Protein AF-0000000075743976 (afdb_homodimer)

pLDDT: mean 83.64, std 18.33, range [19.81, 98.81]

Organism: Caldivirga maquilingensis (strain ATCC 700844 / DSM 13496 / JCM 10307 / IC-167) (NCBI:txid397948)

Secondary structure (DSSP, 8-state):
------------SSS------SSS---HHHHHTPEEEEEEEEEETTEEEEEEEEEE-SSSEEEEEEEEE--S-----EEEEEETTEEEEEEETTEEEEEEETTEEEEE---SSTT-S-EEETTEEEEEEE--TT--EEEEES-SS-SS-TT-EEEE-B---TTS-BS-BSBEEEEEEETTTEEEEE---S-EEEEEEEEETTEEEEEEETT--EEEEE-S-HHHHHHHHHHHH-PPPPPPGGGGSEEEE----TT--GGG---HHHHHHHHHHHHHTT----EEEE-GGGT--TT-S-HHHHHHHTT--HHHHHHHHHHHHHH-SS-HHHHHHHHHHH-HHHHHHHHHHS---TT-------TT-S-HHHHHHHHHHTT-EEEEEE-SEEETTSHHHHHHHHTT-B-EETTEE-----GGGTSSSS--TT----EEEB-TTSHHHHHHHHHHHHHHHHHT--EEEE---TT--TT-EETTEE-TTHHHHHHHHHHHHHHHHHHHHHSS--EEE--B-TTGGGS--EE----BSSHHHHHHHHHHHHHHHTTT---EE-EET-SBS---HHHHHHHHHHHTTSSSEEE--SS--SGGGG-HHHHHHHHHHHHHHHHHHHHHHHHHHHHHHHT--SEEEHHHH-TT-GGGGG--S-EEETTTEEE---SSSSEEEEEEEEEEEEETTT--EEEEEEEEEEE--TT---EEEETT-EEEEE-S--SS--THHHHEEEEEEESS-EEEEEE-GGG-EEEEEEE-SS-EE--SS-EEEEEEEETTEEE-/------------SSS------SSS---HHHHHTPEEEEEEEEEETTEEEEEEEEEE-SSSEEEEEEEEE--S-----EEEEEETTEEEEEEETTEEEEEEETTEEEEE---SSTT-S-EEETTEEEEEEE--TT--EEEEES-SS-SS-TT-EEEE-B---TTS-BS-BSBEEEEEEETTTEEEEE---S-EEEEEEEEETTEEEEEEETT--EEEEE-S-HHHHHHHHHHHH-PPPPPPGGGGSEEEE----TT--GGG---HHHHHHHHHHHHHTT----EEEE-GGGT--TT-S-HHHHHHHTT--HHHHHHHHHHHHHH-SS-HHHHHHHHHHH-HHHHHHHHHHS---TT-------TT-S-HHHHHHHHHHTT-EEEEEE-SE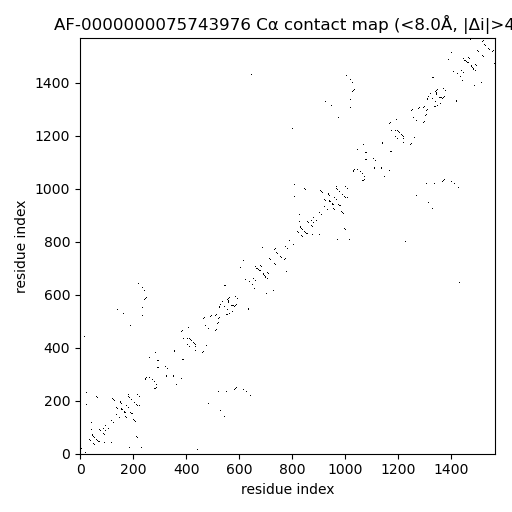EETTSHHHHHHHHTT-B-EETTEE-----GGGTSSSS--TT----EEEB-TTSHHHHHHHHHHHHHHHHHT--EEEE---TT--TT-EETTEE-TTHHHHHHHHHHHHHHHHHHHHHSS--EEE--B-TTGGGS--EE----BSSHHHHHHHHHHHHHHHTTT---EE-EET-SBS---HHHHHHHHHHHTTSSSEEE--SS--SGGGG-HHHHHHHHHHHHHHHHHHHHHHHHHHHHHHHT--SEEEHHHH-TT-GGGGG--S-EEETTTEEE---SSSSEEEEEEEEEEEEETTT--EEEEEEEEEEE--TT---EEEETT-EEEEE-S--SS--THHHHEEEEEEESS-EEEEEE-GGG-EEEEEEE-SS-EE--SS-EEEEEEEETTEEE-

Sequence (1568 aa):
MGILKNIEVLCTIMDPCRTISFFAIENESLLKTAEVILTTKVSISGLTYNLTIRRLPLSAITLSIELTESSGVAESRSINTGVGEYSIIIDTNPLSLTVLKSGRVVFSNKVALGPGYFHRVNNELHVPFSISPGEGIYGMGEWFGRLNKVGQRLEVYVVDPGGLPNDKTYVAYPFFWSTEGYGLLIDTYCRVMLDFGSRYLGVGELIIPSNVNMYLILSNEPSKIIKAFWELTGHPEVPPLWSFGVWYSLWRGSGYIYSDYKTQDDVVKFAEDVRRRGLPGDVIHIDPIYTIRPLRASLKRFLKNLGLTDDEIKELEEYHRVNGRWNYRPLLEYIKSKWPDKYTELINKYPFTVSDCTFEWHDGFPNPRLMFSRLHELGFRVSIWVNPYAAVGSEWFSELSERNLLVKVNGRPMVETPAFIKGELVDYRMLTDDFGAVDFTNDDACRAYSERIRQLLELGADTIKTDYGEGAPENGEYSVGINPCIHNLYPVLYNKVVYETIRSLKGEPIVWGRSGGLGIHKYPIRWTGDPDSTPRGMAASLRGVLSMATSGIMYSSVDIGGYGGKPTVELYVRWAQMGLLLSHSRFHGVSEREPWSYGEEAYSIVKGFIKLRYSLIPYIYSQVIEGLRTGKPLVRPLVMDYPSDEVTRDIEDEYMLGEYMLIAPVFSGDARSVYLPEGNWYDYWSMSIIRGPTTINVHSPLSRVPIYVKDGALIAYSAVDSMNLTTDVLNNLLVEVYGNAGEFNIDLGRYGKLTGIQVTYDKVYSMGGFKIRFIKASPHGLSSMGILKNIEVLCTIMDPCRTISFFAIENESLLKTAEVILTTKVSISGLTYNLTIRRLPLSAITLSIELTESSGVAESRSINTGVGEYSIIIDTNPLSLTVLKSGRVVFSNKVALGPGYFHRVNNELHVPFSISPGEGIYGMGEWFGRLNKVGQRLEVYVVDPGGLPNDKTYVAYPFFWSTEGYGLLIDTYCRVMLDFGSRYLGVGELIIPSNVNMYLILSNEPSKIIKAFWELTGHPEVPPLWSFGVWYSLWRGSGYIYSDYKTQDDVVKFAEDVRRRGLPGDVIHIDPIYTIRPLRASLKRFLKNLGLTDDEIKELEEYHRVNGRWNYRPLLEYIKSKWPDKYTELINKYPFTVSDCTFEWHDGFPNPRLMFSRLHELGFRVSIWVNPYAAVGSEWFSELSERNLLVKVNGRPMVETPAFIKGELVDYRMLTDDFGAVDFTNDDACRAYSERIRQLLELGADTIKTDYGEGAPENGEYSVGINPCIHNLYPVLYNKVVYETIRSLKGEPIVWGRSGGLGIHKYPIRWTGDPDSTPRGMAASLRGVLSMATSGIMYSSVDIGGYGGKPTVELYVRWAQMGLLLSHSRFHGVSEREPWSYGEEAYSIVKGFIKLRYSLIPYIYSQVIEGLRTGKPLVRPLVMDYPSDEVTRDIEDEYMLGEYMLIAPVFSGDARSVYLPEGNWYDYWSMSIIRGPTTINVHSPLSRVPIYVKDGALIAYSAVDSMNLTTDVLNNLLVEVYGNAGEFNIDLGRYGKLTGIQVTYDKVYSMGGFKIRFIKASPHGLSS

Structure (mmCIF, N/CA/C/O backbone):
data_AF-0000000075743976-model_v1
#
loop_
_entity.id
_entity.type
_entity.pdbx_description
1 polymer 'Glycoside hydrolase family 31'
#
loop_
_atom_site.group_PDB
_atom_site.id
_atom_site.type_symbol
_atom_site.label_atom_id
_atom_site.label_alt_id
_atom_site.label_comp_id
_atom_site.label_asym_id
_atom_site.label_entity_id
_atom_site.label_seq_id
_atom_site.pdbx_PDB_ins_code
_atom_site.Cartn_x
_atom_site.Cartn_y
_atom_site.Cartn_z
_atom_site.occupancy
_atom_site.B_iso_or_equiv
_atom_site.auth_seq_id
_atom_site.auth_comp_id
_atom_site.auth_asym_id
_atom_site.auth_atom_id
_atom_site.pdbx_PDB_model_num
ATOM 1 N N . MET A 1 1 ? 23.641 -22.078 21.688 1 19.81 1 MET A N 1
ATOM 2 C CA . MET A 1 1 ? 22.625 -22.312 20.672 1 19.81 1 MET A CA 1
ATOM 3 C C . MET A 1 1 ? 23.219 -22.328 19.281 1 19.81 1 MET A C 1
ATOM 5 O O . MET A 1 1 ? 23.719 -21.297 18.797 1 19.81 1 MET A O 1
ATOM 9 N N . GLY A 1 2 ? 23.781 -23.594 18.781 1 21.92 2 GLY A N 1
ATOM 10 C CA . GLY A 1 2 ? 24.906 -24.125 18.031 1 21.92 2 GLY A CA 1
ATOM 11 C C . GLY A 1 2 ? 24.844 -23.797 16.547 1 21.92 2 GLY A C 1
ATOM 12 O O . GLY A 1 2 ? 23.797 -23.359 16.047 1 21.92 2 GLY A O 1
ATOM 13 N N . ILE A 1 3 ? 25.984 -23.875 15.938 1 24.38 3 ILE A N 1
ATOM 14 C CA . ILE A 1 3 ? 26.547 -23.75 14.594 1 24.38 3 ILE A CA 1
ATOM 15 C C . ILE A 1 3 ? 25.75 -24.625 13.625 1 24.38 3 ILE A C 1
ATOM 17 O O . ILE A 1 3 ? 25.688 -25.844 13.781 1 24.38 3 ILE A O 1
ATOM 21 N N . LEU A 1 4 ? 24.703 -24.109 13.102 1 30.64 4 LEU A N 1
ATOM 22 C CA . LEU A 1 4 ? 24.031 -24.844 12.047 1 30.64 4 LEU A CA 1
ATOM 23 C C . LEU A 1 4 ? 25.016 -25.344 11.008 1 30.64 4 LEU A C 1
ATOM 25 O O . LEU A 1 4 ? 25.609 -24.547 10.273 1 30.64 4 LEU A O 1
ATOM 29 N N . LYS A 1 5 ? 25.875 -26.375 11.391 1 30.89 5 LYS A N 1
ATOM 30 C CA . LYS A 1 5 ? 26.891 -27.062 10.602 1 30.89 5 LYS A CA 1
ATOM 31 C C . LYS A 1 5 ? 26.281 -27.625 9.32 1 30.89 5 LYS A C 1
ATOM 33 O O . LYS A 1 5 ? 25.125 -28.047 9.305 1 30.89 5 LYS A O 1
ATOM 38 N N . ASN A 1 6 ? 26.969 -27.266 8.289 1 29.88 6 ASN A N 1
ATOM 39 C CA . ASN A 1 6 ? 26.797 -27.922 7 1 29.88 6 ASN A CA 1
ATOM 40 C C . ASN A 1 6 ? 26.828 -29.438 7.141 1 29.88 6 ASN A C 1
ATOM 42 O O . ASN A 1 6 ? 27.766 -29.984 7.73 1 29.88 6 ASN A O 1
ATOM 46 N N . ILE A 1 7 ? 25.859 -30.047 7.531 1 29.06 7 ILE A N 1
ATOM 47 C CA . ILE A 1 7 ? 26.031 -31.5 7.504 1 29.06 7 ILE A CA 1
ATOM 48 C C . ILE A 1 7 ? 26.172 -31.969 6.062 1 29.06 7 ILE A C 1
ATOM 50 O O . ILE A 1 7 ? 25.281 -31.75 5.234 1 29.06 7 ILE A O 1
ATOM 54 N N . GLU A 1 8 ? 27.547 -32.125 5.723 1 25.86 8 GLU A N 1
ATOM 55 C CA . GLU A 1 8 ? 27.922 -32.625 4.418 1 25.86 8 GLU A CA 1
ATOM 56 C C . GLU A 1 8 ? 27.469 -34.094 4.254 1 25.86 8 GLU A C 1
ATOM 58 O O . GLU A 1 8 ? 27.859 -34.969 5.031 1 25.86 8 GLU A O 1
ATOM 63 N N . VAL A 1 9 ? 26.406 -34.406 4.027 1 26.45 9 VAL A N 1
ATOM 64 C CA . VAL A 1 9 ? 26.203 -35.812 3.719 1 26.45 9 VAL A CA 1
ATOM 65 C C . VAL A 1 9 ? 26.562 -36.094 2.26 1 26.45 9 VAL A C 1
ATOM 67 O O . VAL A 1 9 ? 26.109 -35.375 1.36 1 26.45 9 VAL A O 1
ATOM 70 N N . LEU A 1 10 ? 27.719 -36.75 1.968 1 23.73 10 LEU A N 1
ATOM 71 C CA . LEU A 1 10 ? 28.312 -37.188 0.711 1 23.73 10 LEU A CA 1
ATOM 72 C C . LEU A 1 10 ? 27.328 -38 -0.11 1 23.73 10 LEU A C 1
ATOM 74 O O . LEU A 1 10 ? 26.953 -39.125 0.287 1 23.73 10 LEU A O 1
ATOM 78 N N . CYS A 1 11 ? 26.312 -37.531 -0.777 1 26.19 11 CYS A N 1
ATOM 79 C CA . CYS A 1 11 ? 25.422 -38.344 -1.589 1 26.19 11 CYS A CA 1
ATOM 80 C C . CYS A 1 11 ? 26.078 -38.719 -2.902 1 26.19 11 CYS A C 1
ATOM 82 O O . CYS A 1 11 ? 26.781 -37.938 -3.512 1 26.19 11 CYS A O 1
ATOM 84 N N . THR A 1 12 ? 26.359 -40 -3.18 1 24.84 12 THR A N 1
ATOM 85 C CA . THR A 1 12 ? 26.938 -40.594 -4.387 1 24.84 12 THR A CA 1
ATOM 86 C C . THR A 1 12 ? 26.172 -40.125 -5.625 1 24.84 12 THR A C 1
ATOM 88 O O . THR A 1 12 ? 25.016 -39.75 -5.531 1 24.84 12 THR A O 1
ATOM 91 N N . ILE A 1 13 ? 26.656 -40.344 -6.93 1 25.8 13 ILE A N 1
ATOM 92 C CA . ILE A 1 13 ? 26.391 -39.875 -8.289 1 25.8 13 ILE A CA 1
ATOM 93 C C . ILE A 1 13 ? 24.938 -40.219 -8.664 1 25.8 13 ILE A C 1
ATOM 95 O O . ILE A 1 13 ? 24.266 -39.406 -9.312 1 25.8 13 ILE A O 1
ATOM 99 N N . MET A 1 14 ? 24.5 -41.594 -9.016 1 26.47 14 MET A N 1
ATOM 100 C CA . MET A 1 14 ? 23.234 -42.062 -9.539 1 26.47 14 MET A CA 1
ATOM 101 C C . MET A 1 14 ? 22.094 -41.75 -8.586 1 26.47 14 MET A C 1
ATOM 103 O O . MET A 1 14 ? 20.938 -42.062 -8.859 1 26.47 14 MET A O 1
ATOM 107 N N . ASP A 1 15 ? 22.219 -42.062 -7.219 1 29.59 15 ASP A N 1
ATOM 108 C CA . ASP A 1 15 ? 21.688 -42.125 -5.859 1 29.59 15 ASP A CA 1
ATOM 109 C C . ASP A 1 15 ? 21.469 -40.75 -5.266 1 29.59 15 ASP A C 1
ATOM 111 O O . ASP A 1 15 ? 22.438 -40.062 -4.914 1 29.59 15 ASP A O 1
ATOM 115 N N . PRO A 1 16 ? 20.438 -40.062 -5.531 1 32.47 16 PRO A N 1
ATOM 116 C CA . PRO A 1 16 ? 20.016 -38.688 -5.289 1 32.47 16 PRO A CA 1
ATOM 117 C C . PRO A 1 16 ? 20.109 -38.281 -3.816 1 32.47 16 PRO A C 1
ATOM 119 O O . PRO A 1 16 ? 19.438 -37.344 -3.381 1 32.47 16 PRO A O 1
ATOM 122 N N . CYS A 1 17 ? 20.562 -39.156 -2.951 1 33.53 17 CYS A N 1
ATOM 123 C CA . CYS A 1 17 ? 20.469 -38.688 -1.573 1 33.53 17 CYS A CA 1
ATOM 124 C C . CYS A 1 17 ? 21.359 -37.469 -1.36 1 33.53 17 CYS A C 1
ATOM 126 O O . CYS A 1 17 ? 22.562 -37.594 -1.111 1 33.53 17 CYS A O 1
ATOM 128 N N . ARG A 1 18 ? 21.312 -36.344 -2.113 1 39.38 18 ARG A N 1
ATOM 129 C CA . ARG A 1 18 ? 22.047 -35.094 -2.172 1 39.38 18 ARG A CA 1
ATOM 130 C C . ARG A 1 18 ? 21.984 -34.344 -0.836 1 39.38 18 ARG A C 1
ATOM 132 O O . ARG A 1 18 ? 21.078 -34.594 -0.036 1 39.38 18 ARG A O 1
ATOM 139 N N . THR A 1 19 ? 23.156 -33.906 -0.458 1 46.41 19 THR A N 1
ATOM 140 C CA . THR A 1 19 ? 23.359 -32.844 0.548 1 46.41 19 THR A CA 1
ATOM 141 C C . THR A 1 19 ? 22.281 -31.797 0.459 1 46.41 19 THR A C 1
ATOM 143 O O . THR A 1 19 ? 22.031 -31.234 -0.611 1 46.41 19 THR A O 1
ATOM 146 N N . ILE A 1 20 ? 21.422 -32.094 1.437 1 52 20 ILE A N 1
ATOM 147 C CA . ILE A 1 20 ? 20.422 -31.047 1.485 1 52 20 ILE A CA 1
ATOM 148 C C . ILE A 1 20 ? 21.062 -29.75 1.986 1 52 20 ILE A C 1
ATOM 150 O O . ILE A 1 20 ? 21.625 -29.719 3.082 1 52 20 ILE A O 1
ATOM 154 N N . SER A 1 21 ? 21.359 -28.922 1.077 1 57.66 21 SER A N 1
ATOM 155 C CA . SER A 1 21 ? 21.812 -27.578 1.439 1 57.66 21 SER A CA 1
ATOM 156 C C . SER A 1 21 ? 20.656 -26.703 1.894 1 57.66 21 SER A C 1
ATOM 158 O O . SER A 1 21 ? 19.578 -26.719 1.282 1 57.66 21 SER A O 1
ATOM 160 N N . PHE A 1 22 ? 20.875 -26.203 3.055 1 64.81 22 PHE A N 1
ATOM 161 C CA . PHE A 1 22 ? 19.859 -25.266 3.52 1 64.81 22 PHE A CA 1
ATOM 162 C C . PHE A 1 22 ? 20.078 -23.891 2.912 1 64.81 22 PHE A C 1
ATOM 164 O O . PHE A 1 22 ? 19.516 -22.906 3.377 1 64.81 22 PHE A O 1
ATOM 171 N N . PHE A 1 23 ? 21.016 -23.922 1.922 1 68.81 23 PHE A N 1
ATOM 172 C CA . PHE A 1 23 ? 21.219 -22.734 1.087 1 68.81 23 PHE A CA 1
ATOM 173 C C . PHE A 1 23 ? 20.875 -23.031 -0.366 1 68.81 23 PHE A C 1
ATOM 175 O O . PHE A 1 23 ? 21.078 -24.156 -0.841 1 68.81 23 PHE A O 1
ATOM 182 N N . ALA A 1 24 ? 20.297 -22.094 -0.927 1 71.94 24 ALA A N 1
ATOM 183 C CA . ALA A 1 24 ? 19.844 -22.266 -2.303 1 71.94 24 ALA A CA 1
ATOM 184 C C . ALA A 1 24 ? 21 -22.141 -3.285 1 71.94 24 ALA A C 1
ATOM 186 O O . ALA A 1 24 ? 20.953 -22.672 -4.391 1 71.94 24 ALA A O 1
ATOM 187 N N . ILE A 1 25 ? 21.969 -21.328 -2.895 1 74.19 25 ILE A N 1
ATOM 188 C CA . ILE A 1 25 ? 23.094 -21.094 -3.797 1 74.19 25 ILE A CA 1
ATOM 189 C C . ILE A 1 25 ? 24.156 -22.172 -3.592 1 74.19 25 ILE A C 1
ATOM 191 O O . ILE A 1 25 ? 24.766 -22.25 -2.521 1 74.19 25 ILE A O 1
ATOM 195 N N . GLU A 1 26 ? 24.188 -23.109 -4.426 1 62.53 26 GLU A N 1
ATOM 196 C CA . GLU A 1 26 ? 25.078 -24.266 -4.285 1 62.53 26 GLU A CA 1
ATOM 197 C C . GLU A 1 26 ? 26.312 -24.109 -5.152 1 62.53 26 GLU A C 1
ATOM 199 O O . GLU A 1 26 ? 27.203 -24.969 -5.145 1 62.53 26 GLU A O 1
ATOM 204 N N . ASN A 1 27 ? 26.375 -23.047 -5.746 1 61.41 27 ASN A N 1
ATOM 205 C CA . ASN A 1 27 ? 27.422 -23.016 -6.754 1 61.41 27 ASN A CA 1
ATOM 206 C C . ASN A 1 27 ? 28.766 -22.641 -6.145 1 61.41 27 ASN A C 1
ATOM 208 O O . ASN A 1 27 ? 29.125 -21.453 -6.086 1 61.41 27 ASN A O 1
ATOM 212 N N . GLU A 1 28 ? 29.328 -23.531 -5.594 1 61.88 28 GLU A N 1
ATOM 213 C CA . GLU A 1 28 ? 30.672 -23.375 -5.039 1 61.88 28 GLU A CA 1
ATOM 214 C C . GLU A 1 28 ? 31.625 -22.766 -6.066 1 61.88 28 GLU A C 1
ATOM 216 O O . GLU A 1 28 ? 32.531 -22 -5.715 1 61.88 28 GLU A O 1
ATOM 221 N N . SER A 1 29 ? 31.297 -23.188 -7.254 1 68.94 29 SER A N 1
ATOM 222 C CA . SER A 1 29 ? 32.188 -22.672 -8.305 1 68.94 29 SER A CA 1
ATOM 223 C C . SER A 1 29 ? 32.031 -21.156 -8.445 1 68.94 29 SER A C 1
ATOM 225 O O . SER A 1 29 ? 33.031 -20.469 -8.695 1 68.94 29 SER A O 1
ATOM 227 N N . LEU A 1 30 ? 30.875 -20.672 -8.219 1 79 30 LEU A N 1
ATOM 228 C CA . LEU A 1 30 ? 30.672 -19.234 -8.32 1 79 30 LEU A CA 1
ATOM 229 C C . LEU A 1 30 ? 31.469 -18.484 -7.254 1 79 30 LEU A C 1
ATOM 231 O O . LEU A 1 30 ? 32.062 -17.453 -7.531 1 79 30 LEU A O 1
ATOM 235 N N . LEU A 1 31 ? 31.5 -19.078 -6.137 1 74.94 31 LEU A N 1
ATOM 236 C CA . LEU A 1 31 ? 32.188 -18.422 -5.035 1 74.94 31 LEU A CA 1
ATOM 237 C C . LEU A 1 31 ? 33.719 -18.531 -5.195 1 74.94 31 LEU A C 1
ATOM 239 O O . LEU A 1 31 ? 34.438 -17.625 -4.812 1 74.94 31 LEU A O 1
ATOM 243 N N . LYS A 1 32 ? 34.094 -19.625 -5.816 1 76 32 LYS A N 1
ATOM 244 C CA . LYS A 1 32 ? 35.531 -19.828 -6.004 1 76 32 LYS A CA 1
ATOM 245 C C . LYS A 1 32 ? 36.094 -18.859 -7.039 1 76 32 LYS A C 1
ATOM 247 O O . LYS A 1 32 ? 37.25 -18.469 -6.953 1 76 32 LYS A O 1
ATOM 252 N N . THR A 1 33 ? 35.375 -18.516 -7.918 1 83.88 33 THR A N 1
ATOM 253 C CA . THR A 1 33 ? 35.844 -17.641 -8.984 1 83.88 33 THR A CA 1
ATOM 254 C C . THR A 1 33 ? 35.5 -16.188 -8.695 1 83.88 33 THR A C 1
ATOM 256 O O . THR A 1 33 ? 35.781 -15.305 -9.5 1 83.88 33 THR A O 1
ATOM 259 N N . ALA A 1 34 ? 34.969 -15.992 -7.531 1 89.19 34 ALA A N 1
ATOM 260 C CA . ALA A 1 34 ? 34.562 -14.641 -7.152 1 89.19 34 ALA A CA 1
ATOM 261 C C . ALA A 1 34 ? 35.781 -13.781 -6.789 1 89.19 34 ALA A C 1
ATOM 263 O O . ALA A 1 34 ? 36.781 -14.281 -6.266 1 89.19 34 ALA A O 1
ATOM 264 N N . GLU A 1 35 ? 35.75 -12.539 -7.102 1 92.19 35 GLU A N 1
ATOM 265 C CA . GLU A 1 35 ? 36.781 -11.562 -6.727 1 92.19 35 GLU A CA 1
ATOM 266 C C . GLU A 1 35 ? 36.531 -11 -5.332 1 92.19 35 GLU A C 1
ATOM 268 O O . GLU A 1 35 ? 35.438 -10.461 -5.062 1 92.19 35 GLU A O 1
ATOM 273 N N . VAL A 1 36 ? 37.5 -11.078 -4.48 1 93.12 36 VAL A N 1
ATOM 274 C CA . VAL A 1 36 ? 37.375 -10.5 -3.146 1 93.12 36 VAL A CA 1
ATOM 275 C C . VAL A 1 36 ? 37.562 -8.984 -3.221 1 93.12 36 VAL A C 1
ATOM 277 O O . VAL A 1 36 ? 38.625 -8.5 -3.611 1 93.12 36 VAL A O 1
ATOM 280 N N . ILE A 1 37 ? 36.562 -8.281 -2.818 1 93.62 37 ILE A N 1
ATOM 281 C CA . ILE A 1 37 ? 36.594 -6.824 -2.84 1 93.62 37 ILE A CA 1
ATOM 282 C C . ILE A 1 37 ? 37.156 -6.297 -1.516 1 93.62 37 ILE A C 1
ATOM 284 O O . ILE A 1 37 ? 37.906 -5.32 -1.494 1 93.62 37 ILE A O 1
ATOM 288 N N . LEU A 1 38 ? 36.656 -6.961 -0.469 1 92.81 38 LEU A N 1
ATOM 289 C CA . LEU A 1 38 ? 37.031 -6.477 0.855 1 92.81 38 LEU A CA 1
ATOM 290 C C . LEU A 1 38 ? 36.875 -7.578 1.9 1 92.81 38 LEU A C 1
ATOM 292 O O . LEU A 1 38 ? 35.938 -8.359 1.854 1 92.81 38 LEU A O 1
ATOM 296 N N . THR A 1 39 ? 37.875 -7.684 2.809 1 94.06 39 THR A N 1
ATOM 297 C CA . THR A 1 39 ? 37.75 -8.453 4.043 1 94.06 39 THR A CA 1
ATOM 298 C C . THR A 1 39 ? 38.219 -7.617 5.242 1 94.06 39 THR A C 1
ATOM 300 O O . THR A 1 39 ? 39.281 -7.039 5.238 1 94.06 39 THR A O 1
ATOM 303 N N . THR A 1 40 ? 37.344 -7.523 6.199 1 94.62 40 THR A N 1
ATOM 304 C CA . THR A 1 40 ? 37.656 -6.715 7.367 1 94.62 40 THR A CA 1
ATOM 305 C C . THR A 1 40 ? 36.844 -7.164 8.586 1 94.62 40 THR A C 1
ATOM 307 O O . THR A 1 40 ? 35.906 -7.934 8.453 1 94.62 40 THR A O 1
ATOM 310 N N . LYS A 1 41 ? 37.344 -6.758 9.75 1 95.19 41 LYS A N 1
ATOM 311 C CA . LYS A 1 41 ? 36.562 -6.977 10.969 1 95.19 41 LYS A CA 1
ATOM 312 C C . LYS A 1 41 ? 35.562 -5.844 11.195 1 95.19 41 LYS A C 1
ATOM 314 O O . LYS A 1 41 ? 35.875 -4.676 10.945 1 95.19 41 LYS A O 1
ATOM 319 N N . VAL A 1 42 ? 34.375 -6.25 11.633 1 94.19 42 VAL A N 1
ATOM 320 C CA . VAL A 1 42 ? 33.344 -5.262 11.883 1 94.19 42 VAL A CA 1
ATOM 321 C C . VAL A 1 42 ? 32.656 -5.566 13.211 1 94.19 42 VAL A C 1
ATOM 323 O O . VAL A 1 42 ? 32.781 -6.668 13.75 1 94.19 42 VAL A O 1
ATOM 326 N N . SER A 1 43 ? 31.984 -4.57 13.719 1 93.19 43 SER A N 1
ATOM 327 C CA . SER A 1 43 ? 31.266 -4.734 14.977 1 93.19 43 SER A CA 1
ATOM 328 C C . SER A 1 43 ? 29.75 -4.633 14.773 1 93.19 43 SER A C 1
ATOM 330 O O . SER A 1 43 ? 29.281 -3.721 14.102 1 93.19 43 SER A O 1
ATOM 332 N N . ILE A 1 44 ? 29.031 -5.598 15.289 1 90.5 44 ILE A N 1
ATOM 333 C CA . ILE A 1 44 ? 27.578 -5.594 15.352 1 90.5 44 ILE A CA 1
ATOM 334 C C . ILE A 1 44 ? 27.125 -5.816 16.797 1 90.5 44 ILE A C 1
ATOM 336 O O . ILE A 1 44 ? 27.281 -6.91 17.344 1 90.5 44 ILE A O 1
ATOM 340 N N . SER A 1 45 ? 26.422 -4.832 17.328 1 85.94 45 SER A N 1
ATOM 341 C CA . SER A 1 45 ? 25.938 -4.898 18.703 1 85.94 45 SER A CA 1
ATOM 342 C C . SER A 1 45 ? 27.047 -5.316 19.672 1 85.94 45 SER A C 1
ATOM 344 O O . SER A 1 45 ? 26.828 -6.18 20.531 1 85.94 45 SER A O 1
ATOM 346 N N . GLY A 1 46 ? 28.234 -4.836 19.484 1 83.19 46 GLY A N 1
ATOM 347 C CA . GLY A 1 46 ? 29.344 -5.078 20.375 1 83.19 46 GLY A CA 1
ATOM 348 C C . GLY A 1 46 ? 30.078 -6.371 20.078 1 83.19 46 GLY A C 1
ATOM 349 O O . GLY A 1 46 ? 31.125 -6.656 20.688 1 83.19 46 GLY A O 1
ATOM 350 N N . LEU A 1 47 ? 29.609 -7.168 19.141 1 87.88 47 LEU A N 1
ATOM 351 C CA . LEU A 1 47 ? 30.266 -8.406 18.75 1 87.88 47 LEU A CA 1
ATOM 352 C C . LEU A 1 47 ? 31.078 -8.203 17.469 1 87.88 47 LEU A C 1
ATOM 354 O O . LEU A 1 47 ? 30.672 -7.453 16.578 1 87.88 47 LEU A O 1
ATOM 358 N N . THR A 1 48 ? 32.125 -8.945 17.391 1 92.62 48 THR A N 1
ATOM 359 C CA . THR A 1 48 ? 33 -8.797 16.25 1 92.62 48 THR A CA 1
ATOM 360 C C . THR A 1 48 ? 32.688 -9.859 15.195 1 92.62 48 THR A C 1
ATOM 362 O O . THR A 1 48 ? 32.531 -11.031 15.523 1 92.62 48 THR A O 1
ATOM 365 N N . TYR A 1 49 ? 32.625 -9.445 13.953 1 92.62 49 TYR A N 1
ATOM 366 C CA . TYR A 1 49 ? 32.438 -10.312 12.805 1 92.62 49 TYR A CA 1
ATOM 367 C C . TYR A 1 49 ? 33.5 -10.094 11.758 1 92.62 49 TYR A C 1
ATOM 369 O O . TYR A 1 49 ? 34.094 -9.016 11.688 1 92.62 49 TYR A O 1
ATOM 377 N N . ASN A 1 50 ? 33.781 -11.172 11.07 1 93.75 50 ASN A N 1
ATOM 378 C CA . ASN A 1 50 ? 34.5 -11.016 9.805 1 93.75 50 ASN A CA 1
ATOM 379 C C . ASN A 1 50 ? 33.562 -10.75 8.648 1 93.75 50 ASN A C 1
ATOM 381 O O . ASN A 1 50 ? 32.656 -11.562 8.367 1 93.75 50 ASN A O 1
ATOM 385 N N . LEU A 1 51 ? 33.688 -9.602 8.07 1 94 51 LEU A N 1
ATOM 386 C CA . LEU A 1 51 ? 32.906 -9.266 6.879 1 94 51 LEU A CA 1
ATOM 387 C C . LEU A 1 51 ? 33.75 -9.516 5.617 1 94 51 LEU A C 1
ATOM 389 O O . LEU A 1 51 ? 34.844 -9.016 5.488 1 94 51 LEU A O 1
ATOM 393 N N . THR A 1 52 ? 33.281 -10.336 4.715 1 93.12 52 THR A N 1
ATOM 394 C CA . THR A 1 52 ? 33.875 -10.516 3.395 1 93.12 52 THR A CA 1
ATOM 395 C C . THR A 1 52 ? 32.875 -10.156 2.297 1 93.12 52 THR A C 1
ATOM 397 O O . THR A 1 52 ? 31.75 -10.664 2.277 1 93.12 52 THR A O 1
ATOM 400 N N . ILE A 1 53 ? 33.219 -9.266 1.419 1 94.31 53 ILE A N 1
ATOM 401 C CA . ILE A 1 53 ? 32.438 -8.898 0.251 1 94.31 53 ILE A CA 1
ATOM 402 C C . ILE A 1 53 ? 33.125 -9.367 -1.02 1 94.31 53 ILE A C 1
ATOM 404 O O . ILE A 1 53 ? 34.312 -9.031 -1.248 1 94.31 53 ILE A O 1
ATOM 408 N N . ARG A 1 54 ? 32.469 -10.18 -1.819 1 93.75 54 ARG A N 1
ATOM 409 C CA . ARG A 1 54 ? 33.031 -10.672 -3.078 1 93.75 54 ARG A CA 1
ATOM 410 C C . ARG A 1 54 ? 32.156 -10.242 -4.258 1 93.75 54 ARG A C 1
ATOM 412 O O . ARG A 1 54 ? 30.938 -10.18 -4.145 1 93.75 54 ARG A O 1
ATOM 419 N N . ARG A 1 55 ? 32.75 -9.93 -5.344 1 94.5 55 ARG A N 1
ATOM 420 C CA . ARG A 1 55 ? 32.062 -9.75 -6.605 1 94.5 55 ARG A CA 1
ATOM 421 C C . ARG A 1 55 ? 31.969 -11.062 -7.375 1 94.5 55 ARG A C 1
ATOM 423 O O . ARG A 1 55 ? 33 -11.664 -7.711 1 94.5 55 ARG A O 1
ATOM 430 N N . LEU A 1 56 ? 30.812 -11.484 -7.672 1 92.5 56 LEU A N 1
ATOM 431 C CA . LEU A 1 56 ? 30.594 -12.727 -8.406 1 92.5 56 LEU A CA 1
ATOM 432 C C . LEU A 1 56 ? 30.625 -12.484 -9.906 1 92.5 56 LEU A C 1
ATOM 434 O O . LEU A 1 56 ? 30.328 -11.383 -10.367 1 92.5 56 LEU A O 1
ATOM 438 N N . PRO A 1 57 ? 31.031 -13.469 -10.688 1 89.5 57 PRO A N 1
ATOM 439 C CA . PRO A 1 57 ? 31.109 -13.336 -12.141 1 89.5 57 PRO A CA 1
ATOM 440 C C . PRO A 1 57 ? 29.766 -13.586 -12.828 1 89.5 57 PRO A C 1
ATOM 442 O O . PRO A 1 57 ? 29.594 -14.594 -13.516 1 89.5 57 PRO A O 1
ATOM 445 N N . LEU A 1 58 ? 28.844 -12.695 -12.656 1 91.56 58 LEU A N 1
ATOM 446 C CA . LEU A 1 58 ? 27.5 -12.805 -13.211 1 91.56 58 LEU A CA 1
ATOM 447 C C . LEU A 1 58 ? 27.203 -11.641 -14.156 1 91.56 58 LEU A C 1
ATOM 449 O O . LEU A 1 58 ? 28.047 -10.766 -14.352 1 91.56 58 LEU A O 1
ATOM 453 N N . SER A 1 59 ? 26.109 -11.719 -14.852 1 89.12 59 SER A N 1
ATOM 454 C CA . SER A 1 59 ? 25.75 -10.75 -15.875 1 89.12 59 SER A CA 1
ATOM 455 C C . SER A 1 59 ? 25.562 -9.359 -15.281 1 89.12 59 SER A C 1
ATOM 457 O O . SER A 1 59 ? 25.906 -8.359 -15.914 1 89.12 59 SER A O 1
ATOM 459 N N . ALA A 1 60 ? 25 -9.32 -14.078 1 93.06 60 ALA A N 1
ATOM 460 C CA . ALA A 1 60 ? 24.922 -8.07 -13.328 1 93.06 60 ALA A CA 1
ATOM 461 C C . ALA A 1 60 ? 25.922 -8.055 -12.172 1 93.06 60 ALA A C 1
ATOM 463 O O . ALA A 1 60 ? 26.297 -9.109 -11.664 1 93.06 60 ALA A O 1
ATOM 464 N N . ILE A 1 61 ? 26.375 -6.832 -11.875 1 94.94 61 ILE A N 1
ATOM 465 C CA . ILE A 1 61 ? 27.25 -6.73 -10.719 1 94.94 61 ILE A CA 1
ATOM 466 C C . ILE A 1 61 ? 26.547 -7.289 -9.484 1 94.94 61 ILE A C 1
ATOM 468 O O . ILE A 1 61 ? 25.5 -6.777 -9.07 1 94.94 61 ILE A O 1
ATOM 472 N N . THR A 1 62 ? 27.094 -8.359 -8.953 1 95.12 62 THR A N 1
ATOM 473 C CA . THR A 1 62 ? 26.516 -9.055 -7.809 1 95.12 62 THR A CA 1
ATOM 474 C C . THR A 1 62 ? 27.562 -9.227 -6.703 1 95.12 62 THR A C 1
ATOM 476 O O . THR A 1 62 ? 28.641 -9.758 -6.938 1 95.12 62 THR A O 1
ATOM 479 N N . LEU A 1 63 ? 27.203 -8.773 -5.562 1 94.69 63 LEU A N 1
ATOM 480 C CA . LEU A 1 63 ? 28.109 -8.836 -4.414 1 94.69 63 LEU A CA 1
ATOM 481 C C . LEU A 1 63 ? 27.609 -9.859 -3.395 1 94.69 63 LEU A C 1
ATOM 483 O O . LEU A 1 63 ? 26.422 -9.852 -3.029 1 94.69 63 LEU A O 1
ATOM 487 N N . SER A 1 64 ? 28.453 -10.766 -3.016 1 93.31 64 SER A N 1
ATOM 488 C CA . SER A 1 64 ? 28.172 -11.586 -1.847 1 93.31 64 SER A CA 1
ATOM 489 C C . SER A 1 64 ? 28.625 -10.906 -0.563 1 93.31 64 SER A C 1
ATOM 491 O O . SER A 1 64 ? 29.734 -10.375 -0.502 1 93.31 64 SER A O 1
ATOM 493 N N . ILE A 1 65 ? 27.797 -10.805 0.39 1 92.75 65 ILE A N 1
ATOM 494 C CA . ILE A 1 65 ? 28.078 -10.242 1.706 1 92.75 65 ILE A CA 1
ATOM 495 C C . ILE A 1 65 ? 28.047 -11.352 2.758 1 92.75 65 ILE A C 1
ATOM 497 O O . ILE A 1 65 ? 26.984 -11.875 3.082 1 92.75 65 ILE A O 1
ATOM 501 N N . GLU A 1 66 ? 29.172 -11.602 3.277 1 90.94 66 GLU A N 1
ATOM 502 C CA . GLU A 1 66 ? 29.328 -12.719 4.203 1 90.94 66 GLU A CA 1
ATOM 503 C C . GLU A 1 66 ? 29.797 -12.234 5.574 1 90.94 66 GLU A C 1
ATOM 505 O O . GLU A 1 66 ? 30.766 -11.484 5.68 1 90.94 66 GLU A O 1
ATOM 510 N N . LEU A 1 67 ? 29.031 -12.586 6.555 1 90.5 67 LEU A N 1
ATOM 511 C CA . LEU A 1 67 ? 29.344 -12.234 7.934 1 90.5 67 LEU A CA 1
ATOM 512 C C . LEU A 1 67 ? 29.578 -13.492 8.773 1 90.5 67 LEU A C 1
ATOM 514 O O . LEU A 1 67 ? 28.719 -14.375 8.82 1 90.5 67 LEU A O 1
ATOM 518 N N . THR A 1 68 ? 30.719 -13.578 9.391 1 89.12 68 THR A N 1
ATOM 519 C CA . THR A 1 68 ? 31.031 -14.688 10.281 1 89.12 68 THR A CA 1
ATOM 520 C C . THR A 1 68 ? 31.531 -14.164 11.625 1 89.12 68 THR A C 1
ATOM 522 O O . THR A 1 68 ? 32.375 -13.258 11.68 1 89.12 68 THR A O 1
ATOM 525 N N . GLU A 1 69 ? 30.969 -14.766 12.625 1 88.25 69 GLU A N 1
ATOM 526 C CA . GLU A 1 69 ? 31.438 -14.352 13.945 1 88.25 69 GLU A CA 1
ATOM 527 C C . GLU A 1 69 ? 32.938 -14.57 14.094 1 88.25 69 GLU A C 1
ATOM 529 O O . GLU A 1 69 ? 33.469 -15.57 13.609 1 88.25 69 GLU A O 1
ATOM 534 N N . SER A 1 70 ? 33.469 -13.602 14.734 1 89.62 70 SER A N 1
ATOM 535 C CA . SER A 1 70 ? 34.938 -13.656 14.898 1 89.62 70 SER A CA 1
ATOM 536 C C . SER A 1 70 ? 35.344 -13.133 16.266 1 89.62 70 SER A C 1
ATOM 538 O O . SER A 1 70 ? 34.531 -12.602 17.016 1 89.62 70 SER A O 1
ATOM 540 N N . SER A 1 71 ? 36.594 -13.438 16.578 1 87.69 71 SER A N 1
ATOM 541 C CA . SER A 1 71 ? 37.188 -12.898 17.797 1 87.69 71 SER A CA 1
ATOM 542 C C . SER A 1 71 ? 38 -11.641 17.5 1 87.69 71 SER A C 1
ATOM 544 O O . SER A 1 71 ? 38.25 -11.312 16.344 1 87.69 71 SER A O 1
ATOM 546 N N . GLY A 1 72 ? 38.25 -10.875 18.547 1 87.56 72 GLY A N 1
ATOM 547 C CA . GLY A 1 72 ? 39.062 -9.664 18.406 1 87.56 72 GLY A CA 1
ATOM 548 C C . GLY A 1 72 ? 38.25 -8.398 18.469 1 87.56 72 GLY A C 1
ATOM 549 O O . GLY A 1 72 ? 37.094 -8.406 18.938 1 87.56 72 GLY A O 1
ATOM 550 N N . VAL A 1 73 ? 38.969 -7.266 18.109 1 88.31 73 VAL A N 1
ATOM 551 C CA . VAL A 1 73 ? 38.312 -5.965 18.219 1 88.31 73 VAL A CA 1
ATOM 552 C C . VAL A 1 73 ? 38.188 -5.34 16.828 1 88.31 73 VAL A C 1
ATOM 554 O O . VAL A 1 73 ? 39.156 -5.387 16.031 1 88.31 73 VAL A O 1
ATOM 557 N N . ALA A 1 74 ? 37.062 -4.996 16.469 1 90.44 74 ALA A N 1
ATOM 558 C CA . ALA A 1 74 ? 36.812 -4.242 15.242 1 90.44 74 ALA A CA 1
ATOM 559 C C . ALA A 1 74 ? 37.125 -2.762 15.438 1 90.44 74 ALA A C 1
ATOM 561 O O . ALA A 1 74 ? 36.5 -2.092 16.25 1 90.44 74 ALA A O 1
ATOM 562 N N . GLU A 1 75 ? 38.094 -2.189 14.719 1 90.69 75 GLU A N 1
ATOM 563 C CA . GLU A 1 75 ? 38.438 -0.771 14.797 1 90.69 75 GLU A CA 1
ATOM 564 C C . GLU A 1 75 ? 37.406 0.078 14.062 1 90.69 75 GLU A C 1
ATOM 566 O O . GLU A 1 75 ? 36.844 -0.351 13.047 1 90.69 75 GLU A O 1
ATOM 571 N N . SER A 1 76 ? 37.094 1.247 14.633 1 91.62 76 SER A N 1
ATOM 572 C CA . SER A 1 76 ? 36.156 2.162 13.977 1 91.62 76 SER A CA 1
ATOM 573 C C . SER A 1 76 ? 36.844 2.875 12.805 1 91.62 76 SER A C 1
ATOM 575 O O . SER A 1 76 ? 37.656 3.756 12.992 1 91.62 76 SER A O 1
ATOM 577 N N . ARG A 1 77 ? 36.594 2.502 11.609 1 93 77 ARG A N 1
ATOM 578 C CA . ARG A 1 77 ? 37.094 3.131 10.391 1 93 77 ARG A CA 1
ATOM 579 C C . ARG A 1 77 ? 36.031 3.129 9.297 1 93 77 ARG A C 1
ATOM 581 O O . ARG A 1 77 ? 35.031 2.387 9.383 1 93 77 ARG A O 1
ATOM 588 N N . SER A 1 78 ? 36.062 4.051 8.383 1 94.25 78 SER A N 1
ATOM 589 C CA . SER A 1 78 ? 35.25 4.094 7.176 1 94.25 78 SER A CA 1
ATOM 590 C C . SER A 1 78 ? 36.031 3.684 5.945 1 94.25 78 SER A C 1
ATOM 592 O O . SER A 1 78 ? 37.062 4.305 5.625 1 94.25 78 SER A O 1
ATOM 594 N N . ILE A 1 79 ? 35.688 2.609 5.332 1 95 79 ILE A N 1
ATOM 595 C CA . ILE A 1 79 ? 36.375 2.08 4.164 1 95 79 ILE A CA 1
ATOM 596 C C . ILE A 1 79 ? 35.562 2.406 2.902 1 95 79 ILE A C 1
ATOM 598 O O . ILE A 1 79 ? 34.344 2.197 2.855 1 95 79 ILE A O 1
ATOM 602 N N . ASN A 1 80 ? 36.156 2.986 1.91 1 94.19 80 ASN A N 1
ATOM 603 C CA . ASN A 1 80 ? 35.562 3.258 0.607 1 94.19 80 ASN A CA 1
ATOM 604 C C . ASN A 1 80 ? 36.219 2.424 -0.493 1 94.19 80 ASN A C 1
ATOM 606 O O . ASN A 1 80 ? 37.438 2.469 -0.671 1 94.19 80 ASN A O 1
ATOM 610 N N . THR A 1 81 ? 35.469 1.639 -1.133 1 91.88 81 THR A N 1
ATOM 611 C CA . THR A 1 81 ? 35.969 0.841 -2.24 1 91.88 81 THR A CA 1
ATOM 612 C C . THR A 1 81 ? 35.062 0.939 -3.453 1 91.88 81 THR A C 1
ATOM 614 O O . THR A 1 81 ? 33.938 1.407 -3.34 1 91.88 81 THR A O 1
ATOM 617 N N . GLY A 1 82 ? 35.562 0.671 -4.613 1 90.25 82 GLY A N 1
ATOM 618 C CA . GLY A 1 82 ? 34.812 0.764 -5.848 1 90.25 82 GLY A CA 1
ATOM 619 C C . GLY A 1 82 ? 34.562 -0.583 -6.504 1 90.25 82 GLY A C 1
ATOM 620 O O . GLY A 1 82 ? 35.406 -1.477 -6.422 1 90.25 82 GLY A O 1
ATOM 621 N N . VAL A 1 83 ? 33.469 -0.748 -7.125 1 90.31 83 VAL A N 1
ATOM 622 C CA . VAL A 1 83 ? 33.125 -1.909 -7.941 1 90.31 83 VAL A CA 1
ATOM 623 C C . VAL A 1 83 ? 32.375 -1.462 -9.188 1 90.31 83 VAL A C 1
ATOM 625 O O . VAL A 1 83 ? 31.172 -1.156 -9.117 1 90.31 83 VAL A O 1
ATOM 628 N N . GLY A 1 84 ? 33.031 -1.572 -10.305 1 89.19 84 GLY A N 1
ATOM 629 C CA . GLY A 1 84 ? 32.406 -1.026 -11.508 1 89.19 84 GLY A CA 1
ATOM 630 C C . GLY A 1 84 ? 32.062 0.445 -11.383 1 89.19 84 GLY A C 1
ATOM 631 O O . GLY A 1 84 ? 32.906 1.264 -11.039 1 89.19 84 GLY A O 1
ATOM 632 N N . GLU A 1 85 ? 30.844 0.754 -11.633 1 92.19 85 GLU A N 1
ATOM 633 C CA . GLU A 1 85 ? 30.391 2.143 -11.586 1 92.19 85 GLU A CA 1
ATOM 634 C C . GLU A 1 85 ? 29.859 2.506 -10.203 1 92.19 85 GLU A C 1
ATOM 636 O O . GLU A 1 85 ? 29.359 3.611 -9.992 1 92.19 85 GLU A O 1
ATOM 641 N N . TYR A 1 86 ? 30.031 1.586 -9.266 1 95.06 86 TYR A N 1
ATOM 642 C CA . TYR A 1 86 ? 29.5 1.802 -7.926 1 95.06 86 TYR A CA 1
ATOM 643 C C . TYR A 1 86 ? 30.625 2.025 -6.922 1 95.06 86 TYR A C 1
ATOM 645 O O . TYR A 1 86 ? 31.766 1.608 -7.148 1 95.06 86 TYR A O 1
ATOM 653 N N . SER A 1 87 ? 30.328 2.791 -5.922 1 95.38 87 SER A N 1
ATOM 654 C CA . SER A 1 87 ? 31.172 2.934 -4.746 1 95.38 87 SER A CA 1
ATOM 655 C C . SER A 1 87 ? 30.5 2.373 -3.5 1 95.38 87 SER A C 1
ATOM 657 O O . SER A 1 87 ? 29.281 2.529 -3.32 1 95.38 87 SER A O 1
ATOM 659 N N . ILE A 1 88 ? 31.281 1.692 -2.686 1 94.62 88 ILE A N 1
ATOM 660 C CA . ILE A 1 88 ? 30.766 1.092 -1.458 1 94.62 88 ILE A CA 1
ATOM 661 C C . ILE A 1 88 ? 31.484 1.701 -0.252 1 94.62 88 ILE A C 1
ATOM 663 O O . ILE A 1 88 ? 32.719 1.699 -0.182 1 94.62 88 ILE A O 1
ATOM 667 N N . ILE A 1 89 ? 30.75 2.197 0.645 1 95 89 ILE A N 1
ATOM 668 C CA . ILE A 1 89 ? 31.266 2.74 1.895 1 95 89 ILE A CA 1
ATOM 669 C C . ILE A 1 89 ? 30.875 1.827 3.055 1 95 89 ILE A C 1
ATOM 671 O O . ILE A 1 89 ? 29.703 1.524 3.248 1 95 89 ILE A O 1
ATOM 675 N N . ILE A 1 90 ? 31.875 1.401 3.838 1 94.69 90 ILE A N 1
ATOM 676 C CA . ILE A 1 90 ? 31.641 0.527 4.984 1 94.69 90 ILE A CA 1
ATOM 677 C C . ILE A 1 90 ? 32.156 1.203 6.254 1 94.69 90 ILE A C 1
ATOM 679 O O . ILE A 1 90 ? 33.344 1.54 6.355 1 94.69 90 ILE A O 1
ATOM 683 N N . ASP A 1 91 ? 31.219 1.422 7.176 1 93.75 91 ASP A N 1
ATOM 684 C CA . ASP A 1 91 ? 31.641 1.744 8.539 1 93.75 91 ASP A CA 1
ATOM 685 C C . ASP A 1 91 ? 31.781 0.48 9.383 1 93.75 91 ASP A C 1
ATOM 687 O O . ASP A 1 91 ? 30.859 -0.335 9.453 1 93.75 91 ASP A O 1
ATOM 691 N N . THR A 1 92 ? 32.906 0.369 9.984 1 94 92 THR A N 1
ATOM 692 C CA . THR A 1 92 ? 33.219 -0.923 10.586 1 94 92 THR A CA 1
ATOM 693 C C . THR A 1 92 ? 32.688 -1.016 12 1 94 92 THR A C 1
ATOM 695 O O . THR A 1 92 ? 32.438 -2.113 12.516 1 94 92 THR A O 1
ATOM 698 N N . ASN A 1 93 ? 32.5 0.108 12.656 1 90.94 93 ASN A N 1
ATOM 699 C CA . ASN A 1 93 ? 32.031 0.096 14.047 1 90.94 93 ASN A CA 1
ATOM 700 C C . ASN A 1 93 ? 31.203 1.331 14.375 1 90.94 93 ASN A C 1
ATOM 702 O O . ASN A 1 93 ? 31.75 2.393 14.672 1 90.94 93 ASN A O 1
ATOM 706 N N . PRO A 1 94 ? 29.859 1.186 14.445 1 89.75 94 PRO A N 1
ATOM 707 C CA . PRO A 1 94 ? 29.094 -0.014 14.078 1 89.75 94 PRO A CA 1
ATOM 708 C C . PRO A 1 94 ? 29.062 -0.251 12.57 1 89.75 94 PRO A C 1
ATOM 710 O O . PRO A 1 94 ? 29.25 0.686 11.789 1 89.75 94 PRO A O 1
ATOM 713 N N . LEU A 1 95 ? 28.797 -1.474 12.227 1 92.19 95 LEU A N 1
ATOM 714 C CA . LEU A 1 95 ? 28.781 -1.838 10.812 1 92.19 95 LEU A CA 1
ATOM 715 C C . LEU A 1 95 ? 27.641 -1.118 10.086 1 92.19 95 LEU A C 1
ATOM 717 O O . LEU A 1 95 ? 26.5 -1.11 10.555 1 92.19 95 LEU A O 1
ATOM 721 N N . SER A 1 96 ? 27.969 -0.452 9.016 1 92.19 96 SER A N 1
ATOM 722 C CA . SER A 1 96 ? 27 0.053 8.039 1 92.19 96 SER A CA 1
ATOM 723 C C . SER A 1 96 ? 27.547 -0.051 6.621 1 92.19 96 SER A C 1
ATOM 725 O O . SER A 1 96 ? 28.766 -0.102 6.422 1 92.19 96 SER A O 1
ATOM 727 N N . LEU A 1 97 ? 26.672 -0.222 5.75 1 93.31 97 LEU A N 1
ATOM 728 C CA . LEU A 1 97 ? 27.016 -0.344 4.336 1 93.31 97 LEU A CA 1
ATOM 729 C C . LEU A 1 97 ? 26.203 0.619 3.49 1 93.31 97 LEU A C 1
ATOM 731 O O . LEU A 1 97 ? 24.969 0.681 3.629 1 93.31 97 LEU A O 1
ATOM 735 N N . THR A 1 98 ? 26.859 1.44 2.645 1 93.88 98 THR A N 1
ATOM 736 C CA . THR A 1 98 ? 26.203 2.338 1.692 1 93.88 98 THR A CA 1
ATOM 737 C C . THR A 1 98 ? 26.766 2.125 0.288 1 93.88 98 THR A C 1
ATOM 739 O O . THR A 1 98 ? 27.984 2.084 0.097 1 93.88 98 THR A O 1
ATOM 742 N N . VAL A 1 99 ? 25.922 1.922 -0.617 1 95.25 99 VAL A N 1
ATOM 743 C CA . VAL A 1 99 ? 26.297 1.772 -2.018 1 95.25 99 VAL A CA 1
ATOM 744 C C . VAL A 1 99 ? 25.859 3.006 -2.805 1 95.25 99 VAL A C 1
ATOM 746 O O . VAL A 1 99 ? 24.703 3.424 -2.729 1 95.25 99 VAL A O 1
ATOM 749 N N . LEU A 1 100 ? 26.766 3.578 -3.566 1 94.31 100 LEU A N 1
ATOM 750 C CA . LEU A 1 100 ? 26.5 4.773 -4.359 1 94.31 100 LEU A CA 1
ATOM 751 C C . LEU A 1 100 ? 26.766 4.516 -5.84 1 94.31 100 LEU A C 1
ATOM 753 O O . LEU A 1 100 ? 27.656 3.721 -6.184 1 94.31 100 LEU A O 1
ATOM 757 N N . LYS A 1 101 ? 26 5.074 -6.656 1 92.69 101 LYS A N 1
ATOM 758 C CA . LYS A 1 101 ? 26.25 5.168 -8.094 1 92.69 101 LYS A CA 1
ATOM 759 C C . LYS A 1 101 ? 26.328 6.625 -8.547 1 92.69 101 LYS A C 1
ATOM 761 O O . LYS A 1 101 ? 25.359 7.371 -8.43 1 92.69 101 LYS A O 1
ATOM 766 N N . SER A 1 102 ? 27.406 7.059 -9.039 1 86.12 102 SER A N 1
ATOM 767 C CA . SER A 1 102 ? 27.641 8.43 -9.469 1 86.12 102 SER A CA 1
ATOM 768 C C . SER A 1 102 ? 27.266 9.43 -8.383 1 86.12 102 SER A C 1
ATOM 770 O O . SER A 1 102 ? 26.547 10.398 -8.641 1 86.12 102 SER A O 1
ATOM 772 N N . GLY A 1 103 ? 27.578 9.008 -7.203 1 80.62 103 GLY A N 1
ATOM 773 C CA . GLY A 1 103 ? 27.391 9.914 -6.078 1 80.62 103 GLY A CA 1
ATOM 774 C C . GLY A 1 103 ? 26.016 9.805 -5.457 1 80.62 103 GLY A C 1
ATOM 775 O O . GLY A 1 103 ? 25.766 10.367 -4.391 1 80.62 103 GLY A O 1
ATOM 776 N N . ARG A 1 104 ? 25.156 9.125 -6.059 1 84.75 104 ARG A N 1
ATOM 777 C CA . ARG A 1 104 ? 23.797 8.961 -5.527 1 84.75 104 ARG A CA 1
ATOM 778 C C . ARG A 1 104 ? 23.672 7.652 -4.754 1 84.75 104 ARG A C 1
ATOM 780 O O . ARG A 1 104 ? 24.188 6.617 -5.184 1 84.75 104 ARG A O 1
ATOM 787 N N . VAL A 1 105 ? 23.016 7.73 -3.629 1 88.44 105 VAL A N 1
ATOM 788 C CA . VAL A 1 105 ? 22.844 6.539 -2.805 1 88.44 105 VAL A CA 1
ATOM 789 C C . VAL A 1 105 ? 21.828 5.598 -3.463 1 88.44 105 VAL A C 1
ATOM 791 O O . VAL A 1 105 ? 20.703 6 -3.768 1 88.44 105 VAL A O 1
ATOM 794 N N . VAL A 1 106 ? 22.234 4.414 -3.703 1 92 106 VAL A N 1
ATOM 795 C CA . VAL A 1 106 ? 21.391 3.369 -4.281 1 92 106 VAL A CA 1
ATOM 796 C C . VAL A 1 106 ? 20.828 2.49 -3.172 1 92 106 VAL A C 1
ATOM 798 O O . VAL A 1 106 ? 19.656 2.107 -3.215 1 92 106 VAL A O 1
ATOM 801 N N . PHE A 1 107 ? 21.625 2.209 -2.248 1 93 107 PHE A N 1
ATOM 802 C CA . PHE A 1 107 ? 21.266 1.376 -1.104 1 93 107 PHE A CA 1
ATOM 803 C C . PHE A 1 107 ? 22.031 1.807 0.137 1 93 107 PHE A C 1
ATOM 805 O O . PHE A 1 107 ? 23.219 2.137 0.054 1 93 107 PHE A O 1
ATOM 812 N N . SER A 1 108 ? 21.344 1.885 1.261 1 91.81 108 SER A N 1
ATOM 813 C CA . SER A 1 108 ? 22.031 2.184 2.51 1 91.81 108 SER A CA 1
ATOM 814 C C . SER A 1 108 ? 21.344 1.52 3.697 1 91.81 108 SER A C 1
ATOM 816 O O . SER A 1 108 ? 20.109 1.487 3.768 1 91.81 108 SER A O 1
ATOM 818 N N . ASN A 1 109 ? 22.125 0.944 4.527 1 89.44 109 ASN A N 1
ATOM 819 C CA . ASN A 1 109 ? 21.562 0.427 5.77 1 89.44 109 ASN A CA 1
ATOM 820 C C . ASN A 1 109 ? 21.781 1.399 6.93 1 89.44 109 ASN A C 1
ATOM 822 O O . ASN A 1 109 ? 21.5 1.067 8.086 1 89.44 109 ASN A O 1
ATOM 826 N N . LYS A 1 110 ? 22.297 2.553 6.605 1 81.88 110 LYS A N 1
ATOM 827 C CA . LYS A 1 110 ? 22.391 3.617 7.602 1 81.88 110 LYS A CA 1
ATOM 828 C C . LYS A 1 110 ? 21.109 4.438 7.664 1 81.88 110 LYS A C 1
ATOM 830 O O . LYS A 1 110 ? 20.812 5.203 6.746 1 81.88 110 LYS A O 1
ATOM 835 N N . VAL A 1 111 ? 20.328 4.211 8.734 1 78.31 111 VAL A N 1
ATOM 836 C CA . VAL A 1 111 ? 19.078 4.934 8.867 1 78.31 111 VAL A CA 1
ATOM 837 C C . VAL A 1 111 ? 19 5.598 10.242 1 78.31 111 VAL A C 1
ATOM 839 O O . VAL A 1 111 ? 19.641 5.145 11.188 1 78.31 111 VAL A O 1
ATOM 842 N N . ALA A 1 112 ? 18.375 6.746 10.305 1 62.56 112 ALA A N 1
ATOM 843 C CA . ALA A 1 112 ? 18.297 7.52 11.547 1 62.56 112 ALA A CA 1
ATOM 844 C C . ALA A 1 112 ? 17.172 7 12.445 1 62.56 112 ALA A C 1
ATOM 846 O O . ALA A 1 112 ? 16.25 7.742 12.781 1 62.56 112 ALA A O 1
ATOM 847 N N . LEU A 1 113 ? 17.016 5.781 12.523 1 60.59 113 LEU A N 1
ATOM 848 C CA . LEU A 1 113 ? 16 5.223 13.414 1 60.59 113 LEU A CA 1
ATOM 849 C C . LEU A 1 113 ? 16.594 4.129 14.297 1 60.59 113 LEU A C 1
ATOM 851 O O . LEU A 1 113 ? 17.172 3.166 13.789 1 60.59 113 LEU A O 1
ATOM 855 N N . GLY A 1 114 ? 16.391 4.254 15.547 1 52.62 114 GLY A N 1
ATOM 856 C CA . GLY A 1 114 ? 16.938 3.236 16.422 1 52.62 114 GLY A CA 1
ATOM 857 C C . GLY A 1 114 ? 18.438 3.035 16.25 1 52.62 114 GLY A C 1
ATOM 858 O O . GLY A 1 114 ? 19.172 3.996 16.047 1 52.62 114 GLY A O 1
ATOM 859 N N . PRO A 1 115 ? 18.844 1.759 16.375 1 46.59 115 PRO A N 1
ATOM 860 C CA . PRO A 1 115 ? 20.266 1.552 16.141 1 46.59 115 PRO A CA 1
ATOM 861 C C . PRO A 1 115 ? 20.703 1.988 14.742 1 46.59 115 PRO A C 1
ATOM 863 O O . PRO A 1 115 ? 21.859 2.385 14.539 1 46.59 115 PRO A O 1
ATOM 866 N N . GLY A 1 116 ? 19.672 1.974 13.977 1 64 116 GLY A N 1
ATOM 867 C CA . GLY A 1 116 ? 19.828 2.568 12.664 1 64 116 GLY A CA 1
ATOM 868 C C . GLY A 1 116 ? 20.906 1.898 11.82 1 64 116 GLY A C 1
ATOM 869 O O . GLY A 1 116 ? 21.391 2.482 10.859 1 64 116 GLY A O 1
ATOM 870 N N . TYR A 1 117 ? 21.453 0.702 12.32 1 73.38 117 TYR A N 1
ATOM 871 C CA . TYR A 1 117 ? 22.453 -0.114 11.648 1 73.38 117 TYR A CA 1
ATOM 872 C C . TYR A 1 117 ? 22.234 -1.595 11.945 1 73.38 117 TYR A C 1
ATOM 874 O O . TYR A 1 117 ? 21.219 -1.979 12.516 1 73.38 117 TYR A O 1
ATOM 882 N N . PHE A 1 118 ? 23.172 -2.348 11.375 1 76.94 118 PHE A N 1
ATOM 883 C CA . PHE A 1 118 ? 23.141 -3.762 11.734 1 76.94 118 PHE A CA 1
ATOM 884 C C . PHE A 1 118 ? 23.109 -3.936 13.25 1 76.94 118 PHE A C 1
ATOM 886 O O . PHE A 1 118 ? 23.906 -3.326 13.969 1 76.94 118 PHE A O 1
ATOM 893 N N . HIS A 1 119 ? 22.141 -4.695 13.695 1 78.31 119 HIS A N 1
ATOM 894 C CA . HIS A 1 119 ? 22.141 -4.996 15.125 1 78.31 119 HIS A CA 1
ATOM 895 C C . HIS A 1 119 ? 21.562 -6.383 15.391 1 78.31 119 HIS A C 1
ATOM 897 O O . HIS A 1 119 ? 20.875 -6.945 14.539 1 78.31 119 HIS A O 1
ATOM 903 N N . ARG A 1 120 ? 21.938 -6.93 16.453 1 81.56 120 ARG A N 1
ATOM 904 C CA . ARG A 1 120 ? 21.531 -8.281 16.828 1 81.56 120 ARG A CA 1
ATOM 905 C C . ARG A 1 120 ? 20.547 -8.25 18 1 81.56 120 ARG A C 1
ATOM 907 O O . ARG A 1 120 ? 20.734 -7.477 18.938 1 81.56 120 ARG A O 1
ATOM 914 N N . VAL A 1 121 ? 19.469 -8.867 17.828 1 76.75 121 VAL A N 1
ATOM 915 C CA . VAL A 1 121 ? 18.531 -9.125 18.922 1 76.75 121 VAL A CA 1
ATOM 916 C C . VAL A 1 121 ? 18.359 -10.633 19.109 1 76.75 121 VAL A C 1
ATOM 918 O O . VAL A 1 121 ? 17.797 -11.312 18.25 1 76.75 121 VAL A O 1
ATOM 921 N N . ASN A 1 122 ? 18.828 -11.18 20.125 1 78.25 122 ASN A N 1
ATOM 922 C CA . ASN A 1 122 ? 18.875 -12.625 20.328 1 78.25 122 ASN A CA 1
ATOM 923 C C . ASN A 1 122 ? 19.609 -13.328 19.203 1 78.25 122 ASN A C 1
ATOM 925 O O . ASN A 1 122 ? 20.75 -12.977 18.875 1 78.25 122 ASN A O 1
ATOM 929 N N . ASN A 1 123 ? 19.094 -14.203 18.5 1 79.44 123 ASN A N 1
ATOM 930 C CA . ASN A 1 123 ? 19.781 -14.945 17.438 1 79.44 123 ASN A CA 1
ATOM 931 C C . ASN A 1 123 ? 19.359 -14.461 16.062 1 79.44 123 ASN A C 1
ATOM 933 O O . ASN A 1 123 ? 19.562 -15.164 15.062 1 79.44 123 ASN A O 1
ATOM 937 N N . GLU A 1 124 ? 18.891 -13.242 16.125 1 87.75 124 GLU A N 1
ATOM 938 C CA . GLU A 1 124 ? 18.453 -12.68 14.852 1 87.75 124 GLU A CA 1
ATOM 939 C C . GLU A 1 124 ? 19.266 -11.43 14.492 1 87.75 124 GLU A C 1
ATOM 941 O O . GLU A 1 124 ? 19.641 -10.656 15.375 1 87.75 124 GLU A O 1
ATOM 946 N N . LEU A 1 125 ? 19.641 -11.391 13.32 1 89.88 125 LEU A N 1
ATOM 947 C CA . LEU A 1 125 ? 20.266 -10.195 12.766 1 89.88 125 LEU A CA 1
ATOM 948 C C . LEU A 1 125 ? 19.219 -9.25 12.188 1 89.88 125 LEU A C 1
ATOM 950 O O . LEU A 1 125 ? 18.391 -9.656 11.359 1 89.88 125 LEU A O 1
ATOM 954 N N . HIS A 1 126 ? 19.172 -8.07 12.695 1 90.31 126 HIS A N 1
ATOM 955 C CA . HIS A 1 126 ? 18.312 -7.004 12.188 1 90.31 126 HIS A CA 1
ATOM 956 C C . HIS A 1 126 ? 19.078 -6.07 11.258 1 90.31 126 HIS A C 1
ATOM 958 O O . HIS A 1 126 ? 20.094 -5.496 11.656 1 90.31 126 HIS A O 1
ATOM 964 N N . VAL A 1 127 ? 18.656 -5.984 10.055 1 92.19 127 VAL A N 1
ATOM 965 C CA . VAL A 1 127 ? 19.328 -5.18 9.039 1 92.19 127 VAL A CA 1
ATOM 966 C C . VAL A 1 127 ? 18.375 -4.102 8.523 1 92.19 127 VAL A C 1
ATOM 968 O O . VAL A 1 127 ? 17.594 -4.344 7.605 1 92.19 127 VAL A O 1
ATOM 971 N N . PRO A 1 128 ? 18.453 -2.904 9.062 1 90.62 128 PRO A N 1
ATOM 972 C CA . PRO A 1 128 ? 17.656 -1.813 8.5 1 90.62 128 PRO A CA 1
ATOM 973 C C . PRO A 1 128 ? 18.172 -1.343 7.145 1 90.62 128 PRO A C 1
ATOM 975 O O . PRO A 1 128 ? 19.344 -1.527 6.828 1 90.62 128 PRO A O 1
ATOM 978 N N . PHE A 1 129 ? 17.312 -0.819 6.312 1 91.81 129 PHE A N 1
ATOM 979 C CA . PHE A 1 129 ? 17.734 -0.192 5.066 1 91.81 129 PHE A CA 1
ATOM 980 C C . PHE A 1 129 ? 16.812 0.956 4.695 1 91.81 129 PHE A C 1
ATOM 982 O O . PHE A 1 129 ? 15.656 0.989 5.121 1 91.81 129 PHE A O 1
ATOM 989 N N . SER A 1 130 ? 17.328 1.875 3.945 1 89.19 130 SER A N 1
ATOM 990 C CA . SER A 1 130 ? 16.578 3.074 3.588 1 89.19 130 SER A CA 1
ATOM 991 C C . SER A 1 130 ? 15.68 2.822 2.381 1 89.19 130 SER A C 1
ATOM 993 O O . SER A 1 130 ? 16.062 2.117 1.448 1 89.19 130 SER A O 1
ATOM 995 N N . ILE A 1 131 ? 14.516 3.311 2.434 1 90.81 131 ILE A N 1
ATOM 996 C CA . ILE A 1 131 ? 13.594 3.359 1.304 1 90.81 131 ILE A CA 1
ATOM 997 C C . ILE A 1 131 ? 13.352 4.812 0.892 1 90.81 131 ILE A C 1
ATOM 999 O O . ILE A 1 131 ? 12.836 5.609 1.675 1 90.81 131 ILE A O 1
ATOM 1003 N N . SER A 1 132 ? 13.711 5.145 -0.293 1 88.38 132 SER A N 1
ATOM 1004 C CA . SER A 1 132 ? 13.609 6.52 -0.771 1 88.38 132 SER A CA 1
ATOM 1005 C C . SER A 1 132 ? 12.172 6.871 -1.133 1 88.38 132 SER A C 1
ATOM 1007 O O . SER A 1 132 ? 11.367 5.988 -1.427 1 88.38 132 SER A O 1
ATOM 1009 N N . PRO A 1 133 ? 11.844 8.211 -1.113 1 86.19 133 PRO A N 1
ATOM 1010 C CA . PRO A 1 133 ? 10.516 8.602 -1.594 1 86.19 133 PRO A CA 1
ATOM 1011 C C . PRO A 1 133 ? 10.266 8.188 -3.041 1 86.19 133 PRO A C 1
ATOM 1013 O O . PRO A 1 133 ? 11.109 8.414 -3.908 1 86.19 133 PRO A O 1
ATOM 1016 N N . GLY A 1 134 ? 9.188 7.543 -3.256 1 86.88 134 GLY A N 1
ATOM 1017 C CA . GLY A 1 134 ? 8.828 7.133 -4.605 1 86.88 134 GLY A CA 1
ATOM 1018 C C . GLY A 1 134 ? 9.43 5.801 -5.004 1 86.88 134 GLY A C 1
ATOM 1019 O O . GLY A 1 134 ? 9.125 5.266 -6.07 1 86.88 134 GLY A O 1
ATOM 1020 N N . GLU A 1 135 ? 10.305 5.266 -4.125 1 92.69 135 GLU A N 1
ATOM 1021 C CA . GLU A 1 135 ? 10.922 3.973 -4.402 1 92.69 135 GLU A CA 1
ATOM 1022 C C . GLU A 1 135 ? 9.883 2.857 -4.414 1 92.69 135 GLU A C 1
ATOM 1024 O O . GLU A 1 135 ? 8.977 2.836 -3.572 1 92.69 135 GLU A O 1
ATOM 1029 N N . GLY A 1 136 ? 9.891 1.994 -5.477 1 95.81 136 GLY A N 1
ATOM 1030 C CA . GLY A 1 136 ? 9.102 0.771 -5.512 1 95.81 136 GLY A CA 1
ATOM 1031 C C . GLY A 1 136 ? 9.922 -0.472 -5.219 1 95.81 136 GLY A C 1
ATOM 1032 O O . GLY A 1 136 ? 11.086 -0.559 -5.605 1 95.81 136 GLY A O 1
ATOM 1033 N N . ILE A 1 137 ? 9.312 -1.413 -4.516 1 98 137 ILE A N 1
ATOM 1034 C CA . ILE A 1 137 ? 9.969 -2.668 -4.18 1 98 137 ILE A CA 1
ATOM 1035 C C . ILE A 1 137 ? 9.086 -3.844 -4.586 1 98 137 ILE A C 1
ATOM 1037 O O . ILE A 1 137 ? 7.879 -3.842 -4.32 1 98 137 ILE A O 1
ATOM 1041 N N . TYR A 1 138 ? 9.672 -4.852 -5.223 1 98.5 138 TYR A N 1
ATOM 1042 C CA . TYR A 1 138 ? 8.938 -5.98 -5.781 1 98.5 138 TYR A CA 1
ATOM 1043 C C . TYR A 1 138 ? 9.648 -7.297 -5.484 1 98.5 138 TYR A C 1
ATOM 1045 O O . TYR A 1 138 ? 10.844 -7.309 -5.172 1 98.5 138 TYR A O 1
ATOM 1053 N N . GLY A 1 139 ? 8.883 -8.414 -5.621 1 98.19 139 GLY A N 1
ATOM 1054 C CA . GLY A 1 139 ? 9.445 -9.734 -5.383 1 98.19 139 GLY A CA 1
ATOM 1055 C C . GLY A 1 139 ? 8.742 -10.492 -4.277 1 98.19 139 GLY A C 1
ATOM 1056 O O . GLY A 1 139 ? 7.516 -10.461 -4.176 1 98.19 139 GLY A O 1
ATOM 1057 N N . MET A 1 140 ? 9.484 -11.391 -3.598 1 97.5 140 MET A N 1
ATOM 1058 C CA . MET A 1 140 ? 9.094 -12.117 -2.395 1 97.5 140 MET A CA 1
ATOM 1059 C C . MET A 1 140 ? 8.328 -13.391 -2.754 1 97.5 140 MET A C 1
ATOM 1061 O O . MET A 1 140 ? 7.848 -14.102 -1.871 1 97.5 140 MET A O 1
ATOM 1065 N N . GLY A 1 141 ? 8.164 -13.75 -3.951 1 97.25 141 GLY A N 1
ATOM 1066 C CA . GLY A 1 141 ? 7.422 -14.938 -4.344 1 97.25 141 GLY A CA 1
ATOM 1067 C C . GLY A 1 141 ? 6.008 -14.633 -4.801 1 97.25 141 GLY A C 1
ATOM 1068 O O . GLY A 1 141 ? 5.797 -13.742 -5.625 1 97.25 141 GLY A O 1
ATOM 1069 N N . GLU A 1 142 ? 5.078 -15.469 -4.34 1 96.12 142 GLU A N 1
ATOM 1070 C CA . GLU A 1 142 ? 3.666 -15.328 -4.68 1 96.12 142 GLU A CA 1
ATOM 1071 C C . GLU A 1 142 ? 2.918 -14.539 -3.609 1 96.12 142 GLU A C 1
ATOM 1073 O O . GLU A 1 142 ? 2.715 -15.031 -2.496 1 96.12 142 GLU A O 1
ATOM 1078 N N . TRP A 1 143 ? 2.535 -13.352 -3.947 1 92.56 143 TRP A N 1
ATOM 1079 C CA . TRP A 1 143 ? 1.776 -12.57 -2.975 1 92.56 143 TRP A CA 1
ATOM 1080 C C . TRP A 1 143 ? 0.492 -12.031 -3.592 1 92.56 143 TRP A C 1
ATOM 1082 O O . TRP A 1 143 ? 0.487 -11.594 -4.746 1 92.56 143 TRP A O 1
ATOM 1092 N N . PHE A 1 144 ? -0.557 -12.047 -2.742 1 92.69 144 PHE A N 1
ATOM 1093 C CA . PHE A 1 144 ? -1.885 -11.719 -3.246 1 92.69 144 PHE A CA 1
ATOM 1094 C C . PHE A 1 144 ? -2.271 -10.289 -2.869 1 92.69 144 PHE A C 1
ATOM 1096 O O . PHE A 1 144 ? -3.268 -9.766 -3.365 1 92.69 144 PHE A O 1
ATOM 1103 N N . GLY A 1 145 ? -1.464 -9.695 -1.976 1 89.19 145 GLY A N 1
ATOM 1104 C CA . GLY A 1 145 ? -1.668 -8.297 -1.636 1 89.19 145 GLY A CA 1
ATOM 1105 C C . GLY A 1 145 ? -1.132 -7.344 -2.686 1 89.19 145 GLY A C 1
ATOM 1106 O O . GLY A 1 145 ? -0.993 -7.715 -3.854 1 89.19 145 GLY A O 1
ATOM 1107 N N . ARG A 1 146 ? -0.841 -6.137 -2.295 1 91.19 146 ARG A N 1
ATOM 1108 C CA . ARG A 1 146 ? -0.335 -5.145 -3.238 1 91.19 146 ARG A CA 1
ATOM 1109 C C . ARG A 1 146 ? 0.97 -5.613 -3.875 1 91.19 146 ARG A C 1
ATOM 1111 O O . ARG A 1 146 ? 1.816 -6.207 -3.205 1 91.19 146 ARG A O 1
ATOM 1118 N N . LEU A 1 147 ? 1.068 -5.297 -5.113 1 95.19 147 LEU A N 1
ATOM 1119 C CA . LEU A 1 147 ? 2.266 -5.703 -5.844 1 95.19 147 LEU A CA 1
ATOM 1120 C C . LEU A 1 147 ? 3.488 -4.934 -5.355 1 95.19 147 LEU A C 1
ATOM 1122 O O . LEU A 1 147 ? 4.559 -5.516 -5.164 1 95.19 147 LEU A O 1
ATOM 1126 N N . ASN A 1 148 ? 3.396 -3.596 -5.297 1 96.19 148 ASN A N 1
ATOM 1127 C CA . ASN A 1 148 ? 4.43 -2.787 -4.656 1 96.19 148 ASN A CA 1
ATOM 1128 C C . ASN A 1 148 ? 4.484 -3.031 -3.152 1 96.19 148 ASN A C 1
ATOM 1130 O O . ASN A 1 148 ? 3.557 -2.666 -2.426 1 96.19 148 ASN A O 1
ATOM 1134 N N . LYS A 1 149 ? 5.609 -3.566 -2.684 1 96 149 LYS A N 1
ATOM 1135 C CA . LYS A 1 149 ? 5.684 -4.062 -1.312 1 96 149 LYS A CA 1
ATOM 1136 C C . LYS A 1 149 ? 5.844 -2.918 -0.318 1 96 149 LYS A C 1
ATOM 1138 O O . LYS A 1 149 ? 5.664 -3.104 0.887 1 96 149 LYS A O 1
ATOM 1143 N N . VAL A 1 150 ? 6.113 -1.771 -0.773 1 92.81 150 VAL A N 1
ATOM 1144 C CA . VAL A 1 150 ? 6.344 -0.64 0.119 1 92.81 150 VAL A CA 1
ATOM 1145 C C . VAL A 1 150 ? 5.129 -0.434 1.021 1 92.81 150 VAL A C 1
ATOM 1147 O O . VAL A 1 150 ? 3.994 -0.393 0.542 1 92.81 150 VAL A O 1
ATOM 1150 N N . GLY A 1 151 ? 5.383 -0.342 2.289 1 86.75 151 GLY A N 1
ATOM 1151 C CA . GLY A 1 151 ? 4.344 -0.161 3.287 1 86.75 151 GLY A CA 1
ATOM 1152 C C . GLY A 1 151 ? 3.846 -1.469 3.875 1 86.75 151 GLY A C 1
ATOM 1153 O O . GLY A 1 151 ? 2.99 -1.471 4.762 1 86.75 151 GLY A O 1
ATOM 1154 N N . GLN A 1 152 ? 4.418 -2.588 3.451 1 88.44 152 GLN A N 1
ATOM 1155 C CA . GLN A 1 152 ? 3.961 -3.9 3.893 1 88.44 152 GLN A CA 1
ATOM 1156 C C . GLN A 1 152 ? 5.02 -4.594 4.742 1 88.44 152 GLN A C 1
ATOM 1158 O O . GLN A 1 152 ? 6.191 -4.211 4.723 1 88.44 152 GLN A O 1
ATOM 1163 N N . ARG A 1 153 ? 4.594 -5.504 5.57 1 89.81 153 ARG A N 1
ATOM 1164 C CA . ARG A 1 153 ? 5.426 -6.434 6.332 1 89.81 153 ARG A CA 1
ATOM 1165 C C . ARG A 1 153 ? 5.086 -7.879 5.992 1 89.81 153 ARG A C 1
ATOM 1167 O O . ARG A 1 153 ? 3.936 -8.305 6.129 1 89.81 153 ARG A O 1
ATOM 1174 N N . LEU A 1 154 ? 6.066 -8.609 5.5 1 92.75 154 LEU A N 1
ATOM 1175 C CA . LEU A 1 154 ? 5.805 -9.938 4.949 1 92.75 154 LEU A CA 1
ATOM 1176 C C . LEU A 1 154 ? 6.73 -10.977 5.574 1 92.75 154 LEU A C 1
ATOM 1178 O O . LEU A 1 154 ? 7.898 -10.688 5.844 1 92.75 154 LEU A O 1
ATOM 1182 N N . GLU A 1 155 ? 6.215 -12.133 5.742 1 93.44 155 GLU A N 1
ATOM 1183 C CA . GLU A 1 155 ? 6.969 -13.25 6.305 1 93.44 155 GLU A CA 1
ATOM 1184 C C . GLU A 1 155 ? 7.238 -14.32 5.254 1 93.44 155 GLU A C 1
ATOM 1186 O O . GLU A 1 155 ? 6.316 -14.766 4.566 1 93.44 155 GLU A O 1
ATOM 1191 N N . VAL A 1 156 ? 8.508 -14.688 5.129 1 95.19 156 VAL A N 1
ATOM 1192 C CA . VAL A 1 156 ? 8.867 -15.789 4.238 1 95.19 156 VAL A CA 1
ATOM 1193 C C . VAL A 1 156 ? 8.57 -17.125 4.922 1 95.19 156 VAL A C 1
ATOM 1195 O O . VAL A 1 156 ? 9.43 -17.688 5.605 1 95.19 156 VAL A O 1
ATOM 1198 N N . TYR A 1 157 ? 7.449 -17.578 4.723 1 94.56 157 TYR A N 1
ATOM 1199 C CA . TYR A 1 157 ? 6.918 -18.797 5.324 1 94.56 157 TYR A CA 1
ATOM 1200 C C . TYR A 1 157 ? 5.809 -19.391 4.465 1 94.56 157 TYR A C 1
ATOM 1202 O O . TYR A 1 157 ? 4.773 -18.75 4.25 1 94.56 157 TYR A O 1
ATOM 1210 N N . VAL A 1 158 ? 6.039 -20.547 3.994 1 93.69 158 VAL A N 1
ATOM 1211 C CA . VAL A 1 158 ? 5.098 -21.188 3.084 1 93.69 158 VAL A CA 1
ATOM 1212 C C . VAL A 1 158 ? 3.906 -21.719 3.873 1 93.69 158 VAL A C 1
ATOM 1214 O O . VAL A 1 158 ? 4.078 -22.516 4.797 1 93.69 158 VAL A O 1
ATOM 1217 N N . VAL A 1 159 ? 2.715 -21.281 3.537 1 89.69 159 VAL A N 1
ATOM 1218 C CA . VAL A 1 159 ? 1.495 -21.75 4.184 1 89.69 159 VAL A CA 1
ATOM 1219 C C . VAL A 1 159 ? 0.316 -21.625 3.225 1 89.69 159 VAL A C 1
ATOM 1221 O O . VAL A 1 159 ? 0.383 -20.875 2.246 1 89.69 159 VAL A O 1
ATOM 1224 N N . ASP A 1 160 ? -0.706 -22.312 3.436 1 86.5 160 ASP A N 1
ATOM 1225 C CA . ASP A 1 160 ? -1.914 -22.234 2.619 1 86.5 160 ASP A CA 1
ATOM 1226 C C . ASP A 1 160 ? -2.701 -20.969 2.924 1 86.5 160 ASP A C 1
ATOM 1228 O O . ASP A 1 160 ? -3.238 -20.812 4.023 1 86.5 160 ASP A O 1
ATOM 1232 N N . PRO A 1 161 ? -2.848 -20.125 1.898 1 82.19 161 PRO A N 1
ATOM 1233 C CA . PRO A 1 161 ? -3.619 -18.906 2.145 1 82.19 161 PRO A CA 1
ATOM 1234 C C . PRO A 1 161 ? -5.129 -19.141 2.119 1 82.19 161 PRO A C 1
ATOM 1236 O O . PRO A 1 161 ? -5.902 -18.266 2.518 1 82.19 161 PRO A O 1
ATOM 1239 N N . GLY A 1 162 ? -5.613 -20.297 1.821 1 70.06 162 GLY A N 1
ATOM 1240 C CA . GLY A 1 162 ? -7.023 -20.656 1.846 1 70.06 162 GLY A CA 1
ATOM 1241 C C . GLY A 1 162 ? -7.84 -19.906 0.802 1 70.06 162 GLY A C 1
ATOM 1242 O O . GLY A 1 162 ? -8.992 -19.547 1.054 1 70.06 162 GLY A O 1
ATOM 1243 N N . GLY A 1 163 ? -7.27 -19.594 -0.279 1 66.19 163 GLY A N 1
ATOM 1244 C CA . GLY A 1 163 ? -8.023 -18.969 -1.359 1 66.19 163 GLY A CA 1
ATOM 1245 C C . GLY A 1 163 ? -8.297 -17.5 -1.131 1 66.19 163 GLY A C 1
ATOM 1246 O O . GLY A 1 163 ? -9.047 -16.875 -1.881 1 66.19 163 GLY A O 1
ATOM 1247 N N . LEU A 1 164 ? -7.871 -16.953 -0.075 1 64.5 164 LEU A N 1
ATOM 1248 C CA . LEU A 1 164 ? -8.125 -15.562 0.292 1 64.5 164 LEU A CA 1
ATOM 1249 C C . LEU A 1 164 ? -6.906 -14.695 0.001 1 64.5 164 LEU A C 1
ATOM 1251 O O . LEU A 1 164 ? -5.77 -15.18 0.034 1 64.5 164 LEU A O 1
ATOM 1255 N N . PRO A 1 165 ? -7.219 -13.461 -0.417 1 67.5 165 PRO A N 1
ATOM 1256 C CA . PRO A 1 165 ? -6.098 -12.539 -0.624 1 67.5 165 PRO A CA 1
ATOM 1257 C C . PRO A 1 165 ? -5.539 -11.984 0.686 1 67.5 165 PRO A C 1
ATOM 1259 O O . PRO A 1 165 ? -5.703 -10.797 0.981 1 67.5 165 PRO A O 1
ATOM 1262 N N . ASN A 1 166 ? -4.879 -12.805 1.427 1 72 166 ASN A N 1
ATOM 1263 C CA . ASN A 1 166 ? -4.301 -12.414 2.709 1 72 166 ASN A CA 1
ATOM 1264 C C . ASN A 1 166 ? -2.777 -12.328 2.633 1 72 166 ASN A C 1
ATOM 1266 O O . ASN A 1 166 ? -2.211 -12.25 1.543 1 72 166 ASN A O 1
ATOM 1270 N N . ASP A 1 167 ? -2.176 -12.195 3.803 1 77.25 167 ASP A N 1
ATOM 1271 C CA . ASP A 1 167 ? -0.733 -11.969 3.85 1 77.25 167 ASP A CA 1
ATOM 1272 C C . ASP A 1 167 ? 0.027 -13.297 3.904 1 77.25 167 ASP A C 1
ATOM 1274 O O . ASP A 1 167 ? 1.162 -13.344 4.383 1 77.25 167 ASP A O 1
ATOM 1278 N N . LYS A 1 168 ? -0.649 -14.352 3.455 1 86.44 168 LYS A N 1
ATOM 1279 C CA . LYS A 1 168 ? -0.023 -15.672 3.365 1 86.44 168 LYS A CA 1
ATOM 1280 C C . LYS A 1 168 ? 0.284 -16.031 1.916 1 86.44 168 LYS A C 1
ATOM 1282 O O . LYS A 1 168 ? -0.189 -15.375 0.99 1 86.44 168 LYS A O 1
ATOM 1287 N N . THR A 1 169 ? 1.086 -17.078 1.794 1 92.56 169 THR A N 1
ATOM 1288 C CA . THR A 1 169 ? 1.52 -17.406 0.441 1 92.56 169 THR A CA 1
ATOM 1289 C C . THR A 1 169 ? 1.871 -18.891 0.335 1 92.56 169 THR A C 1
ATOM 1291 O O . THR A 1 169 ? 2.303 -19.5 1.313 1 92.56 169 THR A O 1
ATOM 1294 N N . TYR A 1 170 ? 1.632 -19.406 -0.881 1 94.75 170 TYR A N 1
ATOM 1295 C CA . TYR A 1 170 ? 2.092 -20.75 -1.188 1 94.75 170 TYR A CA 1
ATOM 1296 C C . TYR A 1 170 ? 3.57 -20.75 -1.555 1 94.75 170 TYR A C 1
ATOM 1298 O O . TYR A 1 170 ? 4.234 -21.797 -1.485 1 94.75 170 TYR A O 1
ATOM 1306 N N . VAL A 1 171 ? 4.055 -19.672 -2.057 1 96.69 171 VAL A N 1
ATOM 1307 C CA . VAL A 1 171 ? 5.434 -19.562 -2.52 1 96.69 171 VAL A CA 1
ATOM 1308 C C . VAL A 1 171 ? 6.105 -18.344 -1.867 1 96.69 171 VAL A C 1
ATOM 1310 O O . VAL A 1 171 ? 5.699 -17.203 -2.092 1 96.69 171 VAL A O 1
ATOM 1313 N N . ALA A 1 172 ? 7.137 -18.609 -1.146 1 95.75 172 ALA A N 1
ATOM 1314 C CA . ALA A 1 172 ? 7.793 -17.531 -0.413 1 95.75 172 ALA A CA 1
ATOM 1315 C C . ALA A 1 172 ? 9.281 -17.469 -0.742 1 95.75 172 ALA A C 1
ATOM 1317 O O . ALA A 1 172 ? 10 -18.453 -0.57 1 95.75 172 ALA A O 1
ATOM 1318 N N . TYR A 1 173 ? 9.719 -16.328 -1.252 1 97 173 TYR A N 1
ATOM 1319 C CA . TYR A 1 173 ? 11.117 -16.078 -1.564 1 97 173 TYR A CA 1
ATOM 1320 C C . TYR A 1 173 ? 11.68 -14.953 -0.696 1 97 173 TYR A C 1
ATOM 1322 O O . TYR A 1 173 ? 11.047 -13.906 -0.536 1 97 173 TYR A O 1
ATOM 1330 N N . PRO A 1 174 ? 12.852 -15.164 -0.086 1 96.81 174 PRO A N 1
ATOM 1331 C CA . PRO A 1 174 ? 13.555 -14.039 0.53 1 96.81 174 PRO A CA 1
ATOM 1332 C C . PRO A 1 174 ? 14.391 -13.242 -0.472 1 96.81 174 PRO A C 1
ATOM 1334 O O . PRO A 1 174 ? 15.602 -13.117 -0.307 1 96.81 174 PRO A O 1
ATOM 1337 N N . PHE A 1 175 ? 13.742 -12.758 -1.48 1 98 175 PHE A N 1
ATOM 1338 C CA . PHE A 1 175 ? 14.344 -12.023 -2.586 1 98 175 PHE A CA 1
ATOM 1339 C C . PHE A 1 175 ? 13.445 -10.875 -3.023 1 98 175 PHE A C 1
ATOM 1341 O O . PHE A 1 175 ? 12.242 -11.055 -3.217 1 98 175 PHE A O 1
ATOM 1348 N N . PHE A 1 176 ? 14.008 -9.664 -3.139 1 98.44 176 PHE A N 1
ATOM 1349 C CA . PHE A 1 176 ? 13.281 -8.508 -3.652 1 98.44 176 PHE A CA 1
ATOM 1350 C C . PHE A 1 176 ? 14.203 -7.586 -4.434 1 98.44 176 PHE A C 1
ATOM 1352 O O . PHE A 1 176 ? 15.43 -7.734 -4.379 1 98.44 176 PHE A O 1
ATOM 1359 N N . TRP A 1 177 ? 13.641 -6.719 -5.219 1 98.5 177 TRP A N 1
ATOM 1360 C CA . TRP A 1 177 ? 14.422 -5.703 -5.918 1 98.5 177 TRP A CA 1
ATOM 1361 C C . TRP A 1 177 ? 13.703 -4.359 -5.895 1 98.5 177 TRP A C 1
ATOM 1363 O O . TRP A 1 177 ? 12.508 -4.289 -5.609 1 98.5 177 TRP A O 1
ATOM 1373 N N . SER A 1 178 ? 14.469 -3.332 -6.121 1 97.62 178 SER A N 1
ATOM 1374 C CA . SER A 1 178 ? 14.023 -1.951 -5.984 1 97.62 178 SER A CA 1
ATOM 1375 C C . SER A 1 178 ? 14.18 -1.186 -7.297 1 97.62 178 SER A C 1
ATOM 1377 O O . SER A 1 178 ? 15.117 -1.436 -8.055 1 97.62 178 SER A O 1
ATOM 1379 N N . THR A 1 179 ? 13.273 -0.242 -7.508 1 96.31 179 THR A N 1
ATOM 1380 C CA . THR A 1 179 ? 13.375 0.639 -8.664 1 96.31 179 THR A CA 1
ATOM 1381 C C . THR A 1 179 ? 14.578 1.568 -8.539 1 96.31 179 THR A C 1
ATOM 1383 O O . THR A 1 179 ? 14.961 2.229 -9.508 1 96.31 179 THR A O 1
ATOM 1386 N N . GLU A 1 180 ? 15.234 1.606 -7.359 1 94.38 180 GLU A N 1
ATOM 1387 C CA . GLU A 1 180 ? 16.453 2.387 -7.184 1 94.38 180 GLU A CA 1
ATOM 1388 C C . GLU A 1 180 ? 17.656 1.669 -7.785 1 94.38 180 GLU A C 1
ATOM 1390 O O . GLU A 1 180 ? 18.75 2.232 -7.855 1 94.38 180 GLU A O 1
ATOM 1395 N N . GLY A 1 181 ? 17.469 0.417 -8.188 1 96 181 GLY A N 1
ATOM 1396 C CA . GLY A 1 181 ? 18.5 -0.266 -8.969 1 96 181 GLY A CA 1
ATOM 1397 C C . GLY A 1 181 ? 19.266 -1.292 -8.164 1 96 181 GLY A C 1
ATOM 1398 O O . GLY A 1 181 ? 20.469 -1.451 -8.352 1 96 181 GLY A O 1
ATOM 1399 N N . TYR A 1 182 ? 18.594 -1.929 -7.238 1 97.38 182 TYR A N 1
ATOM 1400 C CA . TYR A 1 182 ? 19.25 -3.008 -6.512 1 97.38 182 TYR A CA 1
ATOM 1401 C C . TYR A 1 182 ? 18.281 -4.16 -6.258 1 97.38 182 TYR A C 1
ATOM 1403 O O . TYR A 1 182 ? 17.062 -3.973 -6.258 1 97.38 182 TYR A O 1
ATOM 1411 N N . GLY A 1 183 ? 18.812 -5.348 -6.195 1 97.81 183 GLY A N 1
ATOM 1412 C CA . GLY A 1 183 ? 18.156 -6.539 -5.688 1 97.81 183 GLY A CA 1
ATOM 1413 C C . GLY A 1 183 ? 18.875 -7.168 -4.516 1 97.81 183 GLY A C 1
ATOM 1414 O O . GLY A 1 183 ? 20.109 -7.082 -4.414 1 97.81 183 GLY A O 1
ATOM 1415 N N . LEU A 1 184 ? 18.141 -7.727 -3.602 1 97.5 184 LEU A N 1
ATOM 1416 C CA . LEU A 1 184 ? 18.719 -8.375 -2.432 1 97.5 184 LEU A CA 1
ATOM 1417 C C . LEU A 1 184 ? 18.156 -9.781 -2.254 1 97.5 184 LEU A C 1
ATOM 1419 O O . LEU A 1 184 ? 16.938 -9.969 -2.236 1 97.5 184 LEU A O 1
ATOM 1423 N N . LEU A 1 185 ? 19.016 -10.719 -2.191 1 97 185 LEU A N 1
ATOM 1424 C CA . LEU A 1 185 ? 18.688 -12.117 -1.923 1 97 185 LEU A CA 1
ATOM 1425 C C . LEU A 1 185 ? 19.297 -12.578 -0.601 1 97 185 LEU A C 1
ATOM 1427 O O . LEU A 1 185 ? 20.484 -12.383 -0.364 1 97 185 LEU A O 1
ATOM 1431 N N . ILE A 1 186 ? 18.484 -13.07 0.254 1 95.5 186 ILE A N 1
ATOM 1432 C CA . ILE A 1 186 ? 18.953 -13.734 1.468 1 95.5 186 ILE A CA 1
ATOM 1433 C C . ILE A 1 186 ? 18.953 -15.242 1.255 1 95.5 186 ILE A C 1
ATOM 1435 O O . ILE A 1 186 ? 17.906 -15.852 1.025 1 95.5 186 ILE A O 1
ATOM 1439 N N . ASP A 1 187 ? 20.094 -15.812 1.323 1 93.06 187 ASP A N 1
ATOM 1440 C CA . ASP A 1 187 ? 20.234 -17.219 0.997 1 93.06 187 ASP A CA 1
ATOM 1441 C C . ASP A 1 187 ? 19.891 -18.109 2.193 1 93.06 187 ASP A C 1
ATOM 1443 O O . ASP A 1 187 ? 20.766 -18.625 2.879 1 93.06 187 ASP A O 1
ATOM 1447 N N . THR A 1 188 ? 18.547 -18.312 2.357 1 91.56 188 THR A N 1
ATOM 1448 C CA . THR A 1 188 ? 18.094 -19.141 3.471 1 91.56 188 THR A CA 1
ATOM 1449 C C . THR A 1 188 ? 16.734 -19.734 3.176 1 91.56 188 THR A C 1
ATOM 1451 O O . THR A 1 188 ? 15.992 -19.219 2.328 1 91.56 188 THR A O 1
ATOM 1454 N N . TYR A 1 189 ? 16.469 -20.875 3.777 1 93.44 189 TYR A N 1
ATOM 1455 C CA . TYR A 1 189 ? 15.133 -21.453 3.752 1 93.44 189 TYR A CA 1
ATOM 1456 C C . TYR A 1 189 ? 14.414 -21.219 5.07 1 93.44 189 TYR A C 1
ATOM 1458 O O . TYR A 1 189 ? 13.25 -21.594 5.227 1 93.44 189 TYR A O 1
ATOM 1466 N N . CYS A 1 190 ? 15.102 -20.547 5.984 1 91.19 190 CYS A N 1
ATOM 1467 C CA . CYS A 1 190 ? 14.492 -20.297 7.285 1 91.19 190 CYS A CA 1
ATOM 1468 C C . CYS A 1 190 ? 13.445 -19.188 7.188 1 91.19 190 CYS A C 1
ATOM 1470 O O . CYS A 1 190 ? 13.43 -18.438 6.219 1 91.19 190 CYS A O 1
ATOM 1472 N N . ARG A 1 191 ? 12.664 -19.266 8.203 1 91.19 191 ARG A N 1
ATOM 1473 C CA . ARG A 1 191 ? 11.664 -18.219 8.328 1 91.19 191 ARG A CA 1
ATOM 1474 C C . ARG A 1 191 ? 12.328 -16.859 8.531 1 91.19 191 ARG A C 1
ATOM 1476 O O . ARG A 1 191 ? 13.219 -16.719 9.367 1 91.19 191 ARG A O 1
ATOM 1483 N N . VAL A 1 192 ? 12.016 -15.898 7.688 1 93.38 192 VAL A N 1
ATOM 1484 C CA . VAL A 1 192 ? 12.539 -14.547 7.84 1 93.38 192 VAL A CA 1
ATOM 1485 C C . VAL A 1 192 ? 11.406 -13.531 7.715 1 93.38 192 VAL A C 1
ATOM 1487 O O . VAL A 1 192 ? 10.367 -13.828 7.121 1 93.38 192 VAL A O 1
ATOM 1490 N N . MET A 1 193 ? 11.57 -12.414 8.352 1 94.06 193 MET A N 1
ATOM 1491 C CA . MET A 1 193 ? 10.602 -11.312 8.305 1 94.06 193 MET A CA 1
ATOM 1492 C C . MET A 1 193 ? 11.195 -10.102 7.59 1 94.06 193 MET A C 1
ATOM 1494 O O . MET A 1 193 ? 12.305 -9.672 7.906 1 94.06 193 MET A O 1
ATOM 1498 N N . LEU A 1 194 ? 10.484 -9.602 6.637 1 95 194 LEU A N 1
ATOM 1499 C CA . LEU A 1 194 ? 10.906 -8.414 5.906 1 95 194 LEU A CA 1
ATOM 1500 C C . LEU A 1 194 ? 9.867 -7.301 6.031 1 95 194 LEU A C 1
ATOM 1502 O O . LEU A 1 194 ? 8.695 -7.5 5.688 1 95 194 LEU A O 1
ATOM 1506 N N . ASP A 1 195 ? 10.289 -6.176 6.562 1 92.12 195 ASP A N 1
ATOM 1507 C CA . ASP A 1 195 ? 9.469 -4.98 6.676 1 92.12 195 ASP A CA 1
ATOM 1508 C C . ASP A 1 195 ? 9.859 -3.941 5.625 1 92.12 195 ASP A C 1
ATOM 1510 O O . ASP A 1 195 ? 11.008 -3.502 5.582 1 92.12 195 ASP A O 1
ATOM 1514 N N . PHE A 1 196 ? 8.93 -3.52 4.805 1 93.38 196 PHE A N 1
ATOM 1515 C CA . PHE A 1 196 ? 9.203 -2.553 3.748 1 93.38 196 PHE A CA 1
ATOM 1516 C C . PHE A 1 196 ? 8.578 -1.201 4.074 1 93.38 196 PHE A C 1
ATOM 1518 O O . PHE A 1 196 ? 7.895 -0.609 3.236 1 93.38 196 PHE A O 1
ATOM 1525 N N . GLY A 1 197 ? 8.789 -0.811 5.266 1 87.94 197 GLY A N 1
ATOM 1526 C CA . GLY A 1 197 ? 8.32 0.501 5.684 1 87.94 197 GLY A CA 1
ATOM 1527 C C . GLY A 1 197 ? 6.934 0.471 6.293 1 87.94 197 GLY A C 1
ATOM 1528 O O . GLY A 1 197 ? 6.23 1.482 6.297 1 87.94 197 GLY A O 1
ATOM 1529 N N . SER A 1 198 ? 6.43 -0.65 6.699 1 82.31 198 SER A N 1
ATOM 1530 C CA . SER A 1 198 ? 5.121 -0.759 7.332 1 82.31 198 SER A CA 1
ATOM 1531 C C . SER A 1 198 ? 5.109 -0.081 8.703 1 82.31 198 SER A C 1
ATOM 1533 O O . SER A 1 198 ? 4.117 0.549 9.078 1 82.31 198 SER A O 1
ATOM 1535 N N . ARG A 1 199 ? 6.195 -0.183 9.445 1 75.94 199 ARG A N 1
ATOM 1536 C CA . ARG A 1 199 ? 6.297 0.425 10.766 1 75.94 199 ARG A CA 1
ATOM 1537 C C . ARG A 1 199 ? 6.73 1.884 10.664 1 75.94 199 ARG A C 1
ATOM 1539 O O . ARG A 1 199 ? 6.191 2.746 11.359 1 75.94 199 ARG A O 1
ATOM 1546 N N . TYR A 1 200 ? 7.727 2.107 9.766 1 77.56 200 TYR A N 1
ATOM 1547 C CA . TYR A 1 200 ? 8.281 3.426 9.469 1 77.56 200 TYR A CA 1
ATOM 1548 C C . TYR A 1 200 ? 8.477 3.613 7.973 1 77.56 200 TYR A C 1
ATOM 1550 O O . TYR A 1 200 ? 9.477 3.158 7.406 1 77.56 200 TYR A O 1
ATOM 1558 N N . LEU A 1 201 ? 7.465 4.398 7.477 1 76.75 201 LEU A N 1
ATOM 1559 C CA . LEU A 1 201 ? 7.586 4.559 6.031 1 76.75 201 LEU A CA 1
ATOM 1560 C C . LEU A 1 201 ? 8.914 5.223 5.672 1 76.75 201 LEU A C 1
ATOM 1562 O O . LEU A 1 201 ? 9.273 6.25 6.246 1 76.75 201 LEU A O 1
ATOM 1566 N N . GLY A 1 202 ? 9.766 4.52 4.91 1 80.94 202 GLY A N 1
ATOM 1567 C CA . GLY A 1 202 ? 11.078 4.988 4.504 1 80.94 202 GLY A CA 1
ATOM 1568 C C . GLY A 1 202 ? 12.211 4.137 5.043 1 80.94 202 GLY A C 1
ATOM 1569 O O . GLY A 1 202 ? 13.367 4.293 4.633 1 80.94 202 GLY A O 1
ATOM 1570 N N . VAL A 1 203 ? 11.812 3.344 6.004 1 85.88 203 VAL A N 1
ATOM 1571 C CA . VAL A 1 203 ? 12.828 2.455 6.562 1 85.88 203 VAL A CA 1
ATOM 1572 C C . VAL A 1 203 ? 12.367 1.004 6.445 1 85.88 203 VAL A C 1
ATOM 1574 O O . VAL A 1 203 ? 11.328 0.629 7 1 85.88 203 VAL A O 1
ATOM 1577 N N . GLY A 1 204 ? 13.094 0.251 5.723 1 89.5 204 GLY A N 1
ATOM 1578 C CA . GLY A 1 204 ? 12.898 -1.189 5.703 1 89.5 204 GLY A CA 1
ATOM 1579 C C . GLY A 1 204 ? 13.742 -1.923 6.723 1 89.5 204 GLY A C 1
ATOM 1580 O O . GLY A 1 204 ? 14.703 -1.364 7.254 1 89.5 204 GLY A O 1
ATOM 1581 N N . GLU A 1 205 ? 13.352 -3.139 7.051 1 91.88 205 GLU A N 1
ATOM 1582 C CA . GLU A 1 205 ? 14.125 -3.955 7.98 1 91.88 205 GLU A CA 1
ATOM 1583 C C . GLU A 1 205 ? 14.047 -5.434 7.617 1 91.88 205 GLU A C 1
ATOM 1585 O O . GLU A 1 205 ? 12.961 -5.965 7.375 1 91.88 205 GLU A O 1
ATOM 1590 N N . LEU A 1 206 ? 15.211 -6.047 7.555 1 93.94 206 LEU A N 1
ATOM 1591 C CA . LEU A 1 206 ? 15.32 -7.5 7.449 1 93.94 206 LEU A CA 1
ATOM 1592 C C . LEU A 1 206 ? 15.57 -8.125 8.812 1 93.94 206 LEU A C 1
ATOM 1594 O O . LEU A 1 206 ? 16.469 -7.688 9.547 1 93.94 206 LEU A O 1
ATOM 1598 N N . ILE A 1 207 ? 14.789 -9.016 9.211 1 92.81 207 ILE A N 1
ATOM 1599 C CA . ILE A 1 207 ? 15.047 -9.836 10.391 1 92.81 207 ILE A CA 1
ATOM 1600 C C . ILE A 1 207 ? 15.391 -11.258 9.969 1 92.81 207 ILE A C 1
ATOM 1602 O O . ILE A 1 207 ? 14.508 -12.039 9.602 1 92.81 207 ILE A O 1
ATOM 1606 N N . ILE A 1 208 ? 16.641 -11.57 10.039 1 90.19 208 ILE A N 1
ATOM 1607 C CA . ILE A 1 208 ? 17.141 -12.797 9.438 1 90.19 208 ILE A CA 1
ATOM 1608 C C . ILE A 1 208 ? 18.031 -13.539 10.438 1 90.19 208 ILE A C 1
ATOM 1610 O O . ILE A 1 208 ? 18.453 -12.969 11.438 1 90.19 208 ILE A O 1
ATOM 1614 N N . PRO A 1 209 ? 18.25 -14.828 10.102 1 85.06 209 PRO A N 1
ATOM 1615 C CA . PRO A 1 209 ? 19.219 -15.531 10.93 1 85.06 209 PRO A CA 1
ATOM 1616 C C . PRO A 1 209 ? 20.625 -14.93 10.836 1 85.06 209 PRO A C 1
ATOM 1618 O O . PRO A 1 209 ? 20.984 -14.359 9.805 1 85.06 209 PRO A O 1
ATOM 1621 N N . SER A 1 210 ? 21.453 -15.094 11.859 1 79.06 210 SER A N 1
ATOM 1622 C CA . SER A 1 210 ? 22.75 -14.438 11.969 1 79.06 210 SER A CA 1
ATOM 1623 C C . SER A 1 210 ? 23.781 -15.094 11.062 1 79.06 210 SER A C 1
ATOM 1625 O O . SER A 1 210 ? 24.828 -14.508 10.773 1 79.06 210 SER A O 1
ATOM 1627 N N . ASN A 1 211 ? 23.594 -16.188 10.562 1 78.19 211 ASN A N 1
ATOM 1628 C CA . ASN A 1 211 ? 24.609 -16.891 9.805 1 78.19 211 ASN A CA 1
ATOM 1629 C C . ASN A 1 211 ? 24.188 -17.125 8.352 1 78.19 211 ASN A C 1
ATOM 1631 O O . ASN A 1 211 ? 24.406 -18.188 7.797 1 78.19 211 ASN A O 1
ATOM 1635 N N . VAL A 1 212 ? 23.656 -16.109 7.742 1 83.06 212 VAL A N 1
ATOM 1636 C CA . VAL A 1 212 ? 23.219 -16.281 6.359 1 83.06 212 VAL A CA 1
ATOM 1637 C C . VAL A 1 212 ? 24 -15.312 5.465 1 83.06 212 VAL A C 1
ATOM 1639 O O . VAL A 1 212 ? 24.469 -14.266 5.926 1 83.06 212 VAL A O 1
ATOM 1642 N N . ASN A 1 213 ? 24.188 -15.781 4.293 1 87.88 213 ASN A N 1
ATOM 1643 C CA . ASN A 1 213 ? 24.781 -14.914 3.279 1 87.88 213 ASN A CA 1
ATOM 1644 C C . ASN A 1 213 ? 23.719 -14.086 2.553 1 87.88 213 ASN A C 1
ATOM 1646 O O . ASN A 1 213 ? 22.594 -14.562 2.348 1 87.88 213 ASN A O 1
ATOM 1650 N N . MET A 1 214 ? 24.141 -12.914 2.24 1 93.12 214 MET A N 1
ATOM 1651 C CA . MET A 1 214 ? 23.281 -12.047 1.44 1 93.12 214 MET A CA 1
ATOM 1652 C C . MET A 1 214 ? 23.938 -11.719 0.102 1 93.12 214 MET A C 1
ATOM 1654 O O . MET A 1 214 ? 25.156 -11.648 0.006 1 93.12 214 MET A O 1
ATOM 1658 N N . TYR A 1 215 ? 23.188 -11.555 -0.889 1 95.06 215 TYR A N 1
ATOM 1659 C CA . TYR A 1 215 ? 23.656 -11.188 -2.219 1 95.06 215 TYR A CA 1
ATOM 1660 C C . TYR A 1 215 ? 23 -9.898 -2.695 1 95.06 215 TYR A C 1
ATOM 1662 O O . TYR A 1 215 ? 21.766 -9.82 -2.77 1 95.06 215 TYR A O 1
ATOM 1670 N N . LEU A 1 216 ? 23.75 -8.914 -2.92 1 96.44 216 LEU A N 1
ATOM 1671 C CA . LEU A 1 216 ? 23.297 -7.633 -3.451 1 96.44 216 LEU A CA 1
ATOM 1672 C C . LEU A 1 216 ? 23.531 -7.551 -4.953 1 96.44 216 LEU A C 1
ATOM 1674 O O . LEU A 1 216 ? 24.672 -7.641 -5.41 1 96.44 216 LEU A O 1
ATOM 1678 N N . ILE A 1 217 ? 22.5 -7.445 -5.699 1 97.62 217 ILE A N 1
ATOM 1679 C CA . ILE A 1 217 ? 22.578 -7.371 -7.156 1 97.62 217 ILE A CA 1
ATOM 1680 C C . ILE A 1 217 ? 22.328 -5.934 -7.609 1 97.62 217 ILE A C 1
ATOM 1682 O O . ILE A 1 217 ? 21.312 -5.328 -7.262 1 97.62 217 ILE A O 1
ATOM 1686 N N . LEU A 1 218 ? 23.234 -5.395 -8.398 1 97.31 218 LEU A N 1
ATOM 1687 C CA . LEU A 1 218 ? 23.156 -3.979 -8.75 1 97.31 218 LEU A CA 1
ATOM 1688 C C . LEU A 1 218 ? 22.875 -3.801 -10.242 1 97.31 218 LEU A C 1
ATOM 1690 O O . LEU A 1 218 ? 23.719 -4.148 -11.078 1 97.31 218 LEU A O 1
ATOM 1694 N N . SER A 1 219 ? 21.688 -3.279 -10.539 1 96.44 219 SER A N 1
ATOM 1695 C CA . SER A 1 219 ? 21.312 -2.938 -11.906 1 96.44 219 SER A CA 1
ATOM 1696 C C . SER A 1 219 ? 20.078 -2.045 -11.938 1 96.44 219 SER A C 1
ATOM 1698 O O . SER A 1 219 ? 19.141 -2.238 -11.156 1 96.44 219 SER A O 1
ATOM 1700 N N . ASN A 1 220 ? 20.078 -1.092 -12.875 1 93.5 220 ASN A N 1
ATOM 1701 C CA . ASN A 1 220 ? 18.906 -0.26 -13.062 1 93.5 220 ASN A CA 1
ATOM 1702 C C . ASN A 1 220 ? 17.844 -0.969 -13.906 1 93.5 220 ASN A C 1
ATOM 1704 O O . ASN A 1 220 ? 16.719 -0.484 -14.039 1 93.5 220 ASN A O 1
ATOM 1708 N N . GLU A 1 221 ? 18.172 -2.117 -14.461 1 96.25 221 GLU A N 1
ATOM 1709 C CA . GLU A 1 221 ? 17.25 -2.918 -15.25 1 96.25 221 GLU A CA 1
ATOM 1710 C C . GLU A 1 221 ? 16.75 -4.133 -14.461 1 96.25 221 GLU A C 1
ATOM 1712 O O . GLU A 1 221 ? 17.516 -5.086 -14.258 1 96.25 221 GLU A O 1
ATOM 1717 N N . PRO A 1 222 ? 15.461 -4.191 -14.148 1 97.75 222 PRO A N 1
ATOM 1718 C CA . PRO A 1 222 ? 14.93 -5.312 -13.367 1 97.75 222 PRO A CA 1
ATOM 1719 C C . PRO A 1 222 ? 15.203 -6.664 -14.023 1 97.75 222 PRO A C 1
ATOM 1721 O O . PRO A 1 222 ? 15.445 -7.652 -13.328 1 97.75 222 PRO A O 1
ATOM 1724 N N . SER A 1 223 ? 15.203 -6.738 -15.352 1 97.62 223 SER A N 1
ATOM 1725 C CA . SER A 1 223 ? 15.438 -7.996 -16.047 1 97.62 223 SER A CA 1
ATOM 1726 C C . SER A 1 223 ? 16.844 -8.531 -15.773 1 97.62 223 SER A C 1
ATOM 1728 O O . SER A 1 223 ? 17.031 -9.742 -15.664 1 97.62 223 SER A O 1
ATOM 1730 N N . LYS A 1 224 ? 17.781 -7.66 -15.68 1 97.88 224 LYS A N 1
ATOM 1731 C CA . LYS A 1 224 ? 19.156 -8.086 -15.391 1 97.88 224 LYS A CA 1
ATOM 1732 C C . LYS A 1 224 ? 19.281 -8.586 -13.953 1 97.88 224 LYS A C 1
ATOM 1734 O O . LYS A 1 224 ? 20.078 -9.484 -13.672 1 97.88 224 LYS A O 1
ATOM 1739 N N . ILE A 1 225 ? 18.547 -7.988 -13.062 1 98.25 225 ILE A N 1
ATOM 1740 C CA . ILE A 1 225 ? 18.516 -8.469 -11.688 1 98.25 225 ILE A CA 1
ATOM 1741 C C . ILE A 1 225 ? 17.938 -9.883 -11.641 1 98.25 225 ILE A C 1
ATOM 1743 O O . ILE A 1 225 ? 18.484 -10.758 -10.977 1 98.25 225 ILE A O 1
ATOM 1747 N N . ILE A 1 226 ? 16.875 -10.125 -12.414 1 98.38 226 ILE A N 1
ATOM 1748 C CA . ILE A 1 226 ? 16.234 -11.438 -12.461 1 98.38 226 ILE A CA 1
ATOM 1749 C C . ILE A 1 226 ? 17.188 -12.453 -13.094 1 98.38 226 ILE A C 1
ATOM 1751 O O . ILE A 1 226 ? 17.297 -13.586 -12.625 1 98.38 226 ILE A O 1
ATOM 1755 N N . LYS A 1 227 ? 17.859 -12.047 -14.133 1 97.5 227 LYS A N 1
ATOM 1756 C CA . LYS A 1 227 ? 18.828 -12.938 -14.781 1 97.5 227 LYS A CA 1
ATOM 1757 C C . LYS A 1 227 ? 19.922 -13.352 -13.812 1 97.5 227 LYS A C 1
ATOM 1759 O O . LYS A 1 227 ? 20.266 -14.531 -13.719 1 97.5 227 LYS A O 1
ATOM 1764 N N . ALA A 1 228 ? 20.484 -12.359 -13.109 1 96.5 228 ALA A N 1
ATOM 1765 C CA . ALA A 1 228 ? 21.5 -12.664 -12.109 1 96.5 228 ALA A CA 1
ATOM 1766 C C . ALA A 1 228 ? 20.953 -13.578 -11.023 1 96.5 228 ALA A C 1
ATOM 1768 O O . ALA A 1 228 ? 21.656 -14.461 -10.531 1 96.5 228 ALA A O 1
ATOM 1769 N N . PHE A 1 229 ? 19.781 -13.344 -10.648 1 96.88 229 PHE A N 1
ATOM 1770 C CA . PHE A 1 229 ? 19.125 -14.195 -9.664 1 96.88 229 PHE A CA 1
ATOM 1771 C C . PHE A 1 229 ? 19.062 -15.641 -10.141 1 96.88 229 PHE A C 1
ATOM 1773 O O . PHE A 1 229 ? 19.344 -16.562 -9.375 1 96.88 229 PHE A O 1
ATOM 1780 N N . TRP A 1 230 ? 18.672 -15.852 -11.438 1 96.06 230 TRP A N 1
ATOM 1781 C CA . TRP A 1 230 ? 18.641 -17.188 -12.016 1 96.06 230 TRP A CA 1
ATOM 1782 C C . TRP A 1 230 ? 20.047 -17.797 -12.07 1 96.06 230 TRP A C 1
ATOM 1784 O O . TRP A 1 230 ? 20.219 -19 -11.828 1 96.06 230 TRP A O 1
ATOM 1794 N N . GLU A 1 231 ? 21 -17 -12.359 1 93.56 231 GLU A N 1
ATOM 1795 C CA . GLU A 1 231 ? 22.391 -17.469 -12.406 1 93.56 231 GLU A CA 1
ATOM 1796 C C . GLU A 1 231 ? 22.844 -17.938 -11.031 1 93.56 231 GLU A C 1
ATOM 1798 O O . GLU A 1 231 ? 23.656 -18.875 -10.922 1 93.56 231 GLU A O 1
ATOM 1803 N N . LEU A 1 232 ? 22.266 -17.297 -10.031 1 92.44 232 LEU A N 1
ATOM 1804 C CA . LEU A 1 232 ? 22.625 -17.641 -8.656 1 92.44 232 LEU A CA 1
ATOM 1805 C C . LEU A 1 232 ? 21.875 -18.891 -8.195 1 92.44 232 LEU A C 1
ATOM 1807 O O . LEU A 1 232 ? 22.422 -19.719 -7.465 1 92.44 232 LEU A O 1
ATOM 1811 N N . THR A 1 233 ? 20.641 -19.016 -8.609 1 92.38 233 THR A N 1
ATOM 1812 C CA . THR A 1 233 ? 19.75 -19.969 -7.949 1 92.38 233 THR A CA 1
ATOM 1813 C C . THR A 1 233 ? 19.344 -21.078 -8.914 1 92.38 233 THR A C 1
ATOM 1815 O O . THR A 1 233 ? 18.719 -22.062 -8.508 1 92.38 233 THR A O 1
ATOM 1818 N N . GLY A 1 234 ? 19.672 -20.953 -10.156 1 92.06 234 GLY A N 1
ATOM 1819 C CA . GLY A 1 234 ? 19.281 -21.906 -11.188 1 92.06 234 GLY A CA 1
ATOM 1820 C C . GLY A 1 234 ? 18.25 -21.359 -12.156 1 92.06 234 GLY A C 1
ATOM 1821 O O . GLY A 1 234 ? 17.359 -20.609 -11.75 1 92.06 234 GLY A O 1
ATOM 1822 N N . HIS A 1 235 ? 18.359 -21.734 -13.406 1 93.19 235 HIS A N 1
ATOM 1823 C CA . HIS A 1 235 ? 17.453 -21.266 -14.445 1 93.19 235 HIS A CA 1
ATOM 1824 C C . HIS A 1 235 ? 16.219 -22.141 -14.555 1 93.19 235 HIS A C 1
ATOM 1826 O O . HIS A 1 235 ? 16.297 -23.359 -14.367 1 93.19 235 HIS A O 1
ATOM 1832 N N . PRO A 1 236 ? 15.102 -21.547 -14.82 1 95.06 236 PRO A N 1
ATOM 1833 C CA . PRO A 1 236 ? 13.961 -22.391 -15.203 1 95.06 236 PRO A CA 1
ATOM 1834 C C . PRO A 1 236 ? 14.148 -23.047 -16.562 1 95.06 236 PRO A C 1
ATOM 1836 O O . PRO A 1 236 ? 14.797 -22.5 -17.438 1 95.06 236 PRO A O 1
ATOM 1839 N N . GLU A 1 237 ? 13.594 -24.188 -16.703 1 93.31 237 GLU A N 1
ATOM 1840 C CA . GLU A 1 237 ? 13.648 -24.906 -17.984 1 93.31 237 GLU A CA 1
ATOM 1841 C C . GLU A 1 237 ? 12.414 -24.625 -18.828 1 93.31 237 GLU A C 1
ATOM 1843 O O . GLU A 1 237 ? 11.414 -24.109 -18.328 1 93.31 237 GLU A O 1
ATOM 1848 N N . VAL A 1 238 ? 12.531 -24.875 -20.109 1 94.81 238 VAL A N 1
ATOM 1849 C CA . VAL A 1 238 ? 11.383 -24.734 -21.016 1 94.81 238 VAL A CA 1
ATOM 1850 C C . VAL A 1 238 ? 10.477 -25.953 -20.906 1 94.81 238 VAL A C 1
ATOM 1852 O O . VAL A 1 238 ? 10.914 -27.078 -21.156 1 94.81 238 VAL A O 1
ATOM 1855 N N . PRO A 1 239 ? 9.289 -25.828 -20.531 1 95.88 239 PRO A N 1
ATOM 1856 C CA . PRO A 1 239 ? 8.367 -26.969 -20.484 1 95.88 239 PRO A CA 1
ATOM 1857 C C . PRO A 1 239 ? 8.008 -27.5 -21.875 1 95.88 239 PRO A C 1
ATOM 1859 O O . PRO A 1 239 ? 8.297 -26.844 -22.875 1 95.88 239 PRO A O 1
ATOM 1862 N N . PRO A 1 240 ? 7.449 -28.703 -21.953 1 96.19 240 PRO A N 1
ATOM 1863 C CA . PRO A 1 240 ? 7.043 -29.234 -23.25 1 96.19 240 PRO A CA 1
ATOM 1864 C C . PRO A 1 240 ? 6.02 -28.359 -23.953 1 96.19 240 PRO A C 1
ATOM 1866 O O . PRO A 1 240 ? 5.191 -27.719 -23.312 1 96.19 240 PRO A O 1
ATOM 1869 N N . LEU A 1 241 ? 6.043 -28.375 -25.281 1 96.25 241 LEU A N 1
ATOM 1870 C CA . LEU A 1 241 ? 5.18 -27.531 -26.094 1 96.25 241 LEU A CA 1
ATOM 1871 C C . LEU A 1 241 ? 3.715 -27.719 -25.734 1 96.25 241 LEU A C 1
ATOM 1873 O O . LEU A 1 241 ? 2.963 -26.75 -25.609 1 96.25 241 LEU A O 1
ATOM 1877 N N . TRP A 1 242 ? 3.293 -29.016 -25.562 1 97.19 242 TRP A N 1
ATOM 1878 C CA . TRP A 1 242 ? 1.892 -29.328 -25.312 1 97.19 242 TRP A CA 1
ATOM 1879 C C . TRP A 1 242 ? 1.425 -28.688 -24 1 97.19 242 TRP A C 1
ATOM 1881 O O . TRP A 1 242 ? 0.225 -28.484 -23.797 1 97.19 242 TRP A O 1
ATOM 1891 N N . SER A 1 243 ? 2.377 -28.375 -23.094 1 97.81 243 SER A N 1
ATOM 1892 C CA . SER A 1 243 ? 2.004 -27.828 -21.781 1 97.81 243 SER A CA 1
ATOM 1893 C C . SER A 1 243 ? 1.412 -26.438 -21.922 1 97.81 243 SER A C 1
ATOM 1895 O O . SER A 1 243 ? 0.713 -25.953 -21.016 1 97.81 243 SER A O 1
ATOM 1897 N N . PHE A 1 244 ? 1.638 -25.719 -23 1 98 244 PHE A N 1
ATOM 1898 C CA . PHE A 1 244 ? 1.16 -24.359 -23.203 1 98 244 PHE A CA 1
ATOM 1899 C C . PHE A 1 244 ? -0.283 -24.359 -23.688 1 98 244 PHE A C 1
ATOM 1901 O O . PHE A 1 244 ? -0.921 -23.297 -23.766 1 98 244 PHE A O 1
ATOM 1908 N N . GLY A 1 245 ? -0.809 -25.547 -24.047 1 98.19 245 GLY A N 1
ATOM 1909 C CA . GLY A 1 245 ? -2.215 -25.656 -24.406 1 98.19 245 GLY A CA 1
ATOM 1910 C C . GLY A 1 245 ? -3.143 -25.578 -23.219 1 98.19 245 GLY A C 1
ATOM 1911 O O . GLY A 1 245 ? -2.689 -25.406 -22.078 1 98.19 245 GLY A O 1
ATOM 1912 N N . VAL A 1 246 ? -4.418 -25.719 -23.453 1 98.44 246 VAL A N 1
ATOM 1913 C CA . VAL A 1 246 ? -5.426 -25.594 -22.406 1 98.44 246 VAL A CA 1
ATOM 1914 C C . VAL A 1 246 ? -5.543 -26.906 -21.625 1 98.44 246 VAL A C 1
ATOM 1916 O O . VAL A 1 246 ? -5.559 -27.984 -22.234 1 98.44 246 VAL A O 1
ATOM 1919 N N . TRP A 1 247 ? -5.508 -26.812 -20.297 1 98.25 247 TRP A N 1
ATOM 1920 C CA . TRP A 1 247 ? -5.762 -27.938 -19.406 1 98.25 247 TRP A CA 1
ATOM 1921 C C . TRP A 1 247 ? -7.207 -27.922 -18.922 1 98.25 247 TRP A C 1
ATOM 1923 O O . TRP A 1 247 ? -7.703 -26.906 -18.438 1 98.25 247 TRP A O 1
ATOM 1933 N N . TYR A 1 248 ? -7.902 -29.062 -19.062 1 96.88 248 TYR A N 1
ATOM 1934 C CA . TYR A 1 248 ? -9.273 -29.203 -18.594 1 96.88 248 TYR A CA 1
ATOM 1935 C C . TYR A 1 248 ? -9.344 -30.156 -17.406 1 96.88 248 TYR A C 1
ATOM 1937 O O . TYR A 1 248 ? -8.68 -31.188 -17.391 1 96.88 248 TYR A O 1
ATOM 1945 N N . SER A 1 249 ? -10.078 -29.734 -16.422 1 91.38 249 SER A N 1
ATOM 1946 C CA . SER A 1 249 ? -10.273 -30.562 -15.242 1 91.38 249 SER A CA 1
ATOM 1947 C C . SER A 1 249 ? -11.75 -30.859 -15.008 1 91.38 249 SER A C 1
ATOM 1949 O O . SER A 1 249 ? -12.594 -29.984 -15.188 1 91.38 249 SER A O 1
ATOM 1951 N N . LEU A 1 250 ? -12.062 -32.094 -14.672 1 78.56 250 LEU A N 1
ATOM 1952 C CA . LEU A 1 250 ? -13.422 -32.469 -14.281 1 78.56 250 LEU A CA 1
ATOM 1953 C C . LEU A 1 250 ? -13.547 -32.562 -12.766 1 78.56 250 LEU A C 1
ATOM 1955 O O . LEU A 1 250 ? -14.289 -33.375 -12.242 1 78.56 250 LEU A O 1
ATOM 1959 N N . TRP A 1 251 ? -13.016 -31.859 -11.812 1 75.81 251 TRP A N 1
ATOM 1960 C CA . TRP A 1 251 ? -12.984 -31.875 -10.352 1 75.81 251 TRP A CA 1
ATOM 1961 C C . TRP A 1 251 ? -14.352 -31.516 -9.773 1 75.81 251 TRP A C 1
ATOM 1963 O O . TRP A 1 251 ? -14.93 -32.281 -9.008 1 75.81 251 TRP A O 1
ATOM 1973 N N . ARG A 1 252 ? -15.445 -30.891 -10.219 1 63.88 252 ARG A N 1
ATOM 1974 C CA . ARG A 1 252 ? -16.719 -30.359 -9.719 1 63.88 252 ARG A CA 1
ATOM 1975 C C . ARG A 1 252 ? -16.875 -30.656 -8.227 1 63.88 252 ARG A C 1
ATOM 1977 O O . ARG A 1 252 ? -17.812 -31.359 -7.828 1 63.88 252 ARG A O 1
ATOM 1984 N N . GLY A 1 253 ? -15.93 -30.328 -7.348 1 53.91 253 GLY A N 1
ATOM 1985 C CA . GLY A 1 253 ? -15.844 -30.703 -5.945 1 53.91 253 GLY A CA 1
ATOM 1986 C C . GLY A 1 253 ? -16.953 -30.094 -5.094 1 53.91 253 GLY A C 1
ATOM 1987 O O . GLY A 1 253 ? -16.844 -30.062 -3.867 1 53.91 253 GLY A O 1
ATOM 1988 N N . SER A 1 254 ? -18.016 -29.219 -5.859 1 43.19 254 SER A N 1
ATOM 1989 C CA . SER A 1 254 ? -19.062 -28.656 -5.012 1 43.19 254 SER A CA 1
ATOM 1990 C C . SER A 1 254 ? -20 -29.734 -4.488 1 43.19 254 SER A C 1
ATOM 1992 O O . SER A 1 254 ? -20.484 -30.562 -5.262 1 43.19 254 SER A O 1
ATOM 1994 N N . GLY A 1 255 ? -20.234 -29.891 -3.148 1 40.56 255 GLY A N 1
ATOM 1995 C CA . GLY A 1 255 ? -21.109 -30.766 -2.381 1 40.56 255 GLY A CA 1
ATOM 1996 C C . GLY A 1 255 ? -20.75 -32.25 -2.533 1 40.56 255 GLY A C 1
ATOM 1997 O O . GLY A 1 255 ? -21.422 -32.969 -3.277 1 40.56 255 GLY A O 1
ATOM 1998 N N . TYR A 1 256 ? -19.609 -32.469 -2.604 1 38.47 256 TYR A N 1
ATOM 1999 C CA . TYR A 1 256 ? -19.109 -33.812 -2.797 1 38.47 256 TYR A CA 1
ATOM 2000 C C . TYR A 1 256 ? -20.047 -34.844 -2.148 1 38.47 256 TYR A C 1
ATOM 2002 O O . TYR A 1 256 ? -19.891 -35.156 -0.967 1 38.47 256 TYR A O 1
ATOM 2010 N N . ILE A 1 257 ? -21.203 -34.656 -2.385 1 36.72 257 ILE A N 1
ATOM 2011 C CA . ILE A 1 257 ? -22.047 -35.812 -2.121 1 36.72 257 ILE A CA 1
ATOM 2012 C C . ILE A 1 257 ? -21.531 -37 -2.898 1 36.72 257 ILE A C 1
ATOM 2014 O O . ILE A 1 257 ? -21.094 -36.875 -4.043 1 36.72 257 ILE A O 1
ATOM 2018 N N . TYR A 1 258 ? -21.281 -38.156 -2.252 1 38.66 258 TYR A N 1
ATOM 2019 C CA . TYR A 1 258 ? -20.969 -39.531 -2.631 1 38.66 258 TYR A CA 1
ATOM 2020 C C . TYR A 1 258 ? -21.484 -39.812 -4.031 1 38.66 258 TYR A C 1
ATOM 2022 O O . TYR A 1 258 ? -20.844 -40.562 -4.785 1 38.66 258 TYR A O 1
ATOM 2030 N N . SER A 1 259 ? -22.594 -39.438 -4.23 1 37.31 259 SER A N 1
ATOM 2031 C CA . SER A 1 259 ? -23.312 -40.062 -5.332 1 37.31 259 SER A CA 1
ATOM 2032 C C . SER A 1 259 ? -22.734 -39.656 -6.68 1 37.31 259 SER A C 1
ATOM 2034 O O . SER A 1 259 ? -23.031 -40.281 -7.707 1 37.31 259 SER A O 1
ATOM 2036 N N . ASP A 1 260 ? -21.781 -38.656 -6.621 1 48.47 260 ASP A N 1
ATOM 2037 C CA . ASP A 1 260 ? -21.422 -38.25 -7.977 1 48.47 260 ASP A CA 1
ATOM 2038 C C . ASP A 1 260 ? -19.922 -38.438 -8.219 1 48.47 260 ASP A C 1
ATOM 2040 O O . ASP A 1 260 ? -19.25 -37.562 -8.727 1 48.47 260 ASP A O 1
ATOM 2044 N N . TYR A 1 261 ? -19.531 -39.688 -7.77 1 56.19 261 TYR A N 1
ATOM 2045 C CA . TYR A 1 261 ? -18.156 -40.062 -8.062 1 56.19 261 TYR A CA 1
ATOM 2046 C C . TYR A 1 261 ? -17.906 -40.125 -9.57 1 56.19 261 TYR A C 1
ATOM 2048 O O . TYR A 1 261 ? -18.688 -40.719 -10.312 1 56.19 261 TYR A O 1
ATOM 2056 N N . LYS A 1 262 ? -16.875 -39.406 -9.844 1 72.38 262 LYS A N 1
ATOM 2057 C CA . LYS A 1 262 ? -16.5 -39.469 -11.25 1 72.38 262 LYS A CA 1
ATOM 2058 C C . LYS A 1 262 ? -15.766 -40.781 -11.547 1 72.38 262 LYS A C 1
ATOM 2060 O O . LYS A 1 262 ? -15.094 -41.344 -10.672 1 72.38 262 LYS A O 1
ATOM 2065 N N . THR A 1 263 ? -16.094 -41.375 -12.602 1 82.12 263 THR A N 1
ATOM 2066 C CA . THR A 1 263 ? -15.492 -42.625 -13.062 1 82.12 263 THR A CA 1
ATOM 2067 C C . THR A 1 263 ? -14.57 -42.375 -14.258 1 82.12 263 THR A C 1
ATOM 2069 O O . THR A 1 263 ? -14.523 -41.281 -14.789 1 82.12 263 THR A O 1
ATOM 2072 N N . GLN A 1 264 ? -13.781 -43.469 -14.484 1 90.25 264 GLN A N 1
ATOM 2073 C CA . GLN A 1 264 ? -12.93 -43.375 -15.664 1 90.25 264 GLN A CA 1
ATOM 2074 C C . GLN A 1 264 ? -13.758 -43.094 -16.922 1 90.25 264 GLN A C 1
ATOM 2076 O O . GLN A 1 264 ? -13.305 -42.375 -17.812 1 90.25 264 GLN A O 1
ATOM 2081 N N . ASP A 1 265 ? -15.016 -43.625 -16.938 1 91.12 265 ASP A N 1
ATOM 2082 C CA . ASP A 1 265 ? -15.891 -43.344 -18.078 1 91.12 265 ASP A CA 1
ATOM 2083 C C . ASP A 1 265 ? -16.297 -41.875 -18.125 1 91.12 265 ASP A C 1
ATOM 2085 O O . ASP A 1 265 ? -16.438 -41.312 -19.219 1 91.12 265 ASP A O 1
ATOM 2089 N N . ASP A 1 266 ? -16.547 -41.344 -17.016 1 90.06 266 ASP A N 1
ATOM 2090 C CA . ASP A 1 266 ? -16.875 -39.906 -16.953 1 90.06 266 ASP A CA 1
ATOM 2091 C C . ASP A 1 266 ? -15.742 -39.062 -17.516 1 90.06 266 ASP A C 1
ATOM 2093 O O . ASP A 1 266 ? -15.984 -38.062 -18.219 1 90.06 266 ASP A O 1
ATOM 2097 N N . VAL A 1 267 ? -14.5 -39.438 -17.188 1 93.69 267 VAL A N 1
ATOM 2098 C CA . VAL A 1 267 ? -13.328 -38.719 -17.641 1 93.69 267 VAL A CA 1
ATOM 2099 C C . VAL A 1 267 ? -13.234 -38.781 -19.172 1 93.69 267 VAL A C 1
ATOM 2101 O O . VAL A 1 267 ? -13.031 -37.781 -19.844 1 93.69 267 VAL A O 1
ATOM 2104 N N . VAL A 1 268 ? -13.398 -39.969 -19.688 1 95.69 268 VAL A N 1
ATOM 2105 C CA . VAL A 1 268 ? -13.305 -40.188 -21.125 1 95.69 268 VAL A CA 1
ATOM 2106 C C . VAL A 1 268 ? -14.438 -39.438 -21.844 1 95.69 268 VAL A C 1
ATOM 2108 O O . VAL A 1 268 ? -14.219 -38.781 -22.859 1 95.69 268 VAL A O 1
ATOM 2111 N N . LYS A 1 269 ? -15.633 -39.531 -21.281 1 95.44 269 LYS A N 1
ATOM 2112 C CA . LYS A 1 269 ? -16.766 -38.844 -21.875 1 95.44 269 LYS A CA 1
ATOM 2113 C C . LYS A 1 269 ? -16.531 -37.312 -21.891 1 95.44 269 LYS A C 1
ATOM 2115 O O . LYS A 1 269 ? -16.891 -36.656 -22.859 1 95.44 269 LYS A O 1
ATOM 2120 N N . PHE A 1 270 ? -16.047 -36.875 -20.859 1 94.25 270 PHE A N 1
ATOM 2121 C CA . PHE A 1 270 ? -15.727 -35.438 -20.766 1 94.25 270 PHE A CA 1
ATOM 2122 C C . PHE A 1 270 ? -14.758 -35.031 -21.875 1 94.25 270 PHE A C 1
ATOM 2124 O O . PHE A 1 270 ? -14.969 -34.031 -22.562 1 94.25 270 PHE A O 1
ATOM 2131 N N . ALA A 1 271 ? -13.688 -35.781 -22.031 1 96.81 271 ALA A N 1
ATOM 2132 C CA . ALA A 1 271 ? -12.695 -35.531 -23.078 1 96.81 271 ALA A CA 1
ATOM 2133 C C . ALA A 1 271 ? -13.328 -35.562 -24.469 1 96.81 271 ALA A C 1
ATOM 2135 O O . ALA A 1 271 ? -13.016 -34.75 -25.328 1 96.81 271 ALA A O 1
ATOM 2136 N N . GLU A 1 272 ? -14.203 -36.531 -24.656 1 97.38 272 GLU A N 1
ATOM 2137 C CA . GLU A 1 272 ? -14.906 -36.625 -25.922 1 97.38 272 GLU A CA 1
ATOM 2138 C C . GLU A 1 272 ? -15.805 -35.438 -26.172 1 97.38 272 GLU A C 1
ATOM 2140 O O . GLU A 1 272 ? -15.914 -34.969 -27.297 1 97.38 272 GLU A O 1
ATOM 2145 N N . ASP A 1 273 ? -16.406 -34.969 -25.141 1 96.25 273 ASP A N 1
ATOM 2146 C CA . ASP A 1 273 ? -17.25 -33.812 -25.25 1 96.25 273 ASP A CA 1
ATOM 2147 C C . ASP A 1 273 ? -16.453 -32.562 -25.641 1 96.25 273 ASP A C 1
ATOM 2149 O O . ASP A 1 273 ? -16.906 -31.75 -26.438 1 96.25 273 ASP A O 1
ATOM 2153 N N . VAL A 1 274 ? -15.258 -32.406 -25.047 1 97.12 274 VAL A N 1
ATOM 2154 C CA . VAL A 1 274 ? -14.383 -31.297 -25.391 1 97.12 274 VAL A CA 1
ATOM 2155 C C . VAL A 1 274 ? -14.086 -31.328 -26.891 1 97.12 274 VAL A C 1
ATOM 2157 O O . VAL A 1 274 ? -14.188 -30.297 -27.562 1 97.12 274 VAL A O 1
ATOM 2160 N N . ARG A 1 275 ? -13.781 -32.531 -27.422 1 97.31 275 ARG A N 1
ATOM 2161 C CA . ARG A 1 275 ? -13.469 -32.656 -28.844 1 97.31 275 ARG A CA 1
ATOM 2162 C C . ARG A 1 275 ? -14.711 -32.438 -29.703 1 97.31 275 ARG A C 1
ATOM 2164 O O . ARG A 1 275 ? -14.648 -31.75 -30.719 1 97.31 275 ARG A O 1
ATOM 2171 N N . ARG A 1 276 ? -15.789 -33 -29.312 1 97.06 276 ARG A N 1
ATOM 2172 C CA . ARG A 1 276 ? -17.031 -32.906 -30.062 1 97.06 276 ARG A CA 1
ATOM 2173 C C . ARG A 1 276 ? -17.469 -31.453 -30.203 1 97.06 276 ARG A C 1
ATOM 2175 O O . ARG A 1 276 ? -18.031 -31.062 -31.234 1 97.06 276 ARG A O 1
ATOM 2182 N N . ARG A 1 277 ? -17.125 -30.672 -29.25 1 96.62 277 ARG A N 1
ATOM 2183 C CA . ARG A 1 277 ? -17.578 -29.281 -29.219 1 96.62 277 ARG A CA 1
ATOM 2184 C C . ARG A 1 277 ? -16.562 -28.359 -29.875 1 96.62 277 ARG A C 1
ATOM 2186 O O . ARG A 1 277 ? -16.734 -27.141 -29.891 1 96.62 277 ARG A O 1
ATOM 2193 N N . GLY A 1 278 ? -15.508 -28.922 -30.359 1 96.12 278 GLY A N 1
ATOM 2194 C CA . GLY A 1 278 ? -14.523 -28.172 -31.125 1 96.12 278 GLY A CA 1
ATOM 2195 C C . GLY A 1 278 ? -13.641 -27.281 -30.266 1 96.12 278 GLY A C 1
ATOM 2196 O O . GLY A 1 278 ? -13.172 -26.234 -30.719 1 96.12 278 GLY A O 1
ATOM 2197 N N . LEU A 1 279 ? -13.438 -27.641 -29.047 1 97.56 279 LEU A N 1
ATOM 2198 C CA . LEU A 1 279 ? -12.586 -26.875 -28.141 1 97.56 279 LEU A CA 1
ATOM 2199 C C . LEU A 1 279 ? -11.156 -27.391 -28.156 1 97.56 279 LEU A C 1
ATOM 2201 O O . LEU A 1 279 ? -10.914 -28.562 -27.828 1 97.56 279 LEU A O 1
ATOM 2205 N N . PRO A 1 280 ? -10.211 -26.562 -28.609 1 97.88 280 PRO A N 1
ATOM 2206 C CA . PRO A 1 280 ? -8.812 -27 -28.484 1 97.88 280 PRO A CA 1
ATOM 2207 C C . PRO A 1 280 ? -8.422 -27.281 -27.031 1 97.88 280 PRO A C 1
ATOM 2209 O O . PRO A 1 280 ? -8.906 -26.625 -26.109 1 97.88 280 PRO A O 1
ATOM 2212 N N . GLY A 1 281 ? -7.609 -28.266 -26.812 1 97.88 281 GLY A N 1
ATOM 2213 C CA . GLY A 1 281 ? -7.117 -28.688 -25.5 1 97.88 281 GLY A CA 1
ATOM 2214 C C . GLY A 1 281 ? -6.004 -29.703 -25.594 1 97.88 281 GLY A C 1
ATOM 2215 O O . GLY A 1 281 ? -5.969 -30.516 -26.531 1 97.88 281 GLY A O 1
ATOM 2216 N N . ASP A 1 282 ? -5.133 -29.688 -24.609 1 98.44 282 ASP A N 1
ATOM 2217 C CA . ASP A 1 282 ? -3.975 -30.578 -24.703 1 98.44 282 ASP A CA 1
ATOM 2218 C C . ASP A 1 282 ? -3.891 -31.5 -23.5 1 98.44 282 ASP A C 1
ATOM 2220 O O . ASP A 1 282 ? -3.227 -32.531 -23.547 1 98.44 282 ASP A O 1
ATOM 2224 N N . VAL A 1 283 ? -4.488 -31.125 -22.375 1 98.44 283 VAL A N 1
ATOM 2225 C CA . VAL A 1 283 ? -4.293 -31.922 -21.172 1 98.44 283 VAL A CA 1
ATOM 2226 C C . VAL A 1 283 ? -5.637 -32.156 -20.484 1 98.44 283 VAL A C 1
ATOM 2228 O O . VAL A 1 283 ? -6.438 -31.234 -20.328 1 98.44 283 VAL A O 1
ATOM 2231 N N . ILE A 1 284 ? -5.934 -33.375 -20.125 1 97.5 284 ILE A N 1
ATOM 2232 C CA . ILE A 1 284 ? -6.988 -33.688 -19.172 1 97.5 284 ILE A CA 1
ATOM 2233 C C . ILE A 1 284 ? -6.383 -33.938 -17.797 1 97.5 284 ILE A C 1
ATOM 2235 O O . ILE A 1 284 ? -5.516 -34.781 -17.625 1 97.5 284 ILE A O 1
ATOM 2239 N N . HIS A 1 285 ? -6.812 -33.094 -16.891 1 95.62 285 HIS A N 1
ATOM 2240 C CA . HIS A 1 285 ? -6.32 -33.219 -15.523 1 95.62 285 HIS A CA 1
ATOM 2241 C C . HIS A 1 285 ? -7.277 -34.031 -14.656 1 95.62 285 HIS A C 1
ATOM 2243 O O . HIS A 1 285 ? -8.477 -33.75 -14.617 1 95.62 285 HIS A O 1
ATOM 2249 N N . ILE A 1 286 ? -6.762 -35.031 -13.992 1 92.38 286 ILE A N 1
ATOM 2250 C CA . ILE A 1 286 ? -7.516 -35.875 -13.062 1 92.38 286 ILE A CA 1
ATOM 2251 C C . ILE A 1 286 ? -7.098 -35.531 -11.625 1 92.38 286 ILE A C 1
ATOM 2253 O O . ILE A 1 286 ? -6.051 -35.969 -11.156 1 92.38 286 ILE A O 1
ATOM 2257 N N . ASP A 1 287 ? -7.93 -34.875 -10.992 1 89.38 287 ASP A N 1
ATOM 2258 C CA . ASP A 1 287 ? -7.645 -34.438 -9.633 1 89.38 287 ASP A CA 1
ATOM 2259 C C . ASP A 1 287 ? -7.773 -35.594 -8.633 1 89.38 287 ASP A C 1
ATOM 2261 O O . ASP A 1 287 ? -7.469 -36.719 -8.953 1 89.38 287 ASP A O 1
ATOM 2265 N N . PRO A 1 288 ? -8.125 -35.344 -7.293 1 81.75 288 PRO A N 1
ATOM 2266 C CA . PRO A 1 288 ? -8.078 -36.438 -6.324 1 81.75 288 PRO A CA 1
ATOM 2267 C C . PRO A 1 288 ? -9.227 -37.438 -6.5 1 81.75 288 PRO A C 1
ATOM 2269 O O . PRO A 1 288 ? -9.352 -38.375 -5.727 1 81.75 288 PRO A O 1
ATOM 2272 N N . ILE A 1 289 ? -9.93 -37.375 -7.555 1 77.06 289 ILE A N 1
ATOM 2273 C CA . ILE A 1 289 ? -11.148 -38.156 -7.746 1 77.06 289 ILE A CA 1
ATOM 2274 C C . ILE A 1 289 ? -10.797 -39.625 -7.914 1 77.06 289 ILE A C 1
ATOM 2276 O O . ILE A 1 289 ? -11.641 -40.5 -7.691 1 77.06 289 ILE A O 1
ATOM 2280 N N . TYR A 1 290 ? -9.602 -40 -8.297 1 81.06 290 TYR A N 1
ATOM 2281 C CA . TYR A 1 290 ? -9.242 -41.375 -8.57 1 81.06 290 TYR A CA 1
ATOM 2282 C C . TYR A 1 290 ? -8.875 -42.125 -7.281 1 81.06 290 TYR A C 1
ATOM 2284 O O . TYR A 1 290 ? -8.867 -43.344 -7.242 1 81.06 290 TYR A O 1
ATOM 2292 N N . THR A 1 291 ? -8.562 -41.281 -6.191 1 76.44 291 THR A N 1
ATOM 2293 C CA . THR A 1 291 ? -8.125 -41.906 -4.945 1 76.44 291 THR A CA 1
ATOM 2294 C C . THR A 1 291 ? -9.188 -41.75 -3.861 1 76.44 291 THR A C 1
ATOM 2296 O O . THR A 1 291 ? -9.102 -42.375 -2.805 1 76.44 291 THR A O 1
ATOM 2299 N N . ILE A 1 292 ? -10.055 -40.844 -4.074 1 61.88 292 ILE A N 1
ATOM 2300 C CA . ILE A 1 292 ? -11 -40.469 -3.027 1 61.88 292 ILE A CA 1
ATOM 2301 C C . ILE A 1 292 ? -11.844 -41.688 -2.637 1 61.88 292 ILE A C 1
ATOM 2303 O O . ILE A 1 292 ? -12.352 -42.375 -3.504 1 61.88 292 ILE A O 1
ATOM 2307 N N . ARG A 1 293 ? -11.516 -42.094 -1.422 1 54.53 293 ARG A N 1
ATOM 2308 C CA . ARG A 1 293 ? -12.352 -43.156 -0.881 1 54.53 293 ARG A CA 1
ATOM 2309 C C . ARG A 1 293 ? -13.32 -42.625 0.169 1 54.53 293 ARG A C 1
ATOM 2311 O O . ARG A 1 293 ? -12.992 -41.688 0.887 1 54.53 293 ARG A O 1
ATOM 2318 N N . PRO A 1 294 ? -14.484 -43.031 0.019 1 44.97 294 PRO A N 1
ATOM 2319 C CA . PRO A 1 294 ? -15.43 -42.625 1.063 1 44.97 294 PRO A CA 1
ATOM 2320 C C . PRO A 1 294 ? -14.914 -42.938 2.471 1 44.97 294 PRO A C 1
ATOM 2322 O O . PRO A 1 294 ? -14.242 -43.938 2.686 1 44.97 294 PRO A O 1
ATOM 2325 N N . LEU A 1 295 ? -15 -41.906 3.387 1 46.59 295 LEU A N 1
ATOM 2326 C CA . LEU A 1 295 ? -15.078 -41.938 4.844 1 46.59 295 LEU A CA 1
ATOM 2327 C C . LEU A 1 295 ? -13.758 -42.406 5.445 1 46.59 295 LEU A C 1
ATOM 2329 O O . LEU A 1 295 ? -13.734 -43.281 6.32 1 46.59 295 LEU A O 1
ATOM 2333 N N . ARG A 1 296 ? -12.742 -42.469 4.848 1 41.75 296 ARG A N 1
ATOM 2334 C CA . ARG A 1 296 ? -11.672 -43.094 5.613 1 41.75 296 ARG A CA 1
ATOM 2335 C C . ARG A 1 296 ? -11.438 -42.344 6.926 1 41.75 296 ARG A C 1
ATOM 2337 O O . ARG A 1 296 ? -10.695 -42.844 7.789 1 41.75 296 ARG A O 1
ATOM 2344 N N . ALA A 1 297 ? -11.367 -41.094 6.938 1 39.84 297 ALA A N 1
ATOM 2345 C CA . ALA A 1 297 ? -10.852 -40.594 8.211 1 39.84 297 ALA A CA 1
ATOM 2346 C C . ALA A 1 297 ? -11.648 -41.125 9.383 1 39.84 297 ALA A C 1
ATOM 2348 O O . ALA A 1 297 ? -12.625 -41.875 9.195 1 39.84 297 ALA A O 1
ATOM 2349 N N . SER A 1 298 ? -11.617 -40.344 10.852 1 39.69 298 SER A N 1
ATOM 2350 C CA . SER A 1 298 ? -11.961 -40.906 12.148 1 39.69 298 SER A CA 1
ATOM 2351 C C . SER A 1 298 ? -13.438 -41.312 12.211 1 39.69 298 SER A C 1
ATOM 2353 O O . SER A 1 298 ? -14.305 -40.438 12.32 1 39.69 298 SER A O 1
ATOM 2355 N N . LEU A 1 299 ? -13.648 -42.375 11.734 1 45.53 299 LEU A N 1
ATOM 2356 C CA . LEU A 1 299 ? -14.961 -42.969 11.93 1 45.53 299 LEU A CA 1
ATOM 2357 C C . LEU A 1 299 ? -15.523 -42.625 13.305 1 45.53 299 LEU A C 1
ATOM 2359 O O . LEU A 1 299 ? -16.703 -42.281 13.438 1 45.53 299 LEU A O 1
ATOM 2363 N N . LYS A 1 300 ? -14.562 -42.625 14.203 1 43.19 300 LYS A N 1
ATOM 2364 C CA . LYS A 1 300 ? -14.992 -42.438 15.586 1 43.19 300 LYS A CA 1
ATOM 2365 C C . LYS A 1 300 ? -15.531 -41.031 15.805 1 43.19 300 LYS A C 1
ATOM 2367 O O . LYS A 1 300 ? -16.594 -40.875 16.406 1 43.19 300 LYS A O 1
ATOM 2372 N N . ARG A 1 301 ? -14.773 -40.125 15.453 1 44.56 301 ARG A N 1
ATOM 2373 C CA . ARG A 1 301 ? -15.211 -38.75 15.68 1 44.56 301 ARG A CA 1
ATOM 2374 C C . ARG A 1 301 ? -16.422 -38.438 14.828 1 44.56 301 ARG A C 1
ATOM 2376 O O . ARG A 1 301 ? -17.344 -37.75 15.289 1 44.56 301 ARG A O 1
ATOM 2383 N N . PHE A 1 302 ? -16.422 -38.969 13.672 1 48.94 302 PHE A N 1
ATOM 2384 C CA . PHE A 1 302 ? -17.531 -38.844 12.734 1 48.94 302 PHE A CA 1
ATOM 2385 C C . PHE A 1 302 ? -18.812 -39.438 13.32 1 48.94 302 PHE A C 1
ATOM 2387 O O . PHE A 1 302 ? -19.875 -38.812 13.266 1 48.94 302 PHE A O 1
ATOM 2394 N N . LEU A 1 303 ? -18.516 -40.5 13.922 1 53.75 303 LEU A N 1
ATOM 2395 C CA . LEU A 1 303 ? -19.641 -41.219 14.508 1 53.75 303 LEU A CA 1
ATOM 2396 C C . LEU A 1 303 ? -20.141 -40.531 15.773 1 53.75 303 LEU A C 1
ATOM 2398 O O . LEU A 1 303 ? -21.344 -40.469 16.031 1 53.75 303 LEU A O 1
ATOM 2402 N N . LYS A 1 304 ? -19.125 -39.812 16.422 1 54.41 304 LYS A N 1
ATOM 2403 C CA . LYS A 1 304 ? -19.516 -39.094 17.625 1 54.41 304 LYS A CA 1
ATOM 2404 C C . LYS A 1 304 ? -20.359 -37.875 17.297 1 54.41 304 LYS A C 1
ATOM 2406 O O . LYS A 1 304 ? -21.297 -37.562 18.031 1 54.41 304 LYS A O 1
ATOM 2411 N N . ASN A 1 305 ? -20.047 -37.344 16.172 1 51.03 305 ASN A N 1
ATOM 2412 C CA . ASN A 1 305 ? -20.734 -36.125 15.805 1 51.03 305 ASN A CA 1
ATOM 2413 C C . ASN A 1 305 ? -22.141 -36.406 15.266 1 51.03 305 ASN A C 1
ATOM 2415 O O . ASN A 1 305 ? -22.938 -35.469 15.102 1 51.03 305 ASN A O 1
ATOM 2419 N N . LEU A 1 306 ? -22.391 -37.656 14.945 1 56.12 306 LEU A N 1
ATOM 2420 C CA . LEU A 1 306 ? -23.703 -38.031 14.469 1 56.12 306 LEU A CA 1
ATOM 2421 C C . LEU A 1 306 ? -24.672 -38.25 15.633 1 56.12 306 LEU A C 1
ATOM 2423 O O . LEU A 1 306 ? -25.812 -38.656 15.43 1 56.12 306 LEU A O 1
ATOM 2427 N N . GLY A 1 307 ? -24.156 -37.906 16.859 1 62.41 307 GLY A N 1
ATOM 2428 C CA . GLY A 1 307 ? -24.969 -38.156 18.031 1 62.41 307 GLY A CA 1
ATOM 2429 C C . GLY A 1 307 ? -25.094 -39.656 18.375 1 62.41 307 GLY A C 1
ATOM 2430 O O . GLY A 1 307 ? -26.094 -40.062 18.938 1 62.41 307 GLY A O 1
ATOM 2431 N N . LEU A 1 308 ? -24.109 -40.375 17.906 1 62.38 308 LEU A N 1
ATOM 2432 C CA . LEU A 1 308 ? -24.125 -41.812 18.234 1 62.38 308 LEU A CA 1
ATOM 2433 C C . LEU A 1 308 ? -23.625 -42.062 19.656 1 62.38 308 LEU A C 1
ATOM 2435 O O . LEU A 1 308 ? -22.781 -41.281 20.141 1 62.38 308 LEU A O 1
ATOM 2439 N N . THR A 1 309 ? -24.328 -42.938 20.375 1 68.25 309 THR A N 1
ATOM 2440 C CA . THR A 1 309 ? -23.906 -43.312 21.719 1 68.25 309 THR A CA 1
ATOM 2441 C C . THR A 1 309 ? -22.562 -44.031 21.688 1 68.25 309 THR A C 1
ATOM 2443 O O . THR A 1 309 ? -22.141 -44.531 20.641 1 68.25 309 THR A O 1
ATOM 2446 N N . ASP A 1 310 ? -21.844 -44.125 22.781 1 68.69 310 ASP A N 1
ATOM 2447 C CA . ASP A 1 310 ? -20.562 -44.812 22.906 1 68.69 310 ASP A CA 1
ATOM 2448 C C . ASP A 1 310 ? -20.688 -46.25 22.438 1 68.69 310 ASP A C 1
ATOM 2450 O O . ASP A 1 310 ? -19.781 -46.781 21.797 1 68.69 310 ASP A O 1
ATOM 2454 N N . ASP A 1 311 ? -21.766 -46.844 22.734 1 72.69 311 ASP A N 1
ATOM 2455 C CA . ASP A 1 311 ? -22 -48.25 22.328 1 72.69 311 ASP A CA 1
ATOM 2456 C C . ASP A 1 311 ? -22.188 -48.344 20.828 1 72.69 311 ASP A C 1
ATOM 2458 O O . ASP A 1 311 ? -21.703 -49.312 20.203 1 72.69 311 ASP A O 1
ATOM 2462 N N . GLU A 1 312 ? -22.844 -47.312 20.234 1 70.69 312 GLU A N 1
ATOM 2463 C CA . GLU A 1 312 ? -23.062 -47.312 18.797 1 70.69 312 GLU A CA 1
ATOM 2464 C C . GLU A 1 312 ? -21.766 -47.031 18.031 1 70.69 312 GLU A C 1
ATOM 2466 O O . GLU A 1 312 ? -21.516 -47.656 17 1 70.69 312 GLU A O 1
ATOM 2471 N N . ILE A 1 313 ? -21.016 -46.25 18.672 1 67.81 313 ILE A N 1
ATOM 2472 C CA . ILE A 1 313 ? -19.719 -45.938 18.078 1 67.81 313 ILE A CA 1
ATOM 2473 C C . ILE A 1 313 ? -18.812 -47.156 18.141 1 67.81 313 ILE A C 1
ATOM 2475 O O . ILE A 1 313 ? -18.141 -47.5 17.156 1 67.81 313 ILE A O 1
ATOM 2479 N N . LYS A 1 314 ? -18.891 -47.844 19.234 1 71.06 314 LYS A N 1
ATOM 2480 C CA . LYS A 1 314 ? -18.141 -49.062 19.391 1 71.06 314 LYS A CA 1
ATOM 2481 C C . LYS A 1 314 ? -18.609 -50.125 18.375 1 71.06 314 LYS A C 1
ATOM 2483 O O . LYS A 1 314 ? -17.781 -50.844 17.812 1 71.06 314 LYS A O 1
ATOM 2488 N N . GLU A 1 315 ? -19.859 -50.219 18.203 1 71 315 GLU A N 1
ATOM 2489 C CA . GLU A 1 315 ? -20.422 -51.125 17.203 1 71 315 GLU A CA 1
ATOM 2490 C C . GLU A 1 315 ? -19.938 -50.781 15.805 1 71 315 GLU A C 1
ATOM 2492 O O . GLU A 1 315 ? -19.547 -51.656 15.031 1 71 315 GLU A O 1
ATOM 2497 N N . LEU A 1 316 ? -19.938 -49.5 15.562 1 67.25 316 LEU A N 1
ATOM 2498 C CA . LEU A 1 316 ? -19.531 -49.062 14.234 1 67.25 316 LEU A CA 1
ATOM 2499 C C . LEU A 1 316 ? -18.031 -49.25 14.031 1 67.25 316 LEU A C 1
ATOM 2501 O O . LEU A 1 316 ? -17.594 -49.625 12.945 1 67.25 316 LEU A O 1
ATOM 2505 N N . GLU A 1 317 ? -17.359 -49.031 15.117 1 62.53 317 GLU A N 1
ATOM 2506 C CA . GLU A 1 317 ? -15.93 -49.312 15.078 1 62.53 317 GLU A CA 1
ATOM 2507 C C . GLU A 1 317 ? -15.664 -50.812 14.836 1 62.53 317 GLU A C 1
ATOM 2509 O O . GLU A 1 317 ? -14.789 -51.188 14.055 1 62.53 317 GLU A O 1
ATOM 2514 N N . GLU A 1 318 ? -16.406 -51.625 15.602 1 65.44 318 GLU A N 1
ATOM 2515 C CA . GLU A 1 318 ? -16.281 -53.062 15.438 1 65.44 318 GLU A CA 1
ATOM 2516 C C . GLU A 1 318 ? -16.75 -53.5 14.055 1 65.44 318 GLU A C 1
ATOM 2518 O O . GLU A 1 318 ? -16.125 -54.344 13.422 1 65.44 318 GLU A O 1
ATOM 2523 N N . TYR A 1 319 ? -17.844 -52.938 13.555 1 64.56 319 TYR A N 1
ATOM 2524 C CA . TYR A 1 319 ? -18.312 -53.25 12.211 1 64.56 319 TYR A CA 1
ATOM 2525 C C . TYR A 1 319 ? -17.266 -52.875 11.164 1 64.56 319 TYR A C 1
ATOM 2527 O O . TYR A 1 319 ? -17 -53.656 10.242 1 64.56 319 TYR A O 1
ATOM 2535 N N . HIS A 1 320 ? -16.812 -51.688 11.391 1 60.12 320 HIS A N 1
ATOM 2536 C CA . HIS A 1 320 ? -15.781 -51.25 10.453 1 60.12 320 HIS A CA 1
ATOM 2537 C C . HIS A 1 320 ? -14.539 -52.125 10.523 1 60.12 320 HIS A C 1
ATOM 2539 O O . HIS A 1 320 ? -13.938 -52.438 9.5 1 60.12 320 HIS A O 1
ATOM 2545 N N . ARG A 1 321 ? -14.156 -52.406 11.664 1 58 321 ARG A N 1
ATOM 2546 C CA . ARG A 1 321 ? -13.031 -53.312 11.883 1 58 321 ARG A CA 1
ATOM 2547 C C . ARG A 1 321 ? -13.242 -54.625 11.18 1 58 321 ARG A C 1
ATOM 2549 O O . ARG A 1 321 ? -12.305 -55.188 10.594 1 58 321 ARG A O 1
ATOM 2556 N N . VAL A 1 322 ? -14.492 -55.156 11.25 1 56.38 322 VAL A N 1
ATOM 2557 C CA . VAL A 1 322 ? -14.797 -56.5 10.734 1 56.38 322 VAL A CA 1
ATOM 2558 C C . VAL A 1 322 ? -15.109 -56.406 9.242 1 56.38 322 VAL A C 1
ATOM 2560 O O . VAL A 1 322 ? -14.719 -57.281 8.469 1 56.38 322 VAL A O 1
ATOM 2563 N N . ASN A 1 323 ? -15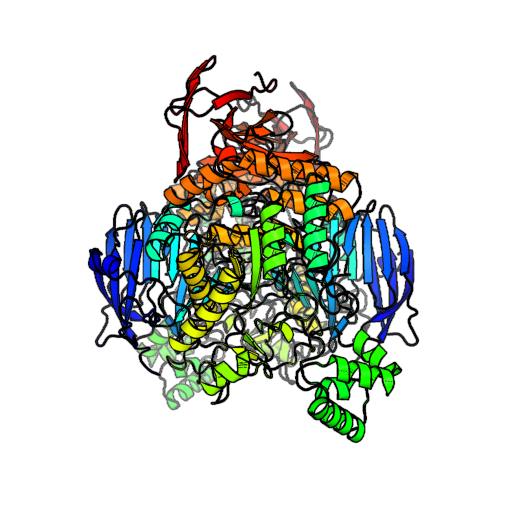.969 -55.438 8.898 1 51.12 323 ASN A N 1
ATOM 2564 C CA . ASN A 1 323 ? -16.562 -55.469 7.566 1 51.12 323 ASN A CA 1
ATOM 2565 C C . ASN A 1 323 ? -15.883 -54.469 6.633 1 51.12 323 ASN A C 1
ATOM 2567 O O . ASN A 1 323 ? -16.141 -54.469 5.43 1 51.12 323 ASN A O 1
ATOM 2571 N N . GLY A 1 324 ? -15.25 -53.531 7.219 1 48.25 324 GLY A N 1
ATOM 2572 C CA . GLY A 1 324 ? -14.898 -52.469 6.285 1 48.25 324 GLY A CA 1
ATOM 2573 C C . GLY A 1 324 ? -13.594 -51.781 6.641 1 48.25 324 GLY A C 1
ATOM 2574 O O . GLY A 1 324 ? -13.609 -50.625 7.129 1 48.25 324 GLY A O 1
ATOM 2575 N N . ARG A 1 325 ? -12.562 -52.5 6.75 1 43.19 325 ARG A N 1
ATOM 2576 C CA . ARG A 1 325 ? -11.266 -51.969 7.16 1 43.19 325 ARG A CA 1
ATOM 2577 C C . ARG A 1 325 ? -11.023 -50.594 6.582 1 43.19 325 ARG A C 1
ATOM 2579 O O . ARG A 1 325 ? -10.719 -49.656 7.316 1 43.19 325 ARG A O 1
ATOM 2586 N N . TRP A 1 326 ? -10.789 -50.625 5.234 1 39.5 326 TRP A N 1
ATOM 2587 C CA . TRP A 1 326 ? -10.281 -49.5 4.461 1 39.5 326 TRP A CA 1
ATOM 2588 C C . TRP A 1 326 ? -11.398 -48.844 3.66 1 39.5 326 TRP A C 1
ATOM 2590 O O . TRP A 1 326 ? -11.148 -47.906 2.898 1 39.5 326 TRP A O 1
ATOM 2600 N N . ASN A 1 327 ? -12.578 -49.406 3.617 1 43.25 327 ASN A N 1
ATOM 2601 C CA . ASN A 1 327 ? -13.719 -49 2.812 1 43.25 327 ASN A CA 1
ATOM 2602 C C . ASN A 1 327 ? -14.93 -48.656 3.686 1 43.25 327 ASN A C 1
ATOM 2604 O O . ASN A 1 327 ? -15.445 -49.5 4.402 1 43.25 327 ASN A O 1
ATOM 2608 N N . TYR A 1 328 ? -15.211 -47.375 3.789 1 49.19 328 TYR A N 1
ATOM 2609 C CA . TYR A 1 328 ? -16.281 -46.938 4.688 1 49.19 328 TYR A CA 1
ATOM 2610 C C . TYR A 1 328 ? -17.641 -47.156 4.047 1 49.19 328 TYR A C 1
ATOM 2612 O O . TYR A 1 328 ? -18.672 -46.938 4.691 1 49.19 328 TYR A O 1
ATOM 2620 N N . ARG A 1 329 ? -17.578 -47.594 2.822 1 54.09 329 ARG A N 1
ATOM 2621 C CA . ARG A 1 329 ? -18.875 -47.812 2.191 1 54.09 329 ARG A CA 1
ATOM 2622 C C . ARG A 1 329 ? -19.734 -48.781 3.004 1 54.09 329 ARG A C 1
ATOM 2624 O O . ARG A 1 329 ? -20.906 -48.5 3.291 1 54.09 329 ARG A O 1
ATOM 2631 N N . PRO A 1 330 ? -19.047 -49.844 3.33 1 58.28 330 PRO A N 1
ATOM 2632 C CA . PRO A 1 330 ? -19.891 -50.75 4.109 1 58.28 330 PRO A CA 1
ATOM 2633 C C . PRO A 1 330 ? -20.344 -50.156 5.438 1 58.28 330 PRO A C 1
ATOM 2635 O O . PRO A 1 330 ? -21.484 -50.375 5.867 1 58.28 330 PRO A O 1
ATOM 2638 N N . LEU A 1 331 ? -19.469 -49.375 5.984 1 61.34 331 LEU A N 1
ATOM 2639 C CA . LEU A 1 331 ? -19.844 -48.719 7.238 1 61.34 331 LEU A CA 1
ATOM 2640 C C . LEU A 1 331 ? -20.938 -47.688 7.012 1 61.34 331 LEU A C 1
ATOM 2642 O O . LEU A 1 331 ? -21.906 -47.625 7.785 1 61.34 331 LEU A O 1
ATOM 2646 N N . LEU A 1 332 ? -20.734 -47.031 5.922 1 60.38 332 LEU A N 1
ATOM 2647 C CA . LEU A 1 332 ? -21.734 -46.031 5.578 1 60.38 332 LEU A CA 1
ATOM 2648 C C . LEU A 1 332 ? -23.062 -46.688 5.238 1 60.38 332 LEU A C 1
ATOM 2650 O O . LEU A 1 332 ? -24.125 -46.188 5.645 1 60.38 332 LEU A O 1
ATOM 2654 N N . GLU A 1 333 ? -22.891 -47.75 4.52 1 63.25 333 GLU A N 1
ATOM 2655 C CA . GLU A 1 333 ? -24.094 -48.5 4.242 1 63.25 333 GLU A CA 1
ATOM 2656 C C . GLU A 1 333 ? -24.703 -49.062 5.527 1 63.25 333 GLU A C 1
ATOM 2658 O O . GLU A 1 333 ? -25.938 -49.062 5.68 1 63.25 333 GLU A O 1
ATOM 2663 N N . TYR A 1 334 ? -23.859 -49.469 6.426 1 68.19 334 TYR A N 1
ATOM 2664 C CA . TYR A 1 334 ? -24.297 -49.938 7.73 1 68.19 334 TYR A CA 1
ATOM 2665 C C . TYR A 1 334 ? -24.922 -48.812 8.547 1 68.19 334 TYR A C 1
ATOM 2667 O O . TYR A 1 334 ? -26 -49 9.133 1 68.19 334 TYR A O 1
ATOM 2675 N N . ILE A 1 335 ? -24.359 -47.719 8.492 1 67.31 335 ILE A N 1
ATOM 2676 C CA . ILE A 1 335 ? -24.891 -46.562 9.203 1 67.31 335 ILE A CA 1
ATOM 2677 C C . ILE A 1 335 ? -26.219 -46.125 8.578 1 67.31 335 ILE A C 1
ATOM 2679 O O . ILE A 1 335 ? -27.172 -45.812 9.281 1 67.31 335 ILE A O 1
ATOM 2683 N N . LYS A 1 336 ? -26.125 -46.062 7.254 1 69.56 336 LYS A N 1
ATOM 2684 C CA . LYS A 1 336 ? -27.344 -45.75 6.512 1 69.56 336 LYS A CA 1
ATOM 2685 C C . LYS A 1 336 ? -28.484 -46.719 6.871 1 69.56 336 LYS A C 1
ATOM 2687 O O . LYS A 1 336 ? -29.625 -46.281 7.035 1 69.56 336 LYS A O 1
ATOM 2692 N N . SER A 1 337 ? -28.125 -48 6.969 1 73.75 337 SER A N 1
ATOM 2693 C CA . SER A 1 337 ? -29.125 -49.031 7.254 1 73.75 337 SER A CA 1
ATOM 2694 C C . SER A 1 337 ? -29.609 -48.938 8.695 1 73.75 337 SER A C 1
ATOM 2696 O O . SER A 1 337 ? -30.812 -49.094 8.961 1 73.75 337 SER A O 1
ATOM 2698 N N . LYS A 1 338 ? -28.734 -48.562 9.648 1 75.88 338 LYS A N 1
ATOM 2699 C CA . LYS A 1 338 ? -29.062 -48.625 11.07 1 75.88 338 LYS A CA 1
ATOM 2700 C C . LYS A 1 338 ? -29.531 -47.25 11.562 1 75.88 338 LYS A C 1
ATOM 2702 O O . LYS A 1 338 ? -30.422 -47.156 12.422 1 75.88 338 LYS A O 1
ATOM 2707 N N . TRP A 1 339 ? -28.844 -46.312 11.047 1 72.69 339 TRP A N 1
ATOM 2708 C CA . TRP A 1 339 ? -29.188 -44.969 11.469 1 72.69 339 TRP A CA 1
ATOM 2709 C C . TRP A 1 339 ? -29.359 -44.062 10.258 1 72.69 339 TRP A C 1
ATOM 2711 O O . TRP A 1 339 ? -28.562 -43.156 10.031 1 72.69 339 TRP A O 1
ATOM 2721 N N . PRO A 1 340 ? -30.406 -44.219 9.5 1 68.94 340 PRO A N 1
ATOM 2722 C CA . PRO A 1 340 ? -30.609 -43.469 8.258 1 68.94 340 PRO A CA 1
ATOM 2723 C C . PRO A 1 340 ? -30.578 -41.938 8.469 1 68.94 340 PRO A C 1
ATOM 2725 O O . PRO A 1 340 ? -30.047 -41.219 7.633 1 68.94 340 PRO A O 1
ATOM 2728 N N . ASP A 1 341 ? -31.172 -41.562 9.5 1 66.44 341 ASP A N 1
ATOM 2729 C CA . ASP A 1 341 ? -31.219 -40.125 9.773 1 66.44 341 ASP A CA 1
ATOM 2730 C C . ASP A 1 341 ? -29.828 -39.562 10.055 1 66.44 341 ASP A C 1
ATOM 2732 O O . ASP A 1 341 ? -29.469 -38.5 9.586 1 66.44 341 ASP A O 1
ATOM 2736 N N . LYS A 1 342 ? -29.125 -40.312 10.789 1 62.81 342 LYS A N 1
ATOM 2737 C CA . LYS A 1 342 ? -27.766 -39.906 11.117 1 62.81 342 LYS A CA 1
ATOM 2738 C C . LYS A 1 342 ? -26.859 -39.969 9.891 1 62.81 342 LYS A C 1
ATOM 2740 O O . LYS A 1 342 ? -25.969 -39.125 9.727 1 62.81 342 LYS A O 1
ATOM 2745 N N . TYR A 1 343 ? -27.172 -40.938 9.094 1 58.97 343 TYR A N 1
ATOM 2746 C CA . TYR A 1 343 ? -26.484 -41.062 7.816 1 58.97 343 TYR A CA 1
ATOM 2747 C C . TYR A 1 343 ? -26.734 -39.844 6.949 1 58.97 343 TYR A C 1
ATOM 2749 O O . TYR A 1 343 ? -25.797 -39.281 6.383 1 58.97 343 TYR A O 1
ATOM 2757 N N . THR A 1 344 ? -27.891 -39.531 6.895 1 59.22 344 THR A N 1
ATOM 2758 C CA . THR A 1 344 ? -28.25 -38.344 6.133 1 59.22 344 THR A CA 1
ATOM 2759 C C . THR A 1 344 ? -27.578 -37.125 6.719 1 59.22 344 THR A C 1
ATOM 2761 O O . THR A 1 344 ? -27.062 -36.25 5.977 1 59.22 344 THR A O 1
ATOM 2764 N N . GLU A 1 345 ? -27.641 -37.062 7.945 1 57.88 345 GLU A N 1
ATOM 2765 C CA . GLU A 1 345 ? -26.969 -35.969 8.625 1 57.88 345 GLU A CA 1
ATOM 2766 C C . GLU A 1 345 ? -25.469 -35.969 8.359 1 57.88 345 GLU A C 1
ATOM 2768 O O . GLU A 1 345 ? -24.844 -34.938 8.141 1 57.88 345 GLU A O 1
ATOM 2773 N N . LEU A 1 346 ? -25 -37.188 8.391 1 54.78 346 LEU A N 1
ATOM 2774 C CA . LEU A 1 346 ? -23.578 -37.406 8.164 1 54.78 346 LEU A CA 1
ATOM 2775 C C . LEU A 1 346 ? -23.172 -36.969 6.766 1 54.78 346 LEU A C 1
ATOM 2777 O O . LEU A 1 346 ? -22.188 -36.25 6.598 1 54.78 346 LEU A O 1
ATOM 2781 N N . ILE A 1 347 ? -23.859 -37.438 5.902 1 51.94 347 ILE A N 1
ATOM 2782 C CA . ILE A 1 347 ? -23.562 -37.156 4.504 1 51.94 347 ILE A CA 1
ATOM 2783 C C . ILE A 1 347 ? -23.703 -35.656 4.254 1 51.94 347 ILE A C 1
ATOM 2785 O O . ILE A 1 347 ? -22.969 -35.062 3.449 1 51.94 347 ILE A O 1
ATOM 2789 N N . ASN A 1 348 ? -24.656 -35.219 4.906 1 49.47 348 ASN A N 1
ATOM 2790 C CA . ASN A 1 348 ? -24.906 -33.781 4.75 1 49.47 348 ASN A CA 1
ATOM 2791 C C . ASN A 1 348 ? -23.844 -32.938 5.461 1 49.47 348 ASN A C 1
ATOM 2793 O O . ASN A 1 348 ? -23.469 -31.875 4.98 1 49.47 348 ASN A O 1
ATOM 2797 N N . LYS A 1 349 ? -23.609 -33.5 6.605 1 47.34 349 LYS A N 1
ATOM 2798 C CA . LYS A 1 349 ? -22.766 -32.688 7.469 1 47.34 349 LYS A CA 1
ATOM 2799 C C . LYS A 1 349 ? -21.281 -32.906 7.164 1 47.34 349 LYS A C 1
ATOM 2801 O O . LYS A 1 349 ? -20.453 -32.031 7.336 1 47.34 349 LYS A O 1
ATOM 2806 N N . TYR A 1 350 ? -20.984 -34.25 6.961 1 45.5 350 TYR A N 1
ATOM 2807 C CA . TYR A 1 350 ? -19.562 -34.531 6.863 1 45.5 350 TYR A CA 1
ATOM 2808 C C . TYR A 1 350 ? -19.203 -35 5.461 1 45.5 350 TYR A C 1
ATOM 2810 O O . TYR A 1 350 ? -19.172 -36.188 5.184 1 45.5 350 TYR A O 1
ATOM 2818 N N . PRO A 1 351 ? -19.156 -34.094 4.527 1 42.94 351 PRO A N 1
ATOM 2819 C CA . PRO A 1 351 ? -18.672 -34.438 3.195 1 42.94 351 PRO A CA 1
ATOM 2820 C C . PRO A 1 351 ? -17.312 -35.125 3.227 1 42.94 351 PRO A C 1
ATOM 2822 O O . PRO A 1 351 ? -16.594 -35.031 4.227 1 42.94 351 PRO A O 1
ATOM 2825 N N . PHE A 1 352 ? -16.797 -35.875 2.115 1 44.81 352 PHE A N 1
ATOM 2826 C CA . PHE A 1 352 ? -15.664 -36.719 1.786 1 44.81 352 PHE A CA 1
ATOM 2827 C C . PHE A 1 352 ? -14.352 -36.031 2.09 1 44.81 352 PHE A C 1
ATOM 2829 O O . PHE A 1 352 ? -14.297 -34.781 2.113 1 44.81 352 PHE A O 1
ATOM 2836 N N . THR A 1 353 ? -13.469 -36.875 2.738 1 46.72 353 THR A N 1
ATOM 2837 C CA . THR A 1 353 ? -12.094 -36.469 2.986 1 46.72 353 THR A CA 1
ATOM 2838 C C . THR A 1 353 ? -11.328 -36.312 1.676 1 46.72 353 THR A C 1
ATOM 2840 O O . THR A 1 353 ? -11.023 -37.312 1.01 1 46.72 353 THR A O 1
ATOM 2843 N N . VAL A 1 354 ? -11.328 -35.344 0.839 1 47.5 354 VAL A N 1
ATOM 2844 C CA . VAL A 1 354 ? -10.906 -34.938 -0.498 1 47.5 354 VAL A CA 1
ATOM 2845 C C . VAL A 1 354 ? -9.383 -35 -0.598 1 47.5 354 VAL A C 1
ATOM 2847 O O . VAL A 1 354 ? -8.828 -34.969 -1.697 1 47.5 354 VAL A O 1
ATOM 2850 N N . SER A 1 355 ? -8.57 -35.25 0.514 1 52.41 355 SER A N 1
ATOM 2851 C CA . SER A 1 355 ? -7.152 -35 0.298 1 52.41 355 SER A CA 1
ATOM 2852 C C . SER A 1 355 ? -6.312 -36.25 0.535 1 52.41 355 SER A C 1
ATOM 2854 O O . SER A 1 355 ? -5.117 -36.156 0.83 1 52.41 355 SER A O 1
ATOM 2856 N N . ASP A 1 356 ? -6.828 -37.594 0.226 1 59.59 356 ASP A N 1
ATOM 2857 C CA . ASP A 1 356 ? -6.051 -38.781 0.549 1 59.59 356 ASP A CA 1
ATOM 2858 C C . ASP A 1 356 ? -5.312 -39.281 -0.681 1 59.59 356 ASP A C 1
ATOM 2860 O O . ASP A 1 356 ? -5.938 -39.781 -1.623 1 59.59 356 ASP A O 1
ATOM 2864 N N . CYS A 1 357 ? -3.984 -38.969 -0.725 1 64.88 357 CYS A N 1
ATOM 2865 C CA . CYS A 1 357 ? -3.156 -39.562 -1.767 1 64.88 357 CYS A CA 1
ATOM 2866 C C . CYS A 1 357 ? -2.688 -40.969 -1.358 1 64.88 357 CYS A C 1
ATOM 2868 O O . CYS A 1 357 ? -1.758 -41.094 -0.561 1 64.88 357 CYS A O 1
ATOM 2870 N N . THR A 1 358 ? -3.389 -42 -1.781 1 72.19 358 THR A N 1
ATOM 2871 C CA . THR A 1 358 ? -3.055 -43.375 -1.475 1 72.19 358 THR A CA 1
ATOM 2872 C C . THR A 1 358 ? -2.41 -44.062 -2.678 1 72.19 358 THR A C 1
ATOM 2874 O O . THR A 1 358 ? -1.857 -45.156 -2.557 1 72.19 358 THR A O 1
ATOM 2877 N N . PHE A 1 359 ? -2.361 -43.438 -3.77 1 84 359 PHE A N 1
ATOM 2878 C CA . PHE A 1 359 ? -1.906 -43.969 -5.047 1 84 359 PHE A CA 1
ATOM 2879 C C . PHE A 1 359 ? -2.744 -45.156 -5.465 1 84 359 PHE A C 1
ATOM 2881 O O . PHE A 1 359 ? -2.324 -45.969 -6.312 1 84 359 PHE A O 1
ATOM 2888 N N . GLU A 1 360 ? -3.848 -45.312 -4.77 1 80.88 360 GLU A N 1
ATOM 2889 C CA . GLU A 1 360 ? -4.754 -46.406 -5.07 1 80.88 360 GLU A CA 1
ATOM 2890 C C . GLU A 1 360 ? -5.945 -45.938 -5.895 1 80.88 360 GLU A C 1
ATOM 2892 O O . GLU A 1 360 ? -6.637 -45 -5.508 1 80.88 360 GLU A O 1
ATOM 2897 N N . TRP A 1 361 ? -6.125 -46.688 -6.973 1 85.19 361 TRP A N 1
ATOM 2898 C CA . TRP A 1 361 ? -7.277 -46.375 -7.812 1 85.19 361 TRP A CA 1
ATOM 2899 C C . TRP A 1 361 ? -8.547 -46.969 -7.234 1 85.19 361 TRP A C 1
ATOM 2901 O O . TRP A 1 361 ? -8.578 -48.156 -6.867 1 85.19 361 TRP A O 1
ATOM 2911 N N . HIS A 1 362 ? -9.57 -46.188 -7.086 1 78 362 HIS A N 1
ATOM 2912 C CA . HIS A 1 362 ? -10.805 -46.781 -6.551 1 78 362 HIS A CA 1
ATOM 2913 C C . HIS A 1 362 ? -11.586 -47.5 -7.637 1 78 362 HIS A C 1
ATOM 2915 O O . HIS A 1 362 ? -11.227 -47.469 -8.812 1 78 362 HIS A O 1
ATOM 2921 N N . ASP A 1 363 ? -12.734 -48.094 -7.355 1 75.62 363 ASP A N 1
ATOM 2922 C CA . ASP A 1 363 ? -13.438 -49.031 -8.211 1 75.62 363 ASP A CA 1
ATOM 2923 C C . ASP A 1 363 ? -14.039 -48.344 -9.43 1 75.62 363 ASP A C 1
ATOM 2925 O O . ASP A 1 363 ? -14.312 -48.969 -10.445 1 75.62 363 ASP A O 1
ATOM 2929 N N . GLY A 1 364 ? -14.18 -47.031 -9.289 1 82.12 364 GLY A N 1
ATOM 2930 C CA . GLY A 1 364 ? -14.68 -46.281 -10.422 1 82.12 364 GLY A CA 1
ATOM 2931 C C . GLY A 1 364 ? -13.672 -46.156 -11.547 1 82.12 364 GLY A C 1
ATOM 2932 O O . GLY A 1 364 ? -14.016 -45.75 -12.656 1 82.12 364 GLY A O 1
ATOM 2933 N N . PHE A 1 365 ? -12.453 -46.625 -11.25 1 89.31 365 PHE A N 1
ATOM 2934 C CA . PHE A 1 365 ? -11.359 -46.625 -12.219 1 89.31 365 PHE A CA 1
ATOM 2935 C C . PHE A 1 365 ? -10.781 -48.031 -12.383 1 89.31 365 PHE A C 1
ATOM 2937 O O . PHE A 1 365 ? -9.625 -48.281 -12.055 1 89.31 365 PHE A O 1
ATOM 2944 N N . PRO A 1 366 ? -11.492 -48.875 -12.961 1 89.38 366 PRO A N 1
ATOM 2945 C CA . PRO A 1 366 ? -11.109 -50.281 -12.992 1 89.38 366 PRO A CA 1
ATOM 2946 C C . PRO A 1 366 ? -9.93 -50.562 -13.922 1 89.38 366 PRO A C 1
ATOM 2948 O O . PRO A 1 366 ? -9.211 -51.531 -13.734 1 89.38 366 PRO A O 1
ATOM 2951 N N . ASN A 1 367 ? -9.773 -49.75 -14.945 1 94.44 367 ASN A N 1
ATOM 2952 C CA . ASN A 1 367 ? -8.68 -49.938 -15.898 1 94.44 367 ASN A CA 1
ATOM 2953 C C . ASN A 1 367 ? -8.07 -48.594 -16.312 1 94.44 367 ASN A C 1
ATOM 2955 O O . ASN A 1 367 ? -8.234 -48.156 -17.453 1 94.44 367 ASN A O 1
ATOM 2959 N N . PRO A 1 368 ? -7.293 -48.062 -15.445 1 95.62 368 PRO A N 1
ATOM 2960 C CA . PRO A 1 368 ? -6.699 -46.75 -15.734 1 95.62 368 PRO A CA 1
ATOM 2961 C C . PRO A 1 368 ? -5.848 -46.75 -17 1 95.62 368 PRO A C 1
ATOM 2963 O O . PRO A 1 368 ? -5.789 -45.75 -17.703 1 95.62 368 PRO A O 1
ATOM 2966 N N . ARG A 1 369 ? -5.188 -47.844 -17.328 1 96.25 369 ARG A N 1
ATOM 2967 C CA . ARG A 1 369 ? -4.379 -47.938 -18.547 1 96.25 369 ARG A CA 1
ATOM 2968 C C . ARG A 1 369 ? -5.23 -47.719 -19.781 1 96.25 369 ARG A C 1
ATOM 2970 O O . ARG A 1 369 ? -4.816 -47 -20.703 1 96.25 369 ARG A O 1
ATOM 2977 N N . LEU A 1 370 ? -6.359 -48.312 -19.781 1 96.75 370 LEU A N 1
ATOM 2978 C CA . LEU A 1 370 ? -7.273 -48.156 -20.906 1 96.75 370 LEU A CA 1
ATOM 2979 C C . LEU A 1 370 ? -7.758 -46.719 -20.984 1 96.75 370 LEU A C 1
ATOM 2981 O O . LEU A 1 370 ? -7.898 -46.156 -22.094 1 96.75 370 LEU A O 1
ATOM 2985 N N . MET A 1 371 ? -8.094 -46.125 -19.891 1 96.56 371 MET A N 1
ATOM 2986 C CA . MET A 1 371 ? -8.5 -44.719 -19.859 1 96.56 371 MET A CA 1
ATOM 2987 C C . MET A 1 371 ? -7.414 -43.812 -20.438 1 96.56 371 MET A C 1
ATOM 2989 O O . MET A 1 371 ? -7.691 -42.969 -21.297 1 96.56 371 MET A O 1
ATOM 2993 N N . PHE A 1 372 ? -6.176 -44.031 -20.031 1 97.56 372 PHE A N 1
ATOM 2994 C CA . PHE A 1 372 ? -5.059 -43.219 -20.516 1 97.56 372 PHE A CA 1
ATOM 2995 C C . PHE A 1 372 ? -4.875 -43.375 -22.016 1 97.56 372 PHE A C 1
ATOM 2997 O O . PHE A 1 372 ? -4.66 -42.406 -22.734 1 97.56 372 PHE A O 1
ATOM 3004 N N . SER A 1 373 ? -4.973 -44.594 -22.438 1 97.5 373 SER A N 1
ATOM 3005 C CA . SER A 1 373 ? -4.828 -44.875 -23.859 1 97.5 373 SER A CA 1
ATOM 3006 C C . SER A 1 373 ? -5.902 -44.156 -24.672 1 97.5 373 SER A C 1
ATOM 3008 O O . SER A 1 373 ? -5.621 -43.594 -25.75 1 97.5 373 SER A O 1
ATOM 3010 N N . ARG A 1 374 ? -7.07 -44.25 -24.203 1 97.62 374 ARG A N 1
ATOM 3011 C CA . ARG A 1 374 ? -8.18 -43.594 -24.891 1 97.62 374 ARG A CA 1
ATOM 3012 C C . ARG A 1 374 ? -7.98 -42.062 -24.938 1 97.62 374 ARG A C 1
ATOM 3014 O O . ARG A 1 374 ? -8.258 -41.438 -25.938 1 97.62 374 ARG A O 1
ATOM 3021 N N . LEU A 1 375 ? -7.602 -41.469 -23.859 1 98.12 375 LEU A N 1
ATOM 3022 C CA . LEU A 1 375 ? -7.352 -40.031 -23.797 1 98.12 375 LEU A CA 1
ATOM 3023 C C . LEU A 1 375 ? -6.234 -39.625 -24.75 1 98.12 375 LEU A C 1
ATOM 3025 O O . LEU A 1 375 ? -6.32 -38.594 -25.422 1 98.12 375 LEU A O 1
ATOM 3029 N N . HIS A 1 376 ? -5.152 -40.5 -24.891 1 97.94 376 HIS A N 1
ATOM 3030 C CA . HIS A 1 376 ? -4.074 -40.25 -25.844 1 97.94 376 HIS A CA 1
ATOM 3031 C C . HIS A 1 376 ? -4.586 -40.312 -27.281 1 97.94 376 HIS A C 1
ATOM 3033 O O . HIS A 1 376 ? -4.176 -39.5 -28.125 1 97.94 376 HIS A O 1
ATOM 3039 N N . GLU A 1 377 ? -5.465 -41.25 -27.484 1 97.69 377 GLU A N 1
ATOM 3040 C CA . GLU A 1 377 ? -6.051 -41.375 -28.828 1 97.69 377 GLU A CA 1
ATOM 3041 C C . GLU A 1 377 ? -6.844 -40.125 -29.203 1 97.69 377 GLU A C 1
ATOM 3043 O O . GLU A 1 377 ? -6.906 -39.75 -30.375 1 97.69 377 GLU A O 1
ATOM 3048 N N . LEU A 1 378 ? -7.426 -39.562 -28.203 1 97.44 378 LEU A N 1
ATOM 3049 C CA . LEU A 1 378 ? -8.211 -38.344 -28.438 1 97.44 378 LEU A CA 1
ATOM 3050 C C . LEU A 1 378 ? -7.309 -37.125 -28.531 1 97.44 378 LEU A C 1
ATOM 3052 O O . LEU A 1 378 ? -7.789 -36 -28.703 1 97.44 378 LEU A O 1
ATOM 3056 N N . GLY A 1 379 ? -5.969 -37.312 -28.344 1 96.56 379 GLY A N 1
ATOM 3057 C CA . GLY A 1 379 ? -5.008 -36.219 -28.531 1 96.56 379 GLY A CA 1
ATOM 3058 C C . GLY A 1 379 ? -4.691 -35.469 -27.234 1 96.56 379 GLY A C 1
ATOM 3059 O O . GLY A 1 379 ? -4.133 -34.375 -27.266 1 96.56 379 GLY A O 1
ATOM 3060 N N . PHE A 1 380 ? -5.043 -36.031 -26.078 1 98.12 380 PHE A N 1
ATOM 3061 C CA . PHE A 1 380 ? -4.797 -35.375 -24.797 1 98.12 380 PHE A CA 1
ATOM 3062 C C . PHE A 1 380 ? -3.621 -36.031 -24.078 1 98.12 380 PHE A C 1
ATOM 3064 O O . PHE A 1 380 ? -3.434 -37.25 -24.156 1 98.12 380 PHE A O 1
ATOM 3071 N N . ARG A 1 381 ? -2.764 -35.188 -23.5 1 97.88 381 ARG A N 1
ATOM 3072 C CA . ARG A 1 381 ? -1.914 -35.656 -22.406 1 97.88 381 ARG A CA 1
ATOM 3073 C C . ARG A 1 381 ? -2.693 -35.719 -21.109 1 97.88 381 ARG A C 1
ATOM 3075 O O . ARG A 1 381 ? -3.793 -35.156 -21 1 97.88 381 ARG A O 1
ATOM 3082 N N . VAL A 1 382 ? -2.141 -36.438 -20.125 1 97.69 382 VAL A N 1
ATOM 3083 C CA . VAL A 1 382 ? -2.883 -36.594 -18.875 1 97.69 382 VAL A CA 1
ATOM 3084 C C . VAL A 1 382 ? -2.031 -36.156 -17.703 1 97.69 382 VAL A C 1
ATOM 3086 O O . VAL A 1 382 ? -0.864 -36.531 -17.578 1 97.69 382 VAL A O 1
ATOM 3089 N N . SER A 1 383 ? -2.568 -35.281 -16.859 1 97.19 383 SER A N 1
ATOM 3090 C CA . SER A 1 383 ? -2 -34.875 -15.578 1 97.19 383 SER A CA 1
ATOM 3091 C C . SER A 1 383 ? -2.736 -35.531 -14.414 1 97.19 383 SER A C 1
ATOM 3093 O O . SER A 1 383 ? -3.967 -35.5 -14.359 1 97.19 383 SER A O 1
ATOM 3095 N N . ILE A 1 384 ? -1.987 -36.094 -13.461 1 95.38 384 ILE A N 1
ATOM 3096 C CA . ILE A 1 384 ? -2.598 -36.781 -12.328 1 95.38 384 ILE A CA 1
ATOM 3097 C C . ILE A 1 384 ? -2.223 -36.062 -11.031 1 95.38 384 ILE A C 1
ATOM 3099 O O . ILE A 1 384 ? -1.076 -35.656 -10.852 1 95.38 384 ILE A O 1
ATOM 3103 N N . TRP A 1 385 ? -3.195 -36 -10.109 1 93.75 385 TRP A N 1
ATOM 3104 C CA . TRP A 1 385 ? -3.049 -35.312 -8.828 1 93.75 385 TRP A CA 1
ATOM 3105 C C . TRP A 1 385 ? -2.336 -36.219 -7.82 1 93.75 385 TRP A C 1
ATOM 3107 O O . TRP A 1 385 ? -2.652 -37.406 -7.699 1 93.75 385 TRP A O 1
ATOM 3117 N N . VAL A 1 386 ? -1.327 -35.688 -7.094 1 93.75 386 VAL A N 1
ATOM 3118 C CA . VAL A 1 386 ? -0.712 -36.375 -5.953 1 93.75 386 VAL A CA 1
ATOM 3119 C C . VAL A 1 386 ? -0.426 -35.344 -4.852 1 93.75 386 VAL A C 1
ATOM 3121 O O . VAL A 1 386 ? -0.526 -34.125 -5.074 1 93.75 386 VAL A O 1
ATOM 3124 N N . ASN A 1 387 ? -0.19 -35.75 -3.656 1 91.38 387 ASN A N 1
ATOM 3125 C CA . ASN A 1 387 ? 0.32 -34.906 -2.584 1 91.38 387 ASN A CA 1
ATOM 3126 C C . ASN A 1 387 ? 1.402 -35.625 -1.775 1 91.38 387 ASN A C 1
ATOM 3128 O O . ASN A 1 387 ? 1.642 -36.812 -1.965 1 91.38 387 ASN A O 1
ATOM 3132 N N . PRO A 1 388 ? 2.172 -34.969 -1 1 92.31 388 PRO A N 1
ATOM 3133 C CA . PRO A 1 388 ? 3.324 -35.562 -0.325 1 92.31 388 PRO A CA 1
ATOM 3134 C C . PRO A 1 388 ? 2.971 -36.156 1.037 1 92.31 388 PRO A C 1
ATOM 3136 O O . PRO A 1 388 ? 3.838 -36.281 1.904 1 92.31 388 PRO A O 1
ATOM 3139 N N . TYR A 1 389 ? 1.702 -36.5 1.234 1 85.81 389 TYR A N 1
ATOM 3140 C CA . TYR A 1 389 ? 1.256 -37.031 2.518 1 85.81 389 TYR A CA 1
ATOM 3141 C C . TYR A 1 389 ? 0.687 -38.438 2.359 1 85.81 389 TYR A C 1
ATOM 3143 O O . TYR A 1 389 ? 0.24 -38.812 1.274 1 85.81 389 TYR A O 1
ATOM 3151 N N . ALA A 1 390 ? 0.863 -39.156 3.426 1 83.19 390 ALA A N 1
ATOM 3152 C CA . ALA A 1 390 ? 0.294 -40.5 3.463 1 83.19 390 ALA A CA 1
ATOM 3153 C C . ALA A 1 390 ? -0.826 -40.594 4.496 1 83.19 390 ALA A C 1
ATOM 3155 O O . ALA A 1 390 ? -0.606 -40.344 5.684 1 83.19 390 ALA A O 1
ATOM 3156 N N . ALA A 1 391 ? -1.925 -40.969 3.998 1 74.56 391 ALA A N 1
ATOM 3157 C CA . ALA A 1 391 ? -3.076 -41.062 4.895 1 74.56 391 ALA A CA 1
ATOM 3158 C C . ALA A 1 391 ? -2.928 -42.219 5.852 1 74.56 391 ALA A C 1
ATOM 3160 O O . ALA A 1 391 ? -2.621 -43.344 5.43 1 74.56 391 ALA A O 1
ATOM 3161 N N . VAL A 1 392 ? -3.111 -41.938 7.105 1 70.75 392 VAL A N 1
ATOM 3162 C CA . VAL A 1 392 ? -3.064 -43 8.094 1 70.75 392 VAL A CA 1
ATOM 3163 C C . VAL A 1 392 ? -4.105 -44.094 7.758 1 70.75 392 VAL A C 1
ATOM 3165 O O . VAL A 1 392 ? -5.238 -43.75 7.398 1 70.75 392 VAL A O 1
ATOM 3168 N N . GLY A 1 393 ? -3.719 -45.281 7.773 1 68 393 GLY A N 1
ATOM 3169 C CA . GLY A 1 393 ? -4.625 -46.375 7.445 1 68 393 GLY A CA 1
ATOM 3170 C C . GLY A 1 393 ? -4.461 -46.875 6.027 1 68 393 GLY A C 1
ATOM 3171 O O . GLY A 1 393 ? -4.965 -47.969 5.684 1 68 393 GLY A O 1
ATOM 3172 N N . SER A 1 394 ? -3.76 -46.219 5.215 1 75.12 394 SER A N 1
ATOM 3173 C CA . SER A 1 394 ? -3.498 -46.656 3.852 1 75.12 394 SER A CA 1
ATOM 3174 C C . SER A 1 394 ? -2.289 -47.594 3.795 1 75.12 394 SER A C 1
ATOM 3176 O O . SER A 1 394 ? -1.465 -47.594 4.711 1 75.12 394 SER A O 1
ATOM 3178 N N . GLU A 1 395 ? -2.215 -48.344 2.732 1 80.69 395 GLU A N 1
ATOM 3179 C CA . GLU A 1 395 ? -1.037 -49.156 2.506 1 80.69 395 GLU A CA 1
ATOM 3180 C C . GLU A 1 395 ? 0.218 -48.312 2.344 1 80.69 395 GLU A C 1
ATOM 3182 O O . GLU A 1 395 ? 1.301 -48.719 2.789 1 80.69 395 GLU A O 1
ATOM 3187 N N . TRP A 1 396 ? 0.037 -47.25 1.752 1 87.62 396 TRP A N 1
ATOM 3188 C CA . TRP A 1 396 ? 1.148 -46.312 1.535 1 87.62 396 TRP A CA 1
ATOM 3189 C C . TRP A 1 396 ? 1.714 -45.812 2.863 1 87.62 396 TRP A C 1
ATOM 3191 O O . TRP A 1 396 ? 2.932 -45.812 3.059 1 87.62 396 TRP A O 1
ATOM 3201 N N . PHE A 1 397 ? 0.853 -45.5 3.795 1 82.94 397 PHE A N 1
ATOM 3202 C CA . PHE A 1 397 ? 1.292 -45.062 5.117 1 82.94 397 PHE A CA 1
ATOM 3203 C C . PHE A 1 397 ? 2.021 -46.219 5.836 1 82.94 397 PHE A C 1
ATOM 3205 O O . PHE A 1 397 ? 3.066 -46 6.453 1 82.94 397 PHE A O 1
ATOM 3212 N N . SER A 1 398 ? 1.456 -47.375 5.73 1 82.88 398 SER A N 1
ATOM 3213 C CA . SER A 1 398 ? 2.041 -48.531 6.395 1 82.88 398 SER A CA 1
ATOM 3214 C C . SER A 1 398 ? 3.439 -48.844 5.863 1 82.88 398 SER A C 1
ATOM 3216 O O . SER A 1 398 ? 4.363 -49.094 6.641 1 82.88 398 SER A O 1
ATOM 3218 N N . GLU A 1 399 ? 3.557 -48.812 4.613 1 89.31 399 GLU A N 1
ATOM 3219 C CA . GLU A 1 399 ? 4.852 -49.062 3.986 1 89.31 399 GLU A CA 1
ATOM 3220 C C . GLU A 1 399 ? 5.895 -48.031 4.449 1 89.31 399 GLU A C 1
ATOM 3222 O O . GLU A 1 399 ? 7.004 -48.406 4.832 1 89.31 399 GLU A O 1
ATOM 3227 N N . LEU A 1 400 ? 5.562 -46.812 4.441 1 92.25 400 LEU A N 1
ATOM 3228 C CA . LEU A 1 400 ? 6.508 -45.75 4.805 1 92.25 400 LEU A CA 1
ATOM 3229 C C . LEU A 1 400 ? 6.844 -45.812 6.289 1 92.25 400 LEU A C 1
ATOM 3231 O O . LEU A 1 400 ? 7.992 -45.562 6.68 1 92.25 400 LEU A O 1
ATOM 3235 N N . SER A 1 401 ? 5.82 -46.125 7.043 1 87.12 401 SER A N 1
ATOM 3236 C CA . SER A 1 401 ? 6.016 -46.188 8.484 1 87.12 401 SER A CA 1
ATOM 3237 C C . SER A 1 401 ? 6.934 -47.344 8.859 1 87.12 401 SER A C 1
ATOM 3239 O O . SER A 1 401 ? 7.828 -47.188 9.695 1 87.12 401 SER A O 1
ATOM 3241 N N . GLU A 1 402 ? 6.691 -48.469 8.273 1 90.5 402 GLU A N 1
ATOM 3242 C CA . GLU A 1 402 ? 7.484 -49.656 8.562 1 90.5 402 GLU A CA 1
ATOM 3243 C C . GLU A 1 402 ? 8.953 -49.438 8.195 1 90.5 402 GLU A C 1
ATOM 3245 O O . GLU A 1 402 ? 9.844 -49.969 8.859 1 90.5 402 GLU A O 1
ATOM 3250 N N . ARG A 1 403 ? 9.133 -48.656 7.246 1 93.94 403 ARG A N 1
ATOM 3251 C CA . ARG A 1 403 ? 10.492 -48.406 6.762 1 93.94 403 ARG A CA 1
ATOM 3252 C C . ARG A 1 403 ? 11.07 -47.125 7.367 1 93.94 403 ARG A C 1
ATOM 3254 O O . ARG A 1 403 ? 12.172 -46.719 7.012 1 93.94 403 ARG A O 1
ATOM 3261 N N . ASN A 1 404 ? 10.375 -46.469 8.25 1 91.62 404 ASN A N 1
ATOM 3262 C CA . ASN A 1 404 ? 10.789 -45.219 8.914 1 91.62 404 ASN A CA 1
ATOM 3263 C C . ASN A 1 404 ? 11.102 -44.125 7.91 1 91.62 404 ASN A C 1
ATOM 3265 O O . ASN A 1 404 ? 12.164 -43.5 7.973 1 91.62 404 ASN A O 1
ATOM 3269 N N . LEU A 1 405 ? 10.164 -43.938 6.984 1 94.75 405 LEU A N 1
ATOM 3270 C CA . LEU A 1 405 ? 10.383 -42.969 5.895 1 94.75 405 LEU A CA 1
ATOM 3271 C C . LEU A 1 405 ? 9.484 -41.75 6.039 1 94.75 405 LEU A C 1
ATOM 3273 O O . LEU A 1 405 ? 9.391 -40.938 5.125 1 94.75 405 LEU A O 1
ATOM 3277 N N . LEU A 1 406 ? 8.766 -41.625 7.227 1 92.06 406 LEU A N 1
ATOM 3278 C CA . LEU A 1 406 ? 7.895 -40.469 7.5 1 92.06 406 LEU A CA 1
ATOM 3279 C C . LEU A 1 406 ? 8.57 -39.5 8.453 1 92.06 406 LEU A C 1
ATOM 3281 O O . LEU A 1 406 ? 9.391 -39.906 9.281 1 92.06 406 LEU A O 1
ATOM 3285 N N . VAL A 1 407 ? 8.211 -38.219 8.273 1 91.88 407 VAL A N 1
ATOM 3286 C CA . VAL A 1 407 ? 8.656 -37.219 9.234 1 91.88 407 VAL A CA 1
ATOM 3287 C C . VAL A 1 407 ? 8.062 -37.531 10.609 1 91.88 407 VAL A C 1
ATOM 3289 O O . VAL A 1 407 ? 6.891 -37.875 10.719 1 91.88 407 VAL A O 1
ATOM 3292 N N . LYS A 1 408 ? 8.867 -37.375 11.625 1 87.69 408 LYS A N 1
ATOM 3293 C CA . LYS A 1 408 ? 8.391 -37.625 12.984 1 87.69 408 LYS A CA 1
ATOM 3294 C C . LYS A 1 408 ? 8.297 -36.312 13.781 1 87.69 408 LYS A C 1
ATOM 3296 O O . LYS A 1 408 ? 9.008 -35.344 13.492 1 87.69 408 LYS A O 1
ATOM 3301 N N . VAL A 1 409 ? 7.305 -36.25 14.594 1 81.31 409 VAL A N 1
ATOM 3302 C CA . VAL A 1 409 ? 7.188 -35.219 15.602 1 81.31 409 VAL A CA 1
ATOM 3303 C C . VAL A 1 409 ? 7.113 -35.844 17 1 81.31 409 VAL A C 1
ATOM 3305 O O . VAL A 1 409 ? 6.266 -36.688 17.25 1 81.31 409 VAL A O 1
ATOM 3308 N N . ASN A 1 410 ? 7.934 -35.469 17.797 1 75.56 410 ASN A N 1
ATOM 3309 C CA . ASN A 1 410 ? 8.062 -36.062 19.125 1 75.56 410 ASN A CA 1
ATOM 3310 C C . ASN A 1 410 ? 8.18 -37.594 19.047 1 75.56 410 ASN A C 1
ATOM 3312 O O . ASN A 1 410 ? 7.508 -38.312 19.781 1 75.56 410 ASN A O 1
ATOM 3316 N N . GLY A 1 411 ? 8.859 -38.062 18.078 1 71.88 411 GLY A N 1
ATOM 3317 C CA . GLY A 1 411 ? 9.188 -39.469 17.953 1 71.88 411 GLY A CA 1
ATOM 3318 C C . GLY A 1 411 ? 8.117 -40.25 17.219 1 71.88 411 GLY A C 1
ATOM 3319 O O . GLY A 1 411 ? 8.297 -41.438 16.953 1 71.88 411 GLY A O 1
ATOM 3320 N N . ARG A 1 412 ? 7.051 -39.531 16.938 1 70.5 412 ARG A N 1
ATOM 3321 C CA . ARG A 1 412 ? 5.957 -40.219 16.266 1 70.5 412 ARG A CA 1
ATOM 3322 C C . ARG A 1 412 ? 5.719 -39.625 14.875 1 70.5 412 ARG A C 1
ATOM 3324 O O . ARG A 1 412 ? 5.91 -38.438 14.664 1 70.5 412 ARG A O 1
ATOM 3331 N N . PRO A 1 413 ? 5.5 -40.531 13.992 1 61.69 413 PRO A N 1
ATOM 3332 C CA . PRO A 1 413 ? 5.195 -39.969 12.688 1 61.69 413 PRO A CA 1
ATOM 3333 C C . PRO A 1 413 ? 4.18 -38.812 12.766 1 61.69 413 PRO A C 1
ATOM 3335 O O . PRO A 1 413 ? 3.246 -38.875 13.57 1 61.69 413 PRO A O 1
ATOM 3338 N N . MET A 1 414 ? 4.535 -37.656 12.125 1 61.94 414 MET A N 1
ATOM 3339 C CA . MET A 1 414 ? 3.701 -36.438 12.133 1 61.94 414 MET A CA 1
ATOM 3340 C C . MET A 1 414 ? 2.281 -36.781 11.68 1 61.94 414 MET A C 1
ATOM 3342 O O . MET A 1 414 ? 2.074 -37.281 10.578 1 61.94 414 MET A O 1
ATOM 3346 N N . VAL A 1 415 ? 1.419 -36.844 12.727 1 49.12 415 VAL A N 1
ATOM 3347 C CA . VAL A 1 415 ? 0.01 -37 12.391 1 49.12 415 VAL A CA 1
ATOM 3348 C C . VAL A 1 415 ? -0.752 -35.719 12.641 1 49.12 415 VAL A C 1
ATOM 3350 O O . VAL A 1 415 ? -0.849 -35.25 13.781 1 49.12 415 VAL A O 1
ATOM 3353 N N . GLU A 1 416 ? -0.44 -34.562 11.82 1 52.88 416 GLU A N 1
ATOM 3354 C CA . GLU A 1 416 ? -1.267 -33.375 12.055 1 52.88 416 GLU A CA 1
ATOM 3355 C C . GLU A 1 416 ? -2.242 -33.156 10.906 1 52.88 416 GLU A C 1
ATOM 3357 O O . GLU A 1 416 ? -1.932 -33.438 9.75 1 52.88 416 GLU A O 1
ATOM 3362 N N . THR A 1 417 ? -3.393 -32.969 11.406 1 46.75 417 THR A N 1
ATOM 3363 C CA . THR A 1 417 ? -4.344 -32.406 10.445 1 46.75 417 THR A CA 1
ATOM 3364 C C . THR A 1 417 ? -3.822 -31.094 9.867 1 46.75 417 THR A C 1
ATOM 3366 O O . THR A 1 417 ? -3.441 -30.188 10.609 1 46.75 417 THR A O 1
ATOM 3369 N N . PRO A 1 418 ? -3.264 -31.109 8.75 1 43.88 418 PRO A N 1
ATOM 3370 C CA . PRO A 1 418 ? -2.717 -29.859 8.211 1 43.88 418 PRO A CA 1
ATOM 3371 C C . PRO A 1 418 ? -3.525 -28.641 8.625 1 43.88 418 PRO A C 1
ATOM 3373 O O . PRO A 1 418 ? -4.758 -28.672 8.648 1 43.88 418 PRO A O 1
ATOM 3376 N N . ALA A 1 419 ? -2.877 -27.641 9.281 1 41.09 419 ALA A N 1
ATOM 3377 C CA . ALA A 1 419 ? -3.418 -26.391 9.812 1 41.09 419 ALA A CA 1
ATOM 3378 C C . ALA A 1 419 ? -4.387 -25.75 8.828 1 41.09 419 ALA A C 1
ATOM 3380 O O . ALA A 1 419 ? -5.246 -24.953 9.219 1 41.09 419 ALA A O 1
ATOM 3381 N N . PHE A 1 420 ? -3.928 -25.781 7.621 1 38.38 420 PHE A N 1
ATOM 3382 C CA . PHE A 1 420 ? -4.742 -25.016 6.68 1 38.38 420 PHE A CA 1
ATOM 3383 C C . PHE A 1 420 ? -6.215 -25.391 6.812 1 38.38 420 PHE A C 1
ATOM 3385 O O . PHE A 1 420 ? -7.082 -24.719 6.266 1 38.38 420 PHE A O 1
ATOM 3392 N N . ILE A 1 421 ? -6.32 -26.531 7.387 1 38.75 421 ILE A N 1
ATOM 3393 C CA . ILE A 1 421 ? -7.66 -27.016 7.699 1 38.75 421 ILE A CA 1
ATOM 3394 C C . ILE A 1 421 ? -8.172 -26.344 8.961 1 38.75 421 ILE A C 1
ATOM 3396 O O . ILE A 1 421 ? -9.383 -26.266 9.195 1 38.75 421 ILE A O 1
ATOM 3400 N N . LYS A 1 422 ? -7.277 -25.984 9.766 1 36.78 422 LYS A N 1
ATOM 3401 C CA . LYS A 1 422 ? -7.695 -25.375 11.023 1 36.78 422 LYS A CA 1
ATOM 3402 C C . LYS A 1 422 ? -8.195 -23.953 10.797 1 36.78 422 LYS A C 1
ATOM 3404 O O . LYS A 1 422 ? -8.602 -23.266 11.742 1 36.78 422 LYS A O 1
ATOM 3409 N N . GLY A 1 423 ? -7.805 -23.375 9.789 1 35.69 423 GLY A N 1
ATOM 3410 C CA . GLY A 1 423 ? -8.297 -22.016 9.711 1 35.69 423 GLY A CA 1
ATOM 3411 C C . GLY A 1 423 ? -9.797 -21.906 9.891 1 35.69 423 GLY A C 1
ATOM 3412 O O . GLY A 1 423 ? -10.516 -22.906 9.758 1 35.69 423 GLY A O 1
ATOM 3413 N N . GLU A 1 424 ? -10.148 -20.844 10.578 1 34.94 424 GLU A N 1
ATOM 3414 C CA . GLU A 1 424 ? -11.484 -20.516 11.055 1 34.94 424 GLU A CA 1
ATOM 3415 C C . GLU A 1 424 ? -12.531 -20.734 9.961 1 34.94 424 GLU A C 1
ATOM 3417 O O . GLU A 1 424 ? -13.734 -20.688 10.234 1 34.94 424 GLU A O 1
ATOM 3422 N N . LEU A 1 425 ? -12.102 -20.391 8.766 1 32.09 425 LEU A N 1
ATOM 3423 C CA . LEU A 1 425 ? -13.328 -20.344 7.973 1 32.09 425 LEU A CA 1
ATOM 3424 C C . LEU A 1 425 ? -13.953 -21.734 7.863 1 32.09 425 LEU A C 1
ATOM 3426 O O . LEU A 1 425 ? -15.156 -21.891 8.094 1 32.09 425 LEU A O 1
ATOM 3430 N N . VAL A 1 426 ? -13.492 -22.438 6.707 1 32 426 VAL A N 1
ATOM 3431 C CA . VAL A 1 426 ? -14.234 -23.641 6.355 1 32 426 VAL A CA 1
ATOM 3432 C C . VAL A 1 426 ? -13.961 -24.734 7.383 1 32 426 VAL A C 1
ATOM 3434 O O . VAL A 1 426 ? -12.82 -24.938 7.797 1 32 426 VAL A O 1
ATOM 3437 N N . ASP A 1 427 ? -15.031 -24.953 8.094 1 30.47 427 ASP A N 1
ATOM 3438 C CA . ASP A 1 427 ? -15.148 -26.172 8.883 1 30.47 427 ASP A CA 1
ATOM 3439 C C . ASP A 1 427 ? -14.445 -27.344 8.195 1 30.47 427 ASP A C 1
ATOM 3441 O O . ASP A 1 427 ? -15.094 -28.172 7.555 1 30.47 427 ASP A O 1
ATOM 3445 N N . TYR A 1 428 ? -13.656 -27.062 7.508 1 31.42 428 TYR A N 1
ATOM 3446 C CA . TYR A 1 428 ? -12.984 -28.281 7.047 1 31.42 428 TYR A CA 1
ATOM 3447 C C . TYR A 1 428 ? -12.383 -29.047 8.219 1 31.42 428 TYR A C 1
ATOM 3449 O O . TYR A 1 428 ? -11.156 -29.141 8.344 1 31.42 428 TYR A O 1
ATOM 3457 N N . ARG A 1 429 ? -13.023 -28.969 9.312 1 35.72 429 ARG A N 1
ATOM 3458 C CA . ARG A 1 429 ? -12.805 -29.828 10.469 1 35.72 429 ARG A CA 1
ATOM 3459 C C . ARG A 1 429 ? -12.672 -31.281 10.047 1 35.72 429 ARG A C 1
ATOM 3461 O O . ARG A 1 429 ? -12.57 -32.188 10.891 1 35.72 429 ARG A O 1
ATOM 3468 N N . MET A 1 430 ? -13.039 -31.312 8.734 1 32.88 430 MET A N 1
ATOM 3469 C CA . MET A 1 430 ? -13.242 -32.719 8.359 1 32.88 430 MET A CA 1
ATOM 3470 C C . MET A 1 430 ? -11.906 -33.406 8.141 1 32.88 430 MET A C 1
ATOM 3472 O O . MET A 1 430 ? -11.867 -34.625 7.828 1 32.88 430 MET A O 1
ATOM 3476 N N . LEU A 1 431 ? -10.938 -32.688 7.66 1 38.56 431 LEU A N 1
ATOM 3477 C CA . LEU A 1 431 ? -9.719 -33.438 7.379 1 38.56 431 LEU A CA 1
ATOM 3478 C C . LEU A 1 431 ? -9.039 -33.875 8.672 1 38.56 431 LEU A C 1
ATOM 3480 O O . LEU A 1 431 ? -8.211 -33.156 9.219 1 38.56 431 LEU A O 1
ATOM 3484 N N . THR A 1 432 ? -9.883 -34.438 9.391 1 38.69 432 THR A N 1
ATOM 3485 C CA . THR A 1 432 ? -9.438 -34.969 10.68 1 38.69 432 THR A CA 1
ATOM 3486 C C . THR A 1 432 ? -8.352 -36.031 10.5 1 38.69 432 THR A C 1
ATOM 3488 O O . THR A 1 432 ? -7.879 -36.594 11.477 1 38.69 432 THR A O 1
ATOM 3491 N N . ASP A 1 433 ? -8.227 -36.562 9.234 1 46.78 433 ASP A N 1
ATOM 3492 C CA . ASP A 1 433 ? -7.34 -37.719 9.266 1 46.78 433 ASP A CA 1
ATOM 3493 C C . ASP A 1 433 ? -5.883 -37.281 9.445 1 46.78 433 ASP A C 1
ATOM 3495 O O . ASP A 1 433 ? -5.492 -36.188 9.016 1 46.78 433 ASP A O 1
ATOM 3499 N N . ASP A 1 434 ? -5.293 -37.969 10.297 1 60.12 434 ASP A N 1
ATOM 3500 C CA . ASP A 1 434 ? -3.867 -37.844 10.586 1 60.12 434 ASP A CA 1
ATOM 3501 C C . ASP A 1 434 ? -3.023 -38.25 9.391 1 60.12 434 ASP A C 1
ATOM 3503 O O . ASP A 1 434 ? -3.393 -39.188 8.656 1 60.12 434 ASP A O 1
ATOM 3507 N N . PHE A 1 435 ? -2.363 -37.5 8.758 1 75.69 435 PHE A N 1
ATOM 3508 C CA . PHE A 1 435 ? -1.422 -37.781 7.68 1 75.69 435 PHE A CA 1
ATOM 3509 C C . PHE A 1 435 ? 0.014 -37.719 8.188 1 75.69 435 PHE A C 1
ATOM 3511 O O . PHE A 1 435 ? 0.306 -37.031 9.164 1 75.69 435 PHE A O 1
ATOM 3518 N N . GLY A 1 436 ? 0.759 -38.688 7.598 1 81.25 436 GLY A N 1
ATOM 3519 C CA . GLY A 1 436 ? 2.197 -38.531 7.75 1 81.25 436 GLY A CA 1
ATOM 3520 C C . GLY A 1 436 ? 2.861 -37.875 6.551 1 81.25 436 GLY A C 1
ATOM 3521 O O . GLY A 1 436 ? 2.49 -38.156 5.406 1 81.25 436 GLY A O 1
ATOM 3522 N N . ALA A 1 437 ? 3.752 -37.031 6.797 1 90.19 437 ALA A N 1
ATOM 3523 C CA . ALA A 1 437 ? 4.496 -36.406 5.711 1 90.19 437 ALA A CA 1
ATOM 3524 C C . ALA A 1 437 ? 5.68 -37.25 5.281 1 90.19 437 ALA A C 1
ATOM 3526 O O . ALA A 1 437 ? 6.445 -37.75 6.125 1 90.19 437 ALA A O 1
ATOM 3527 N N . VAL A 1 438 ? 5.82 -37.438 3.967 1 93.5 438 VAL A N 1
ATOM 3528 C CA . VAL A 1 438 ? 6.984 -38.156 3.445 1 93.5 438 VAL A CA 1
ATOM 3529 C C . VAL A 1 438 ? 8.25 -37.375 3.758 1 93.5 438 VAL A C 1
ATOM 3531 O O . VAL A 1 438 ? 8.289 -36.156 3.576 1 93.5 438 VAL A O 1
ATOM 3534 N N . ASP A 1 439 ? 9.289 -38.031 4.273 1 94.12 439 ASP A N 1
ATOM 3535 C CA . ASP A 1 439 ? 10.531 -37.344 4.605 1 94.12 439 ASP A CA 1
ATOM 3536 C C . ASP A 1 439 ? 11.438 -37.219 3.379 1 94.12 439 ASP A C 1
ATOM 3538 O O . ASP A 1 439 ? 12.344 -38.031 3.191 1 94.12 439 ASP A O 1
ATOM 3542 N N . PHE A 1 440 ? 11.328 -36.219 2.699 1 95.38 440 PHE A N 1
ATOM 3543 C CA . PHE A 1 440 ? 12.07 -36.031 1.46 1 95.38 440 PHE A CA 1
ATOM 3544 C C . PHE A 1 440 ? 13.531 -35.719 1.749 1 95.38 440 PHE A C 1
ATOM 3546 O O . PHE A 1 440 ? 14.32 -35.5 0.826 1 95.38 440 PHE A O 1
ATOM 3553 N N . THR A 1 441 ? 13.883 -35.625 3 1 93.56 441 THR A N 1
ATOM 3554 C CA . THR A 1 441 ? 15.289 -35.5 3.346 1 93.56 441 THR A CA 1
ATOM 3555 C C . THR A 1 441 ? 15.953 -36.875 3.445 1 93.56 441 THR A C 1
ATOM 3557 O O . THR A 1 441 ? 17.172 -36.969 3.629 1 93.56 441 THR A O 1
ATOM 3560 N N . ASN A 1 442 ? 15.172 -37.844 3.355 1 94 442 ASN A N 1
ATOM 3561 C CA . ASN A 1 442 ? 15.609 -39.25 3.365 1 94 442 ASN A CA 1
ATOM 3562 C C . ASN A 1 442 ? 15.648 -39.812 1.956 1 94 442 ASN A C 1
ATOM 3564 O O . ASN A 1 442 ? 14.633 -39.844 1.261 1 94 442 ASN A O 1
ATOM 3568 N N . ASP A 1 443 ? 16.75 -40.406 1.584 1 93.94 443 ASP A N 1
ATOM 3569 C CA . ASP A 1 443 ? 16.922 -40.938 0.23 1 93.94 443 ASP A CA 1
ATOM 3570 C C . ASP A 1 443 ? 15.969 -42.094 -0.056 1 93.94 443 ASP A C 1
ATOM 3572 O O . ASP A 1 443 ? 15.453 -42.219 -1.172 1 93.94 443 ASP A O 1
ATOM 3576 N N . ASP A 1 444 ? 15.859 -42.875 0.906 1 95.44 444 ASP A N 1
ATOM 3577 C CA . ASP A 1 444 ? 14.969 -44 0.711 1 95.44 444 ASP A CA 1
ATOM 3578 C C . ASP A 1 444 ? 13.523 -43.562 0.534 1 95.44 444 ASP A C 1
ATOM 3580 O O . ASP A 1 444 ? 12.766 -44.156 -0.23 1 95.44 444 ASP A O 1
ATOM 3584 N N . ALA A 1 445 ? 13.148 -42.594 1.295 1 95.94 445 ALA A N 1
ATOM 3585 C CA . ALA A 1 445 ? 11.812 -42.031 1.137 1 95.94 445 ALA A CA 1
ATOM 3586 C C . ALA A 1 445 ? 11.633 -41.438 -0.255 1 95.94 445 ALA A C 1
ATOM 3588 O O . ALA A 1 445 ? 10.578 -41.594 -0.879 1 95.94 445 ALA A O 1
ATOM 3589 N N . CYS A 1 446 ? 12.641 -40.719 -0.726 1 96.69 446 CYS A N 1
ATOM 3590 C CA . CYS A 1 446 ? 12.602 -40.156 -2.07 1 96.69 446 CYS A CA 1
ATOM 3591 C C . CYS A 1 446 ? 12.438 -41.25 -3.117 1 96.69 446 CYS A C 1
ATOM 3593 O O . CYS A 1 446 ? 11.641 -41.125 -4.047 1 96.69 446 CYS A O 1
ATOM 3595 N N . ARG A 1 447 ? 13.164 -42.281 -2.949 1 96.62 447 ARG A N 1
ATOM 3596 C CA . ARG A 1 447 ? 13.086 -43.406 -3.889 1 96.62 447 ARG A CA 1
ATOM 3597 C C . ARG A 1 447 ? 11.703 -44.031 -3.861 1 96.62 447 ARG A C 1
ATOM 3599 O O . ARG A 1 447 ? 11.148 -44.375 -4.91 1 96.62 447 ARG A O 1
ATOM 3606 N N . ALA A 1 448 ? 11.281 -44.25 -2.658 1 96.56 448 ALA A N 1
ATOM 3607 C CA . ALA A 1 448 ? 9.953 -44.844 -2.525 1 96.56 448 ALA A CA 1
ATOM 3608 C C . ALA A 1 448 ? 8.898 -44 -3.227 1 96.56 448 ALA A C 1
ATOM 3610 O O . ALA A 1 448 ? 8.031 -44.531 -3.928 1 96.56 448 ALA A O 1
ATOM 3611 N N . TYR A 1 449 ? 8.938 -42.688 -2.998 1 97 449 TYR A N 1
ATOM 3612 C CA . TYR A 1 449 ? 7.977 -41.812 -3.631 1 97 449 TYR A CA 1
ATOM 3613 C C . TYR A 1 449 ? 8.156 -41.781 -5.145 1 97 449 TYR A C 1
ATOM 3615 O O . TYR A 1 449 ? 7.172 -41.812 -5.891 1 97 449 TYR A O 1
ATOM 3623 N N . SER A 1 450 ? 9.367 -41.719 -5.598 1 97.69 450 SER A N 1
ATOM 3624 C CA . SER A 1 450 ? 9.68 -41.75 -7.023 1 97.69 450 SER A CA 1
ATOM 3625 C C . SER A 1 450 ? 9.109 -43 -7.672 1 97.69 450 SER A C 1
ATOM 3627 O O . SER A 1 450 ? 8.617 -42.969 -8.797 1 97.69 450 SER A O 1
ATOM 3629 N N . GLU A 1 451 ? 9.203 -44.062 -6.973 1 96.44 451 GLU A N 1
ATOM 3630 C CA . GLU A 1 451 ? 8.68 -45.312 -7.5 1 96.44 451 GLU A CA 1
ATOM 3631 C C . GLU A 1 451 ? 7.172 -45.25 -7.703 1 96.44 451 GLU A C 1
ATOM 3633 O O . GLU A 1 451 ? 6.641 -45.812 -8.664 1 96.44 451 GLU A O 1
ATOM 3638 N N . ARG A 1 452 ? 6.492 -44.688 -6.793 1 95.5 452 ARG A N 1
ATOM 3639 C CA . ARG A 1 452 ? 5.051 -44.5 -6.945 1 95.5 452 ARG A CA 1
ATOM 3640 C C . ARG A 1 452 ? 4.727 -43.625 -8.141 1 95.5 452 ARG A C 1
ATOM 3642 O O . ARG A 1 452 ? 3.795 -43.906 -8.898 1 95.5 452 ARG A O 1
ATOM 3649 N N . ILE A 1 453 ? 5.441 -42.562 -8.32 1 97.62 453 ILE A N 1
ATOM 3650 C CA . ILE A 1 453 ? 5.254 -41.656 -9.453 1 97.62 453 ILE A CA 1
ATOM 3651 C C . ILE A 1 453 ? 5.539 -42.406 -10.758 1 97.62 453 ILE A C 1
ATOM 3653 O O . ILE A 1 453 ? 4.797 -42.25 -11.734 1 97.62 453 ILE A O 1
ATOM 3657 N N . ARG A 1 454 ? 6.629 -43.156 -10.742 1 97.06 454 ARG A N 1
ATOM 3658 C CA . ARG A 1 454 ? 7.004 -43.938 -11.914 1 97.06 454 ARG A CA 1
ATOM 3659 C C . ARG A 1 454 ? 5.867 -44.875 -12.336 1 97.06 454 ARG A C 1
ATOM 3661 O O . ARG A 1 454 ? 5.582 -45 -13.531 1 97.06 454 ARG A O 1
ATOM 3668 N N . GLN A 1 455 ? 5.246 -45.469 -11.367 1 96.12 455 GLN A N 1
ATOM 3669 C CA . GLN A 1 455 ? 4.141 -46.375 -11.656 1 96.12 455 GLN A CA 1
ATOM 3670 C C . GLN A 1 455 ? 3 -45.625 -12.359 1 96.12 455 GLN A C 1
ATOM 3672 O O . GLN A 1 455 ? 2.389 -46.156 -13.289 1 96.12 455 GLN A O 1
ATOM 3677 N N . LEU A 1 456 ? 2.688 -44.438 -11.891 1 96.62 456 LEU A N 1
ATOM 3678 C CA . LEU A 1 456 ? 1.644 -43.625 -12.531 1 96.62 456 LEU A CA 1
ATOM 3679 C C . LEU A 1 456 ? 2.029 -43.281 -13.961 1 96.62 456 LEU A C 1
ATOM 3681 O O . LEU A 1 456 ? 1.194 -43.344 -14.867 1 96.62 456 LEU A O 1
ATOM 3685 N N . LEU A 1 457 ? 3.291 -42.938 -14.156 1 97.62 457 LEU A N 1
ATOM 3686 C CA . LEU A 1 457 ? 3.781 -42.562 -15.477 1 97.62 457 LEU A CA 1
ATOM 3687 C C . LEU A 1 457 ? 3.775 -43.781 -16.406 1 97.62 457 LEU A C 1
ATOM 3689 O O . LEU A 1 457 ? 3.414 -43.656 -17.594 1 97.62 457 LEU A O 1
ATOM 3693 N N . GLU A 1 458 ? 4.141 -44.938 -15.883 1 96.5 458 GLU A N 1
ATOM 3694 C CA . GLU A 1 458 ? 4.168 -46.156 -16.672 1 96.5 458 GLU A CA 1
ATOM 3695 C C . GLU A 1 458 ? 2.758 -46.594 -17.047 1 96.5 458 GLU A C 1
ATOM 3697 O O . GLU A 1 458 ? 2.549 -47.219 -18.094 1 96.5 458 GLU A O 1
ATOM 3702 N N . LEU A 1 459 ? 1.865 -46.281 -16.156 1 95.75 459 LEU A N 1
ATOM 3703 C CA . LEU A 1 459 ? 0.469 -46.594 -16.438 1 95.75 459 LEU A CA 1
ATOM 3704 C C . LEU A 1 459 ? -0.057 -45.75 -17.594 1 95.75 459 LEU A C 1
ATOM 3706 O O . LEU A 1 459 ? -0.974 -46.188 -18.312 1 95.75 459 LEU A O 1
ATOM 3710 N N . GLY A 1 460 ? 0.459 -44.5 -17.734 1 96.81 460 GLY A N 1
ATOM 3711 C CA . GLY A 1 460 ? 0.05 -43.719 -18.875 1 96.81 460 GLY A CA 1
ATOM 3712 C C . GLY A 1 460 ? 0.006 -42.219 -18.578 1 96.81 460 GLY A C 1
ATOM 3713 O O . GLY A 1 460 ? -0.168 -41.406 -19.5 1 96.81 460 GLY A O 1
ATOM 3714 N N . ALA A 1 461 ? 0.1 -41.812 -17.328 1 97.38 461 ALA A N 1
ATOM 3715 C CA . ALA A 1 461 ? 0.135 -40.375 -17 1 97.38 461 ALA A CA 1
ATOM 3716 C C . ALA A 1 461 ? 1.311 -39.688 -17.688 1 97.38 461 ALA A C 1
ATOM 3718 O O . ALA A 1 461 ? 2.359 -40.312 -17.906 1 97.38 461 ALA A O 1
ATOM 3719 N N . ASP A 1 462 ? 1.157 -38.469 -18.094 1 98 462 ASP A N 1
ATOM 3720 C CA . ASP A 1 462 ? 2.221 -37.719 -18.781 1 98 462 ASP A CA 1
ATOM 3721 C C . ASP A 1 462 ? 2.9 -36.75 -17.828 1 98 462 ASP A C 1
ATOM 3723 O O . ASP A 1 462 ? 4.059 -36.375 -18.031 1 98 462 ASP A O 1
ATOM 3727 N N . THR A 1 463 ? 2.205 -36.25 -16.875 1 97.94 463 THR A N 1
ATOM 3728 C CA . THR A 1 463 ? 2.754 -35.344 -15.859 1 97.94 463 THR A CA 1
ATOM 3729 C C . THR A 1 463 ? 1.943 -35.438 -14.562 1 97.94 463 THR A C 1
ATOM 3731 O O . THR A 1 463 ? 1.004 -36.219 -14.469 1 97.94 463 THR A O 1
ATOM 3734 N N . ILE A 1 464 ? 2.416 -34.625 -13.547 1 97.75 464 ILE A N 1
ATOM 3735 C CA . ILE A 1 464 ? 1.861 -34.75 -12.203 1 97.75 464 ILE A CA 1
ATOM 3736 C C . ILE A 1 464 ? 1.508 -33.375 -11.664 1 97.75 464 ILE A C 1
ATOM 3738 O O . ILE A 1 464 ? 2.264 -32.438 -11.844 1 97.75 464 ILE A O 1
ATOM 3742 N N . LYS A 1 465 ? 0.321 -33.219 -11.109 1 96.81 465 LYS A N 1
ATOM 3743 C CA . LYS A 1 465 ? 0.024 -32.094 -10.242 1 96.81 465 LYS A CA 1
ATOM 3744 C C . LYS A 1 465 ? 0.54 -32.312 -8.828 1 96.81 465 LYS A C 1
ATOM 3746 O O . LYS A 1 465 ? 0.075 -33.25 -8.141 1 96.81 465 LYS A O 1
ATOM 3751 N N . THR A 1 466 ? 1.53 -31.562 -8.453 1 96.44 466 THR A N 1
ATOM 3752 C CA . THR A 1 466 ? 2.051 -31.625 -7.094 1 96.44 466 THR A CA 1
ATOM 3753 C C . THR A 1 466 ? 1.301 -30.672 -6.176 1 96.44 466 THR A C 1
ATOM 3755 O O . THR A 1 466 ? 1.712 -29.516 -6 1 96.44 466 THR A O 1
ATOM 3758 N N . ASP A 1 467 ? 0.285 -31.203 -5.547 1 92 467 ASP A N 1
ATOM 3759 C CA . ASP A 1 467 ? -0.56 -30.406 -4.656 1 92 467 ASP A CA 1
ATOM 3760 C C . ASP A 1 467 ? 0.01 -30.375 -3.242 1 92 467 ASP A C 1
ATOM 3762 O O . ASP A 1 467 ? 0.75 -31.281 -2.848 1 92 467 ASP A O 1
ATOM 3766 N N . TYR A 1 468 ? -0.186 -29.344 -2.574 1 89.44 468 TYR A N 1
ATOM 3767 C CA . TYR A 1 468 ? 0.203 -29.156 -1.181 1 89.44 468 TYR A CA 1
ATOM 3768 C C . TYR A 1 468 ? 1.72 -29.109 -1.038 1 89.44 468 TYR A C 1
ATOM 3770 O O . TYR A 1 468 ? 2.424 -28.688 -1.954 1 89.44 468 TYR A O 1
ATOM 3778 N N . GLY A 1 469 ? 2.221 -29.406 0.129 1 89.25 469 GLY A N 1
ATOM 3779 C CA . GLY A 1 469 ? 3.627 -29.297 0.488 1 89.25 469 GLY A CA 1
ATOM 3780 C C . GLY A 1 469 ? 3.891 -28.297 1.596 1 89.25 469 GLY A C 1
ATOM 3781 O O . GLY A 1 469 ? 4.945 -28.328 2.234 1 89.25 469 GLY A O 1
ATOM 3782 N N . GLU A 1 470 ? 2.963 -27.484 1.853 1 88.44 470 GLU A N 1
ATOM 3783 C CA . GLU A 1 470 ? 3.143 -26.422 2.84 1 88.44 470 GLU A CA 1
ATOM 3784 C C . GLU A 1 470 ? 2.838 -26.922 4.25 1 88.44 470 GLU A C 1
ATOM 3786 O O . GLU A 1 470 ? 2.994 -26.172 5.223 1 88.44 470 GLU A O 1
ATOM 3791 N N . GLY A 1 471 ? 2.516 -28.203 4.438 1 83.62 471 GLY A N 1
ATOM 3792 C CA . GLY A 1 471 ? 2.129 -28.719 5.742 1 83.62 471 GLY A CA 1
ATOM 3793 C C . GLY A 1 471 ? 3.264 -29.406 6.469 1 83.62 471 GLY A C 1
ATOM 3794 O O . GLY A 1 471 ? 3.055 -30.016 7.52 1 83.62 471 GLY A O 1
ATOM 3795 N N . ALA A 1 472 ? 4.449 -29.359 5.918 1 85 472 ALA A N 1
ATOM 3796 C CA . ALA A 1 472 ? 5.59 -29.953 6.602 1 85 472 ALA A CA 1
ATOM 3797 C C . ALA A 1 472 ? 5.863 -29.266 7.934 1 85 472 ALA A C 1
ATOM 3799 O O . ALA A 1 472 ? 5.938 -28.031 7.996 1 85 472 ALA A O 1
ATOM 3800 N N . PRO A 1 473 ? 5.992 -30.016 8.945 1 83.88 473 PRO A N 1
ATOM 3801 C CA . PRO A 1 473 ? 6.133 -29.391 10.266 1 83.88 473 PRO A CA 1
ATOM 3802 C C . PRO A 1 473 ? 7.477 -28.688 10.445 1 83.88 473 PRO A C 1
ATOM 3804 O O . PRO A 1 473 ? 8.516 -29.219 10.055 1 83.88 473 PRO A O 1
ATOM 3807 N N . GLU A 1 474 ? 7.418 -27.609 10.992 1 84.19 474 GLU A N 1
ATOM 3808 C CA . GLU A 1 474 ? 8.625 -26.828 11.266 1 84.19 474 GLU A CA 1
ATOM 3809 C C . GLU A 1 474 ? 9.516 -27.531 12.289 1 84.19 474 GLU A C 1
ATOM 3811 O O . GLU A 1 474 ? 10.742 -27.469 12.203 1 84.19 474 GLU A O 1
ATOM 3816 N N . ASN A 1 475 ? 8.922 -28.188 13.297 1 83.81 475 ASN A N 1
ATOM 3817 C CA . ASN A 1 475 ? 9.656 -28.891 14.336 1 83.81 475 ASN A CA 1
ATOM 3818 C C . ASN A 1 475 ? 9.711 -30.391 14.078 1 83.81 475 ASN A C 1
ATOM 3820 O O . ASN A 1 475 ? 9.805 -31.188 15.016 1 83.81 475 ASN A O 1
ATOM 3824 N N . GLY A 1 476 ? 9.633 -30.703 12.859 1 87.38 476 GLY A N 1
ATOM 3825 C CA . GLY A 1 476 ? 9.664 -32.125 12.492 1 87.38 476 GLY A CA 1
ATOM 3826 C C . GLY A 1 476 ? 11.039 -32.75 12.672 1 87.38 476 GLY A C 1
ATOM 3827 O O . GLY A 1 476 ? 12.055 -32.062 12.547 1 87.38 476 GLY A O 1
ATOM 3828 N N . GLU A 1 477 ? 11.023 -34 13.086 1 89.81 477 GLU A N 1
ATOM 3829 C CA . GLU A 1 477 ? 12.227 -34.812 13.078 1 89.81 477 GLU A CA 1
ATOM 3830 C C . GLU A 1 477 ? 12.453 -35.438 11.711 1 89.81 477 GLU A C 1
ATOM 3832 O O . GLU A 1 477 ? 11.891 -36.5 11.414 1 89.81 477 GLU A O 1
ATOM 3837 N N . TYR A 1 478 ? 13.312 -34.875 10.961 1 92.06 478 TYR A N 1
ATOM 3838 C CA . TYR A 1 478 ? 13.656 -35.375 9.633 1 92.06 478 TYR A CA 1
ATOM 3839 C C . TYR A 1 478 ? 14.898 -36.25 9.688 1 92.06 478 TYR A C 1
ATOM 3841 O O . TYR A 1 478 ? 15.594 -36.312 10.711 1 92.06 478 TYR A O 1
ATOM 3849 N N . SER A 1 479 ? 15.172 -36.875 8.656 1 90.06 479 SER A N 1
ATOM 3850 C CA . SER A 1 479 ? 16.344 -37.75 8.609 1 90.06 479 SER A CA 1
ATOM 3851 C C . SER A 1 479 ? 17.625 -36.969 8.812 1 90.06 479 SER A C 1
ATOM 3853 O O . SER A 1 479 ? 18.594 -37.469 9.391 1 90.06 479 SER A O 1
ATOM 3855 N N . VAL A 1 480 ? 17.562 -35.75 8.391 1 88.5 480 VAL A N 1
ATOM 3856 C CA . VAL A 1 480 ? 18.75 -34.906 8.5 1 88.5 480 VAL A CA 1
ATOM 3857 C C . VAL A 1 480 ? 18.734 -34.156 9.828 1 88.5 480 VAL A C 1
ATOM 3859 O O . VAL A 1 480 ? 19.656 -33.406 10.125 1 88.5 480 VAL A O 1
ATOM 3862 N N . GLY A 1 481 ? 17.766 -34.375 10.586 1 86.31 481 GLY A N 1
ATOM 3863 C CA . GLY A 1 481 ? 17.672 -33.75 11.891 1 86.31 481 GLY A CA 1
ATOM 3864 C C . GLY A 1 481 ? 16.531 -32.75 12.008 1 86.31 481 GLY A C 1
ATOM 3865 O O . GLY A 1 481 ? 15.734 -32.625 11.086 1 86.31 481 GLY A O 1
ATOM 3866 N N . ILE A 1 482 ? 16.469 -32.188 13.203 1 82.31 482 ILE A N 1
ATOM 3867 C CA . ILE A 1 482 ? 15.469 -31.156 13.461 1 82.31 482 ILE A CA 1
ATOM 3868 C C . ILE A 1 482 ? 16 -29.797 13.023 1 82.31 482 ILE A C 1
ATOM 3870 O O . ILE A 1 482 ? 16.984 -29.297 13.57 1 82.31 482 ILE A O 1
ATOM 3874 N N . ASN A 1 483 ? 15.359 -29.281 11.977 1 84.81 483 ASN A N 1
ATOM 3875 C CA . ASN A 1 483 ? 15.703 -27.984 11.406 1 84.81 483 ASN A CA 1
ATOM 3876 C C . ASN A 1 483 ? 14.469 -27.266 10.859 1 84.81 483 ASN A C 1
ATOM 3878 O O . ASN A 1 483 ? 13.883 -27.688 9.867 1 84.81 483 ASN A O 1
ATOM 3882 N N . PRO A 1 484 ? 14.133 -26.125 11.453 1 87.12 484 PRO A N 1
ATOM 3883 C CA . PRO A 1 484 ? 12.914 -25.406 11.055 1 87.12 484 PRO A CA 1
ATOM 3884 C C . PRO A 1 484 ? 12.969 -24.922 9.609 1 87.12 484 PRO A C 1
ATOM 3886 O O . PRO A 1 484 ? 11.93 -24.656 9 1 87.12 484 PRO A O 1
ATOM 3889 N N . CYS A 1 485 ? 14.156 -24.844 9.047 1 90.12 485 CYS A N 1
ATOM 3890 C CA . CYS A 1 485 ? 14.305 -24.344 7.688 1 90.12 485 CYS A CA 1
ATOM 3891 C C . CYS A 1 485 ? 13.75 -25.328 6.672 1 90.12 485 CYS A C 1
ATOM 3893 O O . CYS A 1 485 ? 13.438 -24.953 5.543 1 90.12 485 CYS A O 1
ATOM 3895 N N . ILE A 1 486 ? 13.609 -26.547 7.113 1 92.38 486 ILE A N 1
ATOM 3896 C CA . ILE A 1 486 ? 13.156 -27.578 6.199 1 92.38 486 ILE A CA 1
ATOM 3897 C C . ILE A 1 486 ? 11.711 -27.312 5.785 1 92.38 486 ILE A C 1
ATOM 3899 O O . ILE A 1 486 ? 11.289 -27.703 4.695 1 92.38 486 ILE A O 1
ATOM 3903 N N . HIS A 1 487 ? 11.023 -26.594 6.625 1 92.69 487 HIS A N 1
ATOM 3904 C CA . HIS A 1 487 ? 9.633 -26.281 6.309 1 92.69 487 HIS A CA 1
ATOM 3905 C C . HIS A 1 487 ? 9.516 -25.625 4.938 1 92.69 487 HIS A C 1
ATOM 3907 O O . HIS A 1 487 ? 8.742 -26.078 4.094 1 92.69 487 HIS A O 1
ATOM 3913 N N . ASN A 1 488 ? 10.289 -24.578 4.664 1 94.38 488 ASN A N 1
ATOM 3914 C CA . ASN A 1 488 ? 10.242 -23.875 3.387 1 94.38 488 ASN A CA 1
ATOM 3915 C C . ASN A 1 488 ? 10.93 -24.672 2.281 1 94.38 488 ASN A C 1
ATOM 3917 O O . ASN A 1 488 ? 10.617 -24.5 1.101 1 94.38 488 ASN A O 1
ATOM 3921 N N . LEU A 1 489 ? 11.836 -25.516 2.656 1 95 489 LEU A N 1
ATOM 3922 C CA . LEU A 1 489 ? 12.586 -26.328 1.703 1 95 489 LEU A CA 1
ATOM 3923 C C . LEU A 1 489 ? 11.758 -27.531 1.236 1 95 489 LEU A C 1
ATOM 3925 O O . LEU A 1 489 ? 11.938 -28.016 0.116 1 95 489 LEU A O 1
ATOM 3929 N N . TYR A 1 490 ? 10.898 -27.969 2.066 1 94.25 490 TYR A N 1
ATOM 3930 C CA . TYR A 1 490 ? 10.164 -29.219 1.878 1 94.25 490 TYR A CA 1
ATOM 3931 C C . TYR A 1 490 ? 9.461 -29.234 0.524 1 94.25 490 TYR A C 1
ATOM 3933 O O . TYR A 1 490 ? 9.625 -30.188 -0.25 1 94.25 490 TYR A O 1
ATOM 3941 N N . PRO A 1 491 ? 8.688 -28.219 0.18 1 96.25 491 PRO A N 1
ATOM 3942 C CA . PRO A 1 491 ? 8.023 -28.266 -1.124 1 96.25 491 PRO A CA 1
ATOM 3943 C C . PRO A 1 491 ? 9.016 -28.297 -2.289 1 96.25 491 PRO A C 1
ATOM 3945 O O . PRO A 1 491 ? 8.703 -28.828 -3.355 1 96.25 491 PRO A O 1
ATOM 3948 N N . VAL A 1 492 ? 10.18 -27.734 -2.133 1 96.19 492 VAL A N 1
ATOM 3949 C CA . VAL A 1 492 ? 11.195 -27.75 -3.182 1 96.19 492 VAL A CA 1
ATOM 3950 C C . VAL A 1 492 ? 11.688 -29.172 -3.4 1 96.19 492 VAL A C 1
ATOM 3952 O O . VAL A 1 492 ? 11.789 -29.641 -4.543 1 96.19 492 VAL A O 1
ATOM 3955 N N . LEU A 1 493 ? 11.961 -29.844 -2.299 1 95.44 493 LEU A N 1
ATOM 3956 C CA . LEU A 1 493 ? 12.414 -31.219 -2.389 1 95.44 493 LEU A CA 1
ATOM 3957 C C . LEU A 1 493 ? 11.336 -32.125 -2.994 1 95.44 493 LEU A C 1
ATOM 3959 O O . LEU A 1 493 ? 11.625 -32.938 -3.85 1 95.44 493 LEU A O 1
ATOM 3963 N N . TYR A 1 494 ? 10.125 -31.922 -2.561 1 96.31 494 TYR A N 1
ATOM 3964 C CA . TYR A 1 494 ? 8.961 -32.656 -3.062 1 96.31 494 TYR A CA 1
ATOM 3965 C C . TYR A 1 494 ? 8.844 -32.531 -4.574 1 96.31 494 TYR A C 1
ATOM 3967 O O . TYR A 1 494 ? 8.797 -33.531 -5.293 1 96.31 494 TYR A O 1
ATOM 3975 N N . ASN A 1 495 ? 8.883 -31.312 -5.051 1 97.62 495 ASN A N 1
ATOM 3976 C CA . ASN A 1 495 ? 8.727 -31.062 -6.48 1 97.62 495 ASN A CA 1
ATOM 3977 C C . ASN A 1 495 ? 9.938 -31.531 -7.27 1 97.62 495 ASN A C 1
ATOM 3979 O O . ASN A 1 495 ? 9.805 -32 -8.398 1 97.62 495 ASN A O 1
ATOM 3983 N N . LYS A 1 496 ? 11.109 -31.406 -6.695 1 96.31 496 LYS A N 1
ATOM 3984 C CA . LYS A 1 496 ? 12.32 -31.906 -7.352 1 96.31 496 LYS A CA 1
ATOM 3985 C C . LYS A 1 496 ? 12.227 -33.406 -7.613 1 96.31 496 LYS A C 1
ATOM 3987 O O . LYS A 1 496 ? 12.539 -33.875 -8.711 1 96.31 496 LYS A O 1
ATOM 3992 N N . VAL A 1 497 ? 11.781 -34.156 -6.598 1 97.25 497 VAL A N 1
ATOM 3993 C CA . VAL A 1 497 ? 11.672 -35.594 -6.723 1 97.25 497 VAL A CA 1
ATOM 3994 C C . VAL A 1 497 ? 10.719 -35.938 -7.863 1 97.25 497 VAL A C 1
ATOM 3996 O O . VAL A 1 497 ? 11.039 -36.781 -8.711 1 97.25 497 VAL A O 1
ATOM 3999 N N . VAL A 1 498 ? 9.578 -35.312 -7.891 1 98.12 498 VAL A N 1
ATOM 4000 C CA . VAL A 1 498 ? 8.57 -35.594 -8.906 1 98.12 498 VAL A CA 1
ATOM 4001 C C . VAL A 1 498 ? 9.094 -35.156 -10.281 1 98.12 498 VAL A C 1
ATOM 4003 O O . VAL A 1 498 ? 9 -35.938 -11.25 1 98.12 498 VAL A O 1
ATOM 4006 N N . TYR A 1 499 ? 9.656 -34 -10.367 1 97.81 499 TYR A N 1
ATOM 4007 C CA . TYR A 1 499 ? 10.156 -33.406 -11.617 1 97.81 499 TYR A CA 1
ATOM 4008 C C . TYR A 1 499 ? 11.234 -34.312 -12.234 1 97.81 499 TYR A C 1
ATOM 4010 O O . TYR A 1 499 ? 11.188 -34.594 -13.43 1 97.81 499 TYR A O 1
ATOM 4018 N N . GLU A 1 500 ? 12.156 -34.719 -11.438 1 97 500 GLU A N 1
ATOM 4019 C CA . GLU A 1 500 ? 13.258 -35.531 -11.93 1 97 500 GLU A CA 1
ATOM 4020 C C . GLU A 1 500 ? 12.781 -36.906 -12.32 1 97 500 GLU A C 1
ATOM 4022 O O . GLU A 1 500 ? 13.312 -37.531 -13.25 1 97 500 GLU A O 1
ATOM 4027 N N . THR A 1 501 ? 11.805 -37.406 -11.562 1 97.94 501 THR A N 1
ATOM 4028 C CA . THR A 1 501 ? 11.219 -38.688 -11.953 1 97.94 501 THR A CA 1
ATOM 4029 C C . THR A 1 501 ? 10.586 -38.594 -13.336 1 97.94 501 THR A C 1
ATOM 4031 O O . THR A 1 501 ? 10.773 -39.469 -14.172 1 97.94 501 THR A O 1
ATOM 4034 N N . ILE A 1 502 ? 9.828 -37.531 -13.586 1 98.25 502 ILE A N 1
ATOM 4035 C CA . ILE A 1 502 ? 9.219 -37.344 -14.898 1 98.25 502 ILE A CA 1
ATOM 4036 C C . ILE A 1 502 ? 10.305 -37.219 -15.961 1 98.25 502 ILE A C 1
ATOM 4038 O O . ILE A 1 502 ? 10.188 -37.812 -17.047 1 98.25 502 ILE A O 1
ATOM 4042 N N . ARG A 1 503 ? 11.359 -36.469 -15.672 1 96.69 503 ARG A N 1
ATOM 4043 C CA . ARG A 1 503 ? 12.461 -36.281 -16.609 1 96.69 503 ARG A CA 1
ATOM 4044 C C . ARG A 1 503 ? 13.055 -37.625 -17.016 1 96.69 503 ARG A C 1
ATOM 4046 O O . ARG A 1 503 ? 13.328 -37.875 -18.188 1 96.69 503 ARG A O 1
ATOM 4053 N N . SER A 1 504 ? 13.242 -38.469 -16.078 1 96.38 504 SER A N 1
ATOM 4054 C CA . SER A 1 504 ? 13.906 -39.75 -16.312 1 96.38 504 SER A CA 1
ATOM 4055 C C . SER A 1 504 ? 13.078 -40.625 -17.234 1 96.38 504 SER A C 1
ATOM 4057 O O . SER A 1 504 ? 13.625 -41.438 -18 1 96.38 504 SER A O 1
ATOM 4059 N N . LEU A 1 505 ? 11.789 -40.438 -17.203 1 96 505 LEU A N 1
ATOM 4060 C CA . LEU A 1 505 ? 10.93 -41.344 -17.953 1 96 505 LEU A CA 1
ATOM 4061 C C . LEU A 1 505 ? 10.406 -40.688 -19.219 1 96 505 LEU A C 1
ATOM 4063 O O . LEU A 1 505 ? 10.211 -41.344 -20.234 1 96 505 LEU A O 1
ATOM 4067 N N . LYS A 1 506 ? 10.125 -39.406 -19.141 1 93.5 506 LYS A N 1
ATOM 4068 C CA . LYS A 1 506 ? 9.445 -38.719 -20.234 1 93.5 506 LYS A CA 1
ATOM 4069 C C . LYS A 1 506 ? 10.391 -37.781 -20.984 1 93.5 506 LYS A C 1
ATOM 4071 O O . LYS A 1 506 ? 10.094 -37.344 -22.094 1 93.5 506 LYS A O 1
ATOM 4076 N N . GLY A 1 507 ? 11.531 -37.438 -20.453 1 90.38 507 GLY A N 1
ATOM 4077 C CA . GLY A 1 507 ? 12.523 -36.562 -21.078 1 90.38 507 GLY A CA 1
ATOM 4078 C C . GLY A 1 507 ? 12.25 -35.094 -20.875 1 90.38 507 GLY A C 1
ATOM 4079 O O . GLY A 1 507 ? 13.156 -34.344 -20.516 1 90.38 507 GLY A O 1
ATOM 4080 N N . GLU A 1 508 ? 11.078 -34.625 -21.125 1 91.75 508 GLU A N 1
ATOM 4081 C CA . GLU A 1 508 ? 10.68 -33.219 -20.922 1 91.75 508 GLU A CA 1
ATOM 4082 C C . GLU A 1 508 ? 9.734 -33.094 -19.734 1 91.75 508 GLU A C 1
ATOM 4084 O O . GLU A 1 508 ? 8.516 -33.188 -19.891 1 91.75 508 GLU A O 1
ATOM 4089 N N . PRO A 1 509 ? 10.242 -32.656 -18.656 1 95.75 509 PRO A N 1
ATOM 4090 C CA . PRO A 1 509 ? 9.422 -32.656 -17.453 1 95.75 509 PRO A CA 1
ATOM 4091 C C . PRO A 1 509 ? 8.633 -31.375 -17.25 1 95.75 509 PRO A C 1
ATOM 4093 O O . PRO A 1 509 ? 9.047 -30.312 -17.734 1 95.75 509 PRO A O 1
ATOM 4096 N N . ILE A 1 510 ? 7.539 -31.422 -16.672 1 97.5 510 ILE A N 1
ATOM 4097 C CA . ILE A 1 510 ? 6.73 -30.328 -16.156 1 97.5 510 ILE A CA 1
ATOM 4098 C C . ILE A 1 510 ? 5.922 -30.797 -14.945 1 97.5 510 ILE A C 1
ATOM 4100 O O . ILE A 1 510 ? 5.543 -31.969 -14.867 1 97.5 510 ILE A O 1
ATOM 4104 N N . VAL A 1 511 ? 5.77 -29.984 -13.992 1 97.62 511 VAL A N 1
ATOM 4105 C CA . VAL A 1 511 ? 4.879 -30.25 -12.867 1 97.62 511 VAL A CA 1
ATOM 4106 C C . VAL A 1 511 ? 3.904 -29.078 -12.695 1 97.62 511 VAL A C 1
ATOM 4108 O O . VAL A 1 511 ? 4.234 -27.938 -13.016 1 97.62 511 VAL A O 1
ATOM 4111 N N . TRP A 1 512 ? 2.693 -29.359 -12.359 1 97.25 512 TRP A N 1
ATOM 4112 C CA . TRP A 1 512 ? 1.708 -28.359 -11.984 1 97.25 512 TRP A CA 1
ATOM 4113 C C . TRP A 1 512 ? 1.63 -28.203 -10.469 1 97.25 512 TRP A C 1
ATOM 4115 O O . TRP A 1 512 ? 0.808 -28.859 -9.812 1 97.25 512 TRP A O 1
ATOM 4125 N N . GLY A 1 513 ? 2.43 -27.297 -9.914 1 96.31 513 GLY A N 1
ATOM 4126 C CA . GLY A 1 513 ? 2.555 -27.219 -8.469 1 96.31 513 GLY A CA 1
ATOM 4127 C C . GLY A 1 513 ? 2.072 -25.906 -7.887 1 96.31 513 GLY A C 1
ATOM 4128 O O . GLY A 1 513 ? 1.851 -24.938 -8.625 1 96.31 513 GLY A O 1
ATOM 4129 N N . ARG A 1 514 ? 1.857 -25.781 -6.531 1 92.25 514 ARG A N 1
ATOM 4130 C CA . ARG A 1 514 ? 1.416 -24.531 -5.934 1 92.25 514 ARG A CA 1
ATOM 4131 C C . ARG A 1 514 ? 2.398 -24.047 -4.871 1 92.25 514 ARG A C 1
ATOM 4133 O O . ARG A 1 514 ? 2.799 -22.891 -4.863 1 92.25 514 ARG A O 1
ATOM 4140 N N . SER A 1 515 ? 2.943 -24.984 -3.955 1 93.75 515 SER A N 1
ATOM 4141 C CA . SER A 1 515 ? 3.809 -24.547 -2.869 1 93.75 515 SER A CA 1
ATOM 4142 C C . SER A 1 515 ? 5.27 -24.516 -3.305 1 93.75 515 SER A C 1
ATOM 4144 O O . SER A 1 515 ? 5.68 -25.297 -4.168 1 93.75 515 SER A O 1
ATOM 4146 N N . GLY A 1 516 ? 6.039 -23.594 -2.686 1 95.81 516 GLY A N 1
ATOM 4147 C CA . GLY A 1 516 ? 7.445 -23.547 -3.053 1 95.81 516 GLY A CA 1
ATOM 4148 C C . GLY A 1 516 ? 8.25 -22.578 -2.199 1 95.81 516 GLY A C 1
ATOM 4149 O O . GLY A 1 516 ? 7.73 -21.562 -1.763 1 95.81 516 GLY A O 1
ATOM 4150 N N . GLY A 1 517 ? 9.477 -22.938 -1.94 1 96.12 517 GLY A N 1
ATOM 4151 C CA . GLY A 1 517 ? 10.492 -22.062 -1.398 1 96.12 517 GLY A CA 1
ATOM 4152 C C . GLY A 1 517 ? 11.516 -21.609 -2.432 1 96.12 517 GLY A C 1
ATOM 4153 O O . GLY A 1 517 ? 11.367 -21.906 -3.621 1 96.12 517 GLY A O 1
ATOM 4154 N N . LEU A 1 518 ? 12.531 -20.938 -1.963 1 95.44 518 LEU A N 1
ATOM 4155 C CA . LEU A 1 518 ? 13.57 -20.422 -2.846 1 95.44 518 LEU A CA 1
ATOM 4156 C C . LEU A 1 518 ? 14.094 -21.516 -3.766 1 95.44 518 LEU A C 1
ATOM 4158 O O . LEU A 1 518 ? 14.492 -22.594 -3.299 1 95.44 518 LEU A O 1
ATOM 4162 N N . GLY A 1 519 ? 13.992 -21.266 -5.102 1 94.75 519 GLY A N 1
ATOM 4163 C CA . GLY A 1 519 ? 14.5 -22.234 -6.066 1 94.75 519 GLY A CA 1
ATOM 4164 C C . GLY A 1 519 ? 13.398 -23.016 -6.758 1 94.75 519 GLY A C 1
ATOM 4165 O O . GLY A 1 519 ? 13.656 -23.719 -7.742 1 94.75 519 GLY A O 1
ATOM 4166 N N . ILE A 1 520 ? 12.172 -22.875 -6.348 1 96.88 520 ILE A N 1
ATOM 4167 C CA . ILE A 1 520 ? 11.07 -23.656 -6.875 1 96.88 520 ILE A CA 1
ATOM 4168 C C . ILE A 1 520 ? 10.883 -23.359 -8.359 1 96.88 520 ILE A C 1
ATOM 4170 O O . ILE A 1 520 ? 10.305 -24.172 -9.094 1 96.88 520 ILE A O 1
ATOM 4174 N N . HIS A 1 521 ? 11.391 -22.203 -8.844 1 96.5 521 HIS A N 1
ATOM 4175 C CA . HIS A 1 521 ? 11.219 -21.781 -10.234 1 96.5 521 HIS A CA 1
ATOM 4176 C C . HIS A 1 521 ? 11.938 -22.734 -11.18 1 96.5 521 HIS A C 1
ATOM 4178 O O . HIS A 1 521 ? 11.68 -22.719 -12.391 1 96.5 521 HIS A O 1
ATOM 4184 N N . LYS A 1 522 ? 12.82 -23.562 -10.695 1 95.62 522 LYS A N 1
ATOM 4185 C CA . LYS A 1 522 ? 13.555 -24.531 -11.5 1 95.62 522 LYS A CA 1
ATOM 4186 C C . LYS A 1 522 ? 12.648 -25.672 -11.953 1 95.62 522 LYS A C 1
ATOM 4188 O O . LYS A 1 522 ? 12.984 -26.406 -12.883 1 95.62 522 LYS A O 1
ATOM 4193 N N . TYR A 1 523 ? 11.539 -25.812 -11.227 1 96.56 523 TYR A N 1
ATOM 4194 C CA . TYR A 1 523 ? 10.633 -26.922 -11.484 1 96.56 523 TYR A CA 1
ATOM 4195 C C . TYR A 1 523 ? 9.258 -26.406 -11.898 1 96.56 523 TYR A C 1
ATOM 4197 O O . TYR A 1 523 ? 8.281 -26.562 -11.148 1 96.56 523 TYR A O 1
ATOM 4205 N N . PRO A 1 524 ? 9.109 -25.844 -13.016 1 96.19 524 PRO A N 1
ATOM 4206 C CA . PRO A 1 524 ? 7.828 -25.297 -13.469 1 96.19 524 PRO A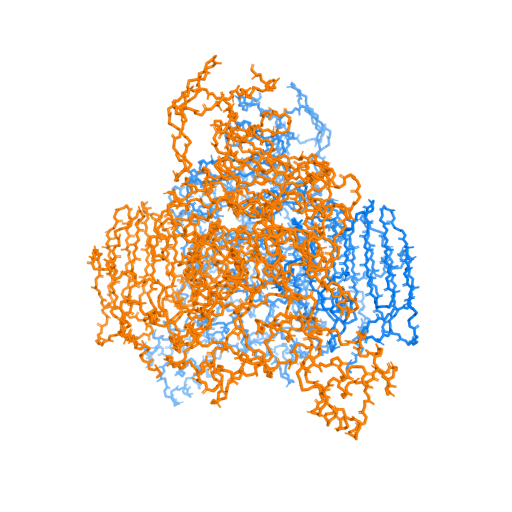 CA 1
ATOM 4207 C C . PRO A 1 524 ? 6.762 -26.375 -13.664 1 96.19 524 PRO A C 1
ATOM 4209 O O . PRO A 1 524 ? 7.09 -27.547 -13.914 1 96.19 524 PRO A O 1
ATOM 4212 N N . ILE A 1 525 ? 5.465 -25.828 -13.406 1 96.56 525 ILE A N 1
ATOM 4213 C CA . ILE A 1 525 ? 5.012 -24.453 -13.258 1 96.56 525 ILE A CA 1
ATOM 4214 C C . ILE A 1 525 ? 4.391 -24.25 -11.875 1 96.56 525 ILE A C 1
ATOM 4216 O O . ILE A 1 525 ? 4.227 -25.219 -11.125 1 96.56 525 ILE A O 1
ATOM 4220 N N . ARG A 1 526 ? 4.02 -22.922 -11.523 1 96.38 526 ARG A N 1
ATOM 4221 C CA . ARG A 1 526 ? 3.328 -22.594 -10.281 1 96.38 526 ARG A CA 1
ATOM 4222 C C . ARG A 1 526 ? 1.948 -22.016 -10.562 1 96.38 526 ARG A C 1
ATOM 4224 O O . ARG A 1 526 ? 1.805 -21.125 -11.414 1 96.38 526 ARG A O 1
ATOM 4231 N N . TRP A 1 527 ? 0.953 -22.547 -9.906 1 95.19 527 TRP A N 1
ATOM 4232 C CA . TRP A 1 527 ? -0.359 -21.906 -10.023 1 95.19 527 TRP A CA 1
ATOM 4233 C C . TRP A 1 527 ? -0.752 -21.234 -8.711 1 95.19 527 TRP A C 1
ATOM 4235 O O . TRP A 1 527 ? -0.255 -21.609 -7.645 1 95.19 527 TRP A O 1
ATOM 4245 N N . THR A 1 528 ? -1.646 -20.281 -8.711 1 94.12 528 THR A N 1
ATOM 4246 C CA . THR A 1 528 ? -1.926 -19.359 -7.613 1 94.12 528 THR A CA 1
ATOM 4247 C C . THR A 1 528 ? -2.873 -20 -6.602 1 94.12 528 THR A C 1
ATOM 4249 O O . THR A 1 528 ? -3.352 -19.344 -5.684 1 94.12 528 THR A O 1
ATOM 4252 N N . GLY A 1 529 ? -3.215 -21.219 -6.734 1 91.44 529 GLY A N 1
ATOM 4253 C CA . GLY A 1 529 ? -4.004 -21.891 -5.719 1 91.44 529 GLY A CA 1
ATOM 4254 C C . GLY A 1 529 ? -5.496 -21.703 -5.895 1 91.44 529 GLY A C 1
ATOM 4255 O O . GLY A 1 529 ? -6.004 -21.719 -7.02 1 91.44 529 GLY A O 1
ATOM 4256 N N . ASP A 1 530 ? -6.25 -21.531 -4.699 1 87 530 ASP A N 1
ATOM 4257 C CA . ASP A 1 530 ? -7.691 -21.75 -4.672 1 87 530 ASP A CA 1
ATOM 4258 C C . ASP A 1 530 ? -8.438 -20.453 -4.355 1 87 530 ASP A C 1
ATOM 4260 O O . ASP A 1 530 ? -9.133 -20.375 -3.338 1 87 530 ASP A O 1
ATOM 4264 N N . PRO A 1 531 ? -8.469 -19.578 -5.32 1 88.94 531 PRO A N 1
ATOM 4265 C CA . PRO A 1 531 ? -9.195 -18.344 -5.043 1 88.94 531 PRO A CA 1
ATOM 4266 C C . PRO A 1 531 ? -10.711 -18.516 -5.086 1 88.94 531 PRO A C 1
ATOM 4268 O O . PRO A 1 531 ? -11.211 -19.391 -5.793 1 88.94 531 PRO A O 1
ATOM 4271 N N . ASP A 1 532 ? -11.43 -17.641 -4.391 1 84.75 532 ASP A N 1
ATOM 4272 C CA . ASP A 1 532 ? -12.883 -17.594 -4.52 1 84.75 532 ASP A CA 1
ATOM 4273 C C . ASP A 1 532 ? -13.297 -17.047 -5.887 1 84.75 532 ASP A C 1
ATOM 4275 O O . ASP A 1 532 ? -12.602 -16.203 -6.461 1 84.75 532 ASP A O 1
ATOM 4279 N N . SER A 1 533 ? -14.422 -17.516 -6.32 1 90.12 533 SER A N 1
ATOM 4280 C CA . SER A 1 533 ? -14.945 -17.078 -7.609 1 90.12 533 SER A CA 1
ATOM 4281 C C . SER A 1 533 ? -15.617 -15.711 -7.496 1 90.12 533 SER A C 1
ATOM 4283 O O . SER A 1 533 ? -16.828 -15.602 -7.652 1 90.12 533 SER A O 1
ATOM 4285 N N . THR A 1 534 ? -14.836 -14.68 -7.258 1 87.88 534 THR A N 1
ATOM 4286 C CA . THR A 1 534 ? -15.25 -13.289 -7.129 1 87.88 534 THR A CA 1
ATOM 4287 C C . THR A 1 534 ? -14.297 -12.367 -7.887 1 87.88 534 THR A C 1
ATOM 4289 O O . THR A 1 534 ? -13.164 -12.758 -8.195 1 87.88 534 THR A O 1
ATOM 4292 N N . PRO A 1 535 ? -14.734 -11.211 -8.234 1 89.75 535 PRO A N 1
ATOM 4293 C CA . PRO A 1 535 ? -13.812 -10.266 -8.875 1 89.75 535 PRO A CA 1
ATOM 4294 C C . PRO A 1 535 ? -12.562 -10.016 -8.039 1 89.75 535 PRO A C 1
ATOM 4296 O O . PRO A 1 535 ? -11.469 -9.883 -8.594 1 89.75 535 PRO A O 1
ATOM 4299 N N . ARG A 1 536 ? -12.688 -9.977 -6.746 1 87.5 536 ARG A N 1
ATOM 4300 C CA . ARG A 1 536 ? -11.531 -9.797 -5.879 1 87.5 536 ARG A CA 1
ATOM 4301 C C . ARG A 1 536 ? -10.586 -10.992 -5.965 1 87.5 536 ARG A C 1
ATOM 4303 O O . ARG A 1 536 ? -9.367 -10.836 -5.879 1 87.5 536 ARG A O 1
ATOM 4310 N N . GLY A 1 537 ? -11.234 -12.18 -5.973 1 91.06 537 GLY A N 1
ATOM 4311 C CA . GLY A 1 537 ? -10.414 -13.359 -6.164 1 91.06 537 GLY A CA 1
ATOM 4312 C C . GLY A 1 537 ? -9.641 -13.344 -7.473 1 91.06 537 GLY A C 1
ATOM 4313 O O . GLY A 1 537 ? -8.477 -13.75 -7.516 1 91.06 537 GLY A O 1
ATOM 4314 N N . MET A 1 538 ? -10.281 -12.867 -8.508 1 95.62 538 MET A N 1
ATOM 4315 C CA . MET A 1 538 ? -9.641 -12.766 -9.82 1 95.62 538 MET A CA 1
ATOM 4316 C C . MET A 1 538 ? -8.477 -11.781 -9.781 1 95.62 538 MET A C 1
ATOM 4318 O O . MET A 1 538 ? -7.379 -12.094 -10.25 1 95.62 538 MET A O 1
ATOM 4322 N N . ALA A 1 539 ? -8.711 -10.648 -9.188 1 94.31 539 ALA A N 1
ATOM 4323 C CA . ALA A 1 539 ? -7.672 -9.633 -9.062 1 94.31 539 ALA A CA 1
ATOM 4324 C C . ALA A 1 539 ? -6.5 -10.148 -8.234 1 94.31 539 ALA A C 1
ATOM 4326 O O . ALA A 1 539 ? -5.34 -9.891 -8.555 1 94.31 539 ALA A O 1
ATOM 4327 N N . ALA A 1 540 ? -6.793 -10.828 -7.191 1 93.81 540 ALA A N 1
ATOM 4328 C CA . ALA A 1 540 ? -5.758 -11.391 -6.332 1 93.81 540 ALA A CA 1
ATOM 4329 C C . ALA A 1 540 ? -4.918 -12.422 -7.082 1 93.81 540 ALA A C 1
ATOM 4331 O O . ALA A 1 540 ? -3.695 -12.477 -6.914 1 93.81 540 ALA A O 1
ATOM 4332 N N . SER A 1 541 ? -5.586 -13.211 -7.844 1 95.56 541 SER A N 1
ATOM 4333 C CA . SER A 1 541 ? -4.875 -14.211 -8.633 1 95.56 541 SER A CA 1
ATOM 4334 C C . SER A 1 541 ? -3.891 -13.555 -9.594 1 95.56 541 SER A C 1
ATOM 4336 O O . SER A 1 541 ? -2.766 -14.031 -9.766 1 95.56 541 SER A O 1
ATOM 4338 N N . LEU A 1 542 ? -4.355 -12.523 -10.188 1 97.19 542 LEU A N 1
ATOM 4339 C CA . LEU A 1 542 ? -3.459 -11.82 -11.102 1 97.19 542 LEU A CA 1
ATOM 4340 C C . LEU A 1 542 ? -2.262 -11.242 -10.352 1 97.19 542 LEU A C 1
ATOM 4342 O O . LEU A 1 542 ? -1.126 -11.336 -10.82 1 97.19 542 LEU A O 1
ATOM 4346 N N . ARG A 1 543 ? -2.49 -10.609 -9.234 1 95.88 543 ARG A N 1
ATOM 4347 C CA . ARG A 1 543 ? -1.381 -10.078 -8.445 1 95.88 543 ARG A CA 1
ATOM 4348 C C . ARG A 1 543 ? -0.401 -11.188 -8.062 1 95.88 543 ARG A C 1
ATOM 4350 O O . ARG A 1 543 ? 0.811 -10.961 -8.031 1 95.88 543 ARG A O 1
ATOM 4357 N N . GLY A 1 544 ? -0.951 -12.359 -7.73 1 96.19 544 GLY A N 1
ATOM 4358 C CA . GLY A 1 544 ? -0.08 -13.492 -7.469 1 96.19 544 GLY A CA 1
ATOM 4359 C C . GLY A 1 544 ? 0.832 -13.828 -8.633 1 96.19 544 GLY A C 1
ATOM 4360 O O . GLY A 1 544 ? 2.031 -14.047 -8.453 1 96.19 544 GLY A O 1
ATOM 4361 N N . VAL A 1 545 ? 0.262 -13.852 -9.812 1 97.81 545 VAL A N 1
ATOM 4362 C CA . VAL A 1 545 ? 1.009 -14.148 -11.023 1 97.81 545 VAL A CA 1
ATOM 4363 C C . VAL A 1 545 ? 2.1 -13.102 -11.234 1 97.81 545 VAL A C 1
ATOM 4365 O O . VAL A 1 545 ? 3.254 -13.445 -11.508 1 97.81 545 VAL A O 1
ATOM 4368 N N . LEU A 1 546 ? 1.713 -11.883 -11.086 1 98.38 546 LEU A N 1
ATOM 4369 C CA . LEU A 1 546 ? 2.656 -10.797 -11.328 1 98.38 546 LEU A CA 1
ATOM 4370 C C . LEU A 1 546 ? 3.738 -10.766 -10.25 1 98.38 546 LEU A C 1
ATOM 4372 O O . LEU A 1 546 ? 4.898 -10.469 -10.547 1 98.38 546 LEU A O 1
ATOM 4376 N N . SER A 1 547 ? 3.348 -11.047 -9.062 1 97.44 547 SER A N 1
ATOM 4377 C CA . SER A 1 547 ? 4.332 -11.117 -7.988 1 97.44 547 SER A CA 1
ATOM 4378 C C . SER A 1 547 ? 5.34 -12.242 -8.242 1 97.44 547 SER A C 1
ATOM 4380 O O . SER A 1 547 ? 6.535 -12.07 -8 1 97.44 547 SER A O 1
ATOM 4382 N N . MET A 1 548 ? 4.871 -13.352 -8.68 1 98 548 MET A N 1
ATOM 4383 C CA . MET A 1 548 ? 5.77 -14.453 -9.031 1 98 548 MET A CA 1
ATOM 4384 C C . MET A 1 548 ? 6.727 -14.031 -10.141 1 98 548 MET A C 1
ATOM 4386 O O . MET A 1 548 ? 7.922 -14.32 -10.078 1 98 548 MET A O 1
ATOM 4390 N N . ALA A 1 549 ? 6.223 -13.352 -11.055 1 98.44 549 ALA A N 1
ATOM 4391 C CA . ALA A 1 549 ? 7.066 -12.891 -12.156 1 98.44 549 ALA A CA 1
ATOM 4392 C C . ALA A 1 549 ? 8.195 -11.992 -11.648 1 98.44 549 ALA A C 1
ATOM 4394 O O . ALA A 1 549 ? 9.344 -12.133 -12.078 1 98.44 549 ALA A O 1
ATOM 4395 N N . THR A 1 550 ? 7.891 -11.109 -10.719 1 98.5 550 THR A N 1
ATOM 4396 C CA . THR A 1 550 ? 8.891 -10.203 -10.164 1 98.5 550 THR A CA 1
ATOM 4397 C C . THR A 1 550 ? 9.891 -10.961 -9.297 1 98.5 550 THR A C 1
ATOM 4399 O O . THR A 1 550 ? 10.914 -10.414 -8.891 1 98.5 550 THR A O 1
ATOM 4402 N N . SER A 1 551 ? 9.625 -12.234 -9.102 1 98.12 551 SER A N 1
ATOM 4403 C CA . SER A 1 551 ? 10.484 -13.062 -8.266 1 98.12 551 SER A CA 1
ATOM 4404 C C . SER A 1 551 ? 11.234 -14.102 -9.102 1 98.12 551 SER A C 1
ATOM 4406 O O . SER A 1 551 ? 11.836 -15.031 -8.555 1 98.12 551 SER A O 1
ATOM 4408 N N . GLY A 1 552 ? 11.125 -14.008 -10.383 1 97.62 552 GLY A N 1
ATOM 4409 C CA . GLY A 1 552 ? 11.875 -14.891 -11.266 1 97.62 552 GLY A CA 1
ATOM 4410 C C . GLY A 1 552 ? 11.141 -16.188 -11.57 1 97.62 552 GLY A C 1
ATOM 4411 O O . GLY A 1 552 ? 11.727 -17.125 -12.117 1 97.62 552 GLY A O 1
ATOM 4412 N N . ILE A 1 553 ? 9.93 -16.281 -11.203 1 97.94 553 ILE A N 1
ATOM 4413 C CA . ILE A 1 553 ? 9.133 -17.438 -11.586 1 97.94 553 ILE A CA 1
ATOM 4414 C C . ILE A 1 553 ? 8.523 -17.219 -12.961 1 97.94 553 ILE A C 1
ATOM 4416 O O . ILE A 1 553 ? 7.574 -16.438 -13.117 1 97.94 553 ILE A O 1
ATOM 4420 N N . MET A 1 554 ? 8.992 -17.953 -13.867 1 97.06 554 MET A N 1
ATOM 4421 C CA . MET A 1 554 ? 8.773 -17.719 -15.289 1 97.06 554 MET A CA 1
ATOM 4422 C C . MET A 1 554 ? 7.363 -18.141 -15.703 1 97.06 554 MET A C 1
ATOM 4424 O O . MET A 1 554 ? 6.77 -17.531 -16.594 1 97.06 554 MET A O 1
ATOM 4428 N N . TYR A 1 555 ? 6.844 -19.203 -15.102 1 97.75 555 TYR A N 1
ATOM 4429 C CA . TYR A 1 555 ? 5.598 -19.812 -15.547 1 97.75 555 TYR A CA 1
ATOM 4430 C C . TYR A 1 555 ? 4.59 -19.875 -14.414 1 97.75 555 TYR A C 1
ATOM 4432 O O . TYR A 1 555 ? 4.887 -20.406 -13.336 1 97.75 555 TYR A O 1
ATOM 4440 N N . SER A 1 556 ? 3.49 -19.297 -14.656 1 96.5 556 SER A N 1
ATOM 4441 C CA . SER A 1 556 ? 2.443 -19.328 -13.641 1 96.5 556 SER A CA 1
ATOM 4442 C C . SER A 1 556 ? 1.062 -19.438 -14.273 1 96.5 556 SER A C 1
ATOM 4444 O O . SER A 1 556 ? 0.9 -19.203 -15.469 1 96.5 556 SER A O 1
ATOM 4446 N N . SER A 1 557 ? 0.125 -19.859 -13.5 1 97 557 SER A N 1
ATOM 4447 C CA . SER A 1 557 ? -1.248 -20.031 -13.961 1 97 557 SER A CA 1
ATOM 4448 C C . SER A 1 557 ? -2.248 -19.703 -12.859 1 97 557 SER A C 1
ATOM 4450 O O . SER A 1 557 ? -1.858 -19.344 -11.742 1 97 557 SER A O 1
ATOM 4452 N N . VAL A 1 558 ? -3.516 -19.703 -13.281 1 96.88 558 VAL A N 1
ATOM 4453 C CA . VAL A 1 558 ? -4.637 -19.5 -12.375 1 96.88 558 VAL A CA 1
ATOM 4454 C C . VAL A 1 558 ? -5.73 -20.516 -12.664 1 96.88 558 VAL A C 1
ATOM 4456 O O . VAL A 1 558 ? -5.738 -21.156 -13.727 1 96.88 558 VAL A O 1
ATOM 4459 N N . ASP A 1 559 ? -6.578 -20.781 -11.703 1 95.94 559 ASP A N 1
ATOM 4460 C CA . ASP A 1 559 ? -7.797 -21.531 -11.984 1 95.94 559 ASP A CA 1
ATOM 4461 C C . ASP A 1 559 ? -8.859 -20.641 -12.617 1 95.94 559 ASP A C 1
ATOM 4463 O O . ASP A 1 559 ? -9.516 -19.844 -11.922 1 95.94 559 ASP A O 1
ATOM 4467 N N . ILE A 1 560 ? -9.062 -20.828 -13.859 1 97.5 560 ILE A N 1
ATOM 4468 C CA . ILE A 1 560 ? -9.984 -19.969 -14.602 1 97.5 560 ILE A CA 1
ATOM 4469 C C . ILE A 1 560 ? -11.391 -20.109 -14.016 1 97.5 560 ILE A C 1
ATOM 4471 O O . ILE A 1 560 ? -11.914 -21.219 -13.891 1 97.5 560 ILE A O 1
ATOM 4475 N N . GLY A 1 561 ? -11.977 -19 -13.68 1 95.62 561 GLY A N 1
ATOM 4476 C CA . GLY A 1 561 ? -13.281 -18.953 -13.031 1 95.62 561 GLY A CA 1
ATOM 4477 C C . GLY A 1 561 ? -13.195 -19.016 -11.516 1 95.62 561 GLY A C 1
ATOM 4478 O O . GLY A 1 561 ? -14.219 -18.938 -10.828 1 95.62 561 GLY A O 1
ATOM 4479 N N . GLY A 1 562 ? -12 -19.078 -10.992 1 92.62 562 GLY A N 1
ATOM 4480 C CA . GLY A 1 562 ? -11.828 -19.281 -9.562 1 92.62 562 GLY A CA 1
ATOM 4481 C C . GLY A 1 562 ? -11.992 -20.719 -9.133 1 92.62 562 GLY A C 1
ATOM 4482 O O . GLY A 1 562 ? -12.414 -21.562 -9.93 1 92.62 562 GLY A O 1
ATOM 4483 N N . TYR A 1 563 ? -11.656 -20.984 -7.891 1 89.75 563 TYR A N 1
ATOM 4484 C CA . TYR A 1 563 ? -11.766 -22.344 -7.395 1 89.75 563 TYR A CA 1
ATOM 4485 C C . TYR A 1 563 ? -13.039 -22.531 -6.578 1 89.75 563 TYR A C 1
ATOM 4487 O O . TYR A 1 563 ? -13.867 -23.391 -6.883 1 89.75 563 TYR A O 1
ATOM 4495 N N . GLY A 1 564 ? -13.141 -21.688 -5.574 1 82.56 564 GLY A N 1
ATOM 4496 C CA . GLY A 1 564 ? -14.289 -21.812 -4.688 1 82.56 564 GLY A CA 1
ATOM 4497 C C . GLY A 1 564 ? -15.531 -21.109 -5.219 1 82.56 564 GLY A C 1
ATOM 4498 O O . GLY A 1 564 ? -15.461 -19.984 -5.688 1 82.56 564 GLY A O 1
ATOM 4499 N N . GLY A 1 565 ? -16.641 -21.828 -5.223 1 81.12 565 GLY A N 1
ATOM 4500 C CA . GLY A 1 565 ? -17.906 -21.234 -5.652 1 81.12 565 GLY A CA 1
ATOM 4501 C C . GLY A 1 565 ? -18.141 -21.344 -7.148 1 81.12 565 GLY A C 1
ATOM 4502 O O . GLY A 1 565 ? -17.359 -22 -7.855 1 81.12 565 GLY A O 1
ATOM 4503 N N . LYS A 1 566 ? -19.25 -20.844 -7.578 1 88.06 566 LYS A N 1
ATOM 4504 C CA . LYS A 1 566 ? -19.594 -20.812 -9 1 88.06 566 LYS A CA 1
ATOM 4505 C C . LYS A 1 566 ? -19.516 -19.375 -9.539 1 88.06 566 LYS A C 1
ATOM 4507 O O . LYS A 1 566 ? -20.203 -18.484 -9.031 1 88.06 566 LYS A O 1
ATOM 4512 N N . PRO A 1 567 ? -18.719 -19.125 -10.461 1 93.62 567 PRO A N 1
ATOM 4513 C CA . PRO A 1 567 ? -18.641 -17.766 -11.016 1 93.62 567 PRO A CA 1
ATOM 4514 C C . PRO A 1 567 ? -19.906 -17.375 -11.773 1 93.62 567 PRO A C 1
ATOM 4516 O O . PRO A 1 567 ? -20.594 -18.25 -12.344 1 93.62 567 PRO A O 1
ATOM 4519 N N . THR A 1 568 ? -20.281 -16.078 -11.727 1 93.81 568 THR A N 1
ATOM 4520 C CA . THR A 1 568 ? -21.297 -15.562 -12.656 1 93.81 568 THR A CA 1
ATOM 4521 C C . THR A 1 568 ? -20.812 -15.703 -14.094 1 93.81 568 THR A C 1
ATOM 4523 O O . THR A 1 568 ? -19.625 -15.938 -14.344 1 93.81 568 THR A O 1
ATOM 4526 N N . VAL A 1 569 ? -21.688 -15.633 -15.031 1 96.88 569 VAL A N 1
ATOM 4527 C CA . VAL A 1 569 ? -21.344 -15.742 -16.453 1 96.88 569 VAL A CA 1
ATOM 4528 C C . VAL A 1 569 ? -20.297 -14.68 -16.812 1 96.88 569 VAL A C 1
ATOM 4530 O O . VAL A 1 569 ? -19.312 -14.984 -17.469 1 96.88 569 VAL A O 1
ATOM 4533 N N . GLU A 1 570 ? -20.531 -13.445 -16.344 1 96.38 570 GLU A N 1
ATOM 4534 C CA . GLU A 1 570 ? -19.594 -12.367 -16.625 1 96.38 570 GLU A CA 1
ATOM 4535 C C . GLU A 1 570 ? -18.203 -12.664 -16.062 1 96.38 570 GLU A C 1
ATOM 4537 O O . GLU A 1 570 ? -17.203 -12.516 -16.75 1 96.38 570 GLU A O 1
ATOM 4542 N N . LEU A 1 571 ? -18.172 -13.062 -14.805 1 95.94 571 LEU A N 1
ATOM 4543 C CA . LEU A 1 571 ? -16.891 -13.336 -14.148 1 95.94 571 LEU A CA 1
ATOM 4544 C C . LEU A 1 571 ? -16.156 -14.469 -14.844 1 95.94 571 LEU A C 1
ATOM 4546 O O . LEU A 1 571 ? -14.938 -14.414 -15.016 1 95.94 571 LEU A O 1
ATOM 4550 N N . TYR A 1 572 ? -16.906 -15.492 -15.234 1 97.94 572 TYR A N 1
ATOM 4551 C CA . TYR A 1 572 ? -16.328 -16.641 -15.922 1 97.94 572 TYR A CA 1
ATOM 4552 C C . TYR A 1 572 ? -15.641 -16.219 -17.219 1 97.94 572 TYR A C 1
ATOM 4554 O O . TYR A 1 572 ? -14.5 -16.609 -17.484 1 97.94 572 TYR A O 1
ATOM 4562 N N . VAL A 1 573 ? -16.344 -15.453 -17.984 1 98.44 573 VAL A N 1
ATOM 4563 C CA . VAL A 1 573 ? -15.805 -15.016 -19.266 1 98.44 573 VAL A CA 1
ATOM 4564 C C . VAL A 1 573 ? -14.586 -14.117 -19.047 1 98.44 573 VAL A C 1
ATOM 4566 O O . VAL A 1 573 ? -13.555 -14.289 -19.703 1 98.44 573 VAL A O 1
ATOM 4569 N N . ARG A 1 574 ? -14.711 -13.172 -18.094 1 98.44 574 ARG A N 1
ATOM 4570 C CA . ARG A 1 574 ? -13.617 -12.258 -17.797 1 98.44 574 ARG A CA 1
ATOM 4571 C C . ARG A 1 574 ? -12.383 -13.016 -17.312 1 98.44 574 ARG A C 1
ATOM 4573 O O . ARG A 1 574 ? -11.266 -12.719 -17.719 1 98.44 574 ARG A O 1
ATOM 4580 N N . TRP A 1 575 ? -12.633 -13.977 -16.5 1 98.5 575 TRP A N 1
ATOM 4581 C CA . TRP A 1 575 ? -11.531 -14.781 -15.961 1 98.5 575 TRP A CA 1
ATOM 4582 C C . TRP A 1 575 ? -10.883 -15.609 -17.062 1 98.5 575 TRP A C 1
ATOM 4584 O O . TRP A 1 575 ? -9.664 -15.789 -17.078 1 98.5 575 TRP A O 1
ATOM 4594 N N . ALA A 1 576 ? -11.672 -16.125 -17.953 1 98.69 576 ALA A N 1
ATOM 4595 C CA . ALA A 1 576 ? -11.141 -16.891 -19.078 1 98.69 576 ALA A CA 1
ATOM 4596 C C . ALA A 1 576 ? -10.273 -16.016 -19.984 1 98.69 576 ALA A C 1
ATOM 4598 O O . ALA A 1 576 ? -9.203 -16.438 -20.422 1 98.69 576 ALA A O 1
ATOM 4599 N N . GLN A 1 577 ? -10.781 -14.812 -20.219 1 98.62 577 GLN A N 1
ATOM 4600 C CA . GLN A 1 577 ? -10.016 -13.883 -21.031 1 98.62 577 GLN A CA 1
ATOM 4601 C C . GLN A 1 577 ? -8.633 -13.633 -20.438 1 98.62 577 GLN A C 1
ATOM 4603 O O . GLN A 1 577 ? -7.629 -13.664 -21.141 1 98.62 577 GLN A O 1
ATOM 4608 N N . MET A 1 578 ? -8.57 -13.453 -19.156 1 98.5 578 MET A N 1
ATOM 4609 C CA . MET A 1 578 ? -7.309 -13.234 -18.453 1 98.5 578 MET A CA 1
ATOM 4610 C C . MET A 1 578 ? -6.477 -14.508 -18.438 1 98.5 578 MET A C 1
ATOM 4612 O O . MET A 1 578 ? -5.305 -14.5 -18.812 1 98.5 578 MET A O 1
ATOM 4616 N N . GLY A 1 579 ? -7.074 -15.594 -18.062 1 98.56 579 GLY A N 1
ATOM 4617 C CA . GLY A 1 579 ? -6.367 -16.859 -17.844 1 98.56 579 GLY A CA 1
ATOM 4618 C C . GLY A 1 579 ? -5.789 -17.438 -19.125 1 98.56 579 GLY A C 1
ATOM 4619 O O . GLY A 1 579 ? -4.773 -18.125 -19.094 1 98.56 579 GLY A O 1
ATOM 4620 N N . LEU A 1 580 ? -6.406 -17.156 -20.266 1 98.75 580 LEU A N 1
ATOM 4621 C CA . LEU A 1 580 ? -5.977 -17.703 -21.547 1 98.75 580 LEU A CA 1
ATOM 4622 C C . LEU A 1 580 ? -4.863 -16.859 -22.156 1 98.75 580 LEU A C 1
ATOM 4624 O O . LEU A 1 580 ? -4.266 -17.234 -23.156 1 98.75 580 LEU A O 1
ATOM 4628 N N . LEU A 1 581 ? -4.609 -15.75 -21.469 1 98.56 581 LEU A N 1
ATOM 4629 C CA . LEU A 1 581 ? -3.518 -14.891 -21.906 1 98.56 581 LEU A CA 1
ATOM 4630 C C . LEU A 1 581 ? -2.434 -14.797 -20.844 1 98.56 581 LEU A C 1
ATOM 4632 O O . LEU A 1 581 ? -1.855 -13.727 -20.625 1 98.56 581 LEU A O 1
ATOM 4636 N N . LEU A 1 582 ? -2.242 -15.867 -20.078 1 98.44 582 LEU A N 1
ATOM 4637 C CA . LEU A 1 582 ? -1.132 -16.094 -19.156 1 98.44 582 LEU A CA 1
ATOM 4638 C C . LEU A 1 582 ? -0.165 -17.125 -19.719 1 98.44 582 LEU A C 1
ATOM 4640 O O . LEU A 1 582 ? -0.241 -17.484 -20.906 1 98.44 582 LEU A O 1
ATOM 4644 N N . SER A 1 583 ? 0.827 -17.516 -18.922 1 97.75 583 SER A N 1
ATOM 4645 C CA . SER A 1 583 ? 1.794 -18.484 -19.406 1 97.75 583 SER A CA 1
ATOM 4646 C C . SER A 1 583 ? 1.141 -19.844 -19.641 1 97.75 583 SER A C 1
ATOM 4648 O O . SER A 1 583 ? 1.408 -20.516 -20.641 1 97.75 583 SER A O 1
ATOM 4650 N N . HIS A 1 584 ? 0.371 -20.25 -18.672 1 98.31 584 HIS A N 1
ATOM 4651 C CA . HIS A 1 584 ? -0.373 -21.5 -18.75 1 98.31 584 HIS A CA 1
ATOM 4652 C C . HIS A 1 584 ? -1.826 -21.312 -18.328 1 98.31 584 HIS A C 1
ATOM 4654 O O . HIS A 1 584 ? -2.152 -20.344 -17.641 1 98.31 584 HIS A O 1
ATOM 4660 N N . SER A 1 585 ? -2.709 -22.234 -18.844 1 98.25 585 SER A N 1
ATOM 4661 C CA . SER A 1 585 ? -4.141 -22.031 -18.656 1 98.25 585 SER A CA 1
ATOM 4662 C C . SER A 1 585 ? -4.84 -23.328 -18.25 1 98.25 585 SER A C 1
ATOM 4664 O O . SER A 1 585 ? -4.59 -24.375 -18.844 1 98.25 585 SER A O 1
ATOM 4666 N N . ARG A 1 586 ? -5.691 -23.172 -17.25 1 97.69 586 ARG A N 1
ATOM 4667 C CA . ARG A 1 586 ? -6.441 -24.344 -16.812 1 97.69 586 ARG A CA 1
ATOM 4668 C C . ARG A 1 586 ? -7.848 -23.969 -16.359 1 97.69 586 ARG A C 1
ATOM 4670 O O . ARG A 1 586 ? -8.031 -22.969 -15.664 1 97.69 586 ARG A O 1
ATOM 4677 N N . PHE A 1 587 ? -8.852 -24.719 -16.844 1 97.19 587 PHE A N 1
ATOM 4678 C CA . PHE A 1 587 ? -10.211 -24.656 -16.312 1 97.19 587 PHE A CA 1
ATOM 4679 C C . PHE A 1 587 ? -10.398 -25.656 -15.18 1 97.19 587 PHE A C 1
ATOM 4681 O O . PHE A 1 587 ? -10.422 -26.859 -15.406 1 97.19 587 PHE A O 1
ATOM 4688 N N . HIS A 1 588 ? -10.5 -25.156 -13.969 1 94.19 588 HIS A N 1
ATOM 4689 C CA . HIS A 1 588 ? -10.547 -26 -12.773 1 94.19 588 HIS A CA 1
ATOM 4690 C C . HIS A 1 588 ? -11.281 -25.297 -11.641 1 94.19 588 HIS A C 1
ATOM 4692 O O . HIS A 1 588 ? -11.156 -24.078 -11.461 1 94.19 588 HIS A O 1
ATOM 4698 N N . GLY A 1 589 ? -12.102 -25.984 -10.938 1 88.25 589 GLY A N 1
ATOM 4699 C CA . GLY A 1 589 ? -12.812 -25.453 -9.781 1 88.25 589 GLY A CA 1
ATOM 4700 C C . GLY A 1 589 ? -13.789 -26.438 -9.172 1 88.25 589 GLY A C 1
ATOM 4701 O O . GLY A 1 589 ? -13.93 -27.562 -9.656 1 88.25 589 GLY A O 1
ATOM 4702 N N . VAL A 1 590 ? -14.484 -25.984 -8.148 1 82.56 590 VAL A N 1
ATOM 4703 C CA . VAL A 1 590 ? -15.367 -26.875 -7.391 1 82.56 590 VAL A CA 1
ATOM 4704 C C . VAL A 1 590 ? -16.719 -26.984 -8.094 1 82.56 590 VAL A C 1
ATOM 4706 O O . VAL A 1 590 ? -17.484 -27.906 -7.82 1 82.56 590 VAL A O 1
ATOM 4709 N N . SER A 1 591 ? -17 -26.078 -8.984 1 85.69 591 SER A N 1
ATOM 4710 C CA . SER A 1 591 ? -18.188 -26.141 -9.836 1 85.69 591 SER A CA 1
ATOM 4711 C C . SER A 1 591 ? -17.812 -26.312 -11.305 1 85.69 591 SER A C 1
ATOM 4713 O O . SER A 1 591 ? -16.625 -26.469 -11.633 1 85.69 591 SER A O 1
ATOM 4715 N N . GLU A 1 592 ? -18.797 -26.344 -12.188 1 89 592 GLU A N 1
ATOM 4716 C CA . GLU A 1 592 ? -18.531 -26.484 -13.617 1 89 592 GLU A CA 1
ATOM 4717 C C . GLU A 1 592 ? -17.594 -25.391 -14.109 1 89 592 GLU A C 1
ATOM 4719 O O . GLU A 1 592 ? -17.766 -24.203 -13.781 1 89 592 GLU A O 1
ATOM 4724 N N . ARG A 1 593 ? -16.594 -25.844 -14.875 1 93.31 593 ARG A N 1
ATOM 4725 C CA . ARG A 1 593 ? -15.664 -24.859 -15.445 1 93.31 593 ARG A CA 1
ATOM 4726 C C . ARG A 1 593 ? -15.555 -25.031 -16.953 1 93.31 593 ARG A C 1
ATOM 4728 O O . ARG A 1 593 ? -14.766 -24.344 -17.609 1 93.31 593 ARG A O 1
ATOM 4735 N N . GLU A 1 594 ? -16.344 -26.016 -17.484 1 93.38 594 GLU A N 1
ATOM 4736 C CA . GLU A 1 594 ? -16.375 -26.141 -18.938 1 93.38 594 GLU A CA 1
ATOM 4737 C C . GLU A 1 594 ? -17.172 -25.016 -19.594 1 93.38 594 GLU A C 1
ATOM 4739 O O . GLU A 1 594 ? -18.219 -24.609 -19.078 1 93.38 594 GLU A O 1
ATOM 4744 N N . PRO A 1 595 ? -16.719 -24.484 -20.641 1 95.75 595 PRO A N 1
ATOM 4745 C CA . PRO A 1 595 ? -17.328 -23.281 -21.234 1 95.75 595 PRO A CA 1
ATOM 4746 C C . PRO A 1 595 ? -18.797 -23.484 -21.594 1 95.75 595 PRO A C 1
ATOM 4748 O O . PRO A 1 595 ? -19.594 -22.531 -21.5 1 95.75 595 PRO A O 1
ATOM 4751 N N . TRP A 1 596 ? -19.266 -24.672 -21.969 1 95.56 596 TRP A N 1
ATOM 4752 C CA . TRP A 1 596 ? -20.625 -24.891 -22.438 1 95.56 596 TRP A CA 1
ATOM 4753 C C . TRP A 1 596 ? -21.609 -24.891 -21.266 1 95.56 596 TRP A C 1
ATOM 4755 O O . TRP A 1 596 ? -22.828 -24.938 -21.469 1 95.56 596 TRP A O 1
ATOM 4765 N N . SER A 1 597 ? -21.125 -24.781 -20.047 1 94.06 597 SER A N 1
ATOM 4766 C CA . SER A 1 597 ? -21.984 -24.703 -18.875 1 94.06 597 SER A CA 1
ATOM 4767 C C . SER A 1 597 ? -22.438 -23.281 -18.594 1 94.06 597 SER A C 1
ATOM 4769 O O . SER A 1 597 ? -23.219 -23.031 -17.672 1 94.06 597 SER A O 1
ATOM 4771 N N . TYR A 1 598 ? -22.094 -22.312 -19.422 1 96.56 598 TYR A N 1
ATOM 4772 C CA . TYR A 1 598 ? -22.344 -20.906 -19.062 1 96.56 598 TYR A CA 1
ATOM 4773 C C . TYR A 1 598 ? -23.125 -20.203 -20.172 1 96.56 598 TYR A C 1
ATOM 4775 O O . TYR A 1 598 ? -23.125 -18.984 -20.25 1 96.56 598 TYR A O 1
ATOM 4783 N N . GLY A 1 599 ? -23.75 -20.969 -21.016 1 96.31 599 GLY A N 1
ATOM 4784 C CA . GLY A 1 599 ? -24.578 -20.391 -22.062 1 96.31 599 GLY A CA 1
ATOM 4785 C C . GLY A 1 599 ? -23.859 -20.25 -23.391 1 96.31 599 GLY A C 1
ATOM 4786 O O . GLY A 1 599 ? -22.625 -20.281 -23.438 1 96.31 599 GLY A O 1
ATOM 4787 N N . GLU A 1 600 ? -24.562 -19.969 -24.406 1 96.94 600 GLU A N 1
ATOM 4788 C CA . GLU A 1 600 ? -24.031 -19.984 -25.766 1 96.94 600 GLU A CA 1
ATOM 4789 C C . GLU A 1 600 ? -23.109 -18.797 -26.016 1 96.94 600 GLU A C 1
ATOM 4791 O O . GLU A 1 600 ? -22.109 -18.922 -26.703 1 96.94 600 GLU A O 1
ATOM 4796 N N . GLU A 1 601 ? -23.516 -17.688 -25.531 1 97 601 GLU A N 1
ATOM 4797 C CA . GLU A 1 601 ? -22.672 -16.516 -25.719 1 97 601 GLU A CA 1
ATOM 4798 C C . GLU A 1 601 ? -21.312 -16.672 -25.047 1 97 601 GLU A C 1
ATOM 4800 O O . GLU A 1 601 ? -20.281 -16.422 -25.656 1 97 601 GLU A O 1
ATOM 4805 N N . ALA A 1 602 ? -21.344 -17.109 -23.797 1 97.75 602 ALA A N 1
ATOM 4806 C CA . ALA A 1 602 ? -20.109 -17.328 -23.062 1 97.75 602 ALA A CA 1
ATOM 4807 C C . ALA A 1 602 ? -19.25 -18.391 -23.75 1 97.75 602 ALA A C 1
ATOM 4809 O O . ALA A 1 602 ? -18.031 -18.25 -23.859 1 97.75 602 ALA A O 1
ATOM 4810 N N . TYR A 1 603 ? -19.938 -19.422 -24.219 1 98 603 TYR A N 1
ATOM 4811 C CA . TYR A 1 603 ? -19.25 -20.5 -24.922 1 98 603 TYR A CA 1
ATOM 4812 C C . TYR A 1 603 ? -18.516 -19.953 -26.156 1 98 603 TYR A C 1
ATOM 4814 O O . TYR A 1 603 ? -17.328 -20.25 -26.359 1 98 603 TYR A O 1
ATOM 4822 N N . SER A 1 604 ? -19.219 -19.188 -26.875 1 98.12 604 SER A N 1
ATOM 4823 C CA . SER A 1 604 ? -18.656 -18.656 -28.109 1 98.12 604 SER A CA 1
ATOM 4824 C C . SER A 1 604 ? -17.469 -17.75 -27.812 1 98.12 604 SER A C 1
ATOM 4826 O O . SER A 1 604 ? -16.438 -17.812 -28.516 1 98.12 604 SER A O 1
ATOM 4828 N N . ILE A 1 605 ? -17.609 -16.875 -26.859 1 98.44 605 ILE A N 1
ATOM 4829 C CA . ILE A 1 605 ? -16.547 -15.938 -26.516 1 98.44 605 ILE A CA 1
ATOM 4830 C C . ILE A 1 605 ? -15.32 -16.688 -26.016 1 98.44 605 ILE A C 1
ATOM 4832 O O . ILE A 1 605 ? -14.203 -16.453 -26.469 1 98.44 605 ILE A O 1
ATOM 4836 N N . VAL A 1 606 ? -15.492 -17.656 -25.109 1 98.56 606 VAL A N 1
ATOM 4837 C CA . VAL A 1 606 ? -14.383 -18.406 -24.5 1 98.56 606 VAL A CA 1
ATOM 4838 C C . VAL A 1 606 ? -13.703 -19.266 -25.562 1 98.56 606 VAL A C 1
ATOM 4840 O O . VAL A 1 606 ? -12.469 -19.344 -25.594 1 98.56 606 VAL A O 1
ATOM 4843 N N . LYS A 1 607 ? -14.492 -19.906 -26.438 1 98.25 607 LYS A N 1
ATOM 4844 C CA . LYS A 1 607 ? -13.922 -20.672 -27.547 1 98.25 607 LYS A CA 1
ATOM 4845 C C . LYS A 1 607 ? -13.039 -19.781 -28.422 1 98.25 607 LYS A C 1
ATOM 4847 O O . LYS A 1 607 ? -11.961 -20.203 -28.859 1 98.25 607 LYS A O 1
ATOM 4852 N N . GLY A 1 608 ? -13.562 -18.609 -28.672 1 97.81 608 GLY A N 1
ATOM 4853 C CA . GLY A 1 608 ? -12.766 -17.672 -29.453 1 97.81 608 GLY A CA 1
ATOM 4854 C C . GLY A 1 608 ? -11.43 -17.359 -28.812 1 97.81 608 GLY A C 1
ATOM 4855 O O . GLY A 1 608 ? -10.406 -17.266 -29.5 1 97.81 608 GLY A O 1
ATOM 4856 N N . PHE A 1 609 ? -11.359 -17.172 -27.547 1 98.5 609 PHE A N 1
ATOM 4857 C CA . PHE A 1 609 ? -10.117 -16.844 -26.844 1 98.5 609 PHE A CA 1
ATOM 4858 C C . PHE A 1 609 ? -9.219 -18.078 -26.75 1 98.5 609 PHE A C 1
ATOM 4860 O O . PHE A 1 609 ? -7.992 -17.953 -26.75 1 98.5 609 PHE A O 1
ATOM 4867 N N . ILE A 1 610 ? -9.797 -19.281 -26.609 1 98.56 610 ILE A N 1
ATOM 4868 C CA . ILE A 1 610 ? -8.992 -20.5 -26.688 1 98.56 610 ILE A CA 1
ATOM 4869 C C . ILE A 1 610 ? -8.281 -20.578 -28.031 1 98.56 610 ILE A C 1
ATOM 4871 O O . ILE A 1 610 ? -7.074 -20.828 -28.094 1 98.56 610 ILE A O 1
ATOM 4875 N N . LYS A 1 611 ? -9.023 -20.297 -29.031 1 97.69 611 LYS A N 1
ATOM 4876 C CA . LYS A 1 611 ? -8.445 -20.312 -30.375 1 97.69 611 LYS A CA 1
ATOM 4877 C C . LYS A 1 611 ? -7.383 -19.219 -30.531 1 97.69 611 LYS A C 1
ATOM 4879 O O . LYS A 1 611 ? -6.367 -19.438 -31.188 1 97.69 611 LYS A O 1
ATOM 4884 N N . LEU A 1 612 ? -7.668 -18.062 -29.938 1 97.19 612 LEU A N 1
ATOM 4885 C CA . LEU A 1 612 ? -6.668 -17.016 -29.969 1 97.19 612 LEU A CA 1
ATOM 4886 C C . LEU A 1 612 ? -5.371 -17.469 -29.312 1 97.19 612 LEU A C 1
ATOM 4888 O O . LEU A 1 612 ? -4.281 -17.234 -29.844 1 97.19 612 LEU A O 1
ATOM 4892 N N . ARG A 1 613 ? -5.441 -18.125 -28.188 1 97.94 613 ARG A N 1
ATOM 4893 C CA . ARG A 1 613 ? -4.25 -18.641 -27.516 1 97.94 613 ARG A CA 1
ATOM 4894 C C . ARG A 1 613 ? -3.484 -19.594 -28.422 1 97.94 613 ARG A C 1
ATOM 4896 O O . ARG A 1 613 ? -2.264 -19.484 -28.562 1 97.94 613 ARG A O 1
ATOM 4903 N N . TYR A 1 614 ? -4.176 -20.484 -28.984 1 97.5 614 TYR A N 1
ATOM 4904 C CA . TYR A 1 614 ? -3.521 -21.469 -29.828 1 97.5 614 TYR A CA 1
ATOM 4905 C C . TYR A 1 614 ? -2.854 -20.812 -31.031 1 97.5 614 TYR A C 1
ATOM 4907 O O . TYR A 1 614 ? -1.763 -21.203 -31.438 1 97.5 614 TYR A O 1
ATOM 4915 N N . SER A 1 615 ? -3.521 -19.812 -31.547 1 96.38 615 SER A N 1
ATOM 4916 C CA . SER A 1 615 ? -2.912 -19.094 -32.656 1 96.38 615 SER A CA 1
ATOM 4917 C C . SER A 1 615 ? -1.658 -18.359 -32.219 1 96.38 615 SER A C 1
ATOM 4919 O O . SER A 1 615 ? -0.73 -18.156 -33 1 96.38 615 SER A O 1
ATOM 4921 N N . LEU A 1 616 ? -1.576 -17.938 -30.953 1 97 616 LEU A N 1
ATOM 4922 C CA . LEU A 1 616 ? -0.494 -17.109 -30.406 1 97 616 LEU A CA 1
ATOM 4923 C C . LEU A 1 616 ? 0.652 -17.984 -29.906 1 97 616 LEU A C 1
ATOM 4925 O O . LEU A 1 616 ? 1.688 -17.469 -29.484 1 97 616 LEU A O 1
ATOM 4929 N N . ILE A 1 617 ? 0.621 -19.25 -29.969 1 96.62 617 ILE A N 1
ATOM 4930 C CA . ILE A 1 617 ? 1.59 -20.141 -29.359 1 96.62 617 ILE A CA 1
ATOM 4931 C C . ILE A 1 617 ? 2.979 -19.875 -29.938 1 96.62 617 ILE A C 1
ATOM 4933 O O . ILE A 1 617 ? 3.967 -19.844 -29.203 1 96.62 617 ILE A O 1
ATOM 4937 N N . PRO A 1 618 ? 3.148 -19.672 -31.312 1 93.62 618 PRO A N 1
ATOM 4938 C CA . PRO A 1 618 ? 4.492 -19.344 -31.781 1 93.62 618 PRO A CA 1
ATOM 4939 C C . PRO A 1 618 ? 5.059 -18.094 -31.125 1 93.62 618 PRO A C 1
ATOM 4941 O O . PRO A 1 618 ? 6.246 -18.047 -30.797 1 93.62 618 PRO A O 1
ATOM 4944 N N . TYR A 1 619 ? 4.211 -17.078 -30.922 1 94.69 619 TYR A N 1
ATOM 4945 C CA . TYR A 1 619 ? 4.629 -15.875 -30.234 1 94.69 619 TYR A CA 1
ATOM 4946 C C . TYR A 1 619 ? 4.992 -16.172 -28.781 1 94.69 619 TYR A C 1
ATOM 4948 O O . TYR A 1 619 ? 6.066 -15.797 -28.312 1 94.69 619 TYR A O 1
ATOM 4956 N N . ILE A 1 620 ? 4.129 -16.875 -28.078 1 97.19 620 ILE A N 1
ATOM 4957 C CA . ILE A 1 620 ? 4.32 -17.203 -26.672 1 97.19 620 ILE A CA 1
ATOM 4958 C C . ILE A 1 620 ? 5.617 -17.984 -26.5 1 97.19 620 ILE A C 1
ATOM 4960 O O . ILE A 1 620 ? 6.445 -17.656 -25.656 1 97.19 620 ILE A O 1
ATOM 4964 N N . TYR A 1 621 ? 5.77 -18.984 -27.312 1 95.69 621 TYR A N 1
ATOM 4965 C CA . TYR A 1 621 ? 6.945 -19.828 -27.203 1 95.69 621 TYR A CA 1
ATOM 4966 C C . TYR A 1 621 ? 8.219 -19.047 -27.5 1 95.69 621 TYR A C 1
ATOM 4968 O O . TYR A 1 621 ? 9.227 -19.203 -26.797 1 95.69 621 TYR A O 1
ATOM 4976 N N . SER A 1 622 ? 8.219 -18.25 -28.531 1 94.75 622 SER A N 1
ATOM 4977 C CA . SER A 1 622 ? 9.383 -17.438 -28.859 1 94.75 622 SER A CA 1
ATOM 4978 C C . SER A 1 622 ? 9.727 -16.484 -27.719 1 94.75 622 SER A C 1
ATOM 4980 O O . SER A 1 622 ? 10.906 -16.234 -27.438 1 94.75 622 SER A O 1
ATOM 4982 N N . GLN A 1 623 ? 8.688 -15.922 -27.109 1 96.31 623 GLN A N 1
ATOM 4983 C CA . GLN A 1 623 ? 8.891 -14.992 -26.016 1 96.31 623 GLN A CA 1
ATOM 4984 C C . GLN A 1 623 ? 9.438 -15.703 -24.781 1 96.31 623 GLN A C 1
ATOM 4986 O O . GLN A 1 623 ? 10.195 -15.125 -24 1 96.31 623 GLN A O 1
ATOM 4991 N N . VAL A 1 624 ? 9.07 -16.969 -24.562 1 97.12 624 VAL A N 1
ATOM 4992 C CA . VAL A 1 624 ? 9.648 -17.766 -23.5 1 97.12 624 VAL A CA 1
ATOM 4993 C C . VAL A 1 624 ? 11.156 -17.906 -23.719 1 97.12 624 VAL A C 1
ATOM 4995 O O . VAL A 1 624 ? 11.945 -17.688 -22.797 1 97.12 624 VAL A O 1
ATOM 4998 N N . ILE A 1 625 ? 11.555 -18.234 -24.938 1 95.75 625 ILE A N 1
ATOM 4999 C CA . ILE A 1 625 ? 12.961 -18.422 -25.266 1 95.75 625 ILE A CA 1
ATOM 5000 C C . ILE A 1 625 ? 13.719 -17.109 -25.062 1 95.75 625 ILE A C 1
ATOM 5002 O O . ILE A 1 625 ? 14.781 -17.094 -24.438 1 95.75 625 ILE A O 1
ATOM 5006 N N . GLU A 1 626 ? 13.148 -16.062 -25.516 1 94.44 626 GLU A N 1
ATOM 5007 C CA . GLU A 1 626 ? 13.773 -14.758 -25.375 1 94.44 626 GLU A CA 1
ATOM 5008 C C . GLU A 1 626 ? 13.852 -14.352 -23.906 1 94.44 626 GLU A C 1
ATOM 5010 O O . GLU A 1 626 ? 14.852 -13.789 -23.453 1 94.44 626 GLU A O 1
ATOM 5015 N N . GLY A 1 627 ? 12.766 -14.594 -23.219 1 96.38 627 GLY A N 1
ATOM 5016 C CA . GLY A 1 627 ? 12.727 -14.25 -21.812 1 96.38 627 GLY A CA 1
ATOM 5017 C C . GLY A 1 627 ? 13.789 -14.969 -20.984 1 96.38 627 GLY A C 1
ATOM 5018 O O . GLY A 1 627 ? 14.398 -14.383 -20.094 1 96.38 627 GLY A O 1
ATOM 5019 N N . LEU A 1 628 ? 14.031 -16.234 -21.25 1 95.81 628 LEU A N 1
ATOM 5020 C CA . LEU A 1 628 ? 15.047 -17 -20.562 1 95.81 628 LEU A CA 1
ATOM 5021 C C . LEU A 1 628 ? 16.438 -16.453 -20.828 1 95.81 628 LEU A C 1
ATOM 5023 O O . LEU A 1 628 ? 17.312 -16.516 -19.969 1 95.81 628 LEU A O 1
ATOM 5027 N N . ARG A 1 629 ? 16.594 -15.867 -21.969 1 94.12 629 ARG A N 1
ATOM 5028 C CA . ARG A 1 629 ? 17.875 -15.281 -22.344 1 94.12 629 ARG A CA 1
ATOM 5029 C C . ARG A 1 629 ? 18.062 -13.914 -21.688 1 94.12 629 ARG A C 1
ATOM 5031 O O . ARG A 1 629 ? 19.172 -13.562 -21.281 1 94.12 629 ARG A O 1
ATOM 5038 N N . THR A 1 630 ? 17.016 -13.172 -21.469 1 95.56 630 THR A N 1
ATOM 5039 C CA . THR A 1 630 ? 17.141 -11.758 -21.109 1 95.56 630 THR A CA 1
ATOM 5040 C C . THR A 1 630 ? 16.781 -11.539 -19.641 1 95.56 630 THR A C 1
ATOM 5042 O O . THR A 1 630 ? 17.078 -10.484 -19.078 1 95.56 630 THR A O 1
ATOM 5045 N N . GLY A 1 631 ? 16.156 -12.461 -19.016 1 96.94 631 GLY A N 1
ATOM 5046 C CA . GLY A 1 631 ? 15.703 -12.297 -17.641 1 96.94 631 GLY A CA 1
ATOM 5047 C C . GLY A 1 631 ? 14.312 -11.711 -17.531 1 96.94 631 GLY A C 1
ATOM 5048 O O . GLY A 1 631 ? 13.953 -11.141 -16.5 1 96.94 631 GLY A O 1
ATOM 5049 N N . LYS A 1 632 ? 13.516 -11.828 -18.625 1 97 632 LYS A N 1
ATOM 5050 C CA . LYS A 1 632 ? 12.148 -11.297 -18.641 1 97 632 LYS A CA 1
ATOM 5051 C C . LYS A 1 632 ? 11.125 -12.43 -18.578 1 97 632 LYS A C 1
ATOM 5053 O O . LYS A 1 632 ? 10.898 -13.117 -19.578 1 97 632 LYS A O 1
ATOM 5058 N N . PRO A 1 633 ? 10.453 -12.586 -17.453 1 97.56 633 PRO A N 1
ATOM 5059 C CA . PRO A 1 633 ? 9.359 -13.562 -17.438 1 97.56 633 PRO A CA 1
ATOM 5060 C C . PRO A 1 633 ? 8.305 -13.297 -18.516 1 97.56 633 PRO A C 1
ATOM 5062 O O . PRO A 1 633 ? 8.109 -12.148 -18.922 1 97.56 633 PRO A O 1
ATOM 5065 N N . LEU A 1 634 ? 7.652 -14.32 -18.984 1 97.88 634 LEU A N 1
ATOM 5066 C CA . LEU A 1 634 ? 6.695 -14.227 -20.078 1 97.88 634 LEU A CA 1
ATOM 5067 C C . LEU A 1 634 ? 5.594 -13.227 -19.75 1 97.88 634 LEU A C 1
ATOM 5069 O O . LEU A 1 634 ? 5.23 -12.398 -20.594 1 97.88 634 LEU A O 1
ATOM 5073 N N . VAL A 1 635 ? 4.988 -13.406 -18.594 1 98.44 635 VAL A N 1
ATOM 5074 C CA . VAL A 1 635 ? 3.98 -12.492 -18.047 1 98.44 635 VAL A CA 1
ATOM 5075 C C . VAL A 1 635 ? 4.574 -11.68 -16.906 1 98.44 635 VAL A C 1
ATOM 5077 O O . VAL A 1 635 ? 5.086 -12.25 -15.93 1 98.44 635 VAL A O 1
ATOM 5080 N N . ARG A 1 636 ? 4.531 -10.344 -17.047 1 98.62 636 ARG A N 1
ATOM 5081 C CA . ARG A 1 636 ? 5.18 -9.539 -16.016 1 98.62 636 ARG A CA 1
ATOM 5082 C C . ARG A 1 636 ? 4.531 -8.164 -15.906 1 98.62 636 ARG A C 1
ATOM 5084 O O . ARG A 1 636 ? 3.951 -7.668 -16.875 1 98.62 636 ARG A O 1
ATOM 5091 N N . PRO A 1 637 ? 4.602 -7.531 -14.75 1 98.69 637 PRO A N 1
ATOM 5092 C CA . PRO A 1 637 ? 4.02 -6.191 -14.609 1 98.69 637 PRO A CA 1
ATOM 5093 C C . PRO A 1 637 ? 4.766 -5.137 -15.422 1 98.69 637 PRO A C 1
ATOM 5095 O O . PRO A 1 637 ? 5.938 -5.32 -15.758 1 98.69 637 PRO A O 1
ATOM 5098 N N . LEU A 1 638 ? 4.129 -4.012 -15.672 1 98.44 638 LEU A N 1
ATOM 5099 C CA . LEU A 1 638 ? 4.66 -2.951 -16.516 1 98.44 638 LEU A CA 1
ATOM 5100 C C . LEU A 1 638 ? 5.949 -2.379 -15.945 1 98.44 638 LEU A C 1
ATOM 5102 O O . LEU A 1 638 ? 6.844 -1.975 -16.688 1 98.44 638 LEU A O 1
ATOM 5106 N N . VAL A 1 639 ? 6.07 -2.355 -14.625 1 98 639 VAL A N 1
ATOM 5107 C CA . VAL A 1 639 ? 7.207 -1.72 -13.961 1 98 639 VAL A CA 1
ATOM 5108 C C . VAL A 1 639 ? 8.5 -2.441 -14.336 1 98 639 VAL A C 1
ATOM 5110 O O . VAL A 1 639 ? 9.578 -1.847 -14.32 1 98 639 VAL A O 1
ATOM 5113 N N . MET A 1 640 ? 8.438 -3.674 -14.727 1 98.19 640 MET A N 1
ATOM 5114 C CA . MET A 1 640 ? 9.641 -4.402 -15.109 1 98.19 640 MET A CA 1
ATOM 5115 C C . MET A 1 640 ? 10.156 -3.932 -16.469 1 98.19 640 MET A C 1
ATOM 5117 O O . MET A 1 640 ? 11.359 -3.945 -16.719 1 98.19 640 MET A O 1
ATOM 5121 N N . ASP A 1 641 ? 9.258 -3.494 -17.312 1 97.5 641 ASP A N 1
ATOM 5122 C CA . ASP A 1 641 ? 9.641 -3.021 -18.641 1 97.5 641 ASP A CA 1
ATOM 5123 C C . ASP A 1 641 ? 9.867 -1.512 -18.641 1 97.5 641 ASP A C 1
ATOM 5125 O O . ASP A 1 641 ? 10.625 -0.994 -19.469 1 97.5 641 ASP A O 1
ATOM 5129 N N . TYR A 1 642 ? 9.195 -0.851 -17.734 1 96.38 642 TYR A N 1
ATOM 5130 C CA . TYR A 1 642 ? 9.25 0.606 -17.688 1 96.38 642 TYR A CA 1
ATOM 5131 C C . TYR A 1 642 ? 9.57 1.095 -16.281 1 96.38 642 TYR A C 1
ATOM 5133 O O . TYR A 1 642 ? 8.82 1.896 -15.703 1 96.38 642 TYR A O 1
ATOM 5141 N N . PRO A 1 643 ? 10.727 0.731 -15.766 1 93.31 643 PRO A N 1
ATOM 5142 C CA . PRO A 1 643 ? 11.047 1.029 -14.367 1 93.31 643 PRO A CA 1
ATOM 5143 C C . PRO A 1 643 ? 11.219 2.523 -14.109 1 93.31 643 PRO A C 1
ATOM 5145 O O . PRO A 1 643 ? 11.086 2.977 -12.969 1 93.31 643 PRO A O 1
ATOM 5148 N N . SER A 1 644 ? 11.523 3.324 -15.117 1 91 644 SER A N 1
ATOM 5149 C CA . SER A 1 644 ? 11.719 4.758 -14.945 1 91 644 SER A CA 1
ATOM 5150 C C . SER A 1 644 ? 10.383 5.504 -14.953 1 91 644 SER A C 1
ATOM 5152 O O . SER A 1 644 ? 10.32 6.68 -14.594 1 91 644 SER A O 1
ATOM 5154 N N . ASP A 1 645 ? 9.328 4.82 -15.453 1 93.25 645 ASP A N 1
ATOM 5155 C CA . ASP A 1 645 ? 7.977 5.371 -15.438 1 93.25 645 ASP A CA 1
ATOM 5156 C C . ASP A 1 645 ? 7.312 5.145 -14.078 1 93.25 645 ASP A C 1
ATOM 5158 O O . ASP A 1 645 ? 6.812 4.051 -13.805 1 93.25 645 ASP A O 1
ATOM 5162 N N . GLU A 1 646 ? 7.199 6.203 -13.258 1 91.44 646 GLU A N 1
ATOM 5163 C CA . GLU A 1 646 ? 6.762 6.066 -11.875 1 91.44 646 GLU A CA 1
ATOM 5164 C C . GLU A 1 646 ? 5.301 5.633 -11.797 1 91.44 646 GLU A C 1
ATOM 5166 O O . GLU A 1 646 ? 4.879 5.02 -10.812 1 91.44 646 GLU A O 1
ATOM 5171 N N . VAL A 1 647 ? 4.484 5.883 -12.82 1 92.69 647 VAL A N 1
ATOM 5172 C CA . VAL A 1 647 ? 3.08 5.496 -12.836 1 92.69 647 VAL A CA 1
ATOM 5173 C C . VAL A 1 647 ? 2.965 3.973 -12.797 1 92.69 647 VAL A C 1
ATOM 5175 O O . VAL A 1 647 ? 2.053 3.426 -12.172 1 92.69 647 VAL A O 1
ATOM 5178 N N . THR A 1 648 ? 3.896 3.307 -13.453 1 96.62 648 THR A N 1
ATOM 5179 C CA . THR A 1 648 ? 3.805 1.856 -13.586 1 96.62 648 THR A CA 1
ATOM 5180 C C . THR A 1 648 ? 4.078 1.173 -12.25 1 96.62 648 THR A C 1
ATOM 5182 O O . THR A 1 648 ? 3.764 -0.006 -12.07 1 96.62 648 THR A O 1
ATOM 5185 N N . ARG A 1 649 ? 4.641 1.888 -11.305 1 95.38 649 ARG A N 1
ATOM 5186 C CA . ARG A 1 649 ? 5.074 1.292 -10.047 1 95.38 649 ARG A CA 1
ATOM 5187 C C . ARG A 1 649 ? 3.887 0.769 -9.242 1 95.38 649 ARG A C 1
ATOM 5189 O O . ARG A 1 649 ? 4.02 -0.186 -8.477 1 95.38 649 ARG A O 1
ATOM 5196 N N . ASP A 1 650 ? 2.738 1.343 -9.508 1 93.88 650 ASP A N 1
ATOM 5197 C CA . ASP A 1 650 ? 1.579 0.935 -8.719 1 93.88 650 ASP A CA 1
ATOM 5198 C C . ASP A 1 650 ? 0.495 0.33 -9.609 1 93.88 650 ASP A C 1
ATOM 5200 O O . ASP A 1 650 ? -0.653 0.182 -9.18 1 93.88 650 ASP A O 1
ATOM 5204 N N . ILE A 1 651 ? 0.812 0.043 -10.852 1 96.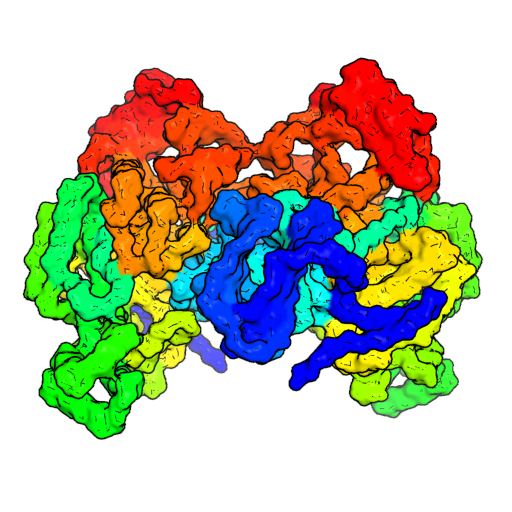56 651 ILE A N 1
ATOM 5205 C CA . ILE A 1 651 ? -0.118 -0.676 -11.719 1 96.56 651 ILE A CA 1
ATOM 5206 C C . ILE A 1 651 ? 0.013 -2.178 -11.477 1 96.56 651 ILE A C 1
ATOM 5208 O O . ILE A 1 651 ? 1.084 -2.756 -11.688 1 96.56 651 ILE A O 1
ATOM 5212 N N . GLU A 1 652 ? -1.034 -2.764 -11.031 1 96.06 652 GLU A N 1
ATOM 5213 C CA . GLU A 1 652 ? -0.982 -4.172 -10.664 1 96.06 652 GLU A CA 1
ATOM 5214 C C . GLU A 1 652 ? -2.062 -4.977 -11.375 1 96.06 652 GLU A C 1
ATOM 5216 O O . GLU A 1 652 ? -2.328 -6.125 -11.023 1 96.06 652 GLU A O 1
ATOM 5221 N N . ASP A 1 653 ? -2.736 -4.363 -12.367 1 96.69 653 ASP A N 1
ATOM 5222 C CA . ASP A 1 653 ? -3.838 -5.023 -13.055 1 96.69 653 ASP A CA 1
ATOM 5223 C C . ASP A 1 653 ? -3.65 -4.969 -14.57 1 96.69 653 ASP A C 1
ATOM 5225 O O . ASP A 1 653 ? -4.602 -5.168 -15.328 1 96.69 653 ASP A O 1
ATOM 5229 N N . GLU A 1 654 ? -2.504 -4.551 -15.023 1 98.19 654 GLU A N 1
ATOM 5230 C CA . GLU A 1 654 ? -2.025 -4.617 -16.406 1 98.19 654 GLU A CA 1
ATOM 5231 C C . GLU A 1 654 ? -0.689 -5.348 -16.484 1 98.19 654 GLU A C 1
ATOM 5233 O O . GLU A 1 654 ? 0.125 -5.273 -15.562 1 98.19 654 GLU A O 1
ATOM 5238 N N . TYR A 1 655 ? -0.471 -6.035 -17.594 1 98.75 655 TYR A N 1
ATOM 5239 C CA . TYR A 1 655 ? 0.798 -6.746 -17.703 1 98.75 655 TYR A CA 1
ATOM 5240 C C . TYR A 1 655 ? 1.218 -6.898 -19.156 1 98.75 655 TYR A C 1
ATOM 5242 O O . TYR A 1 655 ? 0.409 -6.703 -20.062 1 98.75 655 TYR A O 1
ATOM 5250 N N . MET A 1 656 ? 2.473 -7.16 -19.281 1 98.69 656 MET A N 1
ATOM 5251 C CA . MET A 1 656 ? 3.014 -7.512 -20.578 1 98.69 656 MET A CA 1
ATOM 5252 C C . MET A 1 656 ? 2.967 -9.023 -20.797 1 98.69 656 MET A C 1
ATOM 5254 O O . MET A 1 656 ? 3.285 -9.797 -19.891 1 98.69 656 MET A O 1
ATOM 5258 N N . LEU A 1 657 ? 2.496 -9.406 -21.938 1 98.62 657 LEU A N 1
ATOM 5259 C CA . LEU A 1 657 ? 2.666 -10.758 -22.453 1 98.62 657 LEU A CA 1
ATOM 5260 C C . LEU A 1 657 ? 3.732 -10.797 -23.547 1 98.62 657 LEU A C 1
ATOM 5262 O O . LEU A 1 657 ? 3.443 -10.516 -24.703 1 98.62 657 LEU A O 1
ATOM 5266 N N . GLY A 1 658 ? 4.934 -11.188 -23.109 1 97.44 658 GLY A N 1
ATOM 5267 C CA . GLY A 1 658 ? 6.07 -11.016 -24 1 97.44 658 GLY A CA 1
ATOM 5268 C C . GLY A 1 658 ? 6.449 -9.562 -24.219 1 97.44 658 GLY A C 1
ATOM 5269 O O . GLY A 1 658 ? 6.059 -8.695 -23.422 1 97.44 658 GLY A O 1
ATOM 5270 N N . GLU A 1 659 ? 7.227 -9.328 -25.188 1 95.25 659 GLU A N 1
ATOM 5271 C CA . GLU A 1 659 ? 7.809 -8.008 -25.438 1 95.25 659 GLU A CA 1
ATOM 5272 C C . GLU A 1 659 ? 6.777 -7.047 -26.016 1 95.25 659 GLU A C 1
ATOM 5274 O O . GLU A 1 659 ? 6.891 -5.828 -25.844 1 95.25 659 GLU A O 1
ATOM 5279 N N . TYR A 1 660 ? 5.68 -7.594 -26.562 1 95.12 660 TYR A N 1
ATOM 5280 C CA . TYR A 1 660 ? 5.004 -6.703 -27.5 1 95.12 660 TYR A CA 1
ATOM 5281 C C . TYR A 1 660 ? 3.541 -6.512 -27.109 1 95.12 660 TYR A C 1
ATOM 5283 O O . TYR A 1 660 ? 2.891 -5.566 -27.562 1 95.12 660 TYR A O 1
ATOM 5291 N N . MET A 1 661 ? 2.973 -7.324 -26.281 1 98 661 MET A N 1
ATOM 5292 C CA . MET A 1 661 ? 1.538 -7.242 -26.031 1 98 661 MET A CA 1
ATOM 5293 C C . MET A 1 661 ? 1.272 -6.785 -24.594 1 98 661 MET A C 1
ATOM 5295 O O . MET A 1 661 ? 1.812 -7.355 -23.641 1 98 661 MET A O 1
ATOM 5299 N N . LEU A 1 662 ? 0.514 -5.742 -24.453 1 98.62 662 LEU A N 1
ATOM 5300 C CA . LEU A 1 662 ? 0.014 -5.281 -23.172 1 98.62 662 LEU A CA 1
ATOM 5301 C C . LEU A 1 662 ? -1.432 -5.723 -22.953 1 98.62 662 LEU A C 1
ATOM 5303 O O . LEU A 1 662 ? -2.299 -5.43 -23.781 1 98.62 662 LEU A O 1
ATOM 5307 N N . ILE A 1 663 ? -1.702 -6.457 -21.891 1 98.81 663 ILE A N 1
ATOM 5308 C CA . ILE A 1 663 ? -3.029 -6.977 -21.578 1 98.81 663 ILE A CA 1
ATOM 5309 C C . ILE A 1 663 ? -3.582 -6.266 -20.344 1 98.81 663 ILE A C 1
ATOM 5311 O O . ILE A 1 663 ? -2.871 -6.086 -19.344 1 98.81 663 ILE A O 1
ATOM 5315 N N . ALA A 1 664 ? -4.801 -5.797 -20.438 1 98.38 664 ALA A N 1
ATOM 5316 C CA . ALA A 1 664 ? -5.488 -5.16 -19.312 1 98.38 664 ALA A CA 1
ATOM 5317 C C . ALA A 1 664 ? -6.832 -5.828 -19.047 1 98.38 664 ALA A C 1
ATOM 5319 O O . ALA A 1 664 ? -7.871 -5.371 -19.531 1 98.38 664 ALA A O 1
ATOM 5320 N N . PRO A 1 665 ? -6.855 -6.82 -18.172 1 98.19 665 PRO A N 1
ATOM 5321 C CA . PRO A 1 665 ? -8.086 -7.562 -17.891 1 98.19 665 PRO A CA 1
ATOM 5322 C C . PRO A 1 665 ? -9.156 -6.703 -17.219 1 98.19 665 PRO A C 1
ATOM 5324 O O . PRO A 1 665 ? -8.82 -5.723 -16.547 1 98.19 665 PRO A O 1
ATOM 5327 N N . VAL A 1 666 ? -10.375 -7.055 -17.453 1 96.69 666 VAL A N 1
ATOM 5328 C CA . VAL A 1 666 ? -11.531 -6.426 -16.812 1 96.69 666 VAL A CA 1
ATOM 5329 C C . VAL A 1 666 ? -12.07 -7.34 -15.711 1 96.69 666 VAL A C 1
ATOM 5331 O O . VAL A 1 666 ? -12.398 -8.5 -15.961 1 96.69 666 VAL A O 1
ATOM 5334 N N . PHE A 1 667 ? -12.148 -6.812 -14.508 1 93.38 667 PHE A N 1
ATOM 5335 C CA . PHE A 1 667 ? -12.578 -7.652 -13.398 1 93.38 667 PHE A CA 1
ATOM 5336 C C . PHE A 1 667 ? -14.094 -7.594 -13.242 1 93.38 667 PHE A C 1
ATOM 5338 O O . PHE A 1 667 ? -14.711 -8.562 -12.789 1 93.38 667 PHE A O 1
ATOM 5345 N N . SER A 1 668 ? -14.641 -6.441 -13.492 1 87.44 668 SER A N 1
ATOM 5346 C CA . SER A 1 668 ? -16.078 -6.246 -13.469 1 87.44 668 SER A CA 1
ATOM 5347 C C . SER A 1 668 ? -16.5 -5.059 -14.336 1 87.44 668 SER A C 1
ATOM 5349 O O . SER A 1 668 ? -15.734 -4.098 -14.484 1 87.44 668 SER A O 1
ATOM 5351 N N . GLY A 1 669 ? -17.625 -5.23 -14.898 1 87.25 669 GLY A N 1
ATOM 5352 C CA . GLY A 1 669 ? -18.141 -4.133 -15.703 1 87.25 669 GLY A CA 1
ATOM 5353 C C . GLY A 1 669 ? -17.672 -4.184 -17.156 1 87.25 669 GLY A C 1
ATOM 5354 O O . GLY A 1 669 ? -17.172 -5.211 -17.609 1 87.25 669 GLY A O 1
ATOM 5355 N N . ASP A 1 670 ? -17.938 -3.035 -17.875 1 91.62 670 ASP A N 1
ATOM 5356 C CA . ASP A 1 670 ? -17.688 -3.076 -19.312 1 91.62 670 ASP A CA 1
ATOM 5357 C C . ASP A 1 670 ? -16.781 -1.935 -19.75 1 91.62 670 ASP A C 1
ATOM 5359 O O . ASP A 1 670 ? -16.797 -1.529 -20.906 1 91.62 670 ASP A O 1
ATOM 5363 N N . ALA A 1 671 ? -16.172 -1.426 -18.781 1 90.12 671 ALA A N 1
ATOM 5364 C CA . ALA A 1 671 ? -15.211 -0.366 -19.078 1 90.12 671 ALA A CA 1
ATOM 5365 C C . ALA A 1 671 ? -14.094 -0.339 -18.047 1 90.12 671 ALA A C 1
ATOM 5367 O O . ALA A 1 671 ? -14.242 -0.863 -16.938 1 90.12 671 ALA A O 1
ATOM 5368 N N . ARG A 1 672 ? -12.969 0.163 -18.438 1 92.25 672 ARG A N 1
ATOM 5369 C CA . ARG A 1 672 ? -11.867 0.363 -17.516 1 92.25 672 ARG A CA 1
ATOM 5370 C C . ARG A 1 672 ? -10.891 1.415 -18.031 1 92.25 672 ARG A C 1
ATOM 5372 O O . ARG A 1 672 ? -10.898 1.739 -19.219 1 92.25 672 ARG A O 1
ATOM 5379 N N . SER A 1 673 ? -10.133 1.89 -17.094 1 91.62 673 SER A N 1
ATOM 5380 C CA . SER A 1 673 ? -8.992 2.725 -17.438 1 91.62 673 SER A CA 1
ATOM 5381 C C . SER A 1 673 ? -7.77 1.876 -17.781 1 91.62 673 SER A C 1
ATOM 5383 O O . SER A 1 673 ? -7.512 0.861 -17.141 1 91.62 673 SER A O 1
ATOM 5385 N N . VAL A 1 674 ? -7.051 2.248 -18.844 1 96.44 674 VAL A N 1
ATOM 5386 C CA . VAL A 1 674 ? -5.824 1.569 -19.25 1 96.44 674 VAL A CA 1
ATOM 5387 C C . VAL A 1 674 ? -4.688 2.584 -19.375 1 96.44 674 VAL A C 1
ATOM 5389 O O . VAL A 1 674 ? -4.859 3.648 -19.969 1 96.44 674 VAL A O 1
ATOM 5392 N N . TYR A 1 675 ? -3.586 2.291 -18.719 1 96.62 675 TYR A N 1
ATOM 5393 C CA . TYR A 1 675 ? -2.381 3.102 -18.859 1 96.62 675 TYR A CA 1
ATOM 5394 C C . TYR A 1 675 ? -1.474 2.551 -19.953 1 96.62 675 TYR A C 1
ATOM 5396 O O . TYR A 1 675 ? -1.162 1.357 -19.969 1 96.62 675 TYR A O 1
ATOM 5404 N N . LEU A 1 676 ? -1.082 3.383 -20.875 1 97.44 676 LEU A N 1
ATOM 5405 C CA . LEU A 1 676 ? -0.128 3.033 -21.922 1 97.44 676 LEU A CA 1
ATOM 5406 C C . LEU A 1 676 ? 1.182 3.791 -21.734 1 97.44 676 LEU A C 1
ATOM 5408 O O . LEU A 1 676 ? 1.205 5.023 -21.781 1 97.44 676 LEU A O 1
ATOM 5412 N N . PRO A 1 677 ? 2.252 3.08 -21.469 1 96.62 677 PRO A N 1
ATOM 5413 C CA . PRO A 1 677 ? 3.549 3.738 -21.297 1 96.62 677 PRO A CA 1
ATOM 5414 C C . PRO A 1 677 ? 4.031 4.438 -22.562 1 96.62 677 PRO A C 1
ATOM 5416 O O . PRO A 1 677 ? 3.336 4.414 -23.594 1 96.62 677 PRO A O 1
ATOM 5419 N N . GLU A 1 678 ? 5.211 5.098 -22.469 1 95.44 678 GLU A N 1
ATOM 5420 C CA . GLU A 1 678 ? 5.766 5.863 -23.578 1 95.44 678 GLU A CA 1
ATOM 5421 C C . GLU A 1 678 ? 5.883 5 -24.844 1 95.44 678 GLU A C 1
ATOM 5423 O O . GLU A 1 678 ? 6.309 3.846 -24.766 1 95.44 678 GLU A O 1
ATOM 5428 N N . GLY A 1 679 ? 5.434 5.484 -25.922 1 93.81 679 GLY A N 1
ATOM 5429 C CA . GLY A 1 679 ? 5.492 4.805 -27.203 1 93.81 679 GLY A CA 1
ATOM 5430 C C . GLY A 1 679 ? 4.164 4.797 -27.938 1 93.81 679 GLY A C 1
ATOM 5431 O O . GLY A 1 679 ? 3.17 5.336 -27.438 1 93.81 679 GLY A O 1
ATOM 5432 N N . ASN A 1 680 ? 4.195 4.332 -29.156 1 92.19 680 ASN A N 1
ATOM 5433 C CA . ASN A 1 680 ? 2.965 4.121 -29.922 1 92.19 680 ASN A CA 1
ATOM 5434 C C . ASN A 1 680 ? 2.4 2.721 -29.688 1 92.19 680 ASN A C 1
ATOM 5436 O O . ASN A 1 680 ? 3.141 1.735 -29.719 1 92.19 680 ASN A O 1
ATOM 5440 N N . TRP A 1 681 ? 1.133 2.637 -29.391 1 95.06 681 TRP A N 1
ATOM 5441 C CA . TRP A 1 681 ? 0.448 1.381 -29.109 1 95.06 681 TRP A CA 1
ATOM 5442 C C . TRP A 1 681 ? -0.729 1.177 -30.047 1 95.06 681 TRP A C 1
ATOM 5444 O O . TRP A 1 681 ? -1.51 2.102 -30.297 1 95.06 681 TRP A O 1
ATOM 5454 N N . TYR A 1 682 ? -0.844 -0.006 -30.625 1 92.88 682 TYR A N 1
ATOM 5455 C CA . TYR A 1 682 ? -1.979 -0.38 -31.453 1 92.88 682 TYR A CA 1
ATOM 5456 C C . TYR A 1 682 ? -3.037 -1.115 -30.641 1 92.88 682 TYR A C 1
ATOM 5458 O O . TYR A 1 682 ? -2.73 -2.09 -29.953 1 92.88 682 TYR A O 1
ATOM 5466 N N . ASP A 1 683 ? -4.254 -0.617 -30.719 1 94.19 683 ASP A N 1
ATOM 5467 C CA . ASP A 1 683 ? -5.348 -1.436 -30.188 1 94.19 683 ASP A CA 1
ATOM 5468 C C . ASP A 1 683 ? -5.488 -2.73 -30.984 1 94.19 683 ASP A C 1
ATOM 5470 O O . ASP A 1 683 ? -5.711 -2.697 -32.219 1 94.19 683 ASP A O 1
ATOM 5474 N N . TYR A 1 684 ? -5.379 -3.809 -30.375 1 94.38 684 TYR A N 1
ATOM 5475 C CA . TYR A 1 684 ? -5.328 -5.109 -31.031 1 94.38 684 TYR A CA 1
ATOM 5476 C C . TYR A 1 684 ? -6.586 -5.352 -31.859 1 94.38 684 TYR A C 1
ATOM 5478 O O . TYR A 1 684 ? -6.527 -5.992 -32.906 1 94.38 684 TYR A O 1
ATOM 5486 N N . TRP A 1 685 ? -7.723 -4.848 -31.406 1 92.38 685 TRP A N 1
ATOM 5487 C CA . TRP A 1 685 ? -9.016 -5.152 -32.031 1 92.38 685 TRP A CA 1
ATOM 5488 C C . TRP A 1 685 ? -9.328 -4.172 -33.156 1 92.38 685 TRP A C 1
ATOM 5490 O O . TRP A 1 685 ? -9.797 -4.574 -34.219 1 92.38 685 TRP A O 1
ATOM 5500 N N . SER A 1 686 ? -9.031 -2.855 -32.906 1 88.56 686 SER A N 1
ATOM 5501 C CA . SER A 1 686 ? -9.422 -1.831 -33.875 1 88.56 686 SER A CA 1
ATOM 5502 C C . SER A 1 686 ? -8.227 -1.392 -34.719 1 88.56 686 SER A C 1
ATOM 5504 O O . SER A 1 686 ? -8.398 -0.743 -35.75 1 88.56 686 SER A O 1
ATOM 5506 N N . MET A 1 687 ? -7.02 -1.603 -34.281 1 88.81 687 MET A N 1
ATOM 5507 C CA . MET A 1 687 ? -5.777 -1.225 -34.938 1 88.81 687 MET A CA 1
ATOM 5508 C C . MET A 1 687 ? -5.551 0.281 -34.875 1 88.81 687 MET A C 1
ATOM 5510 O O . MET A 1 687 ? -4.637 0.811 -35.5 1 88.81 687 MET A O 1
ATOM 5514 N N . SER A 1 688 ? -6.379 0.933 -34.062 1 88.62 688 SER A N 1
ATOM 5515 C CA . SER A 1 688 ? -6.141 2.354 -33.844 1 88.62 688 SER A CA 1
ATOM 5516 C C . SER A 1 688 ? -4.848 2.58 -33.062 1 88.62 688 SER A C 1
ATOM 5518 O O . SER A 1 688 ? -4.492 1.782 -32.188 1 88.62 688 SER A O 1
ATOM 5520 N N . ILE A 1 689 ? -4.129 3.631 -33.438 1 91.69 689 ILE A N 1
ATOM 5521 C CA . ILE A 1 689 ? -2.854 3.943 -32.781 1 91.69 689 ILE A CA 1
ATOM 5522 C C . ILE A 1 689 ? -3.072 4.961 -31.672 1 91.69 689 ILE A C 1
ATOM 5524 O O . ILE A 1 689 ? -3.764 5.961 -31.875 1 91.69 689 ILE A O 1
ATOM 5528 N N . ILE A 1 690 ? -2.559 4.699 -30.5 1 93 690 ILE A N 1
ATOM 5529 C CA . ILE A 1 690 ? -2.609 5.594 -29.359 1 93 690 ILE A CA 1
ATOM 5530 C C . ILE A 1 690 ? -1.191 5.91 -28.891 1 93 690 ILE A C 1
ATOM 5532 O O . ILE A 1 690 ? -0.385 5 -28.672 1 93 690 ILE A O 1
ATOM 5536 N N . ARG A 1 691 ? -0.835 7.215 -28.734 1 92.12 691 ARG A N 1
ATOM 5537 C CA . ARG A 1 691 ? 0.491 7.617 -28.266 1 92.12 691 ARG A CA 1
ATOM 5538 C C . ARG A 1 691 ? 0.529 7.746 -26.75 1 92.12 691 ARG A C 1
ATOM 5540 O O . ARG A 1 691 ? -0.298 8.445 -26.156 1 92.12 691 ARG A O 1
ATOM 5547 N N . GLY A 1 692 ? 1.465 7.012 -26.156 1 93 692 GLY A N 1
ATOM 5548 C CA . GLY A 1 692 ? 1.716 7.168 -24.734 1 93 692 GLY A CA 1
ATOM 5549 C C . GLY A 1 692 ? 2.855 8.125 -24.422 1 93 692 GLY A C 1
ATOM 5550 O O . GLY A 1 692 ? 3.5 8.641 -25.344 1 93 692 GLY A O 1
ATOM 5551 N N . PRO A 1 693 ? 3.201 8.375 -23.109 1 94.56 693 PRO A N 1
ATOM 5552 C CA . PRO A 1 693 ? 2.455 7.836 -21.969 1 94.56 693 PRO A CA 1
ATOM 5553 C C . PRO A 1 693 ? 1.086 8.492 -21.797 1 94.56 693 PRO A C 1
ATOM 5555 O O . PRO A 1 693 ? 0.958 9.711 -21.938 1 94.56 693 PRO A O 1
ATOM 5558 N N . THR A 1 694 ? 0.065 7.75 -21.594 1 93.38 694 THR A N 1
ATOM 5559 C CA . THR A 1 694 ? -1.281 8.281 -21.422 1 93.38 694 THR A CA 1
ATOM 5560 C C . THR A 1 694 ? -2.178 7.266 -20.719 1 93.38 694 THR A C 1
ATOM 5562 O O . THR A 1 694 ? -1.802 6.102 -20.562 1 93.38 694 THR A O 1
ATOM 5565 N N . THR A 1 695 ? -3.244 7.715 -20.125 1 92.94 695 THR A N 1
ATOM 5566 C CA . THR A 1 695 ? -4.328 6.871 -19.641 1 92.94 695 THR A CA 1
ATOM 5567 C C . THR A 1 695 ? -5.582 7.047 -20.484 1 92.94 695 THR A C 1
ATOM 5569 O O . THR A 1 695 ? -5.973 8.172 -20.797 1 92.94 695 THR A O 1
ATOM 5572 N N . ILE A 1 696 ? -6.168 5.941 -20.844 1 93.5 696 ILE A N 1
ATOM 5573 C CA . ILE A 1 696 ? -7.379 6.008 -21.656 1 93.5 696 ILE A CA 1
ATOM 5574 C C . ILE A 1 696 ? -8.508 5.246 -20.953 1 93.5 696 ILE A C 1
ATOM 5576 O O . ILE A 1 696 ? -8.258 4.289 -20.219 1 93.5 696 ILE A O 1
ATOM 5580 N N . ASN A 1 697 ? -9.734 5.691 -21.141 1 90.56 697 ASN A N 1
ATOM 5581 C CA . ASN A 1 697 ? -10.922 4.941 -20.734 1 90.56 697 ASN A CA 1
ATOM 5582 C C . ASN A 1 697 ? -11.461 4.09 -21.891 1 90.56 697 ASN A C 1
ATOM 5584 O O . ASN A 1 697 ? -11.82 4.617 -22.938 1 90.56 697 ASN A O 1
ATOM 5588 N N . VAL A 1 698 ? -11.492 2.855 -21.656 1 94.44 698 VAL A N 1
ATOM 5589 C CA . VAL A 1 698 ? -11.82 1.955 -22.766 1 94.44 698 VAL A CA 1
ATOM 5590 C C . VAL A 1 698 ? -13.109 1.203 -22.453 1 94.44 698 VAL A C 1
ATOM 5592 O O . VAL A 1 698 ? -13.297 0.706 -21.344 1 94.44 698 VAL A O 1
ATOM 5595 N N . HIS A 1 699 ? -14 1.265 -23.406 1 93.5 699 HIS A N 1
ATOM 5596 C CA . HIS A 1 699 ? -15.148 0.369 -23.359 1 93.5 699 HIS A CA 1
ATOM 5597 C C . HIS A 1 699 ? -14.75 -1.062 -23.703 1 93.5 699 HIS A C 1
ATOM 5599 O O . HIS A 1 699 ? -14.078 -1.303 -24.703 1 93.5 699 HIS A O 1
ATOM 5605 N N . SER A 1 700 ? -15.078 -1.98 -22.828 1 95.06 700 SER A N 1
ATOM 5606 C CA . SER A 1 700 ? -14.711 -3.381 -23 1 95.06 700 SER A CA 1
ATOM 5607 C C . SER A 1 700 ? -15.922 -4.297 -22.812 1 95.06 700 SER A C 1
ATOM 5609 O O . SER A 1 700 ? -16.078 -4.926 -21.766 1 95.06 700 SER A O 1
ATOM 5611 N N . PRO A 1 701 ? -16.719 -4.41 -23.938 1 95.94 701 PRO A N 1
ATOM 5612 C CA . PRO A 1 701 ? -17.812 -5.371 -23.828 1 95.94 701 PRO A CA 1
ATOM 5613 C C . PRO A 1 701 ? -17.344 -6.777 -23.469 1 95.94 701 PRO A C 1
ATOM 5615 O O . PRO A 1 701 ? -16.141 -7.051 -23.5 1 95.94 701 PRO A O 1
ATOM 5618 N N . LEU A 1 702 ? -18.25 -7.641 -23.109 1 96.38 702 LEU A N 1
ATOM 5619 C CA . LEU A 1 702 ? -17.922 -8.969 -22.609 1 96.38 702 LEU A CA 1
ATOM 5620 C C . LEU A 1 702 ? -17.078 -9.742 -23.609 1 96.38 702 LEU A C 1
ATOM 5622 O O . LEU A 1 702 ? -16.266 -10.586 -23.219 1 96.38 702 LEU A O 1
ATOM 5626 N N . SER A 1 703 ? -17.156 -9.406 -24.828 1 96.56 703 SER A N 1
ATOM 5627 C CA . SER A 1 703 ? -16.516 -10.164 -25.891 1 96.56 703 SER A CA 1
ATOM 5628 C C . SER A 1 703 ? -15.078 -9.688 -26.109 1 96.56 703 SER A C 1
ATOM 5630 O O . SER A 1 703 ? -14.336 -10.281 -26.891 1 96.56 703 SER A O 1
ATOM 5632 N N . ARG A 1 704 ? -14.68 -8.656 -25.438 1 95.5 704 ARG A N 1
ATOM 5633 C CA . ARG A 1 704 ? -13.344 -8.117 -25.688 1 95.5 704 ARG A CA 1
ATOM 5634 C C . ARG A 1 704 ? -12.617 -7.828 -24.375 1 95.5 704 ARG A C 1
ATOM 5636 O O . ARG A 1 704 ? -13.234 -7.391 -23.406 1 95.5 704 ARG A O 1
ATOM 5643 N N . VAL A 1 705 ? -11.367 -8.141 -24.391 1 97.56 705 VAL A N 1
ATOM 5644 C CA . VAL A 1 705 ? -10.445 -7.684 -23.344 1 97.56 705 VAL A CA 1
ATOM 5645 C C . VAL A 1 705 ? -9.43 -6.711 -23.953 1 97.56 705 VAL A C 1
ATOM 5647 O O . VAL A 1 705 ? -8.969 -6.902 -25.078 1 97.56 705 VAL A O 1
ATOM 5650 N N . PRO A 1 706 ? -9.164 -5.559 -23.312 1 98.19 706 PRO A N 1
ATOM 5651 C CA . PRO A 1 706 ? -8.18 -4.625 -23.875 1 98.19 706 PRO A CA 1
ATOM 5652 C C . PRO A 1 706 ? -6.812 -5.27 -24.094 1 98.19 706 PRO A C 1
ATOM 5654 O O . PRO A 1 706 ? -6.219 -5.805 -23.156 1 98.19 706 PRO A O 1
ATOM 5657 N N . ILE A 1 707 ? -6.359 -5.27 -25.297 1 98.25 707 ILE A N 1
ATOM 5658 C CA . ILE A 1 707 ? -5.047 -5.723 -25.734 1 98.25 707 ILE A CA 1
ATOM 5659 C C . ILE A 1 707 ? -4.398 -4.66 -26.609 1 98.25 707 ILE A C 1
ATOM 5661 O O . ILE A 1 707 ? -5.023 -4.156 -27.547 1 98.25 707 ILE A O 1
ATOM 5665 N N . TYR A 1 708 ? -3.229 -4.336 -26.281 1 97.44 708 TYR A N 1
ATOM 5666 C CA . TYR A 1 708 ? -2.486 -3.367 -27.078 1 97.44 708 TYR A CA 1
ATOM 5667 C C . TYR A 1 708 ? -1.148 -3.941 -27.531 1 97.44 708 TYR A C 1
ATOM 5669 O O . TYR A 1 708 ? -0.523 -4.719 -26.797 1 97.44 708 TYR A O 1
ATOM 5677 N N . VAL A 1 709 ? -0.715 -3.604 -28.703 1 95.56 709 VAL A N 1
ATOM 5678 C CA . VAL A 1 709 ? 0.53 -4.094 -29.281 1 95.56 709 VAL A CA 1
ATOM 5679 C C . VAL A 1 709 ? 1.49 -2.924 -29.5 1 95.56 709 VAL A C 1
ATOM 5681 O O . VAL A 1 709 ? 1.108 -1.896 -30.062 1 95.56 709 VAL A O 1
ATOM 5684 N N . LYS A 1 710 ? 2.648 -3.078 -29.078 1 93.56 710 LYS A N 1
ATOM 5685 C CA . LYS A 1 710 ? 3.676 -2.043 -29.172 1 93.56 710 LYS A CA 1
ATOM 5686 C C . LYS A 1 710 ? 4.086 -1.81 -30.609 1 93.56 710 LYS A C 1
ATOM 5688 O O . LYS A 1 710 ? 4.191 -2.758 -31.391 1 93.56 710 LYS A O 1
ATOM 5693 N N . ASP A 1 711 ? 4.32 -0.587 -30.922 1 88.94 711 ASP A N 1
ATOM 5694 C CA . ASP A 1 711 ? 4.887 -0.259 -32.219 1 88.94 711 ASP A CA 1
ATOM 5695 C C . ASP A 1 711 ? 6.223 -0.969 -32.438 1 88.94 711 ASP A C 1
ATOM 5697 O O . ASP A 1 711 ? 7.023 -1.086 -31.5 1 88.94 711 ASP A O 1
ATOM 5701 N N . GLY A 1 712 ? 6.387 -1.58 -33.625 1 83.62 712 GLY A N 1
ATOM 5702 C CA . GLY A 1 712 ? 7.602 -2.328 -33.906 1 83.62 712 GLY A CA 1
ATOM 5703 C C . GLY A 1 712 ? 7.484 -3.805 -33.562 1 83.62 712 GLY A C 1
ATOM 5704 O O . GLY A 1 712 ? 8.445 -4.559 -33.75 1 83.62 712 GLY A O 1
ATOM 5705 N N . ALA A 1 713 ? 6.309 -4.223 -33.281 1 88.5 713 ALA A N 1
ATOM 5706 C CA . ALA A 1 713 ? 6.09 -5.594 -32.844 1 88.5 713 ALA A CA 1
ATOM 5707 C C . ALA A 1 713 ? 6.078 -6.562 -34 1 88.5 713 ALA A C 1
ATOM 5709 O O . ALA A 1 713 ? 5.668 -6.199 -35.125 1 88.5 713 ALA A O 1
ATOM 5710 N N . LEU A 1 714 ? 6.566 -7.711 -33.781 1 85.5 714 LEU A N 1
ATOM 5711 C CA . LEU A 1 714 ? 6.406 -8.898 -34.625 1 85.5 714 LEU A CA 1
ATOM 5712 C C . LEU A 1 714 ? 5.66 -10 -33.875 1 85.5 714 LEU A C 1
ATOM 5714 O O . LEU A 1 714 ? 6.199 -10.586 -32.938 1 85.5 714 LEU A O 1
ATOM 5718 N N . ILE A 1 715 ? 4.461 -10.234 -34.312 1 90.75 715 ILE A N 1
ATOM 5719 C CA . ILE A 1 715 ? 3.666 -11.266 -33.656 1 90.75 715 ILE A CA 1
ATOM 5720 C C . ILE A 1 715 ? 3.492 -12.461 -34.594 1 90.75 715 ILE A C 1
ATOM 5722 O O . ILE A 1 715 ? 2.893 -12.344 -35.656 1 90.75 715 ILE A O 1
ATOM 5726 N N . ALA A 1 716 ? 4.062 -13.57 -34.188 1 90.06 716 ALA A N 1
ATOM 5727 C CA . ALA A 1 716 ? 3.904 -14.812 -34.969 1 90.06 716 ALA A CA 1
ATOM 5728 C C . ALA A 1 716 ? 2.666 -15.578 -34.5 1 90.06 716 ALA A C 1
ATOM 5730 O O . ALA A 1 716 ? 2.48 -15.828 -33.312 1 90.06 716 ALA A O 1
ATOM 5731 N N . TYR A 1 717 ? 1.828 -15.914 -35.438 1 92.19 717 TYR A N 1
ATOM 5732 C CA . TYR A 1 717 ? 0.651 -16.734 -35.219 1 92.19 717 TYR A CA 1
ATOM 5733 C C . TYR A 1 717 ? 0.797 -18.094 -35.906 1 92.19 717 TYR A C 1
ATOM 5735 O O . TYR A 1 717 ? 1.46 -18.203 -36.938 1 92.19 717 TYR A O 1
ATOM 5743 N N . SER A 1 718 ? 0.214 -19.094 -35.25 1 93.12 718 SER A N 1
ATOM 5744 C CA . SER A 1 718 ? 0.064 -20.344 -35.969 1 93.12 718 SER A CA 1
ATOM 5745 C C . SER A 1 718 ? -0.973 -20.203 -37.094 1 93.12 718 SER A C 1
ATOM 5747 O O . SER A 1 718 ? -2.057 -19.656 -36.875 1 93.12 718 SER A O 1
ATOM 5749 N N . ALA A 1 719 ? -0.665 -20.703 -38.219 1 87.94 719 ALA A N 1
ATOM 5750 C CA . ALA A 1 719 ? -1.593 -20.656 -39.344 1 87.94 719 ALA A CA 1
ATOM 5751 C C . ALA A 1 719 ? -2.482 -21.891 -39.375 1 87.94 719 ALA A C 1
ATOM 5753 O O . ALA A 1 719 ? -3.377 -22.016 -40.219 1 87.94 719 ALA A O 1
ATOM 5754 N N . VAL A 1 720 ? -2.238 -22.75 -38.438 1 88.19 720 VAL A N 1
ATOM 5755 C CA . VAL A 1 720 ? -2.98 -24 -38.375 1 88.19 720 VAL A CA 1
ATOM 5756 C C . VAL A 1 720 ? -4.039 -23.922 -37.281 1 88.19 720 VAL A C 1
ATOM 5758 O O . VAL A 1 720 ? -3.773 -23.422 -36.188 1 88.19 720 VAL A O 1
ATOM 5761 N N . ASP A 1 721 ? -5.238 -24.266 -37.656 1 89.12 721 ASP A N 1
ATOM 5762 C CA . ASP A 1 721 ? -6.289 -24.422 -36.656 1 89.12 721 ASP A CA 1
ATOM 5763 C C . ASP A 1 721 ? -6.191 -25.781 -35.969 1 89.12 721 ASP A C 1
ATOM 5765 O O . ASP A 1 721 ? -6.816 -26.75 -36.406 1 89.12 721 ASP A O 1
ATOM 5769 N N . SER A 1 722 ? -5.492 -25.859 -34.906 1 90.5 722 SER A N 1
ATOM 5770 C CA . SER A 1 722 ? -5.184 -27.141 -34.281 1 90.5 722 SER A CA 1
ATOM 5771 C C . SER A 1 722 ? -6.016 -27.344 -33.031 1 90.5 722 SER A C 1
ATOM 5773 O O . SER A 1 722 ? -6.332 -26.391 -32.312 1 90.5 722 SER A O 1
ATOM 5775 N N . MET A 1 723 ? -6.363 -28.594 -32.812 1 94.69 723 MET A N 1
ATOM 5776 C CA . MET A 1 723 ? -7.09 -28.984 -31.625 1 94.69 723 MET A CA 1
ATOM 5777 C C . MET A 1 723 ? -6.129 -29.359 -30.5 1 94.69 723 MET A C 1
ATOM 5779 O O . MET A 1 723 ? -6.527 -29.438 -29.344 1 94.69 723 MET A O 1
ATOM 5783 N N . ASN A 1 724 ? -4.906 -29.562 -30.797 1 95 724 ASN A N 1
ATOM 5784 C CA . ASN A 1 724 ? -3.828 -29.812 -29.844 1 95 724 ASN A CA 1
ATOM 5785 C C . ASN A 1 724 ? -2.496 -29.266 -30.359 1 95 724 ASN A C 1
ATOM 5787 O O . ASN A 1 724 ? -2.373 -28.906 -31.531 1 95 724 ASN A O 1
ATOM 5791 N N . LEU A 1 725 ? -1.53 -29.109 -29.484 1 95.19 725 LEU A N 1
ATOM 5792 C CA . LEU A 1 725 ? -0.263 -28.469 -29.828 1 95.19 725 LEU A CA 1
ATOM 5793 C C . LEU A 1 725 ? 0.765 -29.5 -30.266 1 95.19 725 LEU A C 1
ATOM 5795 O O . LEU A 1 725 ? 1.425 -30.125 -29.422 1 95.19 725 LEU A O 1
ATOM 5799 N N . THR A 1 726 ? 0.905 -29.703 -31.516 1 90.56 726 THR A N 1
ATOM 5800 C CA . THR A 1 726 ? 1.99 -30.438 -32.156 1 90.56 726 THR A CA 1
ATOM 5801 C C . THR A 1 726 ? 2.988 -29.5 -32.812 1 90.56 726 THR A C 1
ATOM 5803 O O . THR A 1 726 ? 2.768 -28.281 -32.844 1 90.56 726 THR A O 1
ATOM 5806 N N . THR A 1 727 ? 4.031 -30 -33.25 1 87.06 727 THR A N 1
ATOM 5807 C CA . THR A 1 727 ? 5.07 -29.156 -33.844 1 87.06 727 THR A CA 1
ATOM 5808 C C . THR A 1 727 ? 4.547 -28.422 -35.062 1 87.06 727 THR A C 1
ATOM 5810 O O . THR A 1 727 ? 5.148 -27.453 -35.531 1 87.06 727 THR A O 1
ATOM 5813 N N . ASP A 1 728 ? 3.43 -28.844 -35.531 1 84.75 728 ASP A N 1
ATOM 5814 C CA . ASP A 1 728 ? 2.838 -28.219 -36.719 1 84.75 728 ASP A CA 1
ATOM 5815 C C . ASP A 1 728 ? 2.467 -26.766 -36.469 1 84.75 728 ASP A C 1
ATOM 5817 O O . ASP A 1 728 ? 2.5 -25.922 -37.375 1 84.75 728 ASP A O 1
ATOM 5821 N N . VAL A 1 729 ? 2.164 -26.484 -35.25 1 89.06 729 VAL A N 1
ATOM 5822 C CA . VAL A 1 729 ? 1.745 -25.125 -34.875 1 89.06 729 VAL A CA 1
ATOM 5823 C C . VAL A 1 729 ? 2.932 -24.172 -34.969 1 89.06 729 VAL A C 1
ATOM 5825 O O . VAL A 1 729 ? 2.752 -22.969 -35.125 1 89.06 729 VAL A O 1
ATOM 5828 N N . LEU A 1 730 ? 4.145 -24.703 -35.031 1 88.38 730 LEU A N 1
ATOM 5829 C CA . LEU A 1 730 ? 5.355 -23.891 -35.062 1 88.38 730 LEU A CA 1
ATOM 5830 C C . LEU A 1 730 ? 5.965 -23.875 -36.438 1 88.38 730 LEU A C 1
ATOM 5832 O O . LEU A 1 730 ? 6.828 -23.047 -36.75 1 88.38 730 LEU A O 1
ATOM 5836 N N . ASN A 1 731 ? 5.43 -24.781 -37.344 1 83.81 731 ASN A N 1
ATOM 5837 C CA . ASN A 1 731 ? 6.039 -24.922 -38.656 1 83.81 731 ASN A CA 1
ATOM 5838 C C . ASN A 1 731 ? 5.312 -24.078 -39.719 1 83.81 731 ASN A C 1
ATOM 5840 O O . ASN A 1 731 ? 5.848 -23.828 -40.781 1 83.81 731 ASN A O 1
ATOM 5844 N N . ASN A 1 732 ? 4.074 -23.656 -39.5 1 83.75 732 ASN A N 1
ATOM 5845 C CA . ASN A 1 732 ? 3.27 -22.812 -40.375 1 83.75 732 ASN A CA 1
ATOM 5846 C C . ASN A 1 732 ? 2.85 -21.531 -39.688 1 83.75 732 ASN A C 1
ATOM 5848 O O . ASN A 1 732 ? 1.866 -21.5 -38.938 1 83.75 732 ASN A O 1
ATOM 5852 N N . LEU A 1 733 ? 3.555 -20.453 -40.125 1 86.5 733 LEU A N 1
ATOM 5853 C CA . LEU A 1 733 ? 3.383 -19.234 -39.312 1 86.5 733 LEU A CA 1
ATOM 5854 C C . LEU A 1 733 ? 2.787 -18.125 -40.156 1 86.5 733 LEU A C 1
ATOM 5856 O O . LEU A 1 733 ? 3.078 -18.016 -41.375 1 86.5 733 LEU A O 1
ATOM 5860 N N . LEU A 1 734 ? 1.89 -17.406 -39.594 1 84.19 734 LEU A N 1
ATOM 5861 C CA . LEU A 1 734 ? 1.491 -16.078 -40.031 1 84.19 734 LEU A CA 1
ATOM 5862 C C . LEU A 1 734 ? 2.137 -15 -39.156 1 84.19 734 LEU A C 1
ATOM 5864 O O . LEU A 1 734 ? 2 -15.023 -37.938 1 84.19 734 LEU A O 1
ATOM 5868 N N . VAL A 1 735 ? 2.875 -14.117 -39.781 1 83.88 735 VAL A N 1
ATOM 5869 C CA . VAL A 1 735 ? 3.58 -13.102 -39 1 83.88 735 VAL A CA 1
ATOM 5870 C C . VAL A 1 735 ? 2.973 -11.727 -39.281 1 83.88 735 VAL A C 1
ATOM 5872 O O . VAL A 1 735 ? 2.893 -11.305 -40.438 1 83.88 735 VAL A O 1
ATOM 5875 N N . GLU A 1 736 ? 2.496 -11.109 -38.25 1 84.25 736 GLU A N 1
ATOM 5876 C CA . GLU A 1 736 ? 2.004 -9.742 -38.344 1 84.25 736 GLU A CA 1
ATOM 5877 C C . GLU A 1 736 ? 3.057 -8.742 -37.844 1 84.25 736 GLU A C 1
ATOM 5879 O O . GLU A 1 736 ? 3.584 -8.883 -36.75 1 84.25 736 GLU A O 1
ATOM 5884 N N . VAL A 1 737 ? 3.33 -7.758 -38.625 1 83 737 VAL A N 1
ATOM 5885 C CA . VAL A 1 737 ? 4.316 -6.734 -38.281 1 83 737 VAL A CA 1
ATOM 5886 C C . VAL A 1 737 ? 3.619 -5.398 -38.062 1 83 737 VAL A C 1
ATOM 5888 O O . VAL A 1 737 ? 2.838 -4.941 -38.906 1 83 737 VAL A O 1
ATOM 5891 N N . TYR A 1 738 ? 3.9 -4.852 -36.875 1 83.56 738 TYR A N 1
ATOM 5892 C CA . TYR A 1 738 ? 3.34 -3.559 -36.531 1 83.56 738 TYR A CA 1
ATOM 5893 C C . TYR A 1 738 ? 4.363 -2.445 -36.719 1 83.56 738 TYR A C 1
ATOM 5895 O O . TYR A 1 738 ? 5.477 -2.518 -36.188 1 83.56 738 TYR A O 1
ATOM 5903 N N . GLY A 1 739 ? 3.996 -1.316 -37.344 1 77.06 739 GLY A N 1
ATOM 5904 C CA . GLY A 1 739 ? 4.863 -0.166 -37.531 1 77.06 739 GLY A CA 1
ATOM 5905 C C . GLY A 1 739 ? 5.82 -0.321 -38.719 1 77.06 739 GLY A C 1
ATOM 5906 O O . GLY A 1 739 ? 5.434 -0.81 -39.781 1 77.06 739 GLY A O 1
ATOM 5907 N N . ASN A 1 740 ? 7.109 0.271 -38.406 1 65.94 740 ASN A N 1
ATOM 5908 C CA . ASN A 1 740 ? 7.977 0.441 -39.562 1 65.94 740 ASN A CA 1
ATOM 5909 C C . ASN A 1 740 ? 8.805 -0.812 -39.844 1 65.94 740 ASN A C 1
ATOM 5911 O O . ASN A 1 740 ? 8.984 -1.644 -38.938 1 65.94 740 ASN A O 1
ATOM 5915 N N . ALA A 1 741 ? 9.25 -0.822 -40.969 1 59.59 741 ALA A N 1
ATOM 5916 C CA . ALA A 1 741 ? 10.094 -1.864 -41.531 1 59.59 741 ALA A CA 1
ATOM 5917 C C . ALA A 1 741 ? 11.305 -2.145 -40.656 1 59.59 741 ALA A C 1
ATOM 5919 O O . ALA A 1 741 ? 11.75 -1.274 -39.906 1 59.59 741 ALA A O 1
ATOM 5920 N N . GLY A 1 742 ? 11.617 -3.41 -40.312 1 68.75 742 GLY A N 1
ATOM 5921 C CA . GLY A 1 742 ? 12.828 -3.77 -39.594 1 68.75 742 GLY A CA 1
ATOM 5922 C C . GLY A 1 742 ? 13.211 -5.23 -39.781 1 68.75 742 GLY A C 1
ATOM 5923 O O . GLY A 1 742 ? 12.664 -5.922 -40.625 1 68.75 742 GLY A O 1
ATOM 5924 N N . GLU A 1 743 ? 14.391 -5.566 -39.25 1 70.69 743 GLU A N 1
ATOM 5925 C CA . GLU A 1 743 ? 14.852 -6.949 -39.219 1 70.69 743 GLU A CA 1
ATOM 5926 C C . GLU A 1 743 ? 14.453 -7.621 -37.906 1 70.69 743 GLU A C 1
ATOM 5928 O O . GLU A 1 743 ? 14.57 -7.02 -36.812 1 70.69 743 GLU A O 1
ATOM 5933 N N . PHE A 1 744 ? 13.805 -8.859 -38.188 1 74.25 744 PHE A N 1
ATOM 5934 C CA . PHE A 1 744 ? 13.344 -9.555 -37 1 74.25 744 PHE A CA 1
ATOM 5935 C C . PHE A 1 744 ? 13.828 -11 -37 1 74.25 744 PHE A C 1
ATOM 5937 O O . PHE A 1 744 ? 14.188 -11.539 -38.031 1 74.25 744 PHE A O 1
ATOM 5944 N N . ASN A 1 745 ? 14.039 -11.453 -35.812 1 78.62 745 ASN A N 1
ATOM 5945 C CA . ASN A 1 745 ? 14.305 -12.875 -35.594 1 78.62 745 ASN A CA 1
ATOM 5946 C C . ASN A 1 745 ? 13.289 -13.508 -34.656 1 78.62 745 ASN A C 1
ATOM 5948 O O . ASN A 1 745 ? 12.812 -12.852 -33.719 1 78.62 745 ASN A O 1
ATOM 5952 N N . ILE A 1 746 ? 12.898 -14.703 -35.062 1 84.62 746 ILE A N 1
ATOM 5953 C CA . ILE A 1 746 ? 12.047 -15.5 -34.188 1 84.62 746 ILE A CA 1
ATOM 5954 C C . ILE A 1 746 ? 12.781 -16.766 -33.75 1 84.62 746 ILE A C 1
ATOM 5956 O O . ILE A 1 746 ? 13.141 -17.594 -34.594 1 84.62 746 ILE A O 1
ATOM 5960 N N . ASP A 1 747 ? 13.102 -16.875 -32.5 1 87.56 747 ASP A N 1
ATOM 5961 C CA . ASP A 1 747 ? 13.766 -18.031 -31.938 1 87.56 747 ASP A CA 1
ATOM 5962 C C . ASP A 1 747 ? 12.766 -18.969 -31.25 1 87.56 747 ASP A C 1
ATOM 5964 O O . ASP A 1 747 ? 12.102 -18.578 -30.297 1 87.56 747 ASP A O 1
ATOM 5968 N N . LEU A 1 748 ? 12.625 -20.172 -31.781 1 88.25 748 LEU A N 1
ATOM 5969 C CA . LEU A 1 748 ? 11.695 -21.156 -31.234 1 88.25 748 LEU A CA 1
ATOM 5970 C C . LEU A 1 748 ? 12.438 -22.266 -30.516 1 88.25 748 LEU A C 1
ATOM 5972 O O . LEU A 1 748 ? 11.961 -23.391 -30.438 1 88.25 748 LEU A O 1
ATOM 5976 N N . GLY A 1 749 ? 13.68 -21.938 -30.062 1 88.06 749 GLY A N 1
ATOM 5977 C CA . GLY A 1 749 ? 14.469 -22.859 -29.281 1 88.06 749 GLY A CA 1
ATOM 5978 C C . GLY A 1 749 ? 14.828 -24.125 -30.031 1 88.06 749 GLY A C 1
ATOM 5979 O O . GLY A 1 749 ? 15.367 -24.078 -31.125 1 88.06 749 GLY A O 1
ATOM 5980 N N . ARG A 1 750 ? 14.367 -25.312 -29.469 1 86 750 ARG A N 1
ATOM 5981 C CA . ARG A 1 750 ? 14.734 -26.609 -30.031 1 86 750 ARG A CA 1
ATOM 5982 C C . ARG A 1 750 ? 14.008 -26.891 -31.344 1 86 750 ARG A C 1
ATOM 5984 O O . ARG A 1 750 ? 14.367 -27.797 -32.094 1 86 750 ARG A O 1
ATOM 5991 N N . TYR A 1 751 ? 13.062 -26 -31.641 1 83.75 751 TYR A N 1
ATOM 5992 C CA . TYR A 1 751 ? 12.266 -26.25 -32.844 1 83.75 751 TYR A CA 1
ATOM 5993 C C . TYR A 1 751 ? 12.773 -25.406 -34 1 83.75 751 TYR A C 1
ATOM 5995 O O . TYR A 1 751 ? 12.258 -25.5 -35.125 1 83.75 751 TYR A O 1
ATOM 6003 N N . GLY A 1 752 ? 13.703 -24.562 -33.688 1 81.56 752 GLY A N 1
ATOM 6004 C CA . GLY A 1 752 ? 14.344 -23.828 -34.781 1 81.56 752 GLY A CA 1
ATOM 6005 C C . GLY A 1 752 ? 14.297 -22.328 -34.594 1 81.56 752 GLY A C 1
ATOM 6006 O O . GLY A 1 752 ? 13.695 -21.828 -33.656 1 81.56 752 GLY A O 1
ATOM 6007 N N . LYS A 1 753 ? 15.125 -21.625 -35.438 1 82.56 753 LYS A N 1
ATOM 6008 C CA . LYS A 1 753 ? 15.219 -20.172 -35.438 1 82.56 753 LYS A CA 1
ATOM 6009 C C . LYS A 1 753 ? 14.961 -19.594 -36.844 1 82.56 753 LYS A C 1
ATOM 6011 O O . LYS A 1 753 ? 15.477 -20.109 -37.812 1 82.56 753 LYS A O 1
ATOM 6016 N N . LEU A 1 754 ? 13.969 -18.75 -36.812 1 77.12 754 LEU A N 1
ATOM 6017 C CA . LEU A 1 754 ? 13.758 -17.984 -38.031 1 77.12 754 LEU A CA 1
ATOM 6018 C C . LEU A 1 754 ? 14.57 -16.688 -38 1 77.12 754 LEU A C 1
ATOM 6020 O O . LEU A 1 754 ? 14.336 -15.82 -37.156 1 77.12 754 LEU A O 1
ATOM 6024 N N . THR A 1 755 ? 15.547 -16.672 -38.781 1 73.38 755 THR A N 1
ATOM 6025 C CA . THR A 1 755 ? 16.438 -15.508 -38.781 1 73.38 755 THR A CA 1
ATOM 6026 C C . THR A 1 755 ? 16.266 -14.688 -40.062 1 73.38 755 THR A C 1
ATOM 6028 O O . THR A 1 755 ? 15.82 -15.211 -41.094 1 73.38 755 THR A O 1
ATOM 6031 N N . GLY A 1 756 ? 16.547 -13.484 -39.938 1 65.06 756 GLY A N 1
ATOM 6032 C CA . GLY A 1 756 ? 16.672 -12.609 -41.094 1 65.06 756 GLY A CA 1
ATOM 6033 C C . GLY A 1 756 ? 15.344 -12.211 -41.688 1 65.06 756 GLY A C 1
ATOM 6034 O O . GLY A 1 756 ? 15.219 -12.102 -42.906 1 65.06 756 GLY A O 1
ATOM 6035 N N . ILE A 1 757 ? 14.25 -12.25 -40.812 1 71.12 757 ILE A N 1
ATOM 6036 C CA . ILE A 1 757 ? 12.984 -11.742 -41.344 1 71.12 757 ILE A CA 1
ATOM 6037 C C . ILE A 1 757 ? 13.102 -10.242 -41.594 1 71.12 757 ILE A C 1
ATOM 6039 O O . ILE A 1 757 ? 13.297 -9.453 -40.656 1 71.12 757 ILE A O 1
ATOM 6043 N N . GLN A 1 758 ? 13.258 -9.867 -42.812 1 68.25 758 GLN A N 1
ATOM 6044 C CA . GLN A 1 758 ? 13.359 -8.461 -43.188 1 68.25 758 GLN A CA 1
ATOM 6045 C C . GLN A 1 758 ? 12.023 -7.938 -43.719 1 68.25 758 GLN A C 1
ATOM 6047 O O . GLN A 1 758 ? 11.422 -8.523 -44.625 1 68.25 758 GLN A O 1
ATOM 6052 N N . VAL A 1 759 ? 11.477 -7.078 -42.875 1 67.31 759 VAL A N 1
ATOM 6053 C CA . VAL A 1 759 ? 10.219 -6.449 -43.25 1 67.31 759 VAL A CA 1
ATOM 6054 C C . VAL A 1 759 ? 10.492 -5.055 -43.812 1 67.31 759 VAL A C 1
ATOM 6056 O O . VAL A 1 759 ? 11.109 -4.223 -43.156 1 67.31 759 VAL A O 1
ATOM 6059 N N . THR A 1 760 ? 10.32 -4.895 -45.094 1 62.31 760 THR A N 1
ATOM 6060 C CA . THR A 1 760 ? 10.352 -3.576 -45.719 1 62.31 760 THR A CA 1
ATOM 6061 C C . THR A 1 760 ? 8.93 -3.07 -46 1 62.31 760 THR A C 1
ATOM 6063 O O . THR A 1 760 ? 7.961 -3.797 -45.781 1 62.31 760 THR A O 1
ATOM 6066 N N . TYR A 1 761 ? 8.75 -1.702 -46.25 1 57.91 761 TYR A N 1
ATOM 6067 C CA . TYR A 1 761 ? 7.441 -1.105 -46.469 1 57.91 761 TYR A CA 1
ATOM 6068 C C . TYR A 1 761 ? 6.633 -1.907 -47.469 1 57.91 761 TYR A C 1
ATOM 6070 O O . TYR A 1 761 ? 5.406 -1.991 -47.375 1 57.91 761 TYR A O 1
ATOM 6078 N N . ASP A 1 762 ? 7.309 -2.699 -48.406 1 56.75 762 ASP A N 1
ATOM 6079 C CA . ASP A 1 762 ? 6.535 -3.314 -49.5 1 56.75 762 ASP A CA 1
ATOM 6080 C C . ASP A 1 762 ? 6.82 -4.812 -49.594 1 56.75 762 ASP A C 1
ATOM 6082 O O . ASP A 1 762 ? 6.176 -5.523 -50.344 1 56.75 762 ASP A O 1
ATOM 6086 N N . LYS A 1 763 ? 7.844 -5.254 -48.906 1 59.69 763 LYS A N 1
ATOM 6087 C CA . LYS A 1 763 ? 8.195 -6.656 -49.094 1 59.69 763 LYS A CA 1
ATOM 6088 C C . LYS A 1 763 ? 8.672 -7.305 -47.812 1 59.69 763 LYS A C 1
ATOM 6090 O O . LYS A 1 763 ? 9.164 -6.621 -46.906 1 59.69 763 LYS A O 1
ATOM 6095 N N . VAL A 1 764 ? 8.227 -8.664 -47.531 1 60.31 764 VAL A N 1
ATOM 6096 C CA . VAL A 1 764 ? 8.75 -9.469 -46.438 1 60.31 764 VAL A CA 1
ATOM 6097 C C . VAL A 1 764 ? 9.641 -10.578 -46.969 1 60.31 764 VAL A C 1
ATOM 6099 O O . VAL A 1 764 ? 9.281 -11.25 -47.938 1 60.31 764 VAL A O 1
ATOM 6102 N N . TYR A 1 765 ? 10.961 -10.617 -46.688 1 62.16 765 TYR A N 1
ATOM 6103 C CA . TYR A 1 765 ? 11.867 -11.711 -47 1 62.16 765 TYR A CA 1
ATOM 6104 C C . TYR A 1 765 ? 12.164 -12.547 -45.781 1 62.16 765 TYR A C 1
ATOM 6106 O O . TYR A 1 765 ? 12.289 -12.016 -44.656 1 62.16 765 TYR A O 1
ATOM 6114 N N . SER A 1 766 ? 11.742 -13.883 -45.719 1 60.91 766 SER A N 1
ATOM 6115 C CA . SER A 1 766 ? 12.086 -14.719 -44.594 1 60.91 766 SER A CA 1
ATOM 6116 C C . SER A 1 766 ? 13.047 -15.836 -44.969 1 60.91 766 SER A C 1
ATOM 6118 O O . SER A 1 766 ? 13 -16.328 -46.125 1 60.91 766 SER A O 1
ATOM 6120 N N . MET A 1 767 ? 14.148 -16.094 -44.094 1 57.41 767 MET A N 1
ATOM 6121 C CA . MET A 1 767 ? 15.078 -17.203 -44.219 1 57.41 767 MET A CA 1
ATOM 6122 C C . MET A 1 767 ? 14.703 -18.359 -43.281 1 57.41 767 MET A C 1
ATOM 6124 O O . MET A 1 767 ? 14.18 -18.125 -42.188 1 57.41 767 MET A O 1
ATOM 6128 N N . GLY A 1 768 ? 14.219 -19.625 -43.688 1 55.03 768 GLY A N 1
ATOM 6129 C CA . GLY A 1 768 ? 14.203 -20.766 -42.812 1 55.03 768 GLY A CA 1
ATOM 6130 C C . GLY A 1 768 ? 13.016 -21.688 -43.062 1 55.03 768 GLY A C 1
ATOM 6131 O O . GLY A 1 768 ? 12.695 -22.531 -42.219 1 55.03 768 GLY A O 1
ATOM 6132 N N . GLY A 1 769 ? 12.516 -21.766 -44.156 1 58.12 769 GLY A N 1
ATOM 6133 C CA . GLY A 1 769 ? 11.531 -22.75 -44.562 1 58.12 769 GLY A CA 1
ATOM 6134 C C . GLY A 1 769 ? 10.18 -22.562 -43.906 1 58.12 769 GLY A C 1
ATOM 6135 O O . GLY A 1 769 ? 9.266 -23.375 -44.094 1 58.12 769 GLY A O 1
ATOM 6136 N N . PHE A 1 770 ? 10.047 -21.688 -43.031 1 64.62 770 PHE A N 1
ATOM 6137 C CA . PHE A 1 770 ? 8.734 -21.406 -42.469 1 64.62 770 PHE A CA 1
ATOM 6138 C C . PHE A 1 770 ? 7.844 -20.719 -43.5 1 64.62 770 PHE A C 1
ATOM 6140 O O . PHE A 1 770 ? 8.328 -19.938 -44.312 1 64.62 770 PHE A O 1
ATOM 6147 N N . LYS A 1 771 ? 6.66 -21.25 -43.625 1 64.75 771 LYS A N 1
ATOM 6148 C CA . LYS A 1 771 ? 5.707 -20.484 -44.438 1 64.75 771 LYS A CA 1
ATOM 6149 C C . LYS A 1 771 ? 5.211 -19.25 -43.688 1 64.75 771 LYS A C 1
ATOM 6151 O O . LYS A 1 771 ? 4.617 -19.375 -42.594 1 64.75 771 LYS A O 1
ATOM 6156 N N . ILE A 1 772 ? 5.645 -18.062 -44.125 1 65.81 772 ILE A N 1
ATOM 6157 C CA . ILE A 1 772 ? 5.32 -16.828 -43.438 1 65.81 772 ILE A CA 1
ATOM 6158 C C . ILE A 1 772 ? 4.418 -15.961 -44.281 1 65.81 772 ILE A C 1
ATOM 6160 O O . ILE A 1 772 ? 4.676 -15.789 -45.5 1 65.81 772 ILE A O 1
ATOM 6164 N N . ARG A 1 773 ? 3.205 -15.719 -43.75 1 66.12 773 ARG A N 1
ATOM 6165 C CA . ARG A 1 773 ? 2.391 -14.648 -44.312 1 66.12 773 ARG A CA 1
ATOM 6166 C C . ARG A 1 773 ? 2.561 -13.359 -43.5 1 66.12 773 ARG A C 1
ATOM 6168 O O . ARG A 1 773 ? 2.471 -13.367 -42.281 1 66.12 773 ARG A O 1
ATOM 6175 N N . PHE A 1 774 ? 2.854 -12.188 -44.219 1 64.81 774 PHE A N 1
ATOM 6176 C CA . PHE A 1 774 ? 3.107 -10.906 -43.594 1 64.81 774 PHE A CA 1
ATOM 6177 C C . PHE A 1 774 ? 1.908 -9.977 -43.719 1 64.81 774 PHE A C 1
ATOM 6179 O O . PHE A 1 774 ? 1.306 -9.898 -44.812 1 64.81 774 PHE A O 1
ATOM 6186 N N . ILE A 1 775 ? 1.426 -9.469 -42.531 1 64.19 775 ILE A N 1
ATOM 6187 C CA . ILE A 1 775 ? 0.373 -8.461 -42.5 1 64.19 775 ILE A CA 1
ATOM 6188 C C . ILE A 1 775 ? 0.871 -7.203 -41.812 1 64.19 775 ILE A C 1
ATOM 6190 O O . ILE A 1 775 ? 1.373 -7.277 -40.688 1 64.19 775 ILE A O 1
ATOM 6194 N N . LYS A 1 776 ? 0.868 -6.008 -42.531 1 64.44 776 LYS A N 1
ATOM 6195 C CA . LYS A 1 776 ? 1.242 -4.723 -41.969 1 64.44 776 LYS A CA 1
ATOM 6196 C C . LYS A 1 776 ? 0.031 -4.02 -41.344 1 64.44 776 LYS A C 1
ATOM 6198 O O . LYS A 1 776 ? -1.004 -3.879 -42 1 64.44 776 LYS A O 1
ATOM 6203 N N . ALA A 1 777 ? 0.161 -3.854 -40.062 1 64.31 777 ALA A N 1
ATOM 6204 C CA . ALA A 1 777 ? -0.875 -3.084 -39.375 1 64.31 777 ALA A CA 1
ATOM 6205 C C . ALA A 1 777 ? -0.621 -1.586 -39.531 1 64.31 777 ALA A C 1
ATOM 6207 O O . ALA A 1 777 ? 0.5 -1.119 -39.312 1 64.31 777 ALA A O 1
ATOM 6208 N N . SER A 1 778 ? -1.429 -0.808 -40.344 1 59.72 778 SER A N 1
ATOM 6209 C CA . SER A 1 778 ? -1.343 0.643 -40.469 1 59.72 778 SER A CA 1
ATOM 6210 C C . SER A 1 778 ? -2.508 1.332 -39.781 1 59.72 778 SER A C 1
ATOM 6212 O O . SER A 1 778 ? -3.529 0.703 -39.5 1 59.72 778 SER A O 1
ATOM 6214 N N . PRO A 1 779 ? -2.287 2.564 -39.219 1 55.41 779 PRO A N 1
ATOM 6215 C CA . PRO A 1 779 ? -3.379 3.299 -38.594 1 55.41 779 PRO A CA 1
ATOM 6216 C C . PRO A 1 779 ? -4.719 3.1 -39.281 1 55.41 779 PRO A C 1
ATOM 6218 O O . PRO A 1 779 ? -5.773 3.193 -38.656 1 55.41 779 PRO A O 1
ATOM 6221 N N . HIS A 1 780 ? -4.684 2.912 -40.625 1 51.59 780 HIS A N 1
ATOM 6222 C CA . HIS A 1 780 ? -5.922 2.828 -41.375 1 51.59 780 HIS A CA 1
ATOM 6223 C C . HIS A 1 780 ? -6.383 1.381 -41.531 1 51.59 780 HIS A C 1
ATOM 6225 O O . HIS A 1 780 ? -7.273 1.085 -42.344 1 51.59 780 HIS A O 1
ATOM 6231 N N . GLY A 1 781 ? -5.887 0.487 -40.781 1 52.59 781 GLY A N 1
ATOM 6232 C CA . GLY A 1 781 ? -6.316 -0.901 -40.844 1 52.59 781 GLY A CA 1
ATOM 6233 C C . GLY A 1 781 ? -5.227 -1.854 -41.281 1 52.59 781 GLY A C 1
ATOM 6234 O O . GLY A 1 781 ? -4.082 -1.444 -41.469 1 52.59 781 GLY A O 1
ATOM 6235 N N . LEU A 1 782 ? -5.508 -3.201 -41.156 1 51.09 782 LEU A N 1
ATOM 6236 C CA . LEU A 1 782 ? -4.602 -4.266 -41.594 1 51.09 782 LEU A CA 1
ATOM 6237 C C . LEU A 1 782 ? -4.48 -4.312 -43.094 1 51.09 782 LEU A C 1
ATOM 6239 O O . LEU A 1 782 ? -5.48 -4.195 -43.812 1 51.09 782 LEU A O 1
ATOM 6243 N N . SER A 1 783 ? -3.381 -3.822 -43.719 1 45.97 783 SER A N 1
ATOM 6244 C CA . SER A 1 783 ? -3.203 -4.039 -45.156 1 45.97 783 SER A CA 1
ATOM 6245 C C . SER A 1 783 ? -2.391 -5.301 -45.438 1 45.97 783 SER A C 1
ATOM 6247 O O . SER A 1 783 ? -1.412 -5.578 -44.75 1 45.97 783 SER A O 1
ATOM 6249 N N . SER A 1 784 ? -3.119 -6.285 -45.969 1 42.53 784 SER A N 1
ATOM 6250 C CA . SER A 1 784 ? -2.488 -7.527 -46.375 1 42.53 784 SER A CA 1
ATOM 6251 C C . SER A 1 784 ? -1.502 -7.289 -47.531 1 42.53 784 SER A C 1
ATOM 6253 O O . SER A 1 784 ? -1.768 -6.492 -48.406 1 42.53 784 SER A O 1
ATOM 6255 N N . MET B 1 1 ? -21.312 -4.23 31.781 1 19.86 1 MET B N 1
ATOM 6256 C CA . MET B 1 1 ? -20.391 -3.236 31.234 1 19.86 1 MET B CA 1
ATOM 6257 C C . MET B 1 1 ? -21.156 -2.145 30.484 1 19.86 1 MET B C 1
ATOM 6259 O O . MET B 1 1 ? -21.766 -2.404 29.453 1 19.86 1 MET B O 1
ATOM 6263 N N . GLY B 1 2 ? -21.656 -1.029 31.281 1 22.14 2 GLY B N 1
ATOM 6264 C CA . GLY B 1 2 ? -22.812 -0.152 31.375 1 22.14 2 GLY B CA 1
ATOM 6265 C C . GLY B 1 2 ? -22.906 0.851 30.234 1 22.14 2 GLY B C 1
ATOM 6266 O O . GLY B 1 2 ? -21.938 1.053 29.516 1 22.14 2 GLY B O 1
ATOM 6267 N N . ILE B 1 3 ? -24.109 1.307 30.031 1 24.89 3 ILE B N 1
ATOM 6268 C CA . ILE B 1 3 ? -24.766 2.283 29.172 1 24.89 3 ILE B CA 1
ATOM 6269 C C . ILE B 1 3 ? -24.031 3.617 29.25 1 24.89 3 ILE B C 1
ATOM 6271 O O . ILE B 1 3 ? -23.922 4.219 30.312 1 24.89 3 ILE B O 1
ATOM 6275 N N . LEU B 1 4 ? -23.031 3.793 28.484 1 31.12 4 LEU B N 1
ATOM 6276 C CA . LEU B 1 4 ? -22.406 5.105 28.422 1 31.12 4 LEU B CA 1
ATOM 6277 C C . LEU B 1 4 ? -23.453 6.199 28.219 1 31.12 4 LEU B C 1
ATOM 6279 O O . LEU B 1 4 ? -24.078 6.266 27.156 1 31.12 4 LEU B O 1
ATOM 6283 N N . LYS B 1 5 ? -24.25 6.496 29.297 1 30.77 5 LYS B N 1
ATOM 6284 C CA . LYS B 1 5 ? -25.297 7.512 29.422 1 30.77 5 LYS B CA 1
ATOM 6285 C C . LYS B 1 5 ? -24.75 8.898 29.078 1 30.77 5 LYS B C 1
ATOM 6287 O O . LYS B 1 5 ? -23.594 9.195 29.328 1 30.77 5 LYS B O 1
ATOM 6292 N N . ASN B 1 6 ? -25.5 9.477 28.188 1 30.17 6 ASN B N 1
ATOM 6293 C CA . ASN B 1 6 ? -25.391 10.914 27.938 1 30.17 6 ASN B CA 1
ATOM 6294 C C . ASN B 1 6 ? -25.375 11.711 29.234 1 30.17 6 ASN B C 1
ATOM 6296 O O . ASN B 1 6 ? -26.281 11.57 30.062 1 30.17 6 ASN B O 1
ATOM 6300 N N . ILE B 1 7 ? -24.359 11.789 29.891 1 29.06 7 ILE B N 1
ATOM 6301 C CA . ILE B 1 7 ? -24.484 12.68 31.047 1 29.06 7 ILE B CA 1
ATOM 6302 C C . ILE B 1 7 ? -24.703 14.117 30.562 1 29.06 7 ILE B C 1
ATOM 6304 O O . ILE B 1 7 ? -23.875 14.672 29.844 1 29.06 7 ILE B O 1
ATOM 6308 N N . GLU B 1 8 ? -26.078 14.422 30.5 1 26.33 8 GLU B N 1
ATOM 6309 C CA . GLU B 1 8 ? -26.531 15.773 30.172 1 26.33 8 GLU B CA 1
ATOM 6310 C C . GLU B 1 8 ? -26.094 16.781 31.219 1 26.33 8 GLU B C 1
ATOM 6312 O O . GLU B 1 8 ? -26.469 16.672 32.406 1 26.33 8 GLU B O 1
ATOM 6317 N N . VAL B 1 9 ? -25 17.188 31.297 1 26.36 9 VAL B N 1
ATOM 6318 C CA . VAL B 1 9 ? -24.797 18.281 32.25 1 26.36 9 VAL B CA 1
ATOM 6319 C C . VAL B 1 9 ? -25.25 19.594 31.609 1 26.36 9 VAL B C 1
ATOM 6321 O O . VAL B 1 9 ? -24.875 19.922 30.484 1 26.36 9 VAL B O 1
ATOM 6324 N N . LEU B 1 10 ? -26.391 20.172 32.062 1 24.34 10 LEU B N 1
ATOM 6325 C CA . LEU B 1 10 ? -27.062 21.422 31.719 1 24.34 10 LEU B CA 1
ATOM 6326 C C . LEU B 1 10 ? -26.109 22.609 31.844 1 24.34 10 LEU B C 1
ATOM 6328 O O . LEU B 1 10 ? -25.703 22.953 32.969 1 24.34 10 LEU B O 1
ATOM 6332 N N . CYS B 1 11 ? -25.141 22.844 31 1 26.03 11 CYS B N 1
ATOM 6333 C CA . CYS B 1 11 ? -24.297 24.031 31.125 1 26.03 11 CYS B CA 1
ATOM 6334 C C . CYS B 1 11 ? -25.047 25.281 30.719 1 26.03 11 CYS B C 1
ATOM 6336 O O . CYS B 1 11 ? -25.844 25.266 29.781 1 26.03 11 CYS B O 1
ATOM 6338 N N . THR B 1 12 ? -25.234 26.25 31.609 1 24.59 12 THR B N 1
ATOM 6339 C CA . THR B 1 12 ? -25.875 27.547 31.438 1 24.59 12 THR B CA 1
ATOM 6340 C C . THR B 1 12 ? -25.25 28.297 30.266 1 24.59 12 THR B C 1
ATOM 6342 O O . THR B 1 12 ? -24.109 28.031 29.875 1 24.59 12 THR B O 1
ATOM 6345 N N . ILE B 1 13 ? -25.844 29.422 29.672 1 25.72 13 ILE B N 1
ATOM 6346 C CA . ILE B 1 13 ? -25.703 30.266 28.484 1 25.72 13 ILE B CA 1
ATOM 6347 C C . ILE B 1 13 ? -24.281 30.797 28.406 1 25.72 13 ILE B C 1
ATOM 6349 O O . ILE B 1 13 ? -23.703 30.875 27.312 1 25.72 13 ILE B O 1
ATOM 6353 N N . MET B 1 14 ? -23.812 31.844 29.266 1 26.84 14 MET B N 1
ATOM 6354 C CA . MET B 1 14 ? -22.562 32.594 29.188 1 26.84 14 MET B CA 1
ATOM 6355 C C . MET B 1 14 ? -21.359 31.656 29.344 1 26.84 14 MET B C 1
ATOM 6357 O O . MET B 1 14 ? -20.219 32.094 29.344 1 26.84 14 MET B O 1
ATOM 6361 N N . ASP B 1 15 ? -21.344 30.719 30.375 1 29.59 15 ASP B N 1
ATOM 6362 C CA . ASP B 1 15 ? -20.5 29.781 31.109 1 29.59 15 ASP B CA 1
ATOM 6363 C C . ASP B 1 15 ? -20.203 28.531 30.281 1 29.59 15 ASP B C 1
ATOM 6365 O O . ASP B 1 15 ? -21.109 27.766 29.938 1 29.59 15 ASP B O 1
ATOM 6369 N N . PRO B 1 16 ? -19.125 28.484 29.547 1 33 16 PRO B N 1
ATOM 6370 C CA . PRO B 1 16 ? -18.625 27.531 28.562 1 33 16 PRO B CA 1
ATOM 6371 C C . PRO B 1 16 ? -18.672 26.078 29.047 1 33 16 PRO B C 1
ATOM 6373 O O . PRO B 1 16 ? -18.016 25.203 28.484 1 33 16 PRO B O 1
ATOM 6376 N N . CYS B 1 17 ? -18.922 25.875 30.328 1 33.5 17 CYS B N 1
ATOM 6377 C CA . CYS B 1 17 ? -18.75 24.484 30.734 1 33.5 17 CYS B CA 1
ATOM 6378 C C . CYS B 1 17 ? -19.766 23.578 30.047 1 33.5 17 CYS B C 1
ATOM 6380 O O . CYS B 1 17 ? -20.906 23.469 30.484 1 33.5 17 CYS B O 1
ATOM 6382 N N . ARG B 1 18 ? -19.875 23.469 28.703 1 39.62 18 ARG B N 1
ATOM 6383 C CA . ARG B 1 18 ? -20.719 22.75 27.766 1 39.62 18 ARG B CA 1
ATOM 6384 C C . ARG B 1 18 ? -20.656 21.25 28 1 39.62 18 ARG B C 1
ATOM 6386 O O . ARG B 1 18 ? -19.703 20.75 28.609 1 39.62 18 ARG B O 1
ATOM 6393 N N . THR B 1 19 ? -21.812 20.656 27.906 1 46.12 19 THR B N 1
ATOM 6394 C CA . THR B 1 19 ? -22.047 19.234 27.703 1 46.12 19 THR B CA 1
ATOM 6395 C C . THR B 1 19 ? -21 18.641 26.75 1 46.12 19 THR B C 1
ATOM 6397 O O . THR B 1 19 ? -20.812 19.141 25.641 1 46.12 19 THR B O 1
ATOM 6400 N N . ILE B 1 20 ? -20.109 18.031 27.562 1 51.81 20 ILE B N 1
ATOM 6401 C CA . ILE B 1 20 ? -19.156 17.344 26.703 1 51.81 20 ILE B CA 1
ATOM 6402 C C . ILE B 1 20 ? -19.812 16.141 26.031 1 51.81 20 ILE B C 1
ATOM 6404 O O . ILE B 1 20 ? -20.344 15.258 26.703 1 51.81 20 ILE B O 1
ATOM 6408 N N . SER B 1 21 ? -20.203 16.344 24.859 1 57.44 21 SER B N 1
ATOM 6409 C CA . SER B 1 21 ? -20.688 15.234 24.047 1 57.44 21 SER B CA 1
ATOM 6410 C C . SER B 1 21 ? -19.531 14.367 23.562 1 57.44 21 SER B C 1
ATOM 6412 O O . SER B 1 21 ? -18.484 14.883 23.141 1 57.44 21 SER B O 1
ATOM 6414 N N . PHE B 1 22 ? -19.719 13.125 23.875 1 63.59 22 PHE B N 1
ATOM 6415 C CA . PHE B 1 22 ? -18.703 12.203 23.375 1 63.59 22 PHE B CA 1
ATOM 6416 C C . PHE B 1 22 ? -19 11.836 21.922 1 63.59 22 PHE B C 1
ATOM 6418 O O . PHE B 1 22 ? -18.422 10.883 21.391 1 63.59 22 PHE B O 1
ATOM 6425 N N . PHE B 1 23 ? -19.984 12.594 21.391 1 68.75 23 PHE B N 1
ATOM 6426 C CA . PHE B 1 23 ? -20.266 12.539 19.969 1 68.75 23 PHE B CA 1
ATOM 6427 C C . PHE B 1 23 ? -19.969 13.875 19.297 1 68.75 23 PHE B C 1
ATOM 6429 O O . PHE B 1 23 ? -20.172 14.93 19.906 1 68.75 23 PHE B O 1
ATOM 6436 N N . ALA B 1 24 ? -19.453 13.75 18.172 1 71.81 24 ALA B N 1
ATOM 6437 C CA . ALA B 1 24 ? -19.062 14.961 17.453 1 71.81 24 ALA B CA 1
ATOM 6438 C C . ALA B 1 24 ? -20.266 15.633 16.812 1 71.81 24 ALA B C 1
ATOM 6440 O O . ALA B 1 24 ? -20.266 16.844 16.578 1 71.81 24 ALA B O 1
ATOM 6441 N N . ILE B 1 25 ? -21.219 14.812 16.469 1 74.25 25 ILE B N 1
ATOM 6442 C CA . ILE B 1 25 ? -22.391 15.352 15.781 1 74.25 25 ILE B CA 1
ATOM 6443 C C . ILE B 1 25 ? -23.422 15.805 16.812 1 74.25 25 ILE B C 1
ATOM 6445 O O . ILE B 1 25 ? -23.969 14.992 17.547 1 74.25 25 ILE B O 1
ATOM 6449 N N . GLU B 1 26 ? -23.484 17.031 17.062 1 62.81 26 GLU B N 1
ATOM 6450 C CA . GLU B 1 26 ? -24.328 17.594 18.109 1 62.81 26 GLU B CA 1
ATOM 6451 C C . GLU B 1 26 ? -25.625 18.172 17.516 1 62.81 26 GLU B C 1
ATOM 6453 O O . GLU B 1 26 ? -26.469 18.688 18.25 1 62.81 26 GLU B O 1
ATOM 6458 N N . ASN B 1 27 ? -25.75 17.953 16.312 1 61.97 27 ASN B N 1
ATOM 6459 C CA . ASN B 1 27 ? -26.844 18.719 15.727 1 61.97 27 ASN B CA 1
ATOM 6460 C C . ASN B 1 27 ? -28.172 17.984 15.867 1 61.97 27 ASN B C 1
ATOM 6462 O O . ASN B 1 27 ? -28.547 17.203 14.992 1 61.97 27 ASN B O 1
ATOM 6466 N N . GLU B 1 28 ? -28.656 18.109 16.953 1 62.12 28 GLU B N 1
ATOM 6467 C CA . GLU B 1 28 ? -29.984 17.531 17.234 1 62.12 28 GLU B CA 1
ATOM 6468 C C . GLU B 1 28 ? -31 17.969 16.188 1 62.12 28 GLU B C 1
ATOM 6470 O O . GLU B 1 28 ? -31.906 17.203 15.836 1 62.12 28 GLU B O 1
ATOM 6475 N N . SER B 1 29 ? -30.734 19.156 15.781 1 69.56 29 SER B N 1
ATOM 6476 C CA . SER B 1 29 ? -31.672 19.672 14.781 1 69.56 29 SER B CA 1
ATOM 6477 C C . SER B 1 29 ? -31.578 18.875 13.484 1 69.56 29 SER B C 1
ATOM 6479 O O . SER B 1 29 ? -32.594 18.641 12.836 1 69.56 29 SER B O 1
ATOM 6481 N N . LEU B 1 30 ? -30.422 18.422 13.18 1 79.38 30 LEU B N 1
ATOM 6482 C CA . LEU B 1 30 ? -30.25 17.641 11.953 1 79.38 30 LEU B CA 1
ATOM 6483 C C . LEU B 1 30 ? -31 16.312 12.047 1 79.38 30 LEU B C 1
ATOM 6485 O O . LEU B 1 30 ? -31.656 15.891 11.086 1 79.38 30 LEU B O 1
ATOM 6489 N N . LEU B 1 31 ? -30.969 15.781 13.195 1 75.06 31 LEU B N 1
ATOM 6490 C CA . LEU B 1 31 ? -31.609 14.484 13.367 1 75.06 31 LEU B CA 1
ATOM 6491 C C . LEU B 1 31 ? -33.125 14.633 13.438 1 75.06 31 LEU B C 1
ATOM 6493 O O . LEU B 1 31 ? -33.875 13.758 12.984 1 75.06 31 LEU B O 1
ATOM 6497 N N . LYS B 1 32 ? -33.594 15.742 13.945 1 76.81 32 LYS B N 1
ATOM 6498 C CA . LYS B 1 32 ? -35.031 15.977 14.07 1 76.81 32 LYS B CA 1
ATOM 6499 C C . LYS B 1 32 ? -35.656 16.203 12.703 1 76.81 32 LYS B C 1
ATOM 6501 O O . LYS B 1 32 ? -36.812 15.852 12.492 1 76.81 32 LYS B O 1
ATOM 6506 N N . THR B 1 33 ? -34.938 16.75 11.859 1 84.12 33 THR B N 1
ATOM 6507 C CA . THR B 1 33 ? -35.531 17.062 10.555 1 84.12 33 THR B CA 1
ATOM 6508 C C . THR B 1 33 ? -35.188 15.953 9.555 1 84.12 33 THR B C 1
ATOM 6510 O O . THR B 1 33 ? -35.531 16.047 8.375 1 84.12 33 THR B O 1
ATOM 6513 N N . ALA B 1 34 ? -34.625 14.93 10.07 1 89.38 34 ALA B N 1
ATOM 6514 C CA . ALA B 1 34 ? -34.219 13.82 9.203 1 89.38 34 ALA B CA 1
ATOM 6515 C C . ALA B 1 34 ? -35.406 12.977 8.797 1 89.38 34 ALA B C 1
ATOM 6517 O O . ALA B 1 34 ? -36.375 12.859 9.547 1 89.38 34 ALA B O 1
ATOM 6518 N N . GLU B 1 35 ? -35.438 12.477 7.625 1 92.19 35 GLU B N 1
ATOM 6519 C CA . GLU B 1 35 ? -36.469 11.562 7.125 1 92.19 35 GLU B CA 1
ATOM 6520 C C . GLU B 1 35 ? -36.156 10.117 7.504 1 92.19 35 GLU B C 1
ATOM 6522 O O . GLU B 1 35 ? -35.094 9.609 7.184 1 92.19 35 GLU B O 1
ATOM 6527 N N . VAL B 1 36 ? -37.094 9.469 8.141 1 93.25 36 VAL B N 1
ATOM 6528 C CA . VAL B 1 36 ? -36.906 8.062 8.477 1 93.25 36 VAL B CA 1
ATOM 6529 C C . VAL B 1 36 ? -37.125 7.199 7.234 1 93.25 36 VAL B C 1
ATOM 6531 O O . VAL B 1 36 ? -38.219 7.191 6.664 1 93.25 36 VAL B O 1
ATOM 6534 N N . ILE B 1 37 ? -36.156 6.469 6.875 1 93.69 37 ILE B N 1
ATOM 6535 C CA . ILE B 1 37 ? -36.219 5.602 5.703 1 93.69 37 ILE B CA 1
ATOM 6536 C C . ILE B 1 37 ? -36.688 4.215 6.109 1 93.69 37 ILE B C 1
ATOM 6538 O O . ILE B 1 37 ? -37.469 3.584 5.383 1 93.69 37 ILE B O 1
ATOM 6542 N N . LEU B 1 38 ? -36.125 3.799 7.242 1 92.81 38 LEU B N 1
ATOM 6543 C CA . LEU B 1 38 ? -36.438 2.439 7.676 1 92.81 38 LEU B CA 1
ATOM 6544 C C . LEU B 1 38 ? -36.219 2.279 9.172 1 92.81 38 LEU B C 1
ATOM 6546 O O . LEU B 1 38 ? -35.25 2.816 9.719 1 92.81 38 LEU B O 1
ATOM 6550 N N . THR B 1 39 ? -37.125 1.587 9.852 1 94.06 39 THR B N 1
ATOM 6551 C CA . THR B 1 39 ? -36.938 1.073 11.203 1 94.06 39 THR B CA 1
ATOM 6552 C C . THR B 1 39 ? -37.344 -0.398 11.281 1 94.06 39 THR B C 1
ATOM 6554 O O . THR B 1 39 ? -38.438 -0.773 10.883 1 94.06 39 THR B O 1
ATOM 6557 N N . THR B 1 40 ? -36.438 -1.192 11.742 1 94.62 40 THR B N 1
ATOM 6558 C CA . THR B 1 40 ? -36.719 -2.621 11.82 1 94.62 40 THR B CA 1
ATOM 6559 C C . THR B 1 40 ? -35.844 -3.293 12.867 1 94.62 40 THR B C 1
ATOM 6561 O O . THR B 1 40 ? -34.844 -2.699 13.344 1 94.62 40 THR B O 1
ATOM 6564 N N . LYS B 1 41 ? -36.281 -4.473 13.273 1 95.19 41 LYS B N 1
ATOM 6565 C CA . LYS B 1 41 ? -35.438 -5.289 14.141 1 95.19 41 LYS B CA 1
ATOM 6566 C C . LYS B 1 41 ? -34.438 -6.133 13.32 1 95.19 41 LYS B C 1
ATOM 6568 O O . LYS B 1 41 ? -34.812 -6.645 12.258 1 95.19 41 LYS B O 1
ATOM 6573 N N . VAL B 1 42 ? -33.25 -6.203 13.867 1 94.25 42 VAL B N 1
ATOM 6574 C CA . VAL B 1 42 ? -32.219 -6.969 13.18 1 94.25 42 VAL B CA 1
ATOM 6575 C C . VAL B 1 42 ? -31.438 -7.828 14.188 1 94.25 42 VAL B C 1
ATOM 6577 O O . VAL B 1 42 ? -31.516 -7.594 15.391 1 94.25 42 VAL B O 1
ATOM 6580 N N . SER B 1 43 ? -30.766 -8.805 13.656 1 93.12 43 SER B N 1
ATOM 6581 C CA . SER B 1 43 ? -29.984 -9.695 14.508 1 93.12 43 SER B CA 1
ATOM 6582 C C . SER B 1 43 ? -28.484 -9.562 14.227 1 93.12 43 SER B C 1
ATOM 6584 O O . SER B 1 43 ? -28.078 -9.57 13.07 1 93.12 43 SER B O 1
ATOM 6586 N N . ILE B 1 44 ? -27.719 -9.359 15.266 1 90.31 44 ILE B N 1
ATOM 6587 C CA . ILE B 1 44 ? -26.266 -9.375 15.227 1 90.31 44 ILE B CA 1
ATOM 6588 C C . ILE B 1 44 ? -25.719 -10.375 16.25 1 90.31 44 ILE B C 1
ATOM 6590 O O . ILE B 1 44 ? -25.828 -10.164 17.453 1 90.31 44 ILE B O 1
ATOM 6594 N N . SER B 1 45 ? -25.031 -11.383 15.758 1 85.62 45 SER B N 1
ATOM 6595 C CA . SER B 1 45 ? -24.469 -12.422 16.609 1 85.62 45 SER B CA 1
ATOM 6596 C C . SER B 1 45 ? -25.5 -12.969 17.578 1 85.62 45 SER B C 1
ATOM 6598 O O . SER B 1 45 ? -25.234 -13.133 18.766 1 85.62 45 SER B O 1
ATOM 6600 N N . GLY B 1 46 ? -26.719 -13.133 17.141 1 83.06 46 GLY B N 1
ATOM 6601 C CA . GLY B 1 46 ? -27.781 -13.734 17.922 1 83.06 46 GLY B CA 1
ATOM 6602 C C . GLY B 1 46 ? -28.5 -12.742 18.828 1 83.06 46 GLY B C 1
ATOM 6603 O O . GLY B 1 46 ? -29.5 -13.078 19.469 1 83.06 46 GLY B O 1
ATOM 6604 N N . LEU B 1 47 ? -28.047 -11.492 18.859 1 87.88 47 LEU B N 1
ATOM 6605 C CA . LEU B 1 47 ? -28.703 -10.453 19.656 1 87.88 47 LEU B CA 1
ATOM 6606 C C . LEU B 1 47 ? -29.594 -9.578 18.766 1 87.88 47 LEU B C 1
ATOM 6608 O O . LEU B 1 47 ? -29.25 -9.32 17.609 1 87.88 47 LEU B O 1
ATOM 6612 N N . THR B 1 48 ? -30.625 -9.086 19.375 1 92.56 48 THR B N 1
ATOM 6613 C CA . THR B 1 48 ? -31.562 -8.281 18.609 1 92.56 48 THR B CA 1
ATOM 6614 C C . THR B 1 48 ? -31.281 -6.793 18.797 1 92.56 48 THR B C 1
ATOM 6616 O O . THR B 1 48 ? -31.062 -6.34 19.922 1 92.56 48 THR B O 1
ATOM 6619 N N . TYR B 1 49 ? -31.281 -6.07 17.719 1 92.56 49 TYR B N 1
ATOM 6620 C CA . TYR B 1 49 ? -31.109 -4.621 17.703 1 92.56 49 TYR B CA 1
ATOM 6621 C C . TYR B 1 49 ? -32.25 -3.947 16.953 1 92.56 49 TYR B C 1
ATOM 6623 O O . TYR B 1 49 ? -32.875 -4.559 16.078 1 92.56 49 TYR B O 1
ATOM 6631 N N . ASN B 1 50 ? -32.562 -2.76 17.391 1 93.69 50 ASN B N 1
ATOM 6632 C CA . ASN B 1 50 ? -33.344 -1.868 16.547 1 93.69 50 ASN B CA 1
ATOM 6633 C C . ASN B 1 50 ? -32.438 -1.081 15.586 1 93.69 50 ASN B C 1
ATOM 6635 O O . ASN B 1 50 ? -31.562 -0.344 16.016 1 93.69 50 ASN B O 1
ATOM 6639 N N . LEU B 1 51 ? -32.656 -1.323 14.328 1 93.94 51 LEU B N 1
ATOM 6640 C CA . LEU B 1 51 ? -31.953 -0.554 13.305 1 93.94 51 LEU B CA 1
ATOM 6641 C C . LEU B 1 51 ? -32.844 0.58 12.789 1 93.94 51 LEU B C 1
ATOM 6643 O O . LEU B 1 51 ? -33.969 0.35 12.375 1 93.94 51 LEU B O 1
ATOM 6647 N N . THR B 1 52 ? -32.406 1.803 12.875 1 93.19 52 THR B N 1
ATOM 6648 C CA . THR B 1 52 ? -33.062 2.949 12.258 1 93.19 52 THR B CA 1
ATOM 6649 C C . THR B 1 52 ? -32.125 3.633 11.258 1 93.19 52 THR B C 1
ATOM 6651 O O . THR B 1 52 ? -31 3.994 11.594 1 93.19 52 THR B O 1
ATOM 6654 N N . ILE B 1 53 ? -32.531 3.785 10.031 1 94.31 53 ILE B N 1
ATOM 6655 C CA . ILE B 1 53 ? -31.812 4.52 9 1 94.31 53 ILE B CA 1
ATOM 6656 C C . ILE B 1 53 ? -32.562 5.789 8.641 1 94.31 53 ILE B C 1
ATOM 6658 O O . ILE B 1 53 ? -33.75 5.738 8.289 1 94.31 53 ILE B O 1
ATOM 6662 N N . ARG B 1 54 ? -31.953 6.941 8.766 1 93.81 54 ARG B N 1
ATOM 6663 C CA . ARG B 1 54 ? -32.562 8.227 8.43 1 93.81 54 ARG B CA 1
ATOM 6664 C C . ARG B 1 54 ? -31.75 8.938 7.336 1 93.81 54 ARG B C 1
ATOM 6666 O O . ARG B 1 54 ? -30.531 8.836 7.285 1 93.81 54 ARG B O 1
ATOM 6673 N N . ARG B 1 55 ? -32.406 9.586 6.449 1 94.56 55 ARG B N 1
ATOM 6674 C CA . ARG B 1 55 ? -31.781 10.5 5.508 1 94.56 55 ARG B CA 1
ATOM 6675 C C . ARG B 1 55 ? -31.703 11.906 6.082 1 94.56 55 ARG B C 1
ATOM 6677 O O . ARG B 1 55 ? -32.719 12.508 6.41 1 94.56 55 ARG B O 1
ATOM 6684 N N . LEU B 1 56 ? -30.547 12.438 6.176 1 92.75 56 LEU B N 1
ATOM 6685 C CA . LEU B 1 56 ? -30.344 13.781 6.711 1 92.75 56 LEU B CA 1
ATOM 6686 C C . LEU B 1 56 ? -30.453 14.828 5.613 1 92.75 56 LEU B C 1
ATOM 6688 O O . LEU B 1 56 ? -30.219 14.539 4.441 1 92.75 56 LEU B O 1
ATOM 6692 N N . PRO B 1 57 ? -30.875 16.047 5.953 1 89.81 57 PRO B N 1
ATOM 6693 C CA . PRO B 1 57 ? -31.031 17.109 4.973 1 89.81 57 PRO B CA 1
ATOM 6694 C C . PRO B 1 57 ? -29.719 17.844 4.691 1 89.81 57 PRO B C 1
ATOM 6696 O O . PRO B 1 57 ? -29.562 19.016 5.07 1 89.81 57 PRO B O 1
ATOM 6699 N N . LEU B 1 58 ? -28.828 17.203 4.035 1 91.75 58 LEU B N 1
ATOM 6700 C CA . LEU B 1 58 ? -27.5 17.734 3.719 1 91.75 58 LEU B CA 1
ATOM 6701 C C . LEU B 1 58 ? -27.297 17.797 2.211 1 91.75 58 LEU B C 1
ATOM 6703 O O . LEU B 1 58 ? -28.172 17.406 1.439 1 91.75 58 LEU B O 1
ATOM 6707 N N . SER B 1 59 ? -26.234 18.422 1.793 1 89.31 59 SER B N 1
ATOM 6708 C CA . SER B 1 59 ? -25.938 18.656 0.383 1 89.31 59 SER B CA 1
ATOM 6709 C C . SER B 1 59 ? -25.781 17.344 -0.374 1 89.31 59 SER B C 1
ATOM 6711 O O . SER B 1 59 ? -26.172 17.234 -1.533 1 89.31 59 SER B O 1
ATOM 6713 N N . ALA B 1 60 ? -25.141 16.375 0.288 1 93.38 60 ALA B N 1
ATOM 6714 C CA . ALA B 1 60 ? -25.062 15.031 -0.263 1 93.38 60 ALA B CA 1
ATOM 6715 C C . ALA B 1 60 ? -26 14.07 0.473 1 93.38 60 ALA B C 1
ATOM 6717 O O . ALA B 1 60 ? -26.328 14.297 1.641 1 93.38 60 ALA B O 1
ATOM 6718 N N . ILE B 1 61 ? -26.453 13.094 -0.286 1 95.12 61 ILE B N 1
ATOM 6719 C CA . ILE B 1 61 ? -27.281 12.086 0.379 1 95.12 61 ILE B CA 1
ATOM 6720 C C . ILE B 1 61 ? -26.5 11.461 1.531 1 95.12 61 ILE B C 1
ATOM 6722 O O . ILE B 1 61 ? -25.453 10.852 1.317 1 95.12 61 ILE B O 1
ATOM 6726 N N . THR B 1 62 ? -26.984 11.664 2.723 1 95.44 62 THR B N 1
ATOM 6727 C CA . THR B 1 62 ? -26.344 11.188 3.938 1 95.44 62 THR B CA 1
ATOM 6728 C C . THR B 1 62 ? -27.312 10.383 4.797 1 95.44 62 THR B C 1
ATOM 6730 O O . THR B 1 62 ? -28.391 10.867 5.133 1 95.44 62 THR B O 1
ATOM 6733 N N . LEU B 1 63 ? -26.922 9.227 5.105 1 94.81 63 LEU B N 1
ATOM 6734 C CA . LEU B 1 63 ? -27.75 8.328 5.898 1 94.81 63 LEU B CA 1
ATOM 6735 C C . LEU B 1 63 ? -27.172 8.141 7.297 1 94.81 63 LEU B C 1
ATOM 6737 O O . LEU B 1 63 ? -25.984 7.875 7.449 1 94.81 63 LEU B O 1
ATOM 6741 N N . SER B 1 64 ? -27.984 8.359 8.289 1 93.38 64 SER B N 1
ATOM 6742 C CA . SER B 1 64 ? -27.609 7.93 9.633 1 93.38 64 SER B CA 1
ATOM 6743 C C . SER B 1 64 ? -28.031 6.484 9.891 1 93.38 64 SER B C 1
ATOM 6745 O O . SER B 1 64 ? -29.141 6.086 9.562 1 93.38 64 SER B O 1
ATOM 6747 N N . ILE B 1 65 ? -27.141 5.688 10.344 1 92.75 65 ILE B N 1
ATOM 6748 C CA . ILE B 1 65 ? -27.375 4.293 10.711 1 92.75 65 ILE B CA 1
ATOM 6749 C C . ILE B 1 65 ? -27.25 4.125 12.219 1 92.75 65 ILE B C 1
ATOM 6751 O O . ILE B 1 65 ? -26.156 4.215 12.781 1 92.75 65 ILE B O 1
ATOM 6755 N N . GLU B 1 66 ? -28.344 3.826 12.789 1 90.94 66 GLU B N 1
ATOM 6756 C CA . GLU B 1 66 ? -28.422 3.76 14.25 1 90.94 66 GLU B CA 1
ATOM 6757 C C . GLU B 1 66 ? -28.828 2.363 14.711 1 90.94 66 GLU B C 1
ATOM 6759 O O . GLU B 1 66 ? -29.797 1.797 14.227 1 90.94 66 GLU B O 1
ATOM 6764 N N . LEU B 1 67 ? -28 1.819 15.555 1 90.44 67 LEU B N 1
ATOM 6765 C CA . LEU B 1 67 ? -28.266 0.505 16.141 1 90.44 67 LEU B CA 1
ATOM 6766 C C . LEU B 1 67 ? -28.422 0.597 17.641 1 90.44 67 LEU B C 1
ATOM 6768 O O . LEU B 1 67 ? -27.547 1.129 18.328 1 90.44 67 LEU B O 1
ATOM 6772 N N . THR B 1 68 ? -29.516 0.119 18.141 1 89 68 THR B N 1
ATOM 6773 C CA . THR B 1 68 ? -29.766 0.07 19.578 1 89 68 THR B CA 1
ATOM 6774 C C . THR B 1 68 ? -30.203 -1.326 20.016 1 89 68 THR B C 1
ATOM 6776 O O . THR B 1 68 ? -31.047 -1.938 19.359 1 89 68 THR B O 1
ATOM 6779 N N . GLU B 1 69 ? -29.562 -1.735 21.062 1 88.06 69 GLU B N 1
ATOM 6780 C CA . GLU B 1 69 ? -29.969 -3.051 21.547 1 88.06 69 GLU B CA 1
ATOM 6781 C C . GLU B 1 69 ? -31.453 -3.076 21.891 1 88.06 69 GLU B C 1
ATOM 6783 O O . GLU B 1 69 ? -32 -2.1 22.422 1 88.06 69 GLU B O 1
ATOM 6788 N N . SER B 1 70 ? -31.969 -4.195 21.531 1 89.5 70 SER B N 1
ATOM 6789 C CA . SER B 1 70 ? -33.406 -4.336 21.75 1 89.5 70 SER B CA 1
ATOM 6790 C C . SER B 1 70 ? -33.781 -5.754 22.172 1 89.5 70 SER B C 1
ATOM 6792 O O . SER B 1 70 ? -32.906 -6.648 22.156 1 89.5 70 SER B O 1
ATOM 6794 N N . SER B 1 71 ? -35 -5.852 22.672 1 87.69 71 SER B N 1
ATOM 6795 C CA . SER B 1 71 ? -35.531 -7.164 23.016 1 87.69 71 SER B CA 1
ATOM 6796 C C . SER B 1 71 ? -36.375 -7.719 21.891 1 87.69 71 SER B C 1
ATOM 6798 O O . SER B 1 71 ? -36.719 -7.004 20.938 1 87.69 71 SER B O 1
ATOM 6800 N N . GLY B 1 72 ? -36.625 -9.016 21.922 1 87.56 72 GLY B N 1
ATOM 6801 C CA . GLY B 1 72 ? -37.438 -9.664 20.922 1 87.56 72 GLY B CA 1
ATOM 6802 C C . GLY B 1 72 ? -36.656 -10.453 19.891 1 87.56 72 GLY B C 1
ATOM 6803 O O . GLY B 1 72 ? -35.469 -10.781 20.125 1 87.56 72 GLY B O 1
ATOM 6804 N N . VAL B 1 73 ? -37.438 -10.891 18.828 1 88.25 73 VAL B N 1
ATOM 6805 C CA . VAL B 1 73 ? -36.812 -11.734 17.812 1 88.25 73 VAL B CA 1
ATOM 6806 C C . VAL B 1 73 ? -36.781 -11 16.484 1 88.25 73 VAL B C 1
ATOM 6808 O O . VAL B 1 73 ? -37.781 -10.375 16.094 1 88.25 73 VAL B O 1
ATOM 6811 N N . ALA B 1 74 ? -35.656 -10.891 15.922 1 90.38 74 ALA B N 1
ATOM 6812 C CA . ALA B 1 74 ? -35.531 -10.359 14.562 1 90.38 74 ALA B CA 1
ATOM 6813 C C . ALA B 1 74 ? -35.875 -11.422 13.523 1 90.38 74 ALA B C 1
ATOM 6815 O O . ALA B 1 74 ? -35.219 -12.461 13.445 1 90.38 74 ALA B O 1
ATOM 6816 N N . GLU B 1 75 ? -36.875 -11.203 12.688 1 90.75 75 GLU B N 1
ATOM 6817 C CA . GLU B 1 75 ? -37.25 -12.125 11.617 1 90.75 75 GLU B CA 1
ATOM 6818 C C . GLU B 1 75 ? -36.281 -12.031 10.445 1 90.75 75 GLU B C 1
ATOM 6820 O O . GLU B 1 75 ? -35.75 -10.953 10.148 1 90.75 75 GLU B O 1
ATOM 6825 N N . SER B 1 76 ? -35.969 -13.195 9.852 1 91.62 76 SER B N 1
ATOM 6826 C CA . SER B 1 76 ? -35.094 -13.203 8.68 1 91.62 76 SER B CA 1
ATOM 6827 C C . SER B 1 76 ? -35.844 -12.719 7.434 1 91.62 76 SER B C 1
ATOM 6829 O O . SER B 1 76 ? -36.688 -13.43 6.891 1 91.62 76 SER B O 1
ATOM 6831 N N . ARG B 1 77 ? -35.656 -11.523 7.004 1 93.06 77 ARG B N 1
ATOM 6832 C CA . ARG B 1 77 ? -36.25 -10.953 5.793 1 93.06 77 ARG B CA 1
ATOM 6833 C C . ARG B 1 77 ? -35.25 -10.055 5.078 1 93.06 77 ARG B C 1
ATOM 6835 O O . ARG B 1 77 ? -34.219 -9.641 5.668 1 93.06 77 ARG B O 1
ATOM 6842 N N . SER B 1 78 ? -35.344 -9.883 3.785 1 94.25 78 SER B N 1
ATOM 6843 C CA . SER B 1 78 ? -34.594 -8.93 2.977 1 94.25 78 SER B CA 1
ATOM 6844 C C . SER B 1 78 ? -35.469 -7.723 2.607 1 94.25 78 SER B C 1
ATOM 6846 O O . SER B 1 78 ? -36.5 -7.871 1.981 1 94.25 78 SER B O 1
ATOM 6848 N N . ILE B 1 79 ? -35.094 -6.566 3.07 1 95 79 ILE B N 1
ATOM 6849 C CA . ILE B 1 79 ? -35.812 -5.336 2.82 1 95 79 ILE B CA 1
ATOM 6850 C C . ILE B 1 79 ? -35.094 -4.508 1.759 1 95 79 ILE B C 1
ATOM 6852 O O . ILE B 1 79 ? -33.875 -4.309 1.837 1 95 79 ILE B O 1
ATOM 6856 N N . ASN B 1 80 ? -35.75 -4.09 0.724 1 94.25 80 ASN B N 1
ATOM 6857 C CA . ASN B 1 80 ? -35.25 -3.201 -0.31 1 94.25 80 ASN B CA 1
ATOM 6858 C C . ASN B 1 80 ? -35.938 -1.842 -0.282 1 94.25 80 ASN B C 1
ATOM 6860 O O . ASN B 1 80 ? -37.156 -1.762 -0.375 1 94.25 80 ASN B O 1
ATOM 6864 N N . THR B 1 81 ? -35.188 -0.833 -0.072 1 91.88 81 THR B N 1
ATOM 6865 C CA . THR B 1 81 ? -35.75 0.516 -0.077 1 91.88 81 THR B CA 1
ATOM 6866 C C . THR B 1 81 ? -34.906 1.448 -0.934 1 91.88 81 THR B C 1
ATOM 6868 O O . THR B 1 81 ? -33.781 1.113 -1.289 1 91.88 81 THR B O 1
ATOM 6871 N N . GLY B 1 82 ? -35.469 2.51 -1.409 1 90.44 82 GLY B N 1
ATOM 6872 C CA . GLY B 1 82 ? -34.781 3.461 -2.268 1 90.44 82 GLY B CA 1
ATOM 6873 C C . GLY B 1 82 ? -34.531 4.801 -1.601 1 90.44 82 GLY B C 1
ATOM 6874 O O . GLY B 1 82 ? -35.375 5.258 -0.799 1 90.44 82 GLY B O 1
ATOM 6875 N N . VAL B 1 83 ? -33.469 5.422 -1.897 1 90.44 83 VAL B N 1
ATOM 6876 C CA . VAL B 1 83 ? -33.156 6.781 -1.479 1 90.44 83 VAL B CA 1
ATOM 6877 C C . VAL B 1 83 ? -32.469 7.527 -2.623 1 90.44 83 VAL B C 1
ATOM 6879 O O . VAL B 1 83 ? -31.281 7.316 -2.889 1 90.44 83 VAL B O 1
ATOM 6882 N N . GLY B 1 84 ? -33.156 8.477 -3.184 1 89.25 84 GLY B N 1
ATOM 6883 C CA . GLY B 1 84 ? -32.625 9.117 -4.375 1 89.25 84 GLY B CA 1
ATOM 6884 C C . GLY B 1 84 ? -32.312 8.141 -5.488 1 89.25 84 GLY B C 1
ATOM 6885 O O . GLY B 1 84 ? -33.188 7.352 -5.891 1 89.25 84 GLY B O 1
ATOM 6886 N N . GLU B 1 85 ? -31.109 8.18 -5.941 1 92.25 85 GLU B N 1
ATOM 6887 C CA . GLU B 1 85 ? -30.703 7.316 -7.043 1 92.25 85 GLU B CA 1
ATOM 6888 C C . GLU B 1 85 ? -30.109 6.008 -6.523 1 92.25 85 GLU B C 1
ATOM 6890 O O . GLU B 1 85 ? -29.625 5.191 -7.305 1 92.25 85 GLU B O 1
ATOM 6895 N N . TYR B 1 86 ? -30.203 5.812 -5.223 1 95.12 86 TYR B N 1
ATOM 6896 C CA . TYR B 1 86 ? -29.609 4.633 -4.613 1 95.12 86 TYR B CA 1
ATOM 6897 C C . TYR B 1 86 ? -30.672 3.668 -4.125 1 95.12 86 TYR B C 1
ATOM 6899 O O . TYR B 1 86 ? -31.812 4.074 -3.871 1 95.12 86 TYR B O 1
ATOM 6907 N N . SER B 1 87 ? -30.344 2.414 -4.129 1 95.38 87 SER B N 1
ATOM 6908 C CA . SER B 1 87 ? -31.141 1.369 -3.488 1 95.38 87 SER B CA 1
ATOM 6909 C C . SER B 1 87 ? -30.375 0.738 -2.326 1 95.38 87 SER B C 1
ATOM 6911 O O . SER B 1 87 ? -29.172 0.538 -2.404 1 95.38 87 SER B O 1
ATOM 6913 N N . ILE B 1 88 ? -31.109 0.472 -1.26 1 94.69 88 ILE B N 1
ATOM 6914 C CA . ILE B 1 88 ? -30.516 -0.129 -0.069 1 94.69 88 ILE B CA 1
ATOM 6915 C C . ILE B 1 88 ? -31.172 -1.477 0.211 1 94.69 88 ILE B C 1
ATOM 6917 O O . ILE B 1 88 ? -32.406 -1.563 0.317 1 94.69 88 ILE B O 1
ATOM 6921 N N . ILE B 1 89 ? -30.406 -2.469 0.324 1 95 89 ILE B N 1
ATOM 6922 C CA . ILE B 1 89 ? -30.875 -3.805 0.673 1 95 89 ILE B CA 1
ATOM 6923 C C . ILE B 1 89 ? -30.406 -4.168 2.08 1 95 89 ILE B C 1
ATOM 6925 O O . ILE B 1 89 ? -29.203 -4.109 2.373 1 95 89 ILE B O 1
ATOM 6929 N N . ILE B 1 90 ? -31.344 -4.555 2.938 1 94.75 90 ILE B N 1
ATOM 6930 C CA . ILE B 1 90 ? -31.031 -4.934 4.312 1 94.75 90 ILE B CA 1
ATOM 6931 C C . ILE B 1 90 ? -31.484 -6.367 4.566 1 94.75 90 ILE B C 1
ATOM 6933 O O . ILE B 1 90 ? -32.688 -6.684 4.414 1 94.75 90 ILE B O 1
ATOM 6937 N N . ASP B 1 91 ? -30.516 -7.207 4.906 1 93.69 91 ASP B N 1
ATOM 6938 C CA . ASP B 1 91 ? -30.859 -8.5 5.492 1 93.69 91 ASP B CA 1
ATOM 6939 C C . ASP B 1 91 ? -30.938 -8.406 7.016 1 93.69 91 ASP B C 1
ATOM 6941 O O . ASP B 1 91 ? -30 -7.938 7.656 1 93.69 91 ASP B O 1
ATOM 6945 N N . THR B 1 92 ? -32.031 -8.844 7.527 1 93.94 92 THR B N 1
ATOM 6946 C CA . THR B 1 92 ? -32.281 -8.547 8.93 1 93.94 92 THR B CA 1
ATOM 6947 C C . THR B 1 92 ? -31.641 -9.609 9.828 1 93.94 92 THR B C 1
ATOM 6949 O O . THR B 1 92 ? -31.359 -9.344 11 1 93.94 92 THR B O 1
ATOM 6952 N N . ASN B 1 93 ? -31.453 -10.805 9.32 1 90.75 93 ASN B N 1
ATOM 6953 C CA . ASN B 1 93 ? -30.922 -11.891 10.141 1 90.75 93 ASN B CA 1
ATOM 6954 C C . ASN B 1 93 ? -30.109 -12.875 9.312 1 90.75 93 ASN B C 1
ATOM 6956 O O . ASN B 1 93 ? -30.672 -13.773 8.68 1 90.75 93 ASN B O 1
ATOM 6960 N N . PRO B 1 94 ? -28.766 -12.805 9.398 1 89.62 94 PRO B N 1
ATOM 6961 C CA . PRO B 1 94 ? -28 -11.773 10.094 1 89.62 94 PRO B CA 1
ATOM 6962 C C . PRO B 1 94 ? -28.031 -10.422 9.367 1 89.62 94 PRO B C 1
ATOM 6964 O O . PRO B 1 94 ? -28.297 -10.375 8.164 1 89.62 94 PRO B O 1
ATOM 6967 N N . LEU B 1 95 ? -27.766 -9.414 10.117 1 92.12 95 LEU B N 1
ATOM 6968 C CA . LEU B 1 95 ? -27.812 -8.062 9.555 1 92.12 95 LEU B CA 1
ATOM 6969 C C . LEU B 1 95 ? -26.734 -7.891 8.484 1 92.12 95 LEU B C 1
ATOM 6971 O O . LEU B 1 95 ? -25.578 -8.234 8.695 1 92.12 95 LEU B O 1
ATOM 6975 N N . SER B 1 96 ? -27.125 -7.445 7.32 1 92 96 SER B N 1
ATOM 6976 C CA . SER B 1 96 ? -26.234 -6.949 6.281 1 92 96 SER B CA 1
ATOM 6977 C C . SER B 1 96 ? -26.859 -5.773 5.535 1 92 96 SER B C 1
ATOM 6979 O O . SER B 1 96 ? -28.078 -5.617 5.516 1 92 96 SER B O 1
ATOM 6981 N N . LEU B 1 97 ? -26.016 -4.953 5.094 1 93.31 97 LEU B N 1
ATOM 6982 C CA . LEU B 1 97 ? -26.438 -3.766 4.355 1 93.31 97 LEU B CA 1
ATOM 6983 C C . LEU B 1 97 ? -25.672 -3.654 3.035 1 93.31 97 LEU B C 1
ATOM 6985 O O . LEU B 1 97 ? -24.453 -3.771 3.006 1 93.31 97 LEU B O 1
ATOM 6989 N N . THR B 1 98 ? -26.391 -3.502 1.906 1 93.88 98 THR B N 1
ATOM 6990 C CA . THR B 1 98 ? -25.828 -3.27 0.583 1 93.88 98 THR B CA 1
ATOM 6991 C C . THR B 1 98 ? -26.453 -2.035 -0.065 1 93.88 98 THR B C 1
ATOM 6993 O O . THR B 1 98 ? -27.672 -1.887 -0.079 1 93.88 98 THR B O 1
ATOM 6996 N N . VAL B 1 99 ? -25.641 -1.166 -0.487 1 95.31 99 VAL B N 1
ATOM 6997 C CA . VAL B 1 99 ? -26.094 0.029 -1.193 1 95.31 99 VAL B CA 1
ATOM 6998 C C . VAL B 1 99 ? -25.734 -0.08 -2.674 1 95.31 99 VAL B C 1
ATOM 7000 O O . VAL B 1 99 ? -24.578 -0.368 -3.021 1 95.31 99 VAL B O 1
ATOM 7003 N N . LEU B 1 100 ? -26.688 0.151 -3.539 1 94.31 100 LEU B N 1
ATOM 7004 C CA . LEU B 1 100 ? -26.5 0.069 -4.98 1 94.31 100 LEU B CA 1
ATOM 7005 C C . LEU B 1 100 ? -26.844 1.394 -5.652 1 94.31 100 LEU B C 1
ATOM 7007 O O . LEU B 1 100 ? -27.719 2.125 -5.184 1 94.31 100 LEU B O 1
ATOM 7011 N N . LYS B 1 101 ? -26.125 1.735 -6.633 1 92.75 101 LYS B N 1
ATOM 7012 C CA . LYS B 1 101 ? -26.453 2.818 -7.559 1 92.75 101 LYS B CA 1
ATOM 7013 C C . LYS B 1 101 ? -26.594 2.295 -8.984 1 92.75 101 LYS B C 1
ATOM 7015 O O . LYS B 1 101 ? -25.641 1.771 -9.562 1 92.75 101 LYS B O 1
ATOM 7020 N N . SER B 1 102 ? -27.719 2.404 -9.57 1 86.12 102 SER B N 1
ATOM 7021 C CA . SER B 1 102 ? -28 1.914 -10.914 1 86.12 102 SER B CA 1
ATOM 7022 C C . SER B 1 102 ? -27.594 0.452 -11.07 1 86.12 102 SER B C 1
ATOM 7024 O O . SER B 1 102 ? -26.922 0.088 -12.039 1 86.12 102 SER B O 1
ATOM 7026 N N . GLY B 1 103 ? -27.844 -0.242 -10.008 1 80.56 103 GLY B N 1
ATOM 7027 C CA . GLY B 1 103 ? -27.609 -1.679 -10.055 1 80.56 103 GLY B CA 1
ATOM 7028 C C . GLY B 1 103 ? -26.203 -2.078 -9.672 1 80.56 103 GLY B C 1
ATOM 7029 O O . GLY B 1 103 ? -25.922 -3.264 -9.492 1 80.56 103 GLY B O 1
ATOM 7030 N N . ARG B 1 104 ? -25.359 -1.165 -9.539 1 84.75 104 ARG B N 1
ATOM 7031 C CA . ARG B 1 104 ? -23.984 -1.453 -9.164 1 84.75 104 ARG B CA 1
ATOM 7032 C C . ARG B 1 104 ? -23.781 -1.276 -7.66 1 84.75 104 ARG B C 1
ATOM 7034 O O . ARG B 1 104 ? -24.281 -0.318 -7.07 1 84.75 104 ARG B O 1
ATOM 7041 N N . VAL B 1 105 ? -23.062 -2.207 -7.074 1 88.38 105 VAL B N 1
ATOM 7042 C CA . VAL B 1 105 ? -22.812 -2.137 -5.641 1 88.38 105 VAL B CA 1
ATOM 7043 C C . VAL B 1 105 ? -21.812 -1.021 -5.34 1 88.38 105 VAL B C 1
ATOM 7045 O O . VAL B 1 105 ? -20.719 -0.995 -5.906 1 88.38 105 VAL B O 1
ATOM 7048 N N . VAL B 1 106 ? -22.203 -0.123 -4.523 1 91.94 106 VAL B N 1
ATOM 7049 C CA . VAL B 1 106 ? -21.359 0.991 -4.082 1 91.94 106 VAL B CA 1
ATOM 7050 C C . VAL B 1 106 ? -20.703 0.651 -2.742 1 91.94 106 VAL B C 1
ATOM 7052 O O . VAL B 1 106 ? -19.531 0.953 -2.523 1 91.94 106 VAL B O 1
ATOM 7055 N N . PHE B 1 107 ? -21.453 0.064 -1.924 1 93 107 PHE B N 1
ATOM 7056 C CA . PHE B 1 107 ? -21.016 -0.333 -0.59 1 93 107 PHE B CA 1
ATOM 7057 C C . PHE B 1 107 ? -21.734 -1.601 -0.142 1 93 107 PHE B C 1
ATOM 7059 O O . PHE B 1 107 ? -22.922 -1.765 -0.39 1 93 107 PHE B O 1
ATOM 7066 N N . SER B 1 108 ? -20.969 -2.525 0.438 1 91.75 108 SER B N 1
ATOM 7067 C CA . SER B 1 108 ? -21.594 -3.719 0.992 1 91.75 108 SER B CA 1
ATOM 7068 C C . SER B 1 108 ? -20.828 -4.242 2.199 1 91.75 108 SER B C 1
ATOM 7070 O O . SER B 1 108 ? -19.594 -4.246 2.203 1 91.75 108 SER B O 1
ATOM 7072 N N . ASN B 1 109 ? -21.547 -4.578 3.193 1 89.44 109 ASN B N 1
ATOM 7073 C CA . ASN B 1 109 ? -20.906 -5.242 4.328 1 89.44 109 ASN B CA 1
ATOM 7074 C C . ASN B 1 109 ? -21.078 -6.754 4.262 1 89.44 109 ASN B C 1
ATOM 7076 O O . ASN B 1 109 ? -20.734 -7.465 5.207 1 89.44 109 ASN B O 1
ATOM 7080 N N . LYS B 1 110 ? -21.656 -7.207 3.184 1 81.69 110 LYS B N 1
ATOM 7081 C CA . LYS B 1 110 ? -21.734 -8.648 2.943 1 81.69 110 LYS B CA 1
ATOM 7082 C C . LYS B 1 110 ? -20.469 -9.156 2.264 1 81.69 110 LYS B C 1
ATOM 7084 O O . LYS B 1 110 ? -20.234 -8.883 1.085 1 81.69 110 LYS B O 1
ATOM 7089 N N . VAL B 1 111 ? -19.625 -9.859 3.047 1 78.25 111 VAL B N 1
ATOM 7090 C CA . VAL B 1 111 ? -18.375 -10.367 2.484 1 78.25 111 VAL B CA 1
ATOM 7091 C C . VAL B 1 111 ? -18.25 -11.859 2.787 1 78.25 111 VAL B C 1
ATOM 7093 O O . VAL B 1 111 ? -18.828 -12.352 3.756 1 78.25 111 VAL B O 1
ATOM 7096 N N . ALA B 1 112 ? -17.656 -12.586 1.879 1 62.47 112 ALA B N 1
ATOM 7097 C CA . ALA B 1 112 ? -17.516 -14.031 2.012 1 62.47 112 ALA B CA 1
ATOM 7098 C C . ALA B 1 112 ? -16.328 -14.398 2.906 1 62.47 112 ALA B C 1
ATOM 7100 O O . ALA B 1 112 ? -15.406 -15.086 2.471 1 62.47 112 ALA B O 1
ATOM 7101 N N . LEU B 1 113 ? -16.156 -13.727 3.91 1 60.44 113 LEU B N 1
ATOM 7102 C CA . LEU B 1 113 ? -15.086 -14.062 4.844 1 60.44 113 LEU B CA 1
ATOM 7103 C C . LEU B 1 113 ? -15.609 -14.125 6.273 1 60.44 113 LEU B C 1
ATOM 7105 O O . LEU B 1 113 ? -16.188 -13.156 6.773 1 60.44 113 LEU B O 1
ATOM 7109 N N . GLY B 1 114 ? -15.352 -15.188 6.902 1 52.53 114 GLY B N 1
ATOM 7110 C CA . GLY B 1 114 ? -15.828 -15.297 8.273 1 52.53 114 GLY B CA 1
ATOM 7111 C C . GLY B 1 114 ? -17.328 -15.078 8.398 1 52.53 114 GLY B C 1
ATOM 7112 O O . GLY B 1 114 ? -18.094 -15.516 7.551 1 52.53 114 GLY B O 1
ATOM 7113 N N . PRO B 1 115 ? -17.688 -14.414 9.516 1 46.03 115 PRO B N 1
ATOM 7114 C CA . PRO B 1 115 ? -19.125 -14.141 9.609 1 46.03 115 PRO B CA 1
ATOM 7115 C C . PRO B 1 115 ? -19.641 -13.297 8.438 1 46.03 115 PRO B C 1
ATOM 7117 O O . PRO B 1 115 ? -20.812 -13.414 8.055 1 46.03 115 PRO B O 1
ATOM 7120 N N . GLY B 1 116 ? -18.656 -12.656 7.953 1 63.38 116 GLY B N 1
ATOM 7121 C CA . GLY B 1 116 ? -18.891 -11.969 6.695 1 63.38 116 GLY B CA 1
ATOM 7122 C C . GLY B 1 116 ? -19.984 -10.922 6.781 1 63.38 116 GLY B C 1
ATOM 7123 O O . GLY B 1 116 ? -20.531 -10.508 5.762 1 63.38 116 GLY B O 1
ATOM 7124 N N . TYR B 1 117 ? -20.469 -10.617 8.07 1 73.38 117 TYR B N 1
ATOM 7125 C CA . TYR B 1 117 ? -21.484 -9.609 8.367 1 73.38 117 TYR B CA 1
ATOM 7126 C C . TYR B 1 117 ? -21.219 -8.945 9.711 1 73.38 117 TYR B C 1
ATOM 7128 O O . TYR B 1 117 ? -20.156 -9.148 10.312 1 73.38 117 TYR B O 1
ATOM 7136 N N . PHE B 1 118 ? -22.141 -8.07 10.023 1 76.88 118 PHE B N 1
ATOM 7137 C CA . PHE B 1 118 ? -22.062 -7.5 11.359 1 76.88 118 PHE B CA 1
ATOM 7138 C C . PHE B 1 118 ? -21.938 -8.594 12.406 1 76.88 118 PHE B C 1
ATOM 7140 O O . PHE B 1 118 ? -22.703 -9.562 12.398 1 76.88 118 PHE B O 1
ATOM 7147 N N . HIS B 1 119 ? -20.938 -8.461 13.234 1 77.94 119 HIS B N 1
ATOM 7148 C CA . HIS B 1 119 ? -20.844 -9.414 14.336 1 77.94 119 HIS B CA 1
ATOM 7149 C C . HIS B 1 119 ? -20.234 -8.773 15.57 1 77.94 119 HIS B C 1
ATOM 7151 O O . HIS B 1 119 ? -19.562 -7.742 15.469 1 77.94 119 HIS B O 1
ATOM 7157 N N . ARG B 1 120 ? -20.547 -9.297 16.672 1 81.12 120 ARG B N 1
ATOM 7158 C CA . ARG B 1 120 ? -20.078 -8.758 17.938 1 81.12 120 ARG B CA 1
ATOM 7159 C C . ARG B 1 120 ? -19.047 -9.68 18.578 1 81.12 120 ARG B C 1
ATOM 7161 O O . ARG B 1 120 ? -19.188 -10.906 18.531 1 81.12 120 ARG B O 1
ATOM 7168 N N . VAL B 1 121 ? -17.953 -9.148 18.906 1 76.19 121 VAL B N 1
ATOM 7169 C CA . VAL B 1 121 ? -16.953 -9.836 19.719 1 76.19 121 VAL B CA 1
ATOM 7170 C C . VAL B 1 121 ? -16.719 -9.062 21.016 1 76.19 121 VAL B C 1
ATOM 7172 O O . VAL B 1 121 ? -16.188 -7.949 21 1 76.19 121 VAL B O 1
ATOM 7175 N N . ASN B 1 122 ? -17.141 -9.539 22.094 1 78 122 ASN B N 1
ATOM 7176 C CA . ASN B 1 122 ? -17.125 -8.836 23.375 1 78 122 ASN B CA 1
ATOM 7177 C C . ASN B 1 122 ? -17.906 -7.523 23.297 1 78 122 ASN B C 1
ATOM 7179 O O . ASN B 1 122 ? -19.062 -7.512 22.891 1 78 122 ASN B O 1
ATOM 7183 N N . ASN B 1 123 ? -17.406 -6.438 23.547 1 79.31 123 ASN B N 1
ATOM 7184 C CA . ASN B 1 123 ? -18.125 -5.164 23.531 1 79.31 123 ASN B CA 1
ATOM 7185 C C . ASN B 1 123 ? -17.781 -4.344 22.281 1 79.31 123 ASN B C 1
ATOM 7187 O O . ASN B 1 123 ? -18.016 -3.135 22.25 1 79.31 123 ASN B O 1
ATOM 7191 N N . GLU B 1 124 ? -17.359 -5.133 21.328 1 87.56 124 GLU B N 1
ATOM 7192 C CA . GLU B 1 124 ? -17.016 -4.453 20.078 1 87.56 124 GLU B CA 1
ATOM 7193 C C . GLU B 1 124 ? -17.875 -4.941 18.922 1 87.56 124 GLU B C 1
ATOM 7195 O O . GLU B 1 124 ? -18.219 -6.125 18.859 1 87.56 124 GLU B O 1
ATOM 7200 N N . LEU B 1 125 ? -18.297 -4.043 18.188 1 89.62 125 LEU B N 1
ATOM 7201 C CA . LEU B 1 125 ? -18.984 -4.344 16.938 1 89.62 125 LEU B CA 1
ATOM 7202 C C . LEU B 1 125 ? -18 -4.426 15.781 1 89.62 125 LEU B C 1
ATOM 7204 O O . LEU B 1 125 ? -17.219 -3.494 15.562 1 89.62 125 LEU B O 1
ATOM 7208 N N . HIS B 1 126 ? -17.953 -5.543 15.141 1 90.12 126 HIS B N 1
ATOM 7209 C CA . HIS B 1 126 ? -17.156 -5.758 13.945 1 90.12 126 HIS B CA 1
ATOM 7210 C C . HIS B 1 126 ? -18 -5.605 12.68 1 90.12 126 HIS B C 1
ATOM 7212 O O . HIS B 1 126 ? -19 -6.293 12.516 1 90.12 126 HIS B O 1
ATOM 7218 N N . VAL B 1 127 ? -17.625 -4.684 11.867 1 92.06 127 VAL B N 1
ATOM 7219 C CA . VAL B 1 127 ? -18.359 -4.387 10.641 1 92.06 127 VAL B CA 1
ATOM 7220 C C . VAL B 1 127 ? -17.469 -4.605 9.43 1 92.06 127 VAL B C 1
ATOM 7222 O O . VAL B 1 127 ? -16.734 -3.703 9.016 1 92.06 127 VAL B O 1
ATOM 7225 N N . PRO B 1 128 ? -17.562 -5.758 8.805 1 90.56 128 PRO B N 1
ATOM 7226 C CA . PRO B 1 128 ? -16.828 -5.953 7.559 1 90.56 128 PRO B CA 1
ATOM 7227 C C . PRO B 1 128 ? -17.422 -5.172 6.391 1 90.56 128 PRO B C 1
ATOM 7229 O O . PRO B 1 128 ? -18.609 -4.84 6.41 1 90.56 128 PRO B O 1
ATOM 7232 N N . PHE B 1 129 ? -16.625 -4.809 5.426 1 91.75 129 PHE B N 1
ATOM 7233 C CA . PHE B 1 129 ? -17.125 -4.211 4.199 1 91.75 129 PHE B CA 1
ATOM 7234 C C . PHE B 1 129 ? -16.25 -4.582 3.012 1 91.75 129 PHE B C 1
ATOM 7236 O O . PHE B 1 129 ? -15.07 -4.91 3.186 1 91.75 129 PHE B O 1
ATOM 7243 N N . SER B 1 130 ? -16.828 -4.555 1.861 1 89.12 130 SER B N 1
ATOM 7244 C CA . SER B 1 130 ? -16.125 -4.973 0.652 1 89.12 130 SER B CA 1
ATOM 7245 C C . SER B 1 130 ? -15.289 -3.834 0.08 1 89.12 130 SER B C 1
ATOM 7247 O O . SER B 1 130 ? -15.703 -2.676 0.103 1 89.12 130 SER B O 1
ATOM 7249 N N . ILE B 1 131 ? -14.133 -4.141 -0.341 1 90.88 131 ILE B N 1
ATOM 7250 C CA . ILE B 1 131 ? -13.273 -3.246 -1.108 1 90.88 131 ILE B CA 1
ATOM 7251 C C . ILE B 1 131 ? -13.094 -3.787 -2.525 1 90.88 131 ILE B C 1
ATOM 7253 O O . ILE B 1 131 ? -12.555 -4.879 -2.717 1 90.88 131 ILE B O 1
ATOM 7257 N N . SER B 1 132 ? -13.523 -3.049 -3.482 1 88.44 132 SER B N 1
ATOM 7258 C CA . SER B 1 132 ? -13.484 -3.496 -4.871 1 88.44 132 SER B CA 1
ATOM 7259 C C . SER B 1 132 ? -12.07 -3.385 -5.445 1 88.44 132 SER B C 1
ATOM 7261 O O . SER B 1 132 ? -11.266 -2.592 -4.961 1 88.44 132 SER B O 1
ATOM 7263 N N . PRO B 1 133 ? -11.773 -4.211 -6.512 1 86.25 133 PRO B N 1
ATOM 7264 C CA . PRO B 1 133 ? -10.484 -4.031 -7.18 1 86.25 133 PRO B CA 1
ATOM 7265 C C . PRO B 1 133 ? -10.305 -2.623 -7.742 1 86.25 133 PRO B C 1
ATOM 7267 O O . PRO B 1 133 ? -11.203 -2.096 -8.406 1 86.25 133 PRO B O 1
ATOM 7270 N N . GLY B 1 134 ? -9.219 -2.033 -7.422 1 86.94 134 GLY B N 1
ATOM 7271 C CA . GLY B 1 134 ? -8.922 -0.704 -7.93 1 86.94 134 GLY B CA 1
ATOM 7272 C C . GLY B 1 134 ? -9.516 0.406 -7.082 1 86.94 134 GLY B C 1
ATOM 7273 O O . GLY B 1 134 ? -9.25 1.586 -7.32 1 86.94 134 GLY B O 1
ATOM 7274 N N . GLU B 1 135 ? -10.328 0.008 -6.078 1 92.69 135 GLU B N 1
ATOM 7275 C CA . GLU B 1 135 ? -10.922 0.998 -5.188 1 92.69 135 GLU B CA 1
ATOM 7276 C C . GLU B 1 135 ? -9.859 1.709 -4.359 1 92.69 135 GLU B C 1
ATOM 7278 O O . GLU B 1 135 ? -8.914 1.078 -3.883 1 92.69 135 GLU B O 1
ATOM 7283 N N . GLY B 1 136 ? -9.906 3.082 -4.316 1 95.88 136 GLY B N 1
ATOM 7284 C CA . GLY B 1 136 ? -9.086 3.869 -3.404 1 95.88 136 GLY B CA 1
ATOM 7285 C C . GLY B 1 136 ? -9.859 4.363 -2.193 1 95.88 136 GLY B C 1
ATOM 7286 O O . GLY B 1 136 ? -11.039 4.691 -2.297 1 95.88 136 GLY B O 1
ATOM 7287 N N . ILE B 1 137 ? -9.188 4.395 -1.05 1 98 137 ILE B N 1
ATOM 7288 C CA . ILE B 1 137 ? -9.797 4.863 0.189 1 98 137 ILE B CA 1
ATOM 7289 C C . ILE B 1 137 ? -8.906 5.922 0.833 1 98 137 ILE B C 1
ATOM 7291 O O . ILE B 1 137 ? -7.691 5.742 0.932 1 98 137 ILE B O 1
ATOM 7295 N N . TYR B 1 138 ? -9.508 7.031 1.281 1 98.56 138 TYR B N 1
ATOM 7296 C CA . TYR B 1 138 ? -8.781 8.18 1.805 1 98.56 138 TYR B CA 1
ATOM 7297 C C . TYR B 1 138 ? -9.445 8.719 3.066 1 98.56 138 TYR B C 1
ATOM 7299 O O . TYR B 1 138 ? -10.617 8.445 3.324 1 98.56 138 TYR B O 1
ATOM 7307 N N . GLY B 1 139 ? -8.648 9.523 3.834 1 98.19 139 GLY B N 1
ATOM 7308 C CA . GLY B 1 139 ? -9.172 10.117 5.055 1 98.19 139 GLY B CA 1
ATOM 7309 C C . GLY B 1 139 ? -8.391 9.711 6.293 1 98.19 139 GLY B C 1
ATOM 7310 O O . GLY B 1 139 ? -7.16 9.648 6.266 1 98.19 139 GLY B O 1
ATOM 7311 N N . MET B 1 140 ? -9.07 9.688 7.453 1 97.56 140 MET B N 1
ATOM 7312 C CA . MET B 1 140 ? -8.594 9.188 8.742 1 97.56 140 MET B CA 1
ATOM 7313 C C . MET B 1 140 ? -7.816 10.258 9.492 1 97.56 140 MET B C 1
ATOM 7315 O O . MET B 1 140 ? -7.277 10 10.57 1 97.56 140 MET B O 1
ATOM 7319 N N . GLY B 1 141 ? -7.699 11.43 9.047 1 97.25 141 GLY B N 1
ATOM 7320 C CA . GLY B 1 141 ? -6.949 12.477 9.719 1 97.25 141 GLY B CA 1
ATOM 7321 C C . GLY B 1 141 ? -5.57 12.695 9.125 1 97.25 141 GLY B C 1
ATOM 7322 O O . GLY B 1 141 ? -5.422 12.82 7.91 1 97.25 141 GLY B O 1
ATOM 7323 N N . GLU B 1 142 ? -4.598 12.859 10.031 1 96.12 142 GLU B N 1
ATOM 7324 C CA . GLU B 1 142 ? -3.207 13.078 9.641 1 96.12 142 GLU B CA 1
ATOM 7325 C C . GLU B 1 142 ? -2.422 11.773 9.625 1 96.12 142 GLU B C 1
ATOM 7327 O O . GLU B 1 142 ? -2.168 11.18 10.672 1 96.12 142 GLU B O 1
ATOM 7332 N N . TRP B 1 143 ? -2.074 11.32 8.453 1 92.69 143 TRP B N 1
ATOM 7333 C CA . TRP B 1 143 ? -1.277 10.102 8.383 1 92.69 143 TRP B CA 1
ATOM 7334 C C . TRP B 1 143 ? -0.045 10.305 7.508 1 92.69 143 TRP B C 1
ATOM 7336 O O . TRP B 1 143 ? -0.116 10.961 6.465 1 92.69 143 TRP B O 1
ATOM 7346 N N . PHE B 1 144 ? 1.039 9.672 7.969 1 92.75 144 PHE B N 1
ATOM 7347 C CA . PHE B 1 144 ? 2.328 9.914 7.332 1 92.75 144 PHE B CA 1
ATOM 7348 C C . PHE B 1 144 ? 2.699 8.758 6.406 1 92.75 144 PHE B C 1
ATOM 7350 O O . PHE B 1 144 ? 3.654 8.859 5.633 1 92.75 144 PHE B O 1
ATOM 7357 N N . GLY B 1 145 ? 1.922 7.664 6.512 1 89.25 145 GLY B N 1
ATOM 7358 C CA . GLY B 1 145 ? 2.111 6.555 5.598 1 89.25 145 GLY B CA 1
ATOM 7359 C C . GLY B 1 145 ? 1.498 6.797 4.23 1 89.25 145 GLY B C 1
ATOM 7360 O O . GLY B 1 145 ? 1.311 7.945 3.822 1 89.25 145 GLY B O 1
ATOM 7361 N N . ARG B 1 146 ? 1.193 5.742 3.516 1 91.12 146 ARG B N 1
ATOM 7362 C CA . ARG B 1 146 ? 0.611 5.875 2.184 1 91.12 146 ARG B CA 1
ATOM 7363 C C . ARG B 1 146 ? -0.711 6.633 2.238 1 91.12 146 ARG B C 1
ATOM 7365 O O . ARG B 1 146 ? -1.506 6.438 3.162 1 91.12 146 ARG B O 1
ATOM 7372 N N . LEU B 1 147 ? -0.886 7.43 1.252 1 95.25 147 LEU B N 1
ATOM 7373 C CA . LEU B 1 147 ? -2.107 8.227 1.195 1 95.25 147 LEU B CA 1
ATOM 7374 C C . LEU B 1 147 ? -3.322 7.34 0.944 1 95.25 147 LEU B C 1
ATOM 7376 O O . LEU B 1 147 ? -4.367 7.516 1.577 1 95.25 147 LEU B O 1
ATOM 7380 N N . ASN B 1 148 ? -3.264 6.488 -0.093 1 96.25 148 ASN B N 1
ATOM 7381 C CA . ASN B 1 148 ? -4.285 5.465 -0.294 1 96.25 148 ASN B CA 1
ATOM 7382 C C . ASN B 1 148 ? -4.254 4.418 0.813 1 96.25 148 ASN B C 1
ATOM 7384 O O . ASN B 1 148 ? -3.301 3.645 0.916 1 96.25 148 ASN B O 1
ATOM 7388 N N . L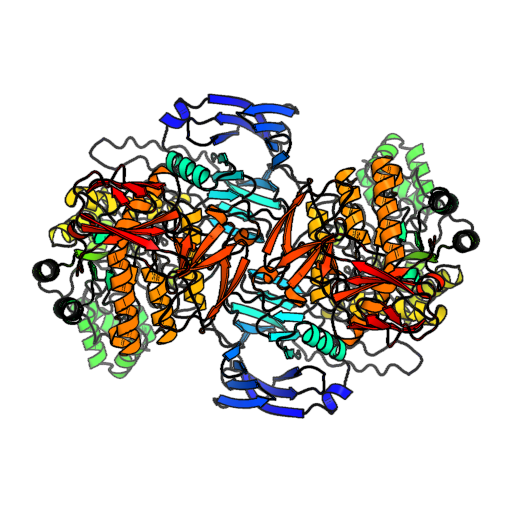YS B 1 149 ? -5.336 4.336 1.577 1 96 149 LYS B N 1
ATOM 7389 C CA . LYS B 1 149 ? -5.328 3.547 2.807 1 96 149 LYS B CA 1
ATOM 7390 C C . LYS B 1 149 ? -5.461 2.059 2.504 1 96 149 LYS B C 1
ATOM 7392 O O . LYS B 1 149 ? -5.215 1.219 3.371 1 96 149 LYS B O 1
ATOM 7397 N N . VAL B 1 150 ? -5.785 1.72 1.334 1 92.88 150 VAL B N 1
ATOM 7398 C CA . VAL B 1 150 ? -6 0.318 0.989 1 92.88 150 VAL B CA 1
ATOM 7399 C C . VAL B 1 150 ? -4.742 -0.49 1.306 1 92.88 150 VAL B C 1
ATOM 7401 O O . VAL B 1 150 ? -3.635 -0.102 0.924 1 92.88 150 VAL B O 1
ATOM 7404 N N . GLY B 1 151 ? -4.934 -1.569 2.01 1 86.88 151 GLY B N 1
ATOM 7405 C CA . GLY B 1 151 ? -3.842 -2.441 2.414 1 86.88 151 GLY B CA 1
ATOM 7406 C C . GLY B 1 151 ? -3.281 -2.104 3.783 1 86.88 151 GLY B C 1
ATOM 7407 O O . GLY B 1 151 ? -2.383 -2.787 4.277 1 86.88 151 GLY B O 1
ATOM 7408 N N . GLN B 1 152 ? -3.84 -1.103 4.441 1 88.44 152 GLN B N 1
ATOM 7409 C CA . GLN B 1 152 ? -3.328 -0.646 5.73 1 88.44 152 GLN B CA 1
ATOM 7410 C C . GLN B 1 152 ? -4.324 -0.935 6.848 1 88.44 152 GLN B C 1
ATOM 7412 O O . GLN B 1 152 ? -5.504 -1.183 6.59 1 88.44 152 GLN B O 1
ATOM 7417 N N . ARG B 1 153 ? -3.838 -1.031 8.047 1 89.88 153 ARG B N 1
ATOM 7418 C CA . ARG B 1 153 ? -4.605 -1.103 9.289 1 89.88 153 ARG B CA 1
ATOM 7419 C C . ARG B 1 153 ? -4.246 0.051 10.219 1 89.88 153 ARG B C 1
ATOM 7421 O O . ARG B 1 153 ? -3.082 0.225 10.586 1 89.88 153 ARG B O 1
ATOM 7428 N N . LEU B 1 154 ? -5.234 0.86 10.555 1 92.75 154 LEU B N 1
ATOM 7429 C CA . LEU B 1 154 ? -4.969 2.107 11.266 1 92.75 154 LEU B CA 1
ATOM 7430 C C . LEU B 1 154 ? -5.84 2.219 12.516 1 92.75 154 LEU B C 1
ATOM 7432 O O . LEU B 1 154 ? -7 1.801 12.508 1 92.75 154 LEU B O 1
ATOM 7436 N N . GLU B 1 155 ? -5.285 2.795 13.516 1 93.44 155 GLU B N 1
ATOM 7437 C CA . GLU B 1 155 ? -5.984 3 14.781 1 93.44 155 GLU B CA 1
ATOM 7438 C C . GLU B 1 155 ? -6.277 4.477 15.023 1 93.44 155 GLU B C 1
ATOM 7440 O O . GLU B 1 155 ? -5.379 5.316 14.93 1 93.44 155 GLU B O 1
ATOM 7445 N N . VAL B 1 156 ? -7.551 4.766 15.289 1 95.25 156 VAL B N 1
ATOM 7446 C CA . VAL B 1 156 ? -7.922 6.129 15.656 1 95.25 156 VAL B CA 1
ATOM 7447 C C . VAL B 1 156 ? -7.551 6.395 17.109 1 95.25 156 VAL B C 1
ATOM 7449 O O . VAL B 1 156 ? -8.359 6.168 18.016 1 95.25 156 VAL B O 1
ATOM 7452 N N . TYR B 1 157 ? -6.43 6.855 17.297 1 94.62 157 TYR B N 1
ATOM 7453 C CA . TYR B 1 157 ? -5.836 7.129 18.594 1 94.62 157 TYR B CA 1
ATOM 7454 C C . TYR B 1 157 ? -4.754 8.195 18.5 1 94.62 157 TYR B C 1
ATOM 7456 O O . TYR B 1 157 ? -3.752 8.008 17.797 1 94.62 157 TYR B O 1
ATOM 7464 N N . VAL B 1 158 ? -4.977 9.273 19.141 1 93.56 158 VAL B N 1
ATOM 7465 C CA . VAL B 1 158 ? -4.07 10.406 19.047 1 93.56 158 VAL B CA 1
ATOM 7466 C C . VAL B 1 158 ? -2.824 10.141 19.891 1 93.56 158 VAL B C 1
ATOM 7468 O O . VAL B 1 158 ? -2.924 9.883 21.094 1 93.56 158 VAL B O 1
ATOM 7471 N N . VAL B 1 159 ? -1.667 10.172 19.281 1 89.69 159 VAL B N 1
ATOM 7472 C CA . VAL B 1 159 ? -0.402 9.969 19.984 1 89.69 159 VAL B CA 1
ATOM 7473 C C . VAL B 1 159 ? 0.721 10.688 19.234 1 89.69 159 VAL B C 1
ATOM 7475 O O . VAL B 1 159 ? 0.579 11.016 18.047 1 89.69 159 VAL B O 1
ATOM 7478 N N . ASP B 1 160 ? 1.776 10.969 19.844 1 86.31 160 ASP B N 1
ATOM 7479 C CA . ASP B 1 160 ? 2.938 11.594 19.219 1 86.31 160 ASP B CA 1
ATOM 7480 C C . ASP B 1 160 ? 3.701 10.602 18.344 1 86.31 160 ASP B C 1
ATOM 7482 O O . ASP B 1 160 ? 4.285 9.641 18.859 1 86.31 160 ASP B O 1
ATOM 7486 N N . PRO B 1 161 ? 3.773 10.914 17.062 1 82.06 161 PRO B N 1
ATOM 7487 C CA . PRO B 1 161 ? 4.527 10 16.203 1 82.06 161 PRO B CA 1
ATOM 7488 C C . PRO B 1 161 ? 6.035 10.219 16.281 1 82.06 161 PRO B C 1
ATOM 7490 O O . PRO B 1 161 ? 6.809 9.398 15.789 1 82.06 161 PRO B O 1
ATOM 7493 N N . GLY B 1 162 ? 6.531 11.172 17 1 69.75 162 GLY B N 1
ATOM 7494 C CA . GLY B 1 162 ? 7.949 11.406 17.219 1 69.75 162 GLY B CA 1
ATOM 7495 C C . GLY B 1 162 ? 8.688 11.82 15.953 1 69.75 162 GLY B C 1
ATOM 7496 O O . GLY B 1 162 ? 9.844 11.445 15.75 1 69.75 162 GLY B O 1
ATOM 7497 N N . GLY B 1 163 ? 8.047 12.445 15.094 1 65.75 163 GLY B N 1
ATOM 7498 C CA . GLY B 1 163 ? 8.719 12.938 13.906 1 65.75 163 GLY B CA 1
ATOM 7499 C C . GLY B 1 163 ? 8.953 11.867 12.859 1 65.75 163 GLY B C 1
ATOM 7500 O O . GLY B 1 163 ? 9.656 12.102 11.867 1 65.75 163 GLY B O 1
ATOM 7501 N N . LEU B 1 164 ? 8.562 10.711 13.094 1 63.78 164 LEU B N 1
ATOM 7502 C CA . LEU B 1 164 ? 8.789 9.578 12.203 1 63.78 164 LEU B CA 1
ATOM 7503 C C . LEU B 1 164 ? 7.535 9.266 11.398 1 63.78 164 LEU B C 1
ATOM 7505 O O . LEU B 1 164 ? 6.418 9.508 11.867 1 63.78 164 LEU B O 1
ATOM 7509 N N . PRO B 1 165 ? 7.805 8.836 10.156 1 67.62 165 PRO B N 1
ATOM 7510 C CA . PRO B 1 165 ? 6.648 8.414 9.359 1 67.62 165 PRO B CA 1
ATOM 7511 C C . PRO B 1 165 ? 6.152 7.02 9.742 1 67.62 165 PRO B C 1
ATOM 7513 O O . PRO B 1 165 ? 6.285 6.074 8.961 1 67.62 165 PRO B O 1
ATOM 7516 N N . ASN B 1 166 ? 5.551 6.902 10.891 1 71.75 166 ASN B N 1
ATOM 7517 C CA . ASN B 1 166 ? 5.039 5.629 11.391 1 71.75 166 ASN B CA 1
ATOM 7518 C C . ASN B 1 166 ? 3.516 5.586 11.352 1 71.75 166 ASN B C 1
ATOM 7520 O O . ASN B 1 166 ? 2.885 6.379 10.648 1 71.75 166 ASN B O 1
ATOM 7524 N N . ASP B 1 167 ? 2.982 4.551 11.984 1 77.25 167 ASP B N 1
ATOM 7525 C CA . ASP B 1 167 ? 1.54 4.332 11.914 1 77.25 167 ASP B CA 1
ATOM 7526 C C . ASP B 1 167 ? 0.815 5.078 13.031 1 77.25 167 ASP B C 1
ATOM 7528 O O . ASP B 1 167 ? -0.292 4.703 13.422 1 77.25 167 ASP B O 1
ATOM 7532 N N . LYS B 1 168 ? 1.494 6.113 13.562 1 86.44 168 LYS B N 1
ATOM 7533 C CA . LYS B 1 168 ? 0.898 6.973 14.578 1 86.44 168 LYS B CA 1
ATOM 7534 C C . LYS B 1 168 ? 0.528 8.336 14 1 86.44 168 LYS B C 1
ATOM 7536 O O . LYS B 1 168 ? 0.934 8.672 12.891 1 86.44 168 LYS B O 1
ATOM 7541 N N . THR B 1 169 ? -0.253 9.055 14.797 1 92.69 169 THR B N 1
ATOM 7542 C CA . THR B 1 169 ? -0.741 10.32 14.266 1 92.69 169 THR B CA 1
ATOM 7543 C C . THR B 1 169 ? -1.059 11.289 15.398 1 92.69 169 THR B C 1
ATOM 7545 O O . THR B 1 169 ? -1.417 10.875 16.5 1 92.69 169 THR B O 1
ATOM 7548 N N . TYR B 1 170 ? -0.871 12.578 15.055 1 94.75 170 TYR B N 1
ATOM 7549 C CA . TYR B 1 170 ? -1.31 13.633 15.969 1 94.75 170 TYR B CA 1
ATOM 7550 C C . TYR B 1 170 ? -2.805 13.891 15.828 1 94.75 170 TYR B C 1
ATOM 7552 O O . TYR B 1 170 ? -3.434 14.445 16.734 1 94.75 170 TYR B O 1
ATOM 7560 N N . VAL B 1 171 ? -3.344 13.617 14.688 1 96.69 171 VAL B N 1
ATOM 7561 C CA . VAL B 1 171 ? -4.75 13.883 14.391 1 96.69 171 VAL B CA 1
ATOM 7562 C C . VAL B 1 171 ? -5.418 12.617 13.859 1 96.69 171 VAL B C 1
ATOM 7564 O O . VAL B 1 171 ? -5.047 12.109 12.797 1 96.69 171 VAL B O 1
ATOM 7567 N N . ALA B 1 172 ? -6.402 12.172 14.555 1 95.75 172 ALA B N 1
ATOM 7568 C CA . ALA B 1 172 ? -7.047 10.914 14.18 1 95.75 172 ALA B CA 1
ATOM 7569 C C . ALA B 1 172 ? -8.547 11.102 14.008 1 95.75 172 ALA B C 1
ATOM 7571 O O . ALA B 1 172 ? -9.234 11.547 14.93 1 95.75 172 ALA B O 1
ATOM 7572 N N . TYR B 1 173 ? -9.039 10.797 12.812 1 97 173 TYR B N 1
ATOM 7573 C CA . TYR B 1 173 ? -10.461 10.859 12.492 1 97 173 TYR B CA 1
ATOM 7574 C C . TYR B 1 173 ? -11 9.477 12.156 1 97 173 TYR B C 1
ATOM 7576 O O . TYR B 1 173 ? -10.383 8.734 11.391 1 97 173 TYR B O 1
ATOM 7584 N N . PRO B 1 174 ? -12.148 9.094 12.75 1 96.81 174 PRO B N 1
ATOM 7585 C CA . PRO B 1 174 ? -12.844 7.902 12.258 1 96.81 174 PRO B CA 1
ATOM 7586 C C . PRO B 1 174 ? -13.75 8.195 11.07 1 96.81 174 PRO B C 1
ATOM 7588 O O . PRO B 1 174 ? -14.953 7.961 11.133 1 96.81 174 PRO B O 1
ATOM 7591 N N . PHE B 1 175 ? -13.164 8.727 10.039 1 98 175 PHE B N 1
ATOM 7592 C CA . PHE B 1 175 ? -13.844 9.148 8.82 1 98 175 PHE B CA 1
ATOM 7593 C C . PHE B 1 175 ? -13 8.82 7.594 1 98 175 PHE B C 1
ATOM 7595 O O . PHE B 1 175 ? -11.805 9.109 7.559 1 98 175 PHE B O 1
ATOM 7602 N N . PHE B 1 176 ? -13.602 8.164 6.586 1 98.44 176 PHE B N 1
ATOM 7603 C CA . PHE B 1 176 ? -12.93 7.891 5.324 1 98.44 176 PHE B CA 1
ATOM 7604 C C . PHE B 1 176 ? -13.914 7.926 4.164 1 98.44 176 PHE B C 1
ATOM 7606 O O . PHE B 1 176 ? -15.133 7.938 4.375 1 98.44 176 PHE B O 1
ATOM 7613 N N . TRP B 1 177 ? -13.422 8.047 2.979 1 98.5 177 TRP B N 1
ATOM 7614 C CA . TRP B 1 177 ? -14.258 7.973 1.785 1 98.5 177 TRP B CA 1
ATOM 7615 C C . TRP B 1 177 ? -13.57 7.156 0.692 1 98.5 177 TRP B C 1
ATOM 7617 O O . TRP B 1 177 ? -12.359 6.914 0.754 1 98.5 177 TRP B O 1
ATOM 7627 N N . SER B 1 178 ? -14.375 6.699 -0.229 1 97.62 178 SER B N 1
ATOM 7628 C CA . SER B 1 178 ? -13.953 5.77 -1.27 1 97.62 178 SER B CA 1
ATOM 7629 C C . SER B 1 178 ? -14.195 6.344 -2.66 1 97.62 178 SER B C 1
ATOM 7631 O O . SER B 1 178 ? -15.164 7.078 -2.871 1 97.62 178 SER B O 1
ATOM 7633 N N . THR B 1 179 ? -13.328 5.969 -3.578 1 96.31 179 THR B N 1
ATOM 7634 C CA . THR B 1 179 ? -13.508 6.355 -4.973 1 96.31 179 THR B CA 1
ATOM 7635 C C . THR B 1 179 ? -14.727 5.66 -5.57 1 96.31 179 THR B C 1
ATOM 7637 O O . THR B 1 179 ? -15.188 6.02 -6.66 1 96.31 179 THR B O 1
ATOM 7640 N N . GLU B 1 180 ? -15.32 4.68 -4.855 1 94.38 180 GLU B N 1
ATOM 7641 C CA . GLU B 1 180 ? -16.547 4.031 -5.305 1 94.38 180 GLU B CA 1
ATOM 7642 C C . GLU B 1 180 ? -17.766 4.91 -5.031 1 94.38 180 GLU B C 1
ATOM 7644 O O . GLU B 1 180 ? -18.875 4.598 -5.469 1 94.38 180 GLU B O 1
ATOM 7649 N N . GLY B 1 181 ? -17.578 5.996 -4.289 1 96 181 GLY B N 1
ATOM 7650 C CA . GLY B 1 181 ? -18.625 6.996 -4.16 1 96 181 GLY B CA 1
ATOM 7651 C C . GLY B 1 181 ? -19.328 6.953 -2.818 1 96 181 GLY B C 1
ATOM 7652 O O . GLY B 1 181 ? -20.547 7.164 -2.74 1 96 181 GLY B O 1
ATOM 7653 N N . TYR B 1 182 ? -18.578 6.621 -1.795 1 97.38 182 TYR B N 1
ATOM 7654 C CA . TYR B 1 182 ? -19.172 6.68 -0.464 1 97.38 182 TYR B CA 1
ATOM 7655 C C . TYR B 1 182 ? -18.172 7.199 0.558 1 97.38 182 TYR B C 1
ATOM 7657 O O . TYR B 1 182 ? -16.953 7.121 0.345 1 97.38 182 TYR B O 1
ATOM 7665 N N . GLY B 1 183 ? -18.656 7.855 1.562 1 97.81 183 GLY B N 1
ATOM 7666 C CA . GLY B 1 183 ? -17.938 8.195 2.781 1 97.81 183 GLY B CA 1
ATOM 7667 C C . GLY B 1 183 ? -18.594 7.621 4.031 1 97.81 183 GLY B C 1
ATOM 7668 O O . GLY B 1 183 ? -19.812 7.453 4.086 1 97.81 183 GLY B O 1
ATOM 7669 N N . LEU B 1 184 ? -17.781 7.258 4.992 1 97.5 184 LEU B N 1
ATOM 7670 C CA . LEU B 1 184 ? -18.281 6.699 6.246 1 97.5 184 LEU B CA 1
ATOM 7671 C C . LEU B 1 184 ? -17.688 7.422 7.441 1 97.5 184 LEU B C 1
ATOM 7673 O O . LEU B 1 184 ? -16.469 7.555 7.539 1 97.5 184 LEU B O 1
ATOM 7677 N N . LEU B 1 185 ? -18.516 7.914 8.266 1 97 185 LEU B N 1
ATOM 7678 C CA . LEU B 1 185 ? -18.141 8.555 9.523 1 97 185 LEU B CA 1
ATOM 7679 C C . LEU B 1 185 ? -18.656 7.762 10.719 1 97 185 LEU B C 1
ATOM 7681 O O . LEU B 1 185 ? -19.844 7.43 10.773 1 97 185 LEU B O 1
ATOM 7685 N N . ILE B 1 186 ? -17.797 7.402 11.586 1 95.44 186 ILE B N 1
ATOM 7686 C CA . ILE B 1 186 ? -18.172 6.828 12.875 1 95.44 186 ILE B CA 1
ATOM 7687 C C . ILE B 1 186 ? -18.156 7.91 13.945 1 95.44 186 ILE B C 1
ATOM 7689 O O . ILE B 1 186 ? -17.109 8.492 14.234 1 95.44 186 ILE B O 1
ATOM 7693 N N . ASP B 1 187 ? -19.281 8.172 14.5 1 93 187 ASP B N 1
ATOM 7694 C CA . ASP B 1 187 ? -19.406 9.281 15.438 1 93 187 ASP B CA 1
ATOM 7695 C C . ASP B 1 187 ? -18.953 8.875 16.844 1 93 187 ASP B C 1
ATOM 7697 O O . ASP B 1 187 ? -19.797 8.617 17.719 1 93 187 ASP B O 1
ATOM 7701 N N . THR B 1 188 ? -17.625 8.906 17.031 1 91.62 188 THR B N 1
ATOM 7702 C CA . THR B 1 188 ? -17.094 8.531 18.328 1 91.62 188 THR B CA 1
ATOM 7703 C C . THR B 1 188 ? -15.719 9.164 18.562 1 91.62 188 THR B C 1
ATOM 7705 O O . THR B 1 188 ? -15.039 9.547 17.594 1 91.62 188 THR B O 1
ATOM 7708 N N . TYR B 1 189 ? -15.398 9.375 19.812 1 93.5 189 TYR B N 1
ATOM 7709 C CA . TYR B 1 189 ? -14.047 9.781 20.188 1 93.5 189 TYR B CA 1
ATOM 7710 C C . TYR B 1 189 ? -13.258 8.609 20.75 1 93.5 189 TYR B C 1
ATOM 7712 O O . TYR B 1 189 ? -12.078 8.742 21.094 1 93.5 189 TYR B O 1
ATOM 7720 N N . CYS B 1 190 ? -13.922 7.461 20.828 1 91.19 190 CYS B N 1
ATOM 7721 C CA . CYS B 1 190 ? -13.25 6.289 21.375 1 91.19 190 CYS B CA 1
ATOM 7722 C C . CYS B 1 190 ? -12.242 5.723 20.375 1 91.19 190 CYS B C 1
ATOM 7724 O O . CYS B 1 190 ? -12.297 6.031 19.188 1 91.19 190 CYS B O 1
ATOM 7726 N N . ARG B 1 191 ? -11.406 4.984 21.016 1 91.25 191 ARG B N 1
ATOM 7727 C CA . ARG B 1 191 ? -10.43 4.27 20.188 1 91.25 191 ARG B CA 1
ATOM 7728 C C . ARG B 1 191 ? -11.117 3.266 19.281 1 91.25 191 ARG B C 1
ATOM 7730 O O . ARG B 1 191 ? -11.969 2.494 19.719 1 91.25 191 ARG B O 1
ATOM 7737 N N . VAL B 1 192 ? -10.875 3.361 17.984 1 93.38 192 VAL B N 1
ATOM 7738 C CA . VAL B 1 192 ? -11.422 2.404 17.031 1 93.38 192 VAL B CA 1
ATOM 7739 C C . VAL B 1 192 ? -10.328 1.923 16.094 1 93.38 192 VAL B C 1
ATOM 7741 O O . VAL B 1 192 ? -9.312 2.602 15.906 1 93.38 192 VAL B O 1
ATOM 7744 N N . MET B 1 193 ? -10.484 0.735 15.586 1 94.06 193 MET B N 1
ATOM 7745 C CA . MET B 1 193 ? -9.555 0.135 14.633 1 94.06 193 MET B CA 1
ATOM 7746 C C . MET B 1 193 ? -10.211 -0.046 13.266 1 94.06 193 MET B C 1
ATOM 7748 O O . MET B 1 193 ? -11.312 -0.588 13.172 1 94.06 193 MET B O 1
ATOM 7752 N N . LEU B 1 194 ? -9.562 0.428 12.258 1 95.06 194 LEU B N 1
ATOM 7753 C CA . LEU B 1 194 ? -10.055 0.276 10.891 1 95.06 194 LEU B CA 1
ATOM 7754 C C . LEU B 1 194 ? -9.039 -0.465 10.031 1 95.06 194 LEU B C 1
ATOM 7756 O O . LEU B 1 194 ? -7.887 -0.041 9.922 1 95.06 194 LEU B O 1
ATOM 7760 N N . ASP B 1 195 ? -9.461 -1.578 9.484 1 92.12 195 ASP B N 1
ATOM 7761 C CA . ASP B 1 195 ? -8.656 -2.369 8.555 1 92.12 195 ASP B CA 1
ATOM 7762 C C . ASP B 1 195 ? -9.133 -2.172 7.117 1 92.12 195 ASP B C 1
ATOM 7764 O O . ASP B 1 195 ? -10.289 -2.447 6.797 1 92.12 195 ASP B O 1
ATOM 7768 N N . PHE B 1 196 ? -8.258 -1.742 6.242 1 93.38 196 PHE B N 1
ATOM 7769 C CA . PHE B 1 196 ? -8.609 -1.493 4.852 1 93.38 196 PHE B CA 1
ATOM 7770 C C . PHE B 1 196 ? -8 -2.553 3.939 1 93.38 196 PHE B C 1
ATOM 7772 O O . PHE B 1 196 ? -7.375 -2.225 2.932 1 93.38 196 PHE B O 1
ATOM 7779 N N . GLY B 1 197 ? -8.172 -3.742 4.348 1 88.12 197 GLY B N 1
ATOM 7780 C CA . GLY B 1 197 ? -7.707 -4.855 3.533 1 88.12 197 GLY B CA 1
ATOM 7781 C C . GLY B 1 197 ? -6.289 -5.285 3.859 1 88.12 197 GLY B C 1
ATOM 7782 O O . GLY B 1 197 ? -5.609 -5.883 3.023 1 88.12 197 GLY B O 1
ATOM 7783 N N . SER B 1 198 ? -5.738 -4.91 4.965 1 82.56 198 SER B N 1
ATOM 7784 C CA . SER B 1 198 ? -4.395 -5.316 5.371 1 82.56 198 SER B CA 1
ATOM 7785 C C . SER B 1 198 ? -4.328 -6.812 5.66 1 82.56 198 SER B C 1
ATOM 7787 O O . SER B 1 198 ? -3.344 -7.469 5.324 1 82.56 198 SER B O 1
ATOM 7789 N N . ARG B 1 199 ? -5.371 -7.371 6.242 1 76.12 199 ARG B N 1
ATOM 7790 C CA . ARG B 1 199 ? -5.422 -8.789 6.562 1 76.12 199 ARG B CA 1
ATOM 7791 C C . ARG B 1 199 ? -5.895 -9.609 5.367 1 76.12 199 ARG B C 1
ATOM 7793 O O . ARG B 1 199 ? -5.348 -10.672 5.078 1 76.12 199 ARG B O 1
ATOM 7800 N N . TYR B 1 200 ? -6.938 -9.055 4.695 1 78 200 TYR B N 1
ATOM 7801 C CA . TYR B 1 200 ? -7.543 -9.641 3.504 1 78 200 TYR B CA 1
ATOM 7802 C C . TYR B 1 200 ? -7.828 -8.57 2.457 1 78 200 TYR B C 1
ATOM 7804 O O . TYR B 1 200 ? -8.852 -7.887 2.523 1 78 200 TYR B O 1
ATOM 7812 N N . LEU B 1 201 ? -6.855 -8.602 1.474 1 77.25 201 LEU B N 1
ATOM 7813 C CA . LEU B 1 201 ? -7.062 -7.559 0.477 1 77.25 201 LEU B CA 1
ATOM 7814 C C . LEU B 1 201 ? -8.414 -7.715 -0.203 1 77.25 201 LEU B C 1
ATOM 7816 O O . LEU B 1 201 ? -8.766 -8.812 -0.654 1 77.25 201 LEU B O 1
ATOM 7820 N N . GLY B 1 202 ? -9.297 -6.711 -0.065 1 81.44 202 GLY B N 1
ATOM 7821 C CA . GLY B 1 202 ? -10.648 -6.719 -0.615 1 81.44 202 GLY B CA 1
ATOM 7822 C C . GLY B 1 202 ? -11.727 -6.668 0.448 1 81.44 202 GLY B C 1
ATOM 7823 O O . GLY B 1 202 ? -12.898 -6.469 0.137 1 81.44 202 GLY B O 1
ATOM 7824 N N . VAL B 1 203 ? -11.258 -6.934 1.64 1 86.06 203 VAL B N 1
ATOM 7825 C CA . VAL B 1 203 ? -12.219 -6.867 2.74 1 86.06 203 VAL B CA 1
ATOM 7826 C C . VAL B 1 203 ? -11.719 -5.883 3.799 1 86.06 203 VAL B C 1
ATOM 7828 O O . VAL B 1 203 ? -10.648 -6.066 4.371 1 86.06 203 VAL B O 1
ATOM 7831 N N . GLY B 1 204 ? -12.469 -4.875 3.996 1 89.62 204 GLY B N 1
ATOM 7832 C CA . GLY B 1 204 ? -12.234 -3.98 5.117 1 89.62 204 GLY B CA 1
ATOM 7833 C C . GLY B 1 204 ? -13.008 -4.371 6.363 1 89.62 204 GLY B C 1
ATOM 7834 O O . GLY B 1 204 ? -13.961 -5.156 6.289 1 89.62 204 GLY B O 1
ATOM 7835 N N . GLU B 1 205 ? -12.57 -3.887 7.508 1 91.88 205 GLU B N 1
ATOM 7836 C CA . GLU B 1 205 ? -13.273 -4.156 8.758 1 91.88 205 GLU B CA 1
ATOM 7837 C C . GLU B 1 205 ? -13.18 -2.967 9.711 1 91.88 205 GLU B C 1
ATOM 7839 O O . GLU B 1 205 ? -12.094 -2.426 9.93 1 91.88 205 GLU B O 1
ATOM 7844 N N . LEU B 1 206 ? -14.32 -2.574 10.227 1 93.88 206 LEU B N 1
ATOM 7845 C CA . LEU B 1 206 ? -14.398 -1.615 11.32 1 93.88 206 LEU B CA 1
ATOM 7846 C C . LEU B 1 206 ? -14.57 -2.33 12.656 1 93.88 206 LEU B C 1
ATOM 7848 O O . LEU B 1 206 ? -15.438 -3.195 12.797 1 93.88 206 LEU B O 1
ATOM 7852 N N . ILE B 1 207 ? -13.742 -2.08 13.578 1 92.75 207 ILE B N 1
ATOM 7853 C CA . ILE B 1 207 ? -13.914 -2.533 14.953 1 92.75 207 ILE B CA 1
ATOM 7854 C C . ILE B 1 207 ? -14.242 -1.344 15.852 1 92.75 207 ILE B C 1
ATOM 7856 O O . ILE B 1 207 ? -13.359 -0.559 16.203 1 92.75 207 ILE B O 1
ATOM 7860 N N . ILE B 1 208 ? -15.477 -1.233 16.203 1 90.19 208 ILE B N 1
ATOM 7861 C CA . ILE B 1 208 ? -15.984 -0.024 16.844 1 90.19 208 ILE B CA 1
ATOM 7862 C C . ILE B 1 208 ? -16.797 -0.397 18.078 1 90.19 208 ILE B C 1
ATOM 7864 O O . ILE B 1 208 ? -17.172 -1.556 18.25 1 90.19 208 ILE B O 1
ATOM 7868 N N . PRO B 1 209 ? -16.984 0.644 18.906 1 84.94 209 PRO B N 1
ATOM 7869 C CA . PRO B 1 209 ? -17.906 0.383 20.031 1 84.94 209 PRO B CA 1
ATOM 7870 C C . PRO B 1 209 ? -19.312 0.055 19.562 1 84.94 209 PRO B C 1
ATOM 7872 O O . PRO B 1 209 ? -19.75 0.521 18.5 1 84.94 209 PRO B O 1
ATOM 7875 N N . SER B 1 210 ? -20.078 -0.684 20.359 1 79.06 210 SER B N 1
ATOM 7876 C CA . SER B 1 210 ? -21.375 -1.208 19.969 1 79.06 210 SER B CA 1
ATOM 7877 C C . SER B 1 210 ? -22.453 -0.119 20 1 79.06 210 SER B C 1
ATOM 7879 O O . SER B 1 210 ? -23.516 -0.278 19.406 1 79.06 210 SER B O 1
ATOM 7881 N N . ASN B 1 211 ? -22.25 0.941 20.547 1 78 211 ASN B N 1
ATOM 7882 C CA . ASN B 1 211 ? -23.297 1.943 20.719 1 78 211 ASN B CA 1
ATOM 7883 C C . ASN B 1 211 ? -22.953 3.24 19.984 1 78 211 ASN B C 1
ATOM 7885 O O . ASN B 1 211 ? -23.188 4.332 20.516 1 78 211 ASN B O 1
ATOM 7889 N N . VAL B 1 212 ? -22.469 3.148 18.797 1 82.88 212 VAL B N 1
ATOM 7890 C CA . VAL B 1 212 ? -22.125 4.359 18.062 1 82.88 212 VAL B CA 1
ATOM 7891 C C . VAL B 1 212 ? -22.969 4.469 16.797 1 82.88 212 VAL B C 1
ATOM 7893 O O . VAL B 1 212 ? -23.438 3.459 16.266 1 82.88 212 VAL B O 1
ATOM 7896 N N . ASN B 1 213 ? -23.203 5.676 16.469 1 87.88 213 ASN B N 1
ATOM 7897 C CA . ASN B 1 213 ? -23.875 5.945 15.203 1 87.88 213 ASN B CA 1
ATOM 7898 C C . ASN B 1 213 ? -22.875 6.059 14.055 1 87.88 213 ASN B C 1
ATOM 7900 O O . ASN B 1 213 ? -21.75 6.535 14.242 1 87.88 213 ASN B O 1
ATOM 7904 N N . MET B 1 214 ? -23.344 5.586 12.953 1 93.12 214 MET B N 1
ATOM 7905 C CA . MET B 1 214 ? -22.547 5.723 11.734 1 93.12 214 MET B CA 1
ATOM 7906 C C . MET B 1 214 ? -23.281 6.57 10.703 1 93.12 214 MET B C 1
ATOM 7908 O O . MET B 1 214 ? -24.516 6.574 10.648 1 93.12 214 MET B O 1
ATOM 7912 N N . TYR B 1 215 ? -22.594 7.277 9.938 1 95.12 215 TYR B N 1
ATOM 7913 C CA . TYR B 1 215 ? -23.141 8.094 8.859 1 95.12 215 TYR B CA 1
ATOM 7914 C C . TYR B 1 215 ? -22.531 7.715 7.516 1 95.12 215 TYR B C 1
ATOM 7916 O O . TYR B 1 215 ? -21.312 7.754 7.348 1 95.12 215 TYR B O 1
ATOM 7924 N N . LEU B 1 216 ? -23.328 7.285 6.629 1 96.5 216 LEU B N 1
ATOM 7925 C CA . LEU B 1 216 ? -22.938 6.941 5.266 1 96.5 216 LEU B CA 1
ATOM 7926 C C . LEU B 1 216 ? -23.25 8.086 4.305 1 96.5 216 LEU B C 1
ATOM 7928 O O . LEU B 1 216 ? -24.422 8.469 4.16 1 96.5 216 LEU B O 1
ATOM 7932 N N . ILE B 1 217 ? -22.266 8.641 3.721 1 97.69 217 ILE B N 1
ATOM 7933 C CA . ILE B 1 217 ? -22.406 9.758 2.785 1 97.69 217 ILE B CA 1
ATOM 7934 C C . ILE B 1 217 ? -22.219 9.25 1.354 1 97.69 217 ILE B C 1
ATOM 7936 O O . ILE B 1 217 ? -21.203 8.633 1.033 1 97.69 217 ILE B O 1
ATOM 7940 N N . LEU B 1 218 ? -23.172 9.531 0.492 1 97.31 218 LEU B N 1
ATOM 7941 C CA . LEU B 1 218 ? -23.156 8.953 -0.848 1 97.31 218 LEU B CA 1
ATOM 7942 C C . LEU B 1 218 ? -22.969 10.039 -1.903 1 97.31 218 LEU B C 1
ATOM 7944 O O . LEU B 1 218 ? -23.828 10.891 -2.092 1 97.31 218 LEU B O 1
ATOM 7948 N N . SER B 1 219 ? -21.812 9.984 -2.561 1 96.5 219 SER B N 1
ATOM 7949 C CA . SER B 1 219 ? -21.516 10.883 -3.676 1 96.5 219 SER B CA 1
ATOM 7950 C C . SER B 1 219 ? -20.297 10.398 -4.469 1 96.5 219 SER B C 1
ATOM 7952 O O . SER B 1 219 ? -19.328 9.906 -3.889 1 96.5 219 SER B O 1
ATOM 7954 N N . ASN B 1 220 ? -20.375 10.562 -5.789 1 93.44 220 ASN B N 1
ATOM 7955 C CA . ASN B 1 220 ? -19.219 10.242 -6.625 1 93.44 220 ASN B CA 1
ATOM 7956 C C . ASN B 1 220 ? -18.203 11.375 -6.625 1 93.44 220 ASN B C 1
ATOM 7958 O O . ASN B 1 220 ? -17.094 11.219 -7.152 1 93.44 220 ASN B O 1
ATOM 7962 N N . GLU B 1 221 ? -18.531 12.5 -6.02 1 96.25 221 GLU B N 1
ATOM 7963 C CA . GLU B 1 221 ? -17.625 13.641 -5.91 1 96.25 221 GLU B CA 1
ATOM 7964 C C . GLU B 1 221 ? -17.062 13.758 -4.496 1 96.25 221 GLU B C 1
ATOM 7966 O O . GLU B 1 221 ? -17.781 14.156 -3.57 1 96.25 221 GLU B O 1
ATOM 7971 N N . PRO B 1 222 ? -15.758 13.578 -4.328 1 97.75 222 PRO B N 1
ATOM 7972 C CA . PRO B 1 222 ? -15.164 13.648 -2.992 1 97.75 222 PRO B CA 1
ATOM 7973 C C . PRO B 1 222 ? -15.43 14.977 -2.297 1 97.75 222 PRO B C 1
ATOM 7975 O O . PRO B 1 222 ? -15.617 15.016 -1.077 1 97.75 222 PRO B O 1
ATOM 7978 N N . SER B 1 223 ? -15.492 16.078 -3.041 1 97.69 223 SER B N 1
ATOM 7979 C CA . SER B 1 223 ? -15.734 17.391 -2.449 1 97.69 223 SER B CA 1
ATOM 7980 C C . SER B 1 223 ? -17.109 17.469 -1.785 1 97.69 223 SER B C 1
ATOM 7982 O O . SER B 1 223 ? -17.266 18.094 -0.741 1 97.69 223 SER B O 1
ATOM 7984 N N . LYS B 1 224 ? -18.062 16.828 -2.367 1 97.88 224 LYS B N 1
ATOM 7985 C CA . LYS B 1 224 ? -19.406 16.828 -1.784 1 97.88 224 LYS B CA 1
ATOM 7986 C C . LYS B 1 224 ? -19.438 15.984 -0.509 1 97.88 224 LYS B C 1
ATOM 7988 O O . LYS B 1 224 ? -20.203 16.281 0.414 1 97.88 224 LYS B O 1
ATOM 7993 N N . ILE B 1 225 ? -18.672 14.938 -0.495 1 98.31 225 ILE B N 1
ATOM 7994 C CA . ILE B 1 225 ? -18.562 14.133 0.716 1 98.31 225 ILE B CA 1
ATOM 7995 C C . ILE B 1 225 ? -17.953 14.961 1.836 1 98.31 225 ILE B C 1
ATOM 7997 O O . ILE B 1 225 ? -18.438 14.953 2.969 1 98.31 225 ILE B O 1
ATOM 8001 N N . ILE B 1 226 ? -16.922 15.758 1.512 1 98.44 226 ILE B N 1
ATOM 8002 C CA . ILE B 1 226 ? -16.25 16.594 2.496 1 98.44 226 ILE B CA 1
ATOM 8003 C C . ILE B 1 226 ? -17.203 17.688 2.969 1 98.44 226 ILE B C 1
ATOM 8005 O O . ILE B 1 226 ? -17.266 18 4.16 1 98.44 226 ILE B O 1
ATOM 8009 N N . LYS B 1 227 ? -17.953 18.266 2.057 1 97.56 227 LYS B N 1
ATOM 8010 C CA . LYS B 1 227 ? -18.922 19.281 2.426 1 97.56 227 LYS B CA 1
ATOM 8011 C C . LYS B 1 227 ? -19.953 18.734 3.402 1 97.56 227 LYS B C 1
ATOM 8013 O O . LYS B 1 227 ? -20.266 19.375 4.414 1 97.56 227 LYS B O 1
ATOM 8018 N N . ALA B 1 228 ? -20.5 17.562 3.066 1 96.56 228 ALA B N 1
ATOM 8019 C CA . ALA B 1 228 ? -21.453 16.938 3.961 1 96.56 228 ALA B CA 1
ATOM 8020 C C . ALA B 1 228 ? -20.828 16.641 5.32 1 96.56 228 ALA B C 1
ATOM 8022 O O . ALA B 1 228 ? -21.484 16.75 6.355 1 96.56 228 ALA B O 1
ATOM 8023 N N . PHE B 1 229 ? -19.641 16.219 5.293 1 96.88 229 PHE B N 1
ATOM 8024 C CA . PHE B 1 229 ? -18.906 15.961 6.527 1 96.88 229 PHE B CA 1
ATOM 8025 C C . PHE B 1 229 ? -18.844 17.219 7.387 1 96.88 229 PHE B C 1
ATOM 8027 O O . PHE B 1 229 ? -19.062 17.156 8.602 1 96.88 229 PHE B O 1
ATOM 8034 N N . TRP B 1 230 ? -18.516 18.406 6.758 1 96.12 230 TRP B N 1
ATOM 8035 C CA . TRP B 1 230 ? -18.484 19.672 7.473 1 96.12 230 TRP B CA 1
ATOM 8036 C C . TRP B 1 230 ? -19.875 20.031 7.996 1 96.12 230 TRP B C 1
ATOM 8038 O O . TRP B 1 230 ? -20 20.562 9.102 1 96.12 230 TRP B O 1
ATOM 8048 N N . GLU B 1 231 ? -20.875 19.766 7.238 1 93.62 231 GLU B N 1
ATOM 8049 C CA . GLU B 1 231 ? -22.234 20.047 7.664 1 93.62 231 GLU B CA 1
ATOM 8050 C C . GLU B 1 231 ? -22.625 19.219 8.891 1 93.62 231 GLU B C 1
ATOM 8052 O O . GLU B 1 231 ? -23.391 19.688 9.734 1 93.62 231 GLU B O 1
ATOM 8057 N N . LEU B 1 232 ? -22 18.062 8.953 1 92.5 232 LEU B N 1
ATOM 8058 C CA . LEU B 1 232 ? -22.266 17.156 10.07 1 92.5 232 LEU B CA 1
ATOM 8059 C C . LEU B 1 232 ? -21.469 17.578 11.305 1 92.5 232 LEU B C 1
ATOM 8061 O O . LEU B 1 232 ? -21.953 17.469 12.43 1 92.5 232 LEU B O 1
ATOM 8065 N N . THR B 1 233 ? -20.25 18 11.086 1 92.38 233 THR B N 1
ATOM 8066 C CA . THR B 1 233 ? -19.312 18.078 12.195 1 92.38 233 THR B CA 1
ATOM 8067 C C . THR B 1 233 ? -18.922 19.531 12.477 1 92.38 233 THR B C 1
ATOM 8069 O O . THR B 1 233 ? -18.25 19.812 13.469 1 92.38 233 THR B O 1
ATOM 8072 N N . GLY B 1 234 ? -19.312 20.438 11.648 1 92.12 234 GLY B N 1
ATOM 8073 C CA . GLY B 1 234 ? -18.953 21.844 11.766 1 92.12 234 GLY B CA 1
ATOM 8074 C C . GLY B 1 234 ? -17.984 22.297 10.688 1 92.12 234 GLY B C 1
ATOM 8075 O O . GLY B 1 234 ? -17.094 21.547 10.281 1 92.12 234 GLY B O 1
ATOM 8076 N N . HIS B 1 235 ? -18.141 23.531 10.242 1 93.31 235 HIS B N 1
ATOM 8077 C CA . HIS B 1 235 ? -17.312 24.094 9.188 1 93.31 235 HIS B CA 1
ATOM 8078 C C . HIS B 1 235 ? -16.047 24.75 9.766 1 93.31 235 HIS B C 1
ATOM 8080 O O . HIS B 1 235 ? -16.094 25.328 10.852 1 93.31 235 HIS B O 1
ATOM 8086 N N . PRO B 1 236 ? -14.969 24.625 9.062 1 95.06 236 PRO B N 1
ATOM 8087 C CA . PRO B 1 236 ? -13.828 25.453 9.438 1 95.06 236 PRO B CA 1
ATOM 8088 C C . PRO B 1 236 ? -14.07 26.938 9.164 1 95.06 236 PRO B C 1
ATOM 8090 O O . PRO B 1 236 ? -14.781 27.281 8.219 1 95.06 236 PRO B O 1
ATOM 8093 N N . GLU B 1 237 ? -13.5 27.766 9.945 1 93.44 237 GLU B N 1
ATOM 8094 C CA . GLU B 1 237 ? -13.602 29.203 9.758 1 93.44 237 GLU B CA 1
ATOM 8095 C C . GLU B 1 237 ? -12.422 29.75 8.961 1 93.44 237 GLU B C 1
ATOM 8097 O O . GLU B 1 237 ? -11.406 29.062 8.805 1 93.44 237 GLU B O 1
ATOM 8102 N N . VAL B 1 238 ? -12.594 30.922 8.383 1 94.88 238 VAL B N 1
ATOM 8103 C CA . VAL B 1 238 ? -11.5 31.562 7.664 1 94.88 238 VAL B CA 1
ATOM 8104 C C . VAL B 1 238 ? -10.562 32.25 8.656 1 94.88 238 VAL B C 1
ATOM 8106 O O . VAL B 1 238 ? -10.977 33.125 9.422 1 94.88 238 VAL B O 1
ATOM 8109 N N . PRO B 1 239 ? -9.352 31.922 8.727 1 95.88 239 PRO B N 1
ATOM 8110 C CA . PRO B 1 239 ? -8.398 32.594 9.609 1 95.88 239 PRO B CA 1
ATOM 8111 C C . PRO B 1 239 ? -8.102 34.031 9.18 1 95.88 239 PRO B C 1
ATOM 8113 O O . PRO B 1 239 ? -8.453 34.438 8.062 1 95.88 239 PRO B O 1
ATOM 8116 N N . PRO B 1 240 ? -7.508 34.844 10.062 1 96.19 240 PRO B N 1
ATOM 8117 C CA . PRO B 1 240 ? -7.156 36.188 9.68 1 96.19 240 PRO B CA 1
ATOM 8118 C C . PRO B 1 240 ? -6.199 36.25 8.492 1 96.19 240 PRO B C 1
ATOM 8120 O O . PRO B 1 240 ? -5.352 35.375 8.336 1 96.19 240 PRO B O 1
ATOM 8123 N N . LEU B 1 241 ? -6.289 37.312 7.699 1 96.25 241 LEU B N 1
ATOM 8124 C CA . LEU B 1 241 ? -5.496 37.469 6.484 1 96.25 241 LEU B CA 1
ATOM 8125 C C . LEU B 1 241 ? -4.008 37.344 6.793 1 96.25 241 LEU B C 1
ATOM 8127 O O . LEU B 1 241 ? -3.273 36.688 6.055 1 96.25 241 LEU B O 1
ATOM 8131 N N . TRP B 1 242 ? -3.549 38 7.902 1 97.19 242 TRP B N 1
ATOM 8132 C CA . TRP B 1 242 ? -2.127 38.031 8.234 1 97.19 242 TRP B CA 1
ATOM 8133 C C . TRP B 1 242 ? -1.609 36.625 8.484 1 97.19 242 TRP B C 1
ATOM 8135 O O . TRP B 1 242 ? -0.407 36.344 8.391 1 97.19 242 TRP B O 1
ATOM 8145 N N . SER B 1 243 ? -2.521 35.656 8.836 1 97.75 243 SER B N 1
ATOM 8146 C CA . SER B 1 243 ? -2.094 34.312 9.164 1 97.75 243 SER B CA 1
ATOM 8147 C C . SER B 1 243 ? -1.545 33.594 7.941 1 97.75 243 SER B C 1
ATOM 8149 O O . SER B 1 243 ? -0.809 32.594 8.07 1 97.75 243 SER B O 1
ATOM 8151 N N . PHE B 1 244 ? -1.845 34 6.734 1 98 244 PHE B N 1
ATOM 8152 C CA . PHE B 1 244 ? -1.413 33.344 5.5 1 98 244 PHE B CA 1
ATOM 8153 C C . PHE B 1 244 ? 0.003 33.781 5.133 1 98 244 PHE B C 1
ATOM 8155 O O . PHE B 1 244 ? 0.611 33.219 4.223 1 98 244 PHE B O 1
ATOM 8162 N N . GLY B 1 245 ? 0.535 34.812 5.836 1 98.19 245 GLY B N 1
ATOM 8163 C CA . GLY B 1 245 ? 1.922 35.188 5.633 1 98.19 245 GLY B CA 1
ATOM 8164 C C . GLY B 1 245 ? 2.908 34.219 6.254 1 98.19 245 GLY B C 1
ATOM 8165 O O . GLY B 1 245 ? 2.51 33.188 6.82 1 98.19 245 GLY B O 1
ATOM 8166 N N . VAL B 1 246 ? 4.172 34.5 6.148 1 98.44 246 VAL B N 1
ATOM 8167 C CA . VAL B 1 246 ? 5.23 33.625 6.629 1 98.44 246 VAL B CA 1
ATOM 8168 C C . VAL B 1 246 ? 5.422 33.812 8.133 1 98.44 246 VAL B C 1
ATOM 8170 O O . VAL B 1 246 ? 5.434 34.938 8.625 1 98.44 246 VAL B O 1
ATOM 8173 N N . TRP B 1 247 ? 5.457 32.719 8.859 1 98.25 247 TRP B N 1
ATOM 8174 C CA . TRP B 1 247 ? 5.785 32.688 10.281 1 98.25 247 TRP B CA 1
ATOM 8175 C C . TRP B 1 247 ? 7.258 32.344 10.492 1 98.25 247 TRP B C 1
ATOM 8177 O O . TRP B 1 247 ? 7.754 31.344 9.938 1 98.25 247 TRP B O 1
ATOM 8187 N N . TYR B 1 248 ? 7.965 33.156 11.266 1 96.81 248 TYR B N 1
ATOM 8188 C CA . TYR B 1 248 ? 9.359 32.906 11.594 1 96.81 248 TYR B CA 1
ATOM 8189 C C . TYR B 1 248 ? 9.516 32.531 13.062 1 96.81 248 TYR B C 1
ATOM 8191 O O . TYR B 1 248 ? 8.883 33.125 13.938 1 96.81 248 TYR B O 1
ATOM 8199 N N . SER B 1 249 ? 10.281 31.5 13.281 1 91.31 249 SER B N 1
ATOM 8200 C CA . SER B 1 249 ? 10.555 31.062 14.648 1 91.31 249 SER B CA 1
ATOM 8201 C C . SER B 1 249 ? 12.047 31.109 14.953 1 91.31 249 SER B C 1
ATOM 8203 O O . SER B 1 249 ? 12.867 30.75 14.102 1 91.31 249 SER B O 1
ATOM 8205 N N . LEU B 1 250 ? 12.406 31.609 16.109 1 78.25 250 LEU B N 1
ATOM 8206 C CA . LEU B 1 250 ? 13.781 31.562 16.594 1 78.25 250 LEU B CA 1
ATOM 8207 C C . LEU B 1 250 ? 13.977 30.406 17.578 1 78.25 250 LEU B C 1
ATOM 8209 O O . LEU B 1 250 ? 14.664 30.578 18.594 1 78.25 250 LEU B O 1
ATOM 8213 N N . TRP B 1 251 ? 13.547 29.188 17.578 1 75.19 251 TRP B N 1
ATOM 8214 C CA . TRP B 1 251 ? 13.594 28.031 18.484 1 75.19 251 TRP B CA 1
ATOM 8215 C C . TRP B 1 251 ? 14.977 27.391 18.469 1 75.19 251 TRP B C 1
ATOM 8217 O O . TRP B 1 251 ? 15.609 27.25 19.516 1 75.19 251 TRP B O 1
ATOM 8227 N N . ARG B 1 252 ? 16.016 27.406 17.672 1 63.62 252 ARG B N 1
ATOM 8228 C CA . ARG B 1 252 ? 17.297 26.719 17.484 1 63.62 252 ARG B CA 1
ATOM 8229 C C . ARG B 1 252 ? 17.547 25.719 18.609 1 63.62 252 ARG B C 1
ATOM 8231 O O . ARG B 1 252 ? 18.516 25.844 19.359 1 63.62 252 ARG B O 1
ATOM 8238 N N . GLY B 1 253 ? 16.625 24.781 18.922 1 53.75 253 GLY B N 1
ATOM 8239 C CA . GLY B 1 253 ? 16.625 23.891 20.062 1 53.75 253 GLY B CA 1
ATOM 8240 C C . GLY B 1 253 ? 17.766 22.891 20.031 1 53.75 253 GLY B C 1
ATOM 8241 O O . GLY B 1 253 ? 17.719 21.875 20.734 1 53.75 253 GLY B O 1
ATOM 8242 N N . SER B 1 254 ? 18.766 23.016 18.812 1 43.16 254 SER B N 1
ATOM 8243 C CA . SER B 1 254 ? 19.828 22.016 18.828 1 43.16 254 SER B CA 1
ATOM 8244 C C . SER B 1 254 ? 20.812 22.266 19.969 1 43.16 254 SER B C 1
ATOM 8246 O O . SER B 1 254 ? 21.266 23.391 20.156 1 43.16 254 SER B O 1
ATOM 8248 N N . GLY B 1 255 ? 21.125 21.281 20.875 1 40.41 255 GLY B N 1
ATOM 8249 C CA . GLY B 1 255 ? 22.031 21.219 22 1 40.41 255 GLY B CA 1
ATOM 8250 C C . GLY B 1 255 ? 21.703 22.219 23.094 1 40.41 255 GLY B C 1
ATOM 8251 O O . GLY B 1 255 ? 22.312 23.281 23.172 1 40.41 255 GLY B O 1
ATOM 8252 N N . TYR B 1 256 ? 20.562 22.312 23.312 1 38.94 256 TYR B N 1
ATOM 8253 C CA . TYR B 1 256 ? 20.047 23.25 24.328 1 38.94 256 TYR B CA 1
ATOM 8254 C C . TYR B 1 256 ? 21.047 23.438 25.453 1 38.94 256 TYR B C 1
ATOM 8256 O O . TYR B 1 256 ? 21.016 22.719 26.453 1 38.94 256 TYR B O 1
ATOM 8264 N N . ILE B 1 257 ? 22.172 23.594 25.062 1 36.84 257 ILE B N 1
ATOM 8265 C CA . ILE B 1 257 ? 23.094 24.094 26.078 1 36.84 257 ILE B CA 1
ATOM 8266 C C . ILE B 1 257 ? 22.609 25.453 26.594 1 36.84 257 ILE B C 1
ATOM 8268 O O . ILE B 1 257 ? 22.094 26.266 25.828 1 36.84 257 ILE B O 1
ATOM 8272 N N . TYR B 1 258 ? 22.453 25.609 27.891 1 38.75 258 TYR B N 1
ATOM 8273 C CA . TYR B 1 258 ? 22.172 26.734 28.781 1 38.75 258 TYR B CA 1
ATOM 8274 C C . TYR B 1 258 ? 22.625 28.047 28.156 1 38.75 258 TYR B C 1
ATOM 8276 O O . TYR B 1 258 ? 21.969 29.078 28.328 1 38.75 258 TYR B O 1
ATOM 8284 N N . SER B 1 259 ? 23.703 28 27.672 1 37.53 259 SER B N 1
ATOM 8285 C CA . SER B 1 259 ? 24.391 29.266 27.469 1 37.53 259 SER B CA 1
ATOM 8286 C C . SER B 1 259 ? 23.734 30.078 26.359 1 37.53 259 SER B C 1
ATOM 8288 O O . SER B 1 259 ? 24 31.281 26.219 1 37.53 259 SER B O 1
ATOM 8290 N N . ASP B 1 260 ? 22.75 29.406 25.656 1 48.72 260 ASP B N 1
ATOM 8291 C CA . ASP B 1 260 ? 22.312 30.219 24.531 1 48.72 260 ASP B CA 1
ATOM 8292 C C . ASP B 1 260 ? 20.812 30.5 24.625 1 48.72 260 ASP B C 1
ATOM 8294 O O . ASP B 1 260 ? 20.094 30.359 23.625 1 48.72 260 ASP B O 1
ATOM 8298 N N . TYR B 1 261 ? 20.484 30.859 25.906 1 56.47 261 TYR B N 1
ATOM 8299 C CA . TYR B 1 261 ? 19.094 31.281 26.094 1 56.47 261 TYR B CA 1
ATOM 8300 C C . TYR B 1 261 ? 18.781 32.5 25.25 1 56.47 261 TYR B C 1
ATOM 8302 O O . TYR B 1 261 ? 19.516 33.5 25.25 1 56.47 261 TYR B O 1
ATOM 8310 N N . LYS B 1 262 ? 17.703 32.25 24.562 1 72.56 262 LYS B N 1
ATOM 8311 C CA . LYS B 1 262 ? 17.25 33.438 23.812 1 72.56 262 LYS B CA 1
ATOM 8312 C C . LYS B 1 262 ? 16.547 34.438 24.719 1 72.56 262 LYS B C 1
ATOM 8314 O O . LYS B 1 262 ? 15.93 34.062 25.719 1 72.56 262 LYS B O 1
ATOM 8319 N N . THR B 1 263 ? 16.812 35.656 24.547 1 82.12 263 THR B N 1
ATOM 8320 C CA . THR B 1 263 ? 16.219 36.75 25.297 1 82.12 263 THR B CA 1
ATOM 8321 C C . THR B 1 263 ? 15.234 37.531 24.438 1 82.12 263 THR B C 1
ATOM 8323 O O . THR B 1 263 ? 15.133 37.281 23.234 1 82.12 263 THR B O 1
ATOM 8326 N N . GLN B 1 264 ? 14.469 38.344 25.203 1 90.12 264 GLN B N 1
ATOM 8327 C CA . GLN B 1 264 ? 13.555 39.219 24.453 1 90.12 264 GLN B CA 1
ATOM 8328 C C . GLN B 1 264 ? 14.312 40.062 23.422 1 90.12 264 GLN B C 1
ATOM 8330 O O . GLN B 1 264 ? 13.797 40.344 22.344 1 90.12 264 GLN B O 1
ATOM 8335 N N . ASP B 1 265 ? 15.586 40.406 23.781 1 91.06 265 ASP B N 1
ATOM 8336 C CA . ASP B 1 265 ? 16.391 41.188 22.844 1 91.06 265 ASP B CA 1
ATOM 8337 C C . ASP B 1 265 ? 16.75 40.375 21.609 1 91.06 265 ASP B C 1
ATOM 8339 O O . ASP B 1 265 ? 16.812 40.875 20.5 1 91.06 265 ASP B O 1
ATOM 8343 N N . ASP B 1 266 ? 17.031 39.156 21.828 1 89.94 266 ASP B N 1
ATOM 8344 C CA . ASP B 1 266 ? 17.328 38.25 20.719 1 89.94 266 ASP B CA 1
ATOM 8345 C C . ASP B 1 266 ? 16.141 38.156 19.75 1 89.94 266 ASP B C 1
ATOM 8347 O O . ASP B 1 266 ? 16.328 38.125 18.531 1 89.94 266 ASP B O 1
ATOM 8351 N N . VAL B 1 267 ? 14.938 38.094 20.328 1 93.62 267 VAL B N 1
ATOM 8352 C CA . VAL B 1 267 ? 13.727 37.969 19.516 1 93.62 267 VAL B CA 1
ATOM 8353 C C . VAL B 1 267 ? 13.555 39.25 18.672 1 93.62 267 VAL B C 1
ATOM 8355 O O . VAL B 1 267 ? 13.281 39.156 17.469 1 93.62 267 VAL B O 1
ATOM 8358 N N . VAL B 1 268 ? 13.719 40.375 19.297 1 95.69 268 VAL B N 1
ATOM 8359 C CA . VAL B 1 268 ? 13.555 41.625 18.594 1 95.69 268 VAL B CA 1
ATOM 8360 C C . VAL B 1 268 ? 14.633 41.781 17.516 1 95.69 268 VAL B C 1
ATOM 8362 O O . VAL B 1 268 ? 14.344 42.219 16.406 1 95.69 268 VAL B O 1
ATOM 8365 N N . LYS B 1 269 ? 15.859 41.438 17.875 1 95.38 269 LYS B N 1
ATOM 8366 C CA . LYS B 1 269 ? 16.953 41.5 16.906 1 95.38 269 LYS B CA 1
ATOM 8367 C C . LYS B 1 269 ? 16.672 40.594 15.695 1 95.38 269 LYS B C 1
ATOM 8369 O O . LYS B 1 269 ? 16.953 40.969 14.562 1 95.38 269 LYS B O 1
ATOM 8374 N N . PHE B 1 270 ? 16.219 39.5 15.977 1 94.25 270 PHE B N 1
ATOM 8375 C CA . PHE B 1 270 ? 15.875 38.562 14.914 1 94.25 270 PHE B CA 1
ATOM 8376 C C . PHE B 1 270 ? 14.836 39.156 13.977 1 94.25 270 PHE B C 1
ATOM 8378 O O . PHE B 1 270 ? 14.984 39.094 12.758 1 94.25 270 PHE B O 1
ATOM 8385 N N . ALA B 1 271 ? 13.773 39.719 14.531 1 96.75 271 ALA B N 1
ATOM 8386 C CA . ALA B 1 271 ? 12.727 40.375 13.742 1 96.75 271 ALA B CA 1
ATOM 8387 C C . ALA B 1 271 ? 13.289 41.5 12.914 1 96.75 271 ALA B C 1
ATOM 8389 O O . ALA B 1 271 ? 12.914 41.688 11.758 1 96.75 271 ALA B O 1
ATOM 8390 N N . GLU B 1 272 ? 14.172 42.25 13.508 1 97.38 272 GLU B N 1
ATOM 8391 C CA . GLU B 1 272 ? 14.82 43.344 12.805 1 97.38 272 GLU B CA 1
ATOM 8392 C C . GLU B 1 272 ? 15.664 42.844 11.641 1 97.38 272 GLU B C 1
ATOM 8394 O O . GLU B 1 272 ? 15.711 43.469 10.578 1 97.38 272 GLU B O 1
ATOM 8399 N N . ASP B 1 273 ? 16.297 41.781 11.875 1 96.19 273 ASP B N 1
ATOM 8400 C CA . ASP B 1 273 ? 17.125 41.188 10.828 1 96.19 273 ASP B CA 1
ATOM 8401 C C . ASP B 1 273 ? 16.25 40.719 9.648 1 96.19 273 ASP B C 1
ATOM 8403 O O . ASP B 1 273 ? 16.656 40.875 8.492 1 96.19 273 ASP B O 1
ATOM 8407 N N . VAL B 1 274 ? 15.102 40.094 9.945 1 97.06 274 VAL B N 1
ATOM 8408 C CA . VAL B 1 274 ? 14.18 39.688 8.898 1 97.06 274 VAL B CA 1
ATOM 8409 C C . VAL B 1 274 ? 13.805 40.875 8.031 1 97.06 274 VAL B C 1
ATOM 8411 O O . VAL B 1 274 ? 13.844 40.812 6.801 1 97.06 274 VAL B O 1
ATOM 8414 N N . ARG B 1 275 ? 13.508 42.031 8.68 1 97.25 275 ARG B N 1
ATOM 8415 C CA . ARG B 1 275 ? 13.117 43.25 7.953 1 97.25 275 ARG B CA 1
ATOM 8416 C C . ARG B 1 275 ? 14.305 43.812 7.191 1 97.25 275 ARG B C 1
ATOM 8418 O O . ARG B 1 275 ? 14.18 44.219 6.027 1 97.25 275 ARG B O 1
ATOM 8425 N N . ARG B 1 276 ? 15.414 43.875 7.82 1 97 276 ARG B N 1
ATOM 8426 C CA . ARG B 1 276 ? 16.609 44.469 7.211 1 97 276 ARG B CA 1
ATOM 8427 C C . ARG B 1 276 ? 17 43.688 5.949 1 97 276 ARG B C 1
ATOM 8429 O O . ARG B 1 276 ? 17.5 44.281 4.992 1 97 276 ARG B O 1
ATOM 8436 N N . ARG B 1 277 ? 16.703 42.469 5.922 1 96.62 277 ARG B N 1
ATOM 8437 C CA . ARG B 1 277 ? 17.109 41.594 4.816 1 96.62 277 ARG B CA 1
ATOM 8438 C C . ARG B 1 277 ? 16.047 41.531 3.734 1 96.62 277 ARG B C 1
ATOM 8440 O O . ARG B 1 277 ? 16.188 40.812 2.746 1 96.62 277 ARG B O 1
ATOM 8447 N N . GLY B 1 278 ? 14.977 42.25 3.934 1 96.06 278 GLY B N 1
ATOM 8448 C CA . GLY B 1 278 ? 13.938 42.375 2.928 1 96.06 278 GLY B CA 1
ATOM 8449 C C . GLY B 1 278 ? 13.078 41.125 2.791 1 96.06 278 GLY B C 1
ATOM 8450 O O . GLY B 1 278 ? 12.555 40.844 1.713 1 96.06 278 GLY B O 1
ATOM 8451 N N . LEU B 1 279 ? 12.945 40.375 3.824 1 97.56 279 LEU B N 1
ATOM 8452 C CA . LEU B 1 279 ? 12.125 39.156 3.809 1 97.56 279 LEU B CA 1
ATOM 8453 C C . LEU B 1 279 ? 10.703 39.469 4.285 1 97.56 279 LEU B C 1
ATOM 8455 O O . LEU B 1 279 ? 10.508 39.906 5.426 1 97.56 279 LEU B O 1
ATOM 8459 N N . PRO B 1 280 ? 9.719 39.281 3.406 1 97.81 280 PRO B N 1
ATOM 8460 C CA . PRO B 1 280 ? 8.344 39.406 3.9 1 97.81 280 PRO B CA 1
ATOM 8461 C C . PRO B 1 280 ? 8.031 38.438 5.027 1 97.81 280 PRO B C 1
ATOM 8463 O O . PRO B 1 280 ? 8.547 37.312 5.031 1 97.81 280 PRO B O 1
ATOM 8466 N N . GLY B 1 281 ? 7.262 38.812 5.98 1 97.88 281 GLY B N 1
ATOM 8467 C CA . GLY B 1 281 ? 6.848 38.031 7.129 1 97.88 281 GLY B CA 1
ATOM 8468 C C . GLY B 1 281 ? 5.758 38.688 7.949 1 97.88 281 GLY B C 1
ATOM 8469 O O . GLY B 1 281 ? 5.688 39.906 8.023 1 97.88 281 GLY B O 1
ATOM 8470 N N . ASP B 1 282 ? 4.941 37.875 8.586 1 98.44 282 ASP B N 1
ATOM 8471 C CA . ASP B 1 282 ? 3.801 38.438 9.289 1 98.44 282 ASP B CA 1
ATOM 8472 C C . ASP B 1 282 ? 3.805 38.031 10.758 1 98.44 282 ASP B C 1
ATOM 8474 O O . ASP B 1 282 ? 3.168 38.688 11.594 1 98.44 282 ASP B O 1
ATOM 8478 N N . VAL B 1 283 ? 4.441 36.906 11.102 1 98.38 283 VAL B N 1
ATOM 8479 C CA . VAL B 1 283 ? 4.332 36.438 12.477 1 98.38 283 VAL B CA 1
ATOM 8480 C C . VAL B 1 283 ? 5.715 36.062 13.008 1 98.38 283 VAL B C 1
ATOM 8482 O O . VAL B 1 283 ? 6.5 35.406 12.312 1 98.38 283 VAL B O 1
ATOM 8485 N N . ILE B 1 284 ? 6.066 36.531 14.164 1 97.44 284 ILE B N 1
ATOM 8486 C CA . ILE B 1 284 ? 7.176 36 14.945 1 97.44 284 ILE B CA 1
ATOM 8487 C C . ILE B 1 284 ? 6.648 35.031 16 1 97.44 284 ILE B C 1
ATOM 8489 O O . ILE B 1 284 ? 5.816 35.406 16.828 1 97.44 284 ILE B O 1
ATOM 8493 N N . HIS B 1 285 ? 7.105 33.844 15.867 1 95.56 285 HIS B N 1
ATOM 8494 C CA . HIS B 1 285 ? 6.691 32.812 16.812 1 95.56 285 HIS B CA 1
ATOM 8495 C C . HIS B 1 285 ? 7.711 32.625 17.938 1 95.56 285 HIS B C 1
ATOM 8497 O O . HIS B 1 285 ? 8.906 32.469 17.672 1 95.56 285 HIS B O 1
ATOM 8503 N N . ILE B 1 286 ? 7.262 32.688 19.156 1 92.31 286 ILE B N 1
ATOM 8504 C CA . ILE B 1 286 ? 8.078 32.469 20.344 1 92.31 286 ILE B CA 1
ATOM 8505 C C . ILE B 1 286 ? 7.73 31.125 20.953 1 92.31 286 ILE B C 1
ATOM 8507 O O . ILE B 1 286 ? 6.73 31 21.672 1 92.31 286 ILE B O 1
ATOM 8511 N N . ASP B 1 287 ? 8.57 30.234 20.781 1 89.38 287 ASP B N 1
ATOM 8512 C CA . ASP B 1 287 ? 8.344 28.875 21.266 1 89.38 287 ASP B CA 1
ATOM 8513 C C . ASP B 1 287 ? 8.555 28.766 22.766 1 89.38 287 ASP B C 1
ATOM 8515 O O . ASP B 1 287 ? 8.266 29.719 23.5 1 89.38 287 ASP B O 1
ATOM 8519 N N . PRO B 1 288 ? 8.984 27.578 23.359 1 81.62 288 PRO B N 1
ATOM 8520 C CA . PRO B 1 288 ? 9.016 27.469 24.828 1 81.62 288 PRO B CA 1
ATOM 8521 C C . PRO B 1 288 ? 10.18 28.234 25.438 1 81.62 288 PRO B C 1
ATOM 8523 O O . PRO B 1 288 ? 10.359 28.203 26.656 1 81.62 288 PRO B O 1
ATOM 8526 N N . ILE B 1 289 ? 10.812 29.062 24.734 1 77.06 289 ILE B N 1
ATOM 8527 C CA . ILE B 1 289 ? 12.039 29.719 25.188 1 77.06 289 ILE B CA 1
ATOM 8528 C C . ILE B 1 289 ? 11.719 30.734 26.281 1 77.06 289 ILE B C 1
ATOM 8530 O O . ILE B 1 289 ? 12.586 31.094 27.062 1 77.06 289 ILE B O 1
ATOM 8534 N N . TYR B 1 290 ? 10.508 31.219 26.391 1 81.12 290 TYR B N 1
ATOM 8535 C CA . TYR B 1 290 ? 10.172 32.281 27.344 1 81.12 290 TYR B CA 1
ATOM 8536 C C . TYR B 1 290 ? 9.883 31.672 28.719 1 81.12 290 TYR B C 1
ATOM 8538 O O . TYR B 1 290 ? 9.914 32.375 29.734 1 81.12 290 TYR B O 1
ATOM 8546 N N . THR B 1 291 ? 9.602 30.312 28.734 1 76.56 291 THR B N 1
ATOM 8547 C CA . THR B 1 291 ? 9.25 29.672 30 1 76.56 291 THR B CA 1
ATOM 8548 C C . THR B 1 291 ? 10.367 28.75 30.469 1 76.56 291 THR B C 1
ATOM 8550 O O . THR B 1 291 ? 10.352 28.281 31.609 1 76.56 291 THR B O 1
ATOM 8553 N N . ILE B 1 292 ? 11.195 28.375 29.562 1 61.81 292 ILE B N 1
ATOM 8554 C CA . ILE B 1 292 ? 12.18 27.344 29.844 1 61.81 292 ILE B CA 1
ATOM 8555 C C . ILE B 1 292 ? 13.078 27.797 31 1 61.81 292 ILE B C 1
ATOM 8557 O O . ILE B 1 292 ? 13.555 28.922 31.016 1 61.81 292 ILE B O 1
ATOM 8561 N N . ARG B 1 293 ? 12.836 27.062 32.094 1 54.72 293 ARG B N 1
ATOM 8562 C CA . ARG B 1 293 ? 13.727 27.297 33.219 1 54.72 293 ARG B CA 1
ATOM 8563 C C . ARG B 1 293 ? 14.734 26.156 33.344 1 54.72 293 ARG B C 1
ATOM 8565 O O . ARG B 1 293 ? 14.43 25.016 33.031 1 54.72 293 ARG B O 1
ATOM 8572 N N . PRO B 1 294 ? 15.867 26.547 33.531 1 44.94 294 PRO B N 1
ATOM 8573 C CA . PRO B 1 294 ? 16.859 25.516 33.812 1 44.94 294 PRO B CA 1
ATOM 8574 C C . PRO B 1 294 ? 16.422 24.547 34.906 1 44.94 294 PRO B C 1
ATOM 8576 O O . PRO B 1 294 ? 15.727 24.953 35.844 1 44.94 294 PRO B O 1
ATOM 8579 N N . LEU B 1 295 ? 16.547 23.156 34.656 1 46.41 295 LEU B N 1
ATOM 8580 C CA . LEU B 1 295 ? 16.703 22 35.5 1 46.41 295 LEU B CA 1
ATOM 8581 C C . LEU B 1 295 ? 15.43 21.734 36.312 1 46.41 295 LEU B C 1
ATOM 8583 O O . LEU B 1 295 ? 15.414 21.906 37.531 1 46.41 295 LEU B O 1
ATOM 8587 N N . ARG B 1 296 ? 14.391 22.203 36.031 1 41.81 296 ARG B N 1
ATOM 8588 C CA . ARG B 1 296 ? 13.391 21.875 37.031 1 41.81 296 ARG B CA 1
ATOM 8589 C C . ARG B 1 296 ? 13.25 20.375 37.219 1 41.81 296 ARG B C 1
ATOM 8591 O O . ARG B 1 296 ? 12.539 19.906 38.094 1 41.81 296 ARG B O 1
ATOM 8598 N N . ALA B 1 297 ? 13.281 19.578 36.188 1 39.44 297 ALA B N 1
ATOM 8599 C CA . ALA B 1 297 ? 12.93 18.203 36.531 1 39.44 297 ALA B CA 1
ATOM 8600 C C . ALA B 1 297 ? 13.773 17.688 37.688 1 39.44 297 ALA B C 1
ATOM 8602 O O . ALA B 1 297 ? 14.719 18.344 38.125 1 39.44 297 ALA B O 1
ATOM 8603 N N . SER B 1 298 ? 13.656 16.109 38.094 1 40 298 SER B N 1
ATOM 8604 C CA . SER B 1 298 ? 14.07 15.5 39.344 1 40 298 SER B CA 1
ATOM 8605 C C . SER B 1 298 ? 15.562 15.711 39.594 1 40 298 SER B C 1
ATOM 8607 O O . SER B 1 298 ? 16.406 15.133 38.906 1 40 298 SER B O 1
ATOM 8609 N N . LEU B 1 299 ? 15.805 16.719 40.188 1 45.66 299 LEU B N 1
ATOM 8610 C CA . LEU B 1 299 ? 17.141 16.969 40.688 1 45.66 299 LEU B CA 1
ATOM 8611 C C . LEU B 1 299 ? 17.781 15.664 41.188 1 45.66 299 LEU B C 1
ATOM 8613 O O . LEU B 1 299 ? 18.969 15.422 40.906 1 45.66 299 LEU B O 1
ATOM 8617 N N . LYS B 1 300 ? 16.891 14.898 41.75 1 43.16 300 LYS B N 1
ATOM 8618 C CA . LYS B 1 300 ? 17.406 13.688 42.406 1 43.16 300 LYS B CA 1
ATOM 8619 C C . LYS B 1 300 ? 17.938 12.703 41.344 1 43.16 300 LYS B C 1
ATOM 8621 O O . LYS B 1 300 ? 19.031 12.164 41.5 1 43.16 300 LYS B O 1
ATOM 8626 N N . ARG B 1 301 ? 17.125 12.422 40.469 1 44.47 301 ARG B N 1
ATOM 8627 C CA . ARG B 1 301 ? 17.547 11.445 39.469 1 44.47 301 ARG B CA 1
ATOM 8628 C C . ARG B 1 301 ? 18.703 11.992 38.625 1 44.47 301 ARG B C 1
ATOM 8630 O O . ARG B 1 301 ? 19.641 11.258 38.281 1 44.47 301 ARG B O 1
ATOM 8637 N N . PHE B 1 302 ? 18.641 13.242 38.406 1 48.91 302 PHE B N 1
ATOM 8638 C CA . PHE B 1 302 ? 19.672 13.969 37.656 1 48.91 302 PHE B CA 1
ATOM 8639 C C . PHE B 1 302 ? 21 13.906 38.406 1 48.91 302 PHE B C 1
ATOM 8641 O O . PHE B 1 302 ? 22.047 13.625 37.812 1 48.91 302 PHE B O 1
ATOM 8648 N N . LEU B 1 303 ? 20.781 14.031 39.625 1 53.53 303 LEU B N 1
ATOM 8649 C CA . LEU B 1 303 ? 21.969 14.047 40.469 1 53.53 303 LEU B CA 1
ATOM 8650 C C . LEU B 1 303 ? 22.531 12.641 40.656 1 53.53 303 LEU B C 1
ATOM 8652 O O . LEU B 1 303 ? 23.75 12.453 40.688 1 53.53 303 LEU B O 1
ATOM 8656 N N . LYS B 1 304 ? 21.578 11.672 40.531 1 54.56 304 LYS B N 1
ATOM 8657 C CA . LYS B 1 304 ? 22.031 10.289 40.688 1 54.56 304 LYS B CA 1
ATOM 8658 C C . LYS B 1 304 ? 22.828 9.859 39.438 1 54.56 304 LYS B C 1
ATOM 8660 O O . LYS B 1 304 ? 23.812 9.133 39.562 1 54.56 304 LYS B O 1
ATOM 8665 N N . ASN B 1 305 ? 22.422 10.43 38.375 1 50.88 305 ASN B N 1
ATOM 8666 C CA . ASN B 1 305 ? 23.062 10.016 37.125 1 50.88 305 ASN B CA 1
ATOM 8667 C C . ASN B 1 305 ? 24.422 10.68 36.969 1 50.88 305 ASN B C 1
ATOM 8669 O O . ASN B 1 305 ? 25.203 10.297 36.062 1 50.88 305 ASN B O 1
ATOM 8673 N N . LEU B 1 306 ? 24.672 11.695 37.75 1 56.19 306 LEU B N 1
ATOM 8674 C CA . LEU B 1 306 ? 25.969 12.359 37.719 1 56.19 306 LEU B CA 1
ATOM 8675 C C . LEU B 1 306 ? 27 11.617 38.562 1 56.19 306 LEU B C 1
ATOM 8677 O O . LEU B 1 306 ? 28.125 12.078 38.719 1 56.19 306 LEU B O 1
ATOM 8681 N N . GLY B 1 307 ? 26.547 10.406 39.031 1 62.59 307 GLY B N 1
ATOM 8682 C CA . GLY B 1 307 ? 27.438 9.656 39.906 1 62.59 307 GLY B CA 1
ATOM 8683 C C . GLY B 1 307 ? 27.594 10.281 41.281 1 62.59 307 GLY B C 1
ATOM 8684 O O . GLY B 1 307 ? 28.641 10.133 41.906 1 62.59 307 GLY B O 1
ATOM 8685 N N . LEU B 1 308 ? 26.594 11.039 41.625 1 62.44 308 LEU B N 1
ATOM 8686 C CA . LEU B 1 308 ? 26.656 11.633 42.969 1 62.44 308 LEU B CA 1
ATOM 8687 C C . LEU B 1 308 ? 26.234 10.617 44.031 1 62.44 308 LEU B C 1
ATOM 8689 O O . LEU B 1 308 ? 25.422 9.734 43.781 1 62.44 308 LEU B O 1
ATOM 8693 N N . THR B 1 309 ? 27.016 10.609 45.125 1 68.38 309 THR B N 1
ATOM 8694 C CA . THR B 1 309 ? 26.688 9.727 46.25 1 68.38 309 THR B CA 1
ATOM 8695 C C . THR B 1 309 ? 25.359 10.117 46.875 1 68.38 309 THR B C 1
ATOM 8697 O O . THR B 1 309 ? 24.891 11.242 46.688 1 68.38 309 THR B O 1
ATOM 8700 N N . ASP B 1 310 ? 24.734 9.266 47.656 1 68.81 310 ASP B N 1
ATOM 8701 C CA . ASP B 1 310 ? 23.484 9.531 48.344 1 68.81 310 ASP B CA 1
ATOM 8702 C C . ASP B 1 310 ? 23.594 10.773 49.219 1 68.81 310 ASP B C 1
ATOM 8704 O O . ASP B 1 310 ? 22.641 11.562 49.344 1 68.81 310 ASP B O 1
ATOM 8708 N N . ASP B 1 311 ? 24.688 10.93 49.844 1 72.81 311 ASP B N 1
ATOM 8709 C CA . ASP B 1 311 ? 24.922 12.078 50.688 1 72.81 311 ASP B CA 1
ATOM 8710 C C . ASP B 1 311 ? 25 13.375 49.875 1 72.81 311 ASP B C 1
ATOM 8712 O O . ASP B 1 311 ? 24.484 14.406 50.312 1 72.81 311 ASP B O 1
ATOM 8716 N N . GLU B 1 312 ? 25.594 13.25 48.656 1 70.5 312 GLU B N 1
ATOM 8717 C CA . GLU B 1 312 ? 25.719 14.406 47.781 1 70.5 312 GLU B CA 1
ATOM 8718 C C . GLU B 1 312 ? 24.375 14.797 47.188 1 70.5 312 GLU B C 1
ATOM 8720 O O . GLU B 1 312 ? 24.047 15.984 47.062 1 70.5 312 GLU B O 1
ATOM 8725 N N . ILE B 1 313 ? 23.656 13.789 46.969 1 67.69 313 ILE B N 1
ATOM 8726 C CA . ILE B 1 313 ? 22.312 14.016 46.438 1 67.69 313 ILE B CA 1
ATOM 8727 C C . ILE B 1 313 ? 21.438 14.664 47.5 1 67.69 313 ILE B C 1
ATOM 8729 O O . ILE B 1 313 ? 20.703 15.617 47.219 1 67.69 313 ILE B O 1
ATOM 8733 N N . LYS B 1 314 ? 21.594 14.172 48.688 1 71.06 314 LYS B N 1
ATOM 8734 C CA . LYS B 1 314 ? 20.875 14.758 49.812 1 71.06 314 LYS B CA 1
ATOM 8735 C C . LYS B 1 314 ? 21.281 16.219 50.031 1 71.06 314 LYS B C 1
ATOM 8737 O O . LYS B 1 314 ? 20.438 17.062 50.312 1 71.06 314 LYS B O 1
ATOM 8742 N N . GLU B 1 315 ? 22.531 16.469 49.938 1 70.88 315 GLU B N 1
ATOM 8743 C CA . GLU B 1 315 ? 23.047 17.844 50.031 1 70.88 315 GLU B CA 1
ATOM 8744 C C . GLU B 1 315 ? 22.469 18.734 48.938 1 70.88 315 GLU B C 1
ATOM 8746 O O . GLU B 1 315 ? 22.047 19.859 49.219 1 70.88 315 GLU B O 1
ATOM 8751 N N . LEU B 1 316 ? 22.422 18.156 47.781 1 67.12 316 LEU B N 1
ATOM 8752 C CA . LEU B 1 316 ? 21.922 18.938 46.656 1 67.12 316 LEU B CA 1
ATOM 8753 C C . LEU B 1 316 ? 20.422 19.141 46.75 1 67.12 316 LEU B C 1
ATOM 8755 O O . LEU B 1 316 ? 19.906 20.234 46.438 1 67.12 316 LEU B O 1
ATOM 8759 N N . GLU B 1 317 ? 19.812 18.125 47.281 1 62.44 317 GLU B N 1
ATOM 8760 C CA . GLU B 1 317 ? 18.391 18.266 47.562 1 62.44 317 GLU B CA 1
ATOM 8761 C C . GLU B 1 317 ? 18.141 1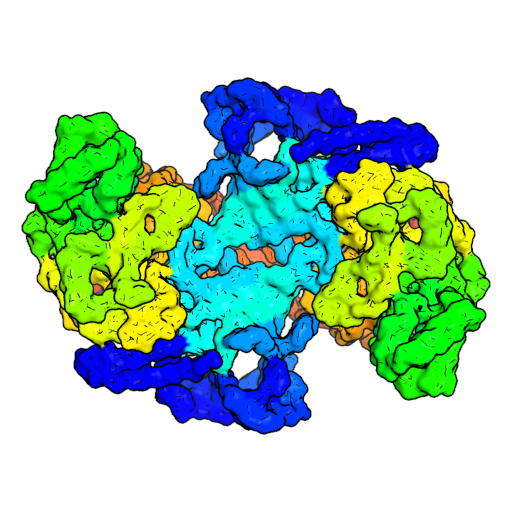9.328 48.625 1 62.44 317 GLU B C 1
ATOM 8763 O O . GLU B 1 317 ? 17.203 20.141 48.469 1 62.44 317 GLU B O 1
ATOM 8768 N N . GLU B 1 318 ? 18.922 19.234 49.656 1 65.5 318 GLU B N 1
ATOM 8769 C CA . GLU B 1 318 ? 18.812 20.219 50.75 1 65.5 318 GLU B CA 1
ATOM 8770 C C . GLU B 1 318 ? 19.203 21.609 50.25 1 65.5 318 GLU B C 1
ATOM 8772 O O . GLU B 1 318 ? 18.547 22.594 50.594 1 65.5 318 GLU B O 1
ATOM 8777 N N . TYR B 1 319 ? 20.25 21.719 49.438 1 64.62 319 TYR B N 1
ATOM 8778 C CA . TYR B 1 319 ? 20.641 23 48.875 1 64.62 319 TYR B CA 1
ATOM 8779 C C . TYR B 1 319 ? 19.516 23.578 48 1 64.62 319 TYR B C 1
ATOM 8781 O O . TYR B 1 319 ? 19.203 24.766 48.094 1 64.62 319 TYR B O 1
ATOM 8789 N N . HIS B 1 320 ? 19.062 22.656 47.219 1 59.88 320 HIS B N 1
ATOM 8790 C CA . HIS B 1 320 ? 17.984 23.094 46.344 1 59.88 320 HIS B CA 1
ATOM 8791 C C . HIS B 1 320 ? 16.75 23.5 47.156 1 59.88 320 HIS B C 1
ATOM 8793 O O . HIS B 1 320 ? 16.078 24.484 46.844 1 59.88 320 HIS B O 1
ATOM 8799 N N . ARG B 1 321 ? 16.453 22.75 48.094 1 57.88 321 ARG B N 1
ATOM 8800 C CA . ARG B 1 321 ? 15.359 23.062 49 1 57.88 321 ARG B CA 1
ATOM 8801 C C . ARG B 1 321 ? 15.547 24.422 49.625 1 57.88 321 ARG B C 1
ATOM 8803 O O . ARG B 1 321 ? 14.578 25.188 49.781 1 57.88 321 ARG B O 1
ATOM 8810 N N . VAL B 1 322 ? 16.797 24.734 50.031 1 56.22 322 VAL B N 1
ATOM 8811 C CA . VAL B 1 322 ? 17.094 25.953 50.781 1 56.22 322 VAL B CA 1
ATOM 8812 C C . VAL B 1 322 ? 17.297 27.125 49.812 1 56.22 322 VAL B C 1
ATOM 8814 O O . VAL B 1 322 ? 16.875 28.25 50.094 1 56.22 322 VAL B O 1
ATOM 8817 N N . ASN B 1 323 ? 18.125 26.844 48.781 1 50.97 323 ASN B N 1
ATOM 8818 C CA . ASN B 1 323 ? 18.625 27.953 48 1 50.97 323 ASN B CA 1
ATOM 8819 C C . ASN B 1 323 ? 17.875 28.094 46.688 1 50.97 323 ASN B C 1
ATOM 8821 O O . ASN B 1 323 ? 18.047 29.062 45.938 1 50.97 323 ASN B O 1
ATOM 8825 N N . GLY B 1 324 ? 17.281 27.031 46.281 1 48.38 324 GLY B N 1
ATOM 8826 C CA . GLY B 1 324 ? 16.812 27.156 44.906 1 48.38 324 GLY B CA 1
ATOM 8827 C C . GLY B 1 324 ? 15.547 26.359 44.625 1 48.38 324 GLY B C 1
ATOM 8828 O O . GLY B 1 324 ? 15.594 25.328 43.969 1 48.38 324 GLY B O 1
ATOM 8829 N N . ARG B 1 325 ? 14.562 26.609 45.375 1 43.34 325 ARG B N 1
ATOM 8830 C CA . ARG B 1 325 ? 13.305 25.875 45.281 1 43.34 325 ARG B CA 1
ATOM 8831 C C . ARG B 1 325 ? 12.977 25.531 43.812 1 43.34 325 ARG B C 1
ATOM 8833 O O . ARG B 1 325 ? 12.688 24.375 43.5 1 43.34 325 ARG B O 1
ATOM 8840 N N . TRP B 1 326 ? 12.68 26.656 43.094 1 39.5 326 TRP B N 1
ATOM 8841 C CA . TRP B 1 326 ? 12.086 26.609 41.781 1 39.5 326 TRP B CA 1
ATOM 8842 C C . TRP B 1 326 ? 13.125 26.922 40.688 1 39.5 326 TRP B C 1
ATOM 8844 O O . TRP B 1 326 ? 12.797 26.969 39.5 1 39.5 326 TRP B O 1
ATOM 8854 N N . ASN B 1 327 ? 14.312 27.328 41.031 1 43.25 327 ASN B N 1
ATOM 8855 C CA . ASN B 1 327 ? 15.383 27.781 40.156 1 43.25 327 ASN B CA 1
ATOM 8856 C C . ASN B 1 327 ? 16.641 26.922 40.344 1 43.25 327 ASN B C 1
ATOM 8858 O O . ASN B 1 327 ? 17.219 26.875 41.438 1 43.25 327 ASN B O 1
ATOM 8862 N N . TYR B 1 328 ? 16.891 26.109 39.312 1 49.06 328 TYR B N 1
ATOM 8863 C CA . TYR B 1 328 ? 18.016 25.172 39.469 1 49.06 328 TYR B CA 1
ATOM 8864 C C . TYR B 1 328 ? 19.344 25.875 39.188 1 49.06 328 TYR B C 1
ATOM 8866 O O . TYR B 1 328 ? 20.406 25.297 39.344 1 49.06 328 TYR B O 1
ATOM 8874 N N . ARG B 1 329 ? 19.203 27.141 38.812 1 54 329 ARG B N 1
ATOM 8875 C CA . ARG B 1 329 ? 20.469 27.828 38.531 1 54 329 ARG B CA 1
ATOM 8876 C C . ARG B 1 329 ? 21.375 27.781 39.75 1 54 329 ARG B C 1
ATOM 8878 O O . ARG B 1 329 ? 22.562 27.438 39.656 1 54 329 ARG B O 1
ATOM 8885 N N . PRO B 1 330 ? 20.734 28.109 40.844 1 58.09 330 PRO B N 1
ATOM 8886 C CA . PRO B 1 330 ? 21.625 28.062 42 1 58.09 330 PRO B CA 1
ATOM 8887 C C . PRO B 1 330 ? 22.156 26.656 42.281 1 58.09 330 PRO B C 1
ATOM 8889 O O . PRO B 1 330 ? 23.312 26.5 42.656 1 58.09 330 PRO B O 1
ATOM 8892 N N . LEU B 1 331 ? 21.297 25.734 42.031 1 61.31 331 LEU B N 1
ATOM 8893 C CA . LEU B 1 331 ? 21.734 24.359 42.219 1 61.31 331 LEU B CA 1
ATOM 8894 C C . LEU B 1 331 ? 22.812 23.969 41.219 1 61.31 331 LEU B C 1
ATOM 8896 O O . LEU B 1 331 ? 23.828 23.359 41.562 1 61.31 331 LEU B O 1
ATOM 8900 N N . LEU B 1 332 ? 22.516 24.438 40 1 60.28 332 LEU B N 1
ATOM 8901 C CA . LEU B 1 332 ? 23.484 24.156 38.969 1 60.28 332 LEU B CA 1
ATOM 8902 C C . LEU B 1 332 ? 24.797 24.891 39.219 1 60.28 332 LEU B C 1
ATOM 8904 O O . LEU B 1 332 ? 25.875 24.328 39.031 1 60.28 332 LEU B O 1
ATOM 8908 N N . GLU B 1 333 ? 24.594 26.094 39.656 1 62.94 333 GLU B N 1
ATOM 8909 C CA . GLU B 1 333 ? 25.797 26.828 40.031 1 62.94 333 GLU B CA 1
ATOM 8910 C C . GLU B 1 333 ? 26.5 26.141 41.219 1 62.94 333 GLU B C 1
ATOM 8912 O O . GLU B 1 333 ? 27.719 26.094 41.25 1 62.94 333 GLU B O 1
ATOM 8917 N N . TYR B 1 334 ? 25.719 25.641 42.125 1 67.88 334 TYR B N 1
ATOM 8918 C CA . TYR B 1 334 ? 26.234 24.891 43.25 1 67.88 334 TYR B CA 1
ATOM 8919 C C . TYR B 1 334 ? 26.906 23.609 42.812 1 67.88 334 TYR B C 1
ATOM 8921 O O . TYR B 1 334 ? 28.016 23.297 43.25 1 67.88 334 TYR B O 1
ATOM 8929 N N . ILE B 1 335 ? 26.328 22.953 41.906 1 67.06 335 ILE B N 1
ATOM 8930 C CA . ILE B 1 335 ? 26.891 21.719 41.375 1 67.06 335 ILE B CA 1
ATOM 8931 C C . ILE B 1 335 ? 28.156 22.031 40.594 1 67.06 335 ILE B C 1
ATOM 8933 O O . ILE B 1 335 ? 29.156 21.328 40.719 1 67.06 335 ILE B O 1
ATOM 8937 N N . LYS B 1 336 ? 27.984 23.031 39.781 1 69.25 336 LYS B N 1
ATOM 8938 C CA . LYS B 1 336 ? 29.141 23.5 39 1 69.25 336 LYS B CA 1
ATOM 8939 C C . LYS B 1 336 ? 30.312 23.828 39.938 1 69.25 336 LYS B C 1
ATOM 8941 O O . LYS B 1 336 ? 31.453 23.5 39.625 1 69.25 336 LYS B O 1
ATOM 8946 N N . SER B 1 337 ? 29.984 24.516 41.062 1 73.62 337 SER B N 1
ATOM 8947 C CA . SER B 1 337 ? 31.016 24.953 42 1 73.62 337 SER B CA 1
ATOM 8948 C C . SER B 1 337 ? 31.594 23.75 42.75 1 73.62 337 SER B C 1
ATOM 8950 O O . SER B 1 337 ? 32.812 23.688 42.969 1 73.62 337 SER B O 1
ATOM 8952 N N . LYS B 1 338 ? 30.781 22.734 43.062 1 75.69 338 LYS B N 1
ATOM 8953 C CA . LYS B 1 338 ? 31.203 21.641 43.938 1 75.69 338 LYS B CA 1
ATOM 8954 C C . LYS B 1 338 ? 31.688 20.453 43.094 1 75.69 338 LYS B C 1
ATOM 8956 O O . LYS B 1 338 ? 32.625 19.75 43.5 1 75.69 338 LYS B O 1
ATOM 8961 N N . TRP B 1 339 ? 30.953 20.281 42.094 1 72.62 339 TRP B N 1
ATOM 8962 C CA . TRP B 1 339 ? 31.297 19.156 41.219 1 72.62 339 TRP B CA 1
ATOM 8963 C C . TRP B 1 339 ? 31.375 19.578 39.781 1 72.62 339 TRP B C 1
ATOM 8965 O O . TRP B 1 339 ? 30.531 19.203 38.969 1 72.62 339 TRP B O 1
ATOM 8975 N N . PRO B 1 340 ? 32.375 20.328 39.406 1 68.75 340 PRO B N 1
ATOM 8976 C CA . PRO B 1 340 ? 32.469 20.891 38.031 1 68.75 340 PRO B CA 1
ATOM 8977 C C . PRO B 1 340 ? 32.438 19.812 36.969 1 68.75 340 PRO B C 1
ATOM 8979 O O . PRO B 1 340 ? 31.828 20.031 35.906 1 68.75 340 PRO B O 1
ATOM 8982 N N . ASP B 1 341 ? 33.062 18.781 37.219 1 66.06 341 ASP B N 1
ATOM 8983 C CA . ASP B 1 341 ? 33.125 17.719 36.219 1 66.06 341 ASP B CA 1
ATOM 8984 C C . ASP B 1 341 ? 31.734 17.109 36.031 1 66.06 341 ASP B C 1
ATOM 8986 O O . ASP B 1 341 ? 31.312 16.812 34.906 1 66.06 341 ASP B O 1
ATOM 8990 N N . LYS B 1 342 ? 31.094 16.922 37.094 1 62.44 342 LYS B N 1
ATOM 8991 C CA . LYS B 1 342 ? 29.75 16.359 37.031 1 62.44 342 LYS B CA 1
ATOM 8992 C C . LYS B 1 342 ? 28.766 17.344 36.406 1 62.44 342 LYS B C 1
ATOM 8994 O O . LYS B 1 342 ? 27.859 16.938 35.688 1 62.44 342 LYS B O 1
ATOM 8999 N N . TYR B 1 343 ? 29.062 18.578 36.719 1 58.69 343 TYR B N 1
ATOM 9000 C CA . TYR B 1 343 ? 28.281 19.641 36.062 1 58.69 343 TYR B CA 1
ATOM 9001 C C . TYR B 1 343 ? 28.453 19.609 34.562 1 58.69 343 TYR B C 1
ATOM 9003 O O . TYR B 1 343 ? 27.469 19.688 33.812 1 58.69 343 TYR B O 1
ATOM 9011 N N . THR B 1 344 ? 29.594 19.531 34.219 1 59.12 344 THR B N 1
ATOM 9012 C CA . THR B 1 344 ? 29.875 19.438 32.781 1 59.12 344 THR B CA 1
ATOM 9013 C C . THR B 1 344 ? 29.203 18.203 32.188 1 59.12 344 THR B C 1
ATOM 9015 O O . THR B 1 344 ? 28.641 18.266 31.094 1 59.12 344 THR B O 1
ATOM 9018 N N . GLU B 1 345 ? 29.344 17.203 32.875 1 57.78 345 GLU B N 1
ATOM 9019 C CA . GLU B 1 345 ? 28.703 15.969 32.438 1 57.78 345 GLU B CA 1
ATOM 9020 C C . GLU B 1 345 ? 27.188 16.125 32.375 1 57.78 345 GLU B C 1
ATOM 9022 O O . GLU B 1 345 ? 26.531 15.648 31.438 1 57.78 345 GLU B O 1
ATOM 9027 N N . LEU B 1 346 ? 26.766 16.797 33.406 1 54.69 346 LEU B N 1
ATOM 9028 C CA . LEU B 1 346 ? 25.328 17.047 33.5 1 54.69 346 LEU B CA 1
ATOM 9029 C C . LEU B 1 346 ? 24.828 17.891 32.344 1 54.69 346 LEU B C 1
ATOM 9031 O O . LEU B 1 346 ? 23.797 17.562 31.734 1 54.69 346 LEU B O 1
ATOM 9035 N N . ILE B 1 347 ? 25.453 18.891 32.188 1 51.81 347 ILE B N 1
ATOM 9036 C CA . ILE B 1 347 ? 25.047 19.828 31.125 1 51.81 347 ILE B CA 1
ATOM 9037 C C . ILE B 1 347 ? 25.156 19.141 29.766 1 51.81 347 ILE B C 1
ATOM 9039 O O . ILE B 1 347 ? 24.359 19.391 28.875 1 51.81 347 ILE B O 1
ATOM 9043 N N . ASN B 1 348 ? 26.125 18.391 29.766 1 49.41 348 ASN B N 1
ATOM 9044 C CA . ASN B 1 348 ? 26.328 17.672 28.516 1 49.41 348 ASN B CA 1
ATOM 9045 C C . ASN B 1 348 ? 25.297 16.562 28.328 1 49.41 348 ASN B C 1
ATOM 9047 O O . ASN B 1 348 ? 24.875 16.297 27.203 1 49.41 348 ASN B O 1
ATOM 9051 N N . LYS B 1 349 ? 25.156 15.961 29.453 1 47.38 349 LYS B N 1
ATOM 9052 C CA . LYS B 1 349 ? 24.344 14.75 29.375 1 47.38 349 LYS B CA 1
ATOM 9053 C C . LYS B 1 349 ? 22.859 15.07 29.453 1 47.38 349 LYS B C 1
ATOM 9055 O O . LYS B 1 349 ? 22.031 14.359 28.891 1 47.38 349 LYS B O 1
ATOM 9060 N N . TYR B 1 350 ? 22.578 16.016 30.406 1 45.66 350 TYR B N 1
ATOM 9061 C CA . TYR B 1 350 ? 21.156 16.188 30.656 1 45.66 350 TYR B CA 1
ATOM 9062 C C . TYR B 1 350 ? 20.703 17.578 30.219 1 45.66 350 TYR B C 1
ATOM 9064 O O . TYR B 1 350 ? 20.672 18.516 31.016 1 45.66 350 TYR B O 1
ATOM 9072 N N . PRO B 1 351 ? 20.562 17.781 28.922 1 43.12 351 PRO B N 1
ATOM 9073 C CA . PRO B 1 351 ? 20 19.047 28.422 1 43.12 351 PRO B CA 1
ATOM 9074 C C . PRO B 1 351 ? 18.641 19.375 29.047 1 43.12 351 PRO B C 1
ATOM 9076 O O . PRO B 1 351 ? 17.984 18.484 29.609 1 43.12 351 PRO B O 1
ATOM 9079 N N . PHE B 1 352 ? 18.109 20.688 29.016 1 45.31 352 PHE B N 1
ATOM 9080 C CA . PHE B 1 352 ? 16.953 21.422 29.547 1 45.31 352 PHE B CA 1
ATOM 9081 C C . PHE B 1 352 ? 15.656 20.703 29.203 1 45.31 352 PHE B C 1
ATOM 9083 O O . PHE B 1 352 ? 15.602 19.953 28.219 1 45.31 352 PHE B O 1
ATOM 9090 N N . THR B 1 353 ? 14.812 20.688 30.312 1 47.06 353 THR B N 1
ATOM 9091 C CA . THR B 1 353 ? 13.461 20.172 30.156 1 47.06 353 THR B CA 1
ATOM 9092 C C . THR B 1 353 ? 12.609 21.109 29.297 1 47.06 353 THR B C 1
ATOM 9094 O O . THR B 1 353 ? 12.273 22.219 29.734 1 47.06 353 THR B O 1
ATOM 9097 N N . VAL B 1 354 ? 12.531 21.203 28.031 1 47.81 354 VAL B N 1
ATOM 9098 C CA . VAL B 1 354 ? 11.992 22 26.938 1 47.81 354 VAL B CA 1
ATOM 9099 C C . VAL B 1 354 ? 10.469 22.031 27.031 1 47.81 354 VAL B C 1
ATOM 9101 O O . VAL B 1 354 ? 9.82 22.844 26.359 1 47.81 354 VAL B O 1
ATOM 9104 N N . SER B 1 355 ? 9.758 21.266 27.969 1 52.5 355 SER B N 1
ATOM 9105 C CA . SER B 1 355 ? 8.32 21.188 27.734 1 52.5 355 SER B CA 1
ATOM 9106 C C . SER B 1 355 ? 7.543 21.766 28.922 1 52.5 355 SER B C 1
ATOM 9108 O O . SER B 1 355 ? 6.363 21.453 29.094 1 52.5 355 SER B O 1
ATOM 9110 N N . ASP B 1 356 ? 8.102 22.844 29.734 1 59.84 356 ASP B N 1
ATOM 9111 C CA . ASP B 1 356 ? 7.402 23.312 30.922 1 59.84 356 ASP B CA 1
ATOM 9112 C C . ASP B 1 356 ? 6.625 24.594 30.641 1 59.84 356 ASP B C 1
ATOM 9114 O O . ASP B 1 356 ? 7.219 25.656 30.453 1 59.84 356 ASP B O 1
ATOM 9118 N N . CYS B 1 357 ? 5.281 24.422 30.422 1 65.19 357 CYS B N 1
ATOM 9119 C CA . CYS B 1 357 ? 4.426 25.594 30.312 1 65.19 357 CYS B CA 1
ATOM 9120 C C . CYS B 1 357 ? 4.016 26.094 31.688 1 65.19 357 CYS B C 1
ATOM 9122 O O . CYS B 1 357 ? 3.125 25.531 32.312 1 65.19 357 CYS B O 1
ATOM 9124 N N . THR B 1 358 ? 4.711 27.078 32.219 1 72.12 358 THR B N 1
ATOM 9125 C CA . THR B 1 358 ? 4.43 27.656 33.531 1 72.12 358 THR B CA 1
ATOM 9126 C C . THR B 1 358 ? 3.742 29.016 33.375 1 72.12 358 THR B C 1
ATOM 9128 O O . THR B 1 358 ? 3.225 29.562 34.375 1 72.12 358 THR B O 1
ATOM 9131 N N . PHE B 1 359 ? 3.629 29.5 32.219 1 83.69 359 PHE B N 1
ATOM 9132 C CA . PHE B 1 359 ? 3.125 30.828 31.906 1 83.69 359 PHE B CA 1
ATOM 9133 C C . PHE B 1 359 ? 3.975 31.906 32.562 1 83.69 359 PHE B C 1
ATOM 9135 O O . PHE B 1 359 ? 3.537 33.062 32.719 1 83.69 359 PHE B O 1
ATOM 9142 N N . GLU B 1 360 ? 5.105 31.469 33.062 1 81.06 360 GLU B N 1
ATOM 9143 C CA . GLU B 1 360 ? 6.027 32.375 33.719 1 81.06 360 GLU B CA 1
ATOM 9144 C C . GLU B 1 360 ? 7.164 32.781 32.781 1 81.06 360 GLU B C 1
ATOM 9146 O O . GLU B 1 360 ? 7.852 31.938 32.219 1 81.06 360 GLU B O 1
ATOM 9151 N N . TRP B 1 361 ? 7.297 34.125 32.719 1 85.12 361 TRP B N 1
ATOM 9152 C CA . TRP B 1 361 ? 8.391 34.625 31.891 1 85.12 361 TRP B CA 1
ATOM 9153 C C . TRP B 1 361 ? 9.711 34.562 32.656 1 85.12 361 TRP B C 1
ATOM 9155 O O . TRP B 1 361 ? 9.789 34.969 33.812 1 85.12 361 TRP B O 1
ATOM 9165 N N . HIS B 1 362 ? 10.719 34 32.062 1 77.94 362 HIS B N 1
ATOM 9166 C CA . HIS B 1 362 ? 11.984 33.969 32.781 1 77.94 362 HIS B CA 1
ATOM 9167 C C . HIS B 1 362 ? 12.734 35.281 32.656 1 77.94 362 HIS B C 1
ATOM 9169 O O . HIS B 1 362 ? 12.312 36.188 31.922 1 77.94 362 HIS B O 1
ATOM 9175 N N . ASP B 1 363 ? 13.922 35.438 33.219 1 75.5 363 ASP B N 1
ATOM 9176 C CA . ASP B 1 363 ? 14.602 36.719 33.438 1 75.5 363 ASP B CA 1
ATOM 9177 C C . ASP B 1 363 ? 15.125 37.281 32.094 1 75.5 363 ASP B C 1
ATOM 9179 O O . ASP B 1 363 ? 15.359 38.469 31.984 1 75.5 363 ASP B O 1
ATOM 9183 N N . GLY B 1 364 ? 15.227 36.375 31.156 1 82 364 GLY B N 1
ATOM 9184 C CA . GLY B 1 364 ? 15.648 36.844 29.844 1 82 364 GLY B CA 1
ATOM 9185 C C . GLY B 1 364 ? 14.578 37.625 29.109 1 82 364 GLY B C 1
ATOM 9186 O O . GLY B 1 364 ? 14.859 38.281 28.094 1 82 364 GLY B O 1
ATOM 9187 N N . PHE B 1 365 ? 13.398 37.656 29.734 1 89.25 365 PHE B N 1
ATOM 9188 C CA . PHE B 1 365 ? 12.258 38.406 29.203 1 89.25 365 PHE B CA 1
ATOM 9189 C C . PHE B 1 365 ? 11.711 39.375 30.25 1 89.25 365 PHE B C 1
ATOM 9191 O O . PHE B 1 365 ? 10.578 39.219 30.719 1 89.25 365 PHE B O 1
ATOM 9198 N N . PRO B 1 366 ? 12.398 40.344 30.531 1 89.31 366 PRO B N 1
ATOM 9199 C CA . PRO B 1 366 ? 12.055 41.219 31.656 1 89.31 366 PRO B CA 1
ATOM 9200 C C . PRO B 1 366 ? 10.836 42.094 31.375 1 89.31 366 PRO B C 1
ATOM 9202 O O . PRO B 1 366 ? 10.156 42.531 32.312 1 89.31 366 PRO B O 1
ATOM 9205 N N . ASN B 1 367 ? 10.609 42.406 30.141 1 94.38 367 ASN B N 1
ATOM 9206 C CA . ASN B 1 367 ? 9.477 43.25 29.766 1 94.38 367 ASN B CA 1
ATOM 9207 C C . ASN B 1 367 ? 8.805 42.75 28.484 1 94.38 367 ASN B C 1
ATOM 9209 O O . ASN B 1 367 ? 8.906 43.406 27.438 1 94.38 367 ASN B O 1
ATOM 9213 N N . PRO B 1 368 ? 8.062 41.75 28.625 1 95.62 368 PRO B N 1
ATOM 9214 C CA . PRO B 1 368 ? 7.418 41.156 27.438 1 95.62 368 PRO B CA 1
ATOM 9215 C C . PRO B 1 368 ? 6.504 42.156 26.719 1 95.62 368 PRO B C 1
ATOM 9217 O O . PRO B 1 368 ? 6.383 42.094 25.484 1 95.62 368 PRO B O 1
ATOM 9220 N N . ARG B 1 369 ? 5.855 43.031 27.422 1 96.19 369 ARG B N 1
ATOM 9221 C CA . ARG B 1 369 ? 4.988 44.031 26.812 1 96.19 369 ARG B CA 1
ATOM 9222 C C . ARG B 1 369 ? 5.766 44.906 25.828 1 96.19 369 ARG B C 1
ATOM 9224 O O . ARG B 1 369 ? 5.281 45.219 24.734 1 96.19 369 ARG B O 1
ATOM 9231 N N . LEU B 1 370 ? 6.91 45.312 26.266 1 96.75 370 LEU B N 1
ATOM 9232 C CA . LEU B 1 370 ? 7.758 46.125 25.406 1 96.75 370 LEU B CA 1
ATOM 9233 C C . LEU B 1 370 ? 8.203 45.344 24.172 1 96.75 370 LEU B C 1
ATOM 9235 O O . LEU B 1 370 ? 8.266 45.906 23.078 1 96.75 370 LEU B O 1
ATOM 9239 N N . MET B 1 371 ? 8.578 44.125 24.359 1 96.5 371 MET B N 1
ATOM 9240 C CA . MET B 1 371 ? 8.945 43.25 23.234 1 96.5 371 MET B CA 1
ATOM 9241 C C . MET B 1 371 ? 7.809 43.156 22.234 1 96.5 371 MET B C 1
ATOM 9243 O O . MET B 1 371 ? 8.023 43.312 21.031 1 96.5 371 MET B O 1
ATOM 9247 N N . PHE B 1 372 ? 6.598 42.906 22.703 1 97.56 372 PHE B N 1
ATOM 9248 C CA . PHE B 1 372 ? 5.438 42.781 21.844 1 97.56 372 PHE B CA 1
ATOM 9249 C C . PHE B 1 372 ? 5.176 44.062 21.078 1 97.56 372 PHE B C 1
ATOM 9251 O O . PHE B 1 372 ? 4.895 44.031 19.875 1 97.56 372 PHE B O 1
ATOM 9258 N N . SER B 1 373 ? 5.289 45.156 21.766 1 97.44 373 SER B N 1
ATOM 9259 C CA . SER B 1 373 ? 5.074 46.438 21.141 1 97.44 373 SER B CA 1
ATOM 9260 C C . SER B 1 373 ? 6.086 46.688 20.016 1 97.44 373 SER B C 1
ATOM 9262 O O . SER B 1 373 ? 5.734 47.188 18.953 1 97.44 373 SER B O 1
ATOM 9264 N N . ARG B 1 374 ? 7.285 46.406 20.312 1 97.62 374 ARG B N 1
ATOM 9265 C CA . ARG B 1 374 ? 8.336 46.562 19.312 1 97.62 374 ARG B CA 1
ATOM 9266 C C . ARG B 1 374 ? 8.094 45.688 18.094 1 97.62 374 ARG B C 1
ATOM 9268 O O . ARG B 1 374 ? 8.305 46.125 16.953 1 97.62 374 ARG B O 1
ATOM 9275 N N . LEU B 1 375 ? 7.762 44.469 18.281 1 98.06 375 LEU B N 1
ATOM 9276 C CA . LEU B 1 375 ? 7.477 43.531 17.188 1 98.06 375 LEU B CA 1
ATOM 9277 C C . LEU B 1 375 ? 6.301 44.031 16.359 1 98.06 375 LEU B C 1
ATOM 9279 O O . LEU B 1 375 ? 6.328 43.938 15.125 1 98.06 375 LEU B O 1
ATOM 9283 N N . HIS B 1 376 ? 5.238 44.625 17 1 97.94 376 HIS B N 1
ATOM 9284 C CA . HIS B 1 376 ? 4.109 45.188 16.297 1 97.94 376 HIS B CA 1
ATOM 9285 C C . HIS B 1 376 ? 4.547 46.406 15.445 1 97.94 376 HIS B C 1
ATOM 9287 O O . HIS B 1 376 ? 4.07 46.562 14.32 1 97.94 376 HIS B O 1
ATOM 9293 N N . GLU B 1 377 ? 5.434 47.156 16.016 1 97.69 377 GLU B N 1
ATOM 9294 C CA . GLU B 1 377 ? 5.953 48.312 15.281 1 97.69 377 GLU B CA 1
ATOM 9295 C C . GLU B 1 377 ? 6.688 47.875 14.016 1 97.69 377 GLU B C 1
ATOM 9297 O O . GLU B 1 377 ? 6.68 48.594 13.016 1 97.69 377 GLU B O 1
ATOM 9302 N N . LEU B 1 378 ? 7.305 46.75 14.125 1 97.38 378 LEU B N 1
ATOM 9303 C CA . LEU B 1 378 ? 8.047 46.219 12.992 1 97.38 378 LEU B CA 1
ATOM 9304 C C . LEU B 1 378 ? 7.105 45.531 12.008 1 97.38 378 LEU B C 1
ATOM 9306 O O . LEU B 1 378 ? 7.547 45 10.977 1 97.38 378 LEU B O 1
ATOM 9310 N N . GLY B 1 379 ? 5.793 45.469 12.328 1 96.56 379 GLY B N 1
ATOM 9311 C CA . GLY B 1 379 ? 4.797 44.938 11.414 1 96.56 379 GLY B CA 1
ATOM 9312 C C . GLY B 1 379 ? 4.527 43.438 11.609 1 96.56 379 GLY B C 1
ATOM 9313 O O . GLY B 1 379 ? 3.939 42.781 10.75 1 96.56 379 GLY B O 1
ATOM 9314 N N . PHE B 1 380 ? 4.949 42.875 12.742 1 98.06 380 PHE B N 1
ATOM 9315 C CA . PHE B 1 380 ? 4.75 41.438 13 1 98.06 380 PHE B CA 1
ATOM 9316 C C . PHE B 1 380 ? 3.633 41.219 14.016 1 98.06 380 PHE B C 1
ATOM 9318 O O . PHE B 1 380 ? 3.471 42.031 14.945 1 98.06 380 PHE B O 1
ATOM 9325 N N . ARG B 1 381 ? 2.779 40.25 13.742 1 97.81 381 ARG B N 1
ATOM 9326 C CA . ARG B 1 381 ? 1.997 39.625 14.812 1 97.81 381 ARG B CA 1
ATOM 9327 C C . ARG B 1 381 ? 2.844 38.656 15.617 1 97.81 381 ARG B C 1
ATOM 9329 O O . ARG B 1 381 ? 3.934 38.281 15.188 1 97.81 381 ARG B O 1
ATOM 9336 N N . VAL B 1 382 ? 2.361 38.281 16.797 1 97.62 382 VAL B N 1
ATOM 9337 C CA . VAL B 1 382 ? 3.174 37.438 17.656 1 97.62 382 VAL B CA 1
ATOM 9338 C C . VAL B 1 382 ? 2.373 36.188 18.047 1 97.62 382 VAL B C 1
ATOM 9340 O O . VAL B 1 382 ? 1.225 36.312 18.484 1 97.62 382 VAL B O 1
ATOM 9343 N N . SER B 1 383 ? 2.928 35.031 17.844 1 97.12 383 SER B N 1
ATOM 9344 C CA . SER B 1 383 ? 2.416 33.75 18.312 1 97.12 383 SER B CA 1
ATOM 9345 C C . SER B 1 383 ? 3.229 33.219 19.484 1 97.12 383 SER B C 1
ATOM 9347 O O . SER B 1 383 ? 4.461 33.219 19.453 1 97.12 383 SER B O 1
ATOM 9349 N N . ILE B 1 384 ? 2.549 32.781 20.562 1 95.31 384 ILE B N 1
ATOM 9350 C CA . ILE B 1 384 ? 3.234 32.312 21.766 1 95.31 384 ILE B CA 1
ATOM 9351 C C . ILE B 1 384 ? 2.908 30.844 22 1 95.31 384 ILE B C 1
ATOM 9353 O O . ILE B 1 384 ? 1.762 30.422 21.844 1 95.31 384 ILE B O 1
ATOM 9357 N N . TRP B 1 385 ? 3.926 30.078 22.453 1 93.69 385 TRP B N 1
ATOM 9358 C CA . TRP B 1 385 ? 3.826 28.641 22.688 1 93.69 385 TRP B CA 1
ATOM 9359 C C . TRP B 1 385 ? 3.191 28.375 24.047 1 93.69 385 TRP B C 1
ATOM 9361 O O . TRP B 1 385 ? 3.551 29 25.047 1 93.69 385 TRP B O 1
ATOM 9371 N N . VAL B 1 386 ? 2.203 27.453 24.125 1 93.81 386 VAL B N 1
ATOM 9372 C CA . VAL B 1 386 ? 1.667 26.922 25.375 1 93.81 386 VAL B CA 1
ATOM 9373 C C . VAL B 1 386 ? 1.413 25.422 25.25 1 93.81 386 VAL B C 1
ATOM 9375 O O . VAL B 1 386 ? 1.479 24.875 24.141 1 93.81 386 VAL B O 1
ATOM 9378 N N . ASN B 1 387 ? 1.244 24.734 26.312 1 91.38 387 ASN B N 1
ATOM 9379 C CA . ASN B 1 387 ? 0.769 23.344 26.312 1 91.38 387 ASN B CA 1
ATOM 9380 C C . ASN B 1 387 ? -0.251 23.109 27.422 1 91.38 387 ASN B C 1
ATOM 9382 O O . ASN B 1 387 ? -0.465 23.969 28.266 1 91.38 387 ASN B O 1
ATOM 9386 N N . PRO B 1 388 ? -0.994 22.078 27.406 1 92.44 388 PRO B N 1
ATOM 9387 C CA . PRO B 1 388 ? -2.094 21.875 28.359 1 92.44 388 PRO B CA 1
ATOM 9388 C C . PRO B 1 388 ? -1.651 21.156 29.625 1 92.44 388 PRO B C 1
ATOM 9390 O O . PRO B 1 388 ? -2.469 20.531 30.297 1 92.44 388 PRO B O 1
ATOM 9393 N N . TYR B 1 389 ? -0.37 21.234 29.953 1 85.88 389 TYR B N 1
ATOM 9394 C CA . TYR B 1 389 ? 0.156 20.531 31.125 1 85.88 389 TYR B CA 1
ATOM 9395 C C . TYR B 1 389 ? 0.754 21.531 32.125 1 85.88 389 TYR B C 1
ATOM 9397 O O . TYR B 1 389 ? 1.156 22.625 31.734 1 85.88 389 TYR B O 1
ATOM 9405 N N . ALA B 1 390 ? 0.647 21.125 33.344 1 83.31 390 ALA B N 1
ATOM 9406 C CA . ALA B 1 390 ? 1.255 21.922 34.406 1 83.31 390 ALA B CA 1
ATOM 9407 C C . ALA B 1 390 ? 2.432 21.188 35.031 1 83.31 390 ALA B C 1
ATOM 9409 O O . ALA B 1 390 ? 2.27 20.078 35.562 1 83.31 390 ALA B O 1
ATOM 9410 N N . ALA B 1 391 ? 3.514 21.812 34.969 1 74.75 391 ALA B N 1
ATOM 9411 C CA . ALA B 1 391 ? 4.715 21.188 35.5 1 74.75 391 ALA B CA 1
ATOM 9412 C C . ALA B 1 391 ? 4.656 21.125 37.031 1 74.75 391 ALA B C 1
ATOM 9414 O O . ALA B 1 391 ? 4.352 22.125 37.688 1 74.75 391 ALA B O 1
ATOM 9415 N N . VAL B 1 392 ? 4.895 19.969 37.562 1 70.88 392 VAL B N 1
ATOM 9416 C CA . VAL B 1 392 ? 4.934 19.828 39 1 70.88 392 VAL B CA 1
ATOM 9417 C C . VAL B 1 392 ? 5.988 20.766 39.594 1 70.88 392 VAL B C 1
ATOM 9419 O O . VAL B 1 392 ? 7.09 20.875 39.062 1 70.88 392 VAL B O 1
ATOM 9422 N N . GLY B 1 393 ? 5.637 21.469 40.594 1 68.06 393 GLY B N 1
ATOM 9423 C CA . GLY B 1 393 ? 6.559 22.406 41.219 1 68.06 393 GLY B CA 1
ATOM 9424 C C . GLY B 1 393 ? 6.332 23.844 40.781 1 68.06 393 GLY B C 1
ATOM 9425 O O . GLY B 1 393 ? 6.848 24.781 41.375 1 68.06 393 GLY B O 1
ATOM 9426 N N . SER B 1 394 ? 5.562 24.078 39.781 1 75.25 394 SER B N 1
ATOM 9427 C CA . SER B 1 394 ? 5.238 25.422 39.344 1 75.25 394 SER B CA 1
ATOM 9428 C C . SER B 1 394 ? 4.055 26 40.094 1 75.25 394 SER B C 1
ATOM 9430 O O . SER B 1 394 ? 3.275 25.25 40.688 1 75.25 394 SER B O 1
ATOM 9432 N N . GLU B 1 395 ? 3.947 27.297 40.062 1 80.94 395 GLU B N 1
ATOM 9433 C CA . GLU B 1 395 ? 2.781 27.953 40.656 1 80.94 395 GLU B CA 1
ATOM 9434 C C . GLU B 1 395 ? 1.498 27.531 39.938 1 80.94 395 GLU B C 1
ATOM 9436 O O . GLU B 1 395 ? 0.446 27.406 40.562 1 80.94 395 GLU B O 1
ATOM 9441 N N . TRP B 1 396 ? 1.617 27.359 38.719 1 87.75 396 TRP B N 1
ATOM 9442 C CA . TRP B 1 396 ? 0.473 26.953 37.906 1 87.75 396 TRP B CA 1
ATOM 9443 C C . TRP B 1 396 ? -0.036 25.578 38.344 1 87.75 396 TRP B C 1
ATOM 9445 O O . TRP B 1 396 ? -1.242 25.375 38.531 1 87.75 396 TRP B O 1
ATOM 9455 N N . PHE B 1 397 ? 0.867 24.656 38.625 1 83.12 397 PHE B N 1
ATOM 9456 C CA . PHE B 1 397 ? 0.486 23.344 39.094 1 83.12 397 PHE B CA 1
ATOM 9457 C C . PHE B 1 397 ? -0.174 23.438 40.469 1 83.12 397 PHE B C 1
ATOM 9459 O O . PHE B 1 397 ? -1.19 22.781 40.719 1 83.12 397 PHE B O 1
ATOM 9466 N N . SER B 1 398 ? 0.413 24.234 41.312 1 82.88 398 SER B N 1
ATOM 9467 C CA . SER B 1 398 ? -0.104 24.391 42.656 1 82.88 398 SER B CA 1
ATOM 9468 C C . SER B 1 398 ? -1.52 24.969 42.656 1 82.88 398 SER B C 1
ATOM 9470 O O . SER B 1 398 ? -2.393 24.484 43.375 1 82.88 398 SER B O 1
ATOM 9472 N N . GLU B 1 399 ? -1.704 25.938 41.875 1 89.38 399 GLU B N 1
ATOM 9473 C CA . GLU B 1 399 ? -3.021 26.562 41.75 1 89.38 399 GLU B CA 1
ATOM 9474 C C . GLU B 1 399 ? -4.066 25.547 41.281 1 89.38 399 GLU B C 1
ATOM 9476 O O . GLU B 1 399 ? -5.145 25.453 41.875 1 89.38 399 GLU B O 1
ATOM 9481 N N . LEU B 1 400 ? -3.773 24.812 40.281 1 92.31 400 LEU B N 1
ATOM 9482 C CA . LEU B 1 400 ? -4.727 23.859 39.719 1 92.31 400 LEU B CA 1
ATOM 9483 C C . LEU B 1 400 ? -4.98 22.719 40.688 1 92.31 400 LEU B C 1
ATOM 9485 O O . LEU B 1 400 ? -6.109 22.234 40.781 1 92.31 400 LEU B O 1
ATOM 9489 N N . SER B 1 401 ? -3.908 22.328 41.312 1 87.25 401 SER B N 1
ATOM 9490 C CA . SER B 1 401 ? -4.023 21.203 42.25 1 87.25 401 SER B CA 1
ATOM 9491 C C . SER B 1 401 ? -4.887 21.578 43.469 1 87.25 401 SER B C 1
ATOM 9493 O O . SER B 1 401 ? -5.738 20.797 43.875 1 87.25 401 SER B O 1
ATOM 9495 N N . GLU B 1 402 ? -4.648 22.734 44 1 90.62 402 GLU B N 1
ATOM 9496 C CA . GLU B 1 402 ? -5.395 23.219 45.156 1 90.62 402 GLU B CA 1
ATOM 9497 C C . GLU B 1 402 ? -6.883 23.344 44.844 1 90.62 402 GLU B C 1
ATOM 9499 O O . GLU B 1 402 ? -7.723 23.109 45.719 1 90.62 402 GLU B O 1
ATOM 9504 N N . ARG B 1 403 ? -7.141 23.594 43.625 1 94 403 ARG B N 1
ATOM 9505 C CA . ARG B 1 403 ? -8.523 23.797 43.219 1 94 403 ARG B CA 1
ATOM 9506 C C . ARG B 1 403 ? -9.102 22.531 42.594 1 94 403 ARG B C 1
ATOM 9508 O O . ARG B 1 403 ? -10.242 22.531 42.125 1 94 403 ARG B O 1
ATOM 9515 N N . ASN B 1 404 ? -8.391 21.453 42.562 1 91.81 404 ASN B N 1
ATOM 9516 C CA . ASN B 1 404 ? -8.797 20.156 42 1 91.81 404 ASN B CA 1
ATOM 9517 C C . ASN B 1 404 ? -9.188 20.297 40.531 1 91.81 404 ASN B C 1
ATOM 9519 O O . ASN B 1 404 ? -10.266 19.844 40.125 1 91.81 404 ASN B O 1
ATOM 9523 N N . LEU B 1 405 ? -8.312 20.922 39.781 1 94.88 405 LEU B N 1
ATOM 9524 C CA . LEU B 1 405 ? -8.617 21.219 38.375 1 94.88 405 LEU B CA 1
ATOM 9525 C C . LEU B 1 405 ? -7.742 20.391 37.438 1 94.88 405 LEU B C 1
ATOM 9527 O O . LEU B 1 405 ? -7.723 20.625 36.25 1 94.88 405 LEU B O 1
ATOM 9531 N N . LEU B 1 406 ? -6.961 19.391 38.031 1 92.19 406 LEU B N 1
ATOM 9532 C CA . LEU B 1 406 ? -6.113 18.5 37.219 1 92.19 406 LEU B CA 1
ATOM 9533 C C . LEU B 1 406 ? -6.762 17.141 37.062 1 92.19 406 LEU B C 1
ATOM 9535 O O . LEU B 1 406 ? -7.527 16.703 37.938 1 92.19 406 LEU B O 1
ATOM 9539 N N . VAL B 1 407 ? -6.441 16.516 35.906 1 92 407 VAL B N 1
ATOM 9540 C CA . VAL B 1 407 ? -6.871 15.125 35.719 1 92 407 VAL B CA 1
ATOM 9541 C C . VAL B 1 407 ? -6.195 14.227 36.75 1 92 407 VAL B C 1
ATOM 9543 O O . VAL B 1 407 ? -5.012 14.391 37.062 1 92 407 VAL B O 1
ATOM 9546 N N . LYS B 1 408 ? -6.961 13.32 37.281 1 87.81 408 LYS B N 1
ATOM 9547 C CA . LYS B 1 408 ? -6.406 12.406 38.281 1 87.81 408 LYS B CA 1
ATOM 9548 C C . LYS B 1 408 ? -6.305 10.984 37.719 1 87.81 408 LYS B C 1
ATOM 9550 O O . LYS B 1 408 ? -7.059 10.609 36.844 1 87.81 408 LYS B O 1
ATOM 9555 N N . VAL B 1 409 ? -5.277 10.32 38.125 1 81.5 409 VAL B N 1
ATOM 9556 C CA . VAL B 1 409 ? -5.137 8.883 37.906 1 81.5 409 VAL B CA 1
ATOM 9557 C C . VAL B 1 409 ? -4.977 8.164 39.219 1 81.5 409 VAL B C 1
ATOM 9559 O O . VAL B 1 409 ? -4.094 8.5 40.031 1 81.5 409 VAL B O 1
ATOM 9562 N N . ASN B 1 410 ? -5.762 7.285 39.469 1 75.94 410 ASN B N 1
ATOM 9563 C CA . ASN B 1 410 ? -5.812 6.59 40.75 1 75.94 410 ASN B CA 1
ATOM 9564 C C . ASN B 1 410 ? -5.887 7.574 41.938 1 75.94 410 ASN B C 1
ATOM 9566 O O . ASN B 1 410 ? -5.156 7.438 42.906 1 75.94 410 ASN B O 1
ATOM 9570 N N . GLY B 1 411 ? -6.613 8.594 41.75 1 72.12 411 GLY B N 1
ATOM 9571 C CA . GLY B 1 411 ? -6.91 9.547 42.781 1 72.12 411 GLY B CA 1
ATOM 9572 C C . GLY B 1 411 ? -5.863 10.641 42.938 1 72.12 411 GLY B C 1
ATOM 9573 O O . GLY B 1 411 ? -6.023 11.57 43.719 1 72.12 411 GLY B O 1
ATOM 9574 N N . ARG B 1 412 ? -4.828 10.445 42.125 1 71.12 412 ARG B N 1
ATOM 9575 C CA . ARG B 1 412 ? -3.754 11.43 42.219 1 71.12 412 ARG B CA 1
ATOM 9576 C C . ARG B 1 412 ? -3.605 12.18 40.906 1 71.12 412 ARG B C 1
ATOM 9578 O O . ARG B 1 412 ? -3.84 11.625 39.844 1 71.12 412 ARG B O 1
ATOM 9585 N N . PRO B 1 413 ? -3.389 13.453 41.094 1 62.62 413 PRO B N 1
ATOM 9586 C CA . PRO B 1 413 ? -3.164 14.148 39.812 1 62.62 413 PRO B CA 1
ATOM 9587 C C . PRO B 1 413 ? -2.176 13.422 38.906 1 62.62 413 PRO B C 1
ATOM 9589 O O . PRO B 1 413 ? -1.197 12.844 39.375 1 62.62 413 PRO B O 1
ATOM 9592 N N . MET B 1 414 ? -2.598 13.211 37.625 1 62.22 414 MET B N 1
ATOM 9593 C CA . MET B 1 414 ? -1.801 12.484 36.625 1 62.22 414 MET B CA 1
ATOM 9594 C C . MET B 1 414 ? -0.401 13.086 36.5 1 62.22 414 MET B C 1
ATOM 9596 O O . MET B 1 414 ? -0.249 14.266 36.219 1 62.22 414 MET B O 1
ATOM 9600 N N . VAL B 1 415 ? 0.505 12.32 37.125 1 49.69 415 VAL B N 1
ATOM 9601 C CA . VAL B 1 415 ? 1.896 12.742 37 1 49.69 415 VAL B CA 1
ATOM 9602 C C . VAL B 1 415 ? 2.646 11.766 36.094 1 49.69 415 VAL B C 1
ATOM 9604 O O . VAL B 1 415 ? 2.83 10.602 36.438 1 49.69 415 VAL B O 1
ATOM 9607 N N . GLU B 1 416 ? 2.277 11.703 34.719 1 53.34 416 GLU B N 1
ATOM 9608 C CA . GLU B 1 416 ? 3.088 10.82 33.875 1 53.34 416 GLU B CA 1
ATOM 9609 C C . GLU B 1 416 ? 3.975 11.617 32.938 1 53.34 416 GLU B C 1
ATOM 9611 O O . GLU B 1 416 ? 3.59 12.695 32.469 1 53.34 416 GLU B O 1
ATOM 9616 N N . THR B 1 417 ? 5.148 11.156 33.031 1 47.31 417 THR B N 1
ATOM 9617 C CA . THR B 1 417 ? 6.008 11.617 31.938 1 47.31 417 THR B CA 1
ATOM 9618 C C . THR B 1 417 ? 5.41 11.25 30.578 1 47.31 417 THR B C 1
ATOM 9620 O O . THR B 1 417 ? 5.066 10.094 30.344 1 47.31 417 THR B O 1
ATOM 9623 N N . PRO B 1 418 ? 4.758 12.125 29.953 1 44.25 418 PRO B N 1
ATOM 9624 C CA . PRO B 1 418 ? 4.125 11.766 28.688 1 44.25 418 PRO B CA 1
ATOM 9625 C C . PRO B 1 418 ? 4.926 10.727 27.906 1 44.25 418 PRO B C 1
ATOM 9627 O O . PRO B 1 418 ? 6.156 10.789 27.859 1 44.25 418 PRO B O 1
ATOM 9630 N N . ALA B 1 419 ? 4.316 9.562 27.562 1 41.16 419 ALA B N 1
ATOM 9631 C CA . ALA B 1 419 ? 4.863 8.414 26.844 1 41.16 419 ALA B CA 1
ATOM 9632 C C . ALA B 1 419 ? 5.742 8.859 25.672 1 41.16 419 ALA B C 1
ATOM 9634 O O . ALA B 1 419 ? 6.629 8.125 25.25 1 41.16 419 ALA B O 1
ATOM 9635 N N . PHE B 1 420 ? 5.195 9.82 25.016 1 38.75 420 PHE B N 1
ATOM 9636 C CA . PHE B 1 420 ? 5.891 10.172 23.781 1 38.75 420 PHE B CA 1
ATOM 9637 C C . PHE B 1 420 ? 7.375 10.391 24.047 1 38.75 420 PHE B C 1
ATOM 9639 O O . PHE B 1 420 ? 8.172 10.469 23.109 1 38.75 420 PHE B O 1
ATOM 9646 N N . ILE B 1 421 ? 7.551 10.664 25.281 1 39.16 421 ILE B N 1
ATOM 9647 C CA . ILE B 1 421 ? 8.93 10.797 25.734 1 39.16 421 ILE B CA 1
ATOM 9648 C C . ILE B 1 421 ? 9.539 9.414 25.938 1 39.16 421 ILE B C 1
ATOM 9650 O O . ILE B 1 421 ? 10.766 9.258 25.938 1 39.16 421 ILE B O 1
ATOM 9654 N N . LYS B 1 422 ? 8.703 8.516 26.219 1 36.88 422 LYS B N 1
ATOM 9655 C CA . LYS B 1 422 ? 9.211 7.164 26.469 1 36.88 422 LYS B CA 1
ATOM 9656 C C . LYS B 1 422 ? 9.641 6.496 25.156 1 36.88 422 LYS B C 1
ATOM 9658 O O . LYS B 1 422 ? 10.094 5.352 25.172 1 36.88 422 LYS B O 1
ATOM 9663 N N . GLY B 1 423 ? 9.164 6.938 24.141 1 35.88 423 GLY B N 1
ATOM 9664 C CA . GLY B 1 423 ? 9.594 6.188 22.969 1 35.88 423 GLY B CA 1
ATOM 9665 C C . GLY B 1 423 ? 11.094 5.996 22.891 1 35.88 423 GLY B C 1
ATOM 9666 O O . GLY B 1 423 ? 11.844 6.703 23.578 1 35.88 423 GLY B O 1
ATOM 9667 N N . GLU B 1 424 ? 11.422 4.805 22.438 1 35.03 424 GLU B N 1
ATOM 9668 C CA . GLU B 1 424 ? 12.766 4.242 22.375 1 35.03 424 GLU B CA 1
ATOM 9669 C C . GLU B 1 424 ? 13.766 5.258 21.828 1 35.03 424 GLU B C 1
ATOM 9671 O O . GLU B 1 424 ? 14.977 5.023 21.859 1 35.03 424 GLU B O 1
ATOM 9676 N N . LEU B 1 425 ? 13.266 5.996 20.859 1 32.16 425 LEU B N 1
ATOM 9677 C CA . LEU B 1 425 ? 14.445 6.621 20.266 1 32.16 425 LEU B CA 1
ATOM 9678 C C . LEU B 1 425 ? 15.125 7.539 21.281 1 32.16 425 LEU B C 1
ATOM 9680 O O . LEU B 1 425 ? 16.344 7.457 21.469 1 32.16 425 LEU B O 1
ATOM 9684 N N . VAL B 1 426 ? 14.633 8.875 21.172 1 32.03 426 VAL B N 1
ATOM 9685 C CA . VAL B 1 426 ? 15.414 9.883 21.891 1 32.03 426 VAL B CA 1
ATOM 9686 C C . VAL B 1 426 ? 15.258 9.695 23.391 1 32.03 426 VAL B C 1
ATOM 9688 O O . VAL B 1 426 ? 14.148 9.461 23.875 1 32.03 426 VAL B O 1
ATOM 9691 N N . ASP B 1 427 ? 16.359 9.281 23.906 1 30.59 427 ASP B N 1
ATOM 9692 C CA . ASP B 1 427 ? 16.594 9.391 25.344 1 30.59 427 ASP B CA 1
ATOM 9693 C C . ASP B 1 427 ? 15.883 10.617 25.922 1 30.59 427 ASP B C 1
ATOM 9695 O O . ASP B 1 427 ? 16.516 11.656 26.141 1 30.59 427 ASP B O 1
ATOM 9699 N N . TYR B 1 428 ? 15.039 10.969 25.328 1 31.38 428 TYR B N 1
ATOM 9700 C CA . TYR B 1 428 ? 14.383 12.047 26.062 1 31.38 428 TYR B CA 1
ATOM 9701 C C . TYR B 1 428 ? 13.891 11.562 27.422 1 31.38 428 TYR B C 1
ATOM 9703 O O . TYR B 1 428 ? 12.68 11.492 27.656 1 31.38 428 TYR B O 1
ATOM 9711 N N . ARG B 1 429 ? 14.594 10.656 27.953 1 35.94 429 ARG B N 1
ATOM 9712 C CA . ARG B 1 429 ? 14.492 10.258 29.359 1 35.94 429 ARG B CA 1
ATOM 9713 C C . ARG B 1 429 ? 14.383 11.477 30.266 1 35.94 429 ARG B C 1
ATOM 9715 O O . ARG B 1 429 ? 14.367 11.344 31.484 1 35.94 429 ARG B O 1
ATOM 9722 N N . MET B 1 430 ? 14.656 12.539 29.484 1 32.94 430 MET B N 1
ATOM 9723 C CA . MET B 1 430 ? 14.891 13.703 30.328 1 32.94 430 MET B CA 1
ATOM 9724 C C . MET B 1 430 ? 13.57 14.258 30.859 1 32.94 430 MET B C 1
ATOM 9726 O O . MET B 1 430 ? 13.555 15.227 31.609 1 32.94 430 MET B O 1
ATOM 9730 N N . LEU B 1 431 ? 12.539 14.148 30.062 1 38.81 431 LEU B N 1
ATOM 9731 C CA . LEU B 1 431 ? 11.336 14.805 30.562 1 38.81 431 LEU B CA 1
ATOM 9732 C C . LEU B 1 431 ? 10.734 14.023 31.734 1 38.81 431 LEU B C 1
ATOM 9734 O O . LEU B 1 431 ? 9.906 13.133 31.516 1 38.81 431 LEU B O 1
ATOM 9738 N N . THR B 1 432 ? 11.625 13.836 32.594 1 38.94 432 THR B N 1
ATOM 9739 C CA . THR B 1 432 ? 11.273 13.109 33.812 1 38.94 432 THR B CA 1
ATOM 9740 C C . THR B 1 432 ? 10.219 13.867 34.594 1 38.94 432 THR B C 1
ATOM 9742 O O . THR B 1 432 ? 9.82 13.43 35.688 1 38.94 432 THR B O 1
ATOM 9745 N N . ASP B 1 433 ? 10.008 15.18 34.25 1 47.19 433 ASP B N 1
ATOM 9746 C CA . ASP B 1 433 ? 9.156 15.828 35.25 1 47.19 433 ASP B CA 1
ATOM 9747 C C . ASP B 1 433 ? 7.703 15.383 35.094 1 47.19 433 ASP B C 1
ATOM 9749 O O . ASP B 1 433 ? 7.258 15.078 33.969 1 47.19 433 ASP B O 1
ATOM 9753 N N . ASP B 1 434 ? 7.172 15.102 36.188 1 60.62 434 ASP B N 1
ATOM 9754 C CA . ASP B 1 434 ? 5.762 14.75 36.312 1 60.62 434 ASP B CA 1
ATOM 9755 C C . ASP B 1 434 ? 4.863 15.938 36 1 60.62 434 ASP B C 1
ATOM 9757 O O . ASP B 1 434 ? 5.215 17.094 36.281 1 60.62 434 ASP B O 1
ATOM 9761 N N . PHE B 1 435 ? 4.125 15.961 35.062 1 75.75 435 PHE B N 1
ATOM 9762 C CA . PHE B 1 435 ? 3.133 16.953 34.688 1 75.75 435 PHE B CA 1
ATOM 9763 C C . PHE B 1 435 ? 1.726 16.484 35.031 1 75.75 435 PHE B C 1
ATOM 9765 O O . PHE B 1 435 ? 1.472 15.273 35.062 1 75.75 435 PHE B O 1
ATOM 9772 N N . GLY B 1 436 ? 0.977 17.516 35.469 1 81.44 436 GLY B N 1
ATOM 9773 C CA . GLY B 1 436 ? -0.454 17.266 35.531 1 81.44 436 GLY B CA 1
ATOM 9774 C C . GLY B 1 436 ? -1.2 17.812 34.312 1 81.44 436 GLY B C 1
ATOM 9775 O O . GLY B 1 436 ? -0.887 18.891 33.812 1 81.44 436 GLY B O 1
ATOM 9776 N N . ALA B 1 437 ? -2.111 17.078 33.844 1 90.25 437 ALA B N 1
ATOM 9777 C CA . ALA B 1 437 ? -2.93 17.531 32.719 1 90.25 437 ALA B CA 1
ATOM 9778 C C . ALA B 1 437 ? -4.109 18.375 33.219 1 90.25 437 ALA B C 1
ATOM 9780 O O . ALA B 1 437 ? -4.812 17.969 34.156 1 90.25 437 ALA B O 1
ATOM 9781 N N . VAL B 1 438 ? -4.316 19.531 32.562 1 93.56 438 VAL B N 1
ATOM 9782 C CA . VAL B 1 438 ? -5.488 20.344 32.875 1 93.56 438 VAL B CA 1
ATOM 9783 C C . VAL B 1 438 ? -6.758 19.578 32.5 1 93.56 438 VAL B C 1
ATOM 9785 O O . VAL B 1 438 ? -6.836 18.984 31.422 1 93.56 438 VAL B O 1
ATOM 9788 N N . ASP B 1 439 ? -7.746 19.531 33.406 1 94.25 439 ASP B N 1
ATOM 9789 C CA . ASP B 1 439 ? -8.992 18.828 33.125 1 94.25 439 ASP B CA 1
ATOM 9790 C C . ASP B 1 439 ? -9.961 19.703 32.344 1 94.25 439 ASP B C 1
ATOM 9792 O O . ASP B 1 439 ? -10.852 20.328 32.906 1 94.25 439 ASP B O 1
ATOM 9796 N N . PHE B 1 440 ? -9.914 19.656 31.125 1 95.44 440 PHE B N 1
ATOM 9797 C CA . PHE B 1 440 ? -10.727 20.516 30.266 1 95.44 440 PHE B CA 1
ATOM 9798 C C . PHE B 1 440 ? -12.18 20.047 30.25 1 95.44 440 PHE B C 1
ATOM 9800 O O . PHE B 1 440 ? -13.016 20.625 29.562 1 95.44 440 PHE B O 1
ATOM 9807 N N . THR B 1 441 ? -12.469 18.984 30.953 1 93.69 441 THR B N 1
ATOM 9808 C CA . THR B 1 441 ? -13.859 18.609 31.141 1 93.69 441 THR B CA 1
ATOM 9809 C C . THR B 1 441 ? -14.477 19.344 32.344 1 93.69 441 THR B C 1
ATOM 9811 O O . THR B 1 441 ? -15.68 19.234 32.594 1 93.69 441 THR B O 1
ATOM 9814 N N . ASN B 1 442 ? -13.672 20.016 33 1 94.12 442 ASN B N 1
ATOM 9815 C CA . ASN B 1 442 ? -14.07 20.844 34.156 1 94.12 442 ASN B CA 1
ATOM 9816 C C . ASN B 1 442 ? -14.172 22.312 33.75 1 94.12 442 ASN B C 1
ATOM 9818 O O . ASN B 1 442 ? -13.195 22.922 33.312 1 94.12 442 ASN B O 1
ATOM 9822 N N . ASP B 1 443 ? -15.273 22.938 34.062 1 94.06 443 ASP B N 1
ATOM 9823 C CA . ASP B 1 443 ? -15.516 24.328 33.656 1 94.06 443 ASP B CA 1
ATOM 9824 C C . ASP B 1 443 ? -14.539 25.281 34.375 1 94.06 443 ASP B C 1
ATOM 9826 O O . ASP B 1 443 ? -14.078 26.25 33.75 1 94.06 443 ASP B O 1
ATOM 9830 N N . ASP B 1 444 ? -14.352 25 35.562 1 95.56 444 ASP B N 1
ATOM 9831 C CA . ASP B 1 444 ? -13.438 25.859 36.312 1 95.56 444 ASP B CA 1
ATOM 9832 C C . ASP B 1 444 ? -12.016 25.766 35.75 1 95.56 444 ASP B C 1
ATOM 9834 O O . ASP B 1 444 ? -11.281 26.75 35.75 1 95.56 444 ASP B O 1
ATOM 9838 N N . ALA B 1 445 ? -11.633 24.578 35.438 1 96 445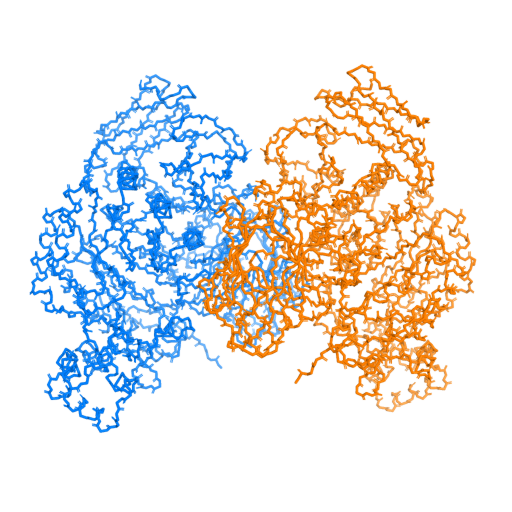 ALA B N 1
ATOM 9839 C CA . ALA B 1 445 ? -10.32 24.391 34.812 1 96 445 ALA B CA 1
ATOM 9840 C C . ALA B 1 445 ? -10.227 25.141 33.5 1 96 445 ALA B C 1
ATOM 9842 O O . ALA B 1 445 ? -9.203 25.766 33.188 1 96 445 ALA B O 1
ATOM 9843 N N . CYS B 1 446 ? -11.281 25.062 32.719 1 96.75 446 CYS B N 1
ATOM 9844 C CA . CYS B 1 446 ? -11.328 25.797 31.438 1 96.75 446 CYS B CA 1
ATOM 9845 C C . CYS B 1 446 ? -11.18 27.297 31.672 1 96.75 446 CYS B C 1
ATOM 9847 O O . CYS B 1 446 ? -10.438 27.969 30.969 1 96.75 446 CYS B O 1
ATOM 9849 N N . ARG B 1 447 ? -11.867 27.766 32.625 1 96.69 447 ARG B N 1
ATOM 9850 C CA . ARG B 1 447 ? -11.805 29.188 32.938 1 96.69 447 ARG B CA 1
ATOM 9851 C C . ARG B 1 447 ? -10.406 29.594 33.406 1 96.69 447 ARG B C 1
ATOM 9853 O O . ARG B 1 447 ? -9.898 30.641 33 1 96.69 447 ARG B O 1
ATOM 9860 N N . ALA B 1 448 ? -9.914 28.766 34.281 1 96.56 448 ALA B N 1
ATOM 9861 C CA . ALA B 1 448 ? -8.562 29.062 34.75 1 96.56 448 ALA B CA 1
ATOM 9862 C C . ALA B 1 448 ? -7.566 29.141 33.594 1 96.56 448 ALA B C 1
ATOM 9864 O O . ALA B 1 448 ? -6.723 30.031 33.562 1 96.56 448 ALA B O 1
ATOM 9865 N N . TYR B 1 449 ? -7.633 28.172 32.719 1 97.06 449 TYR B N 1
ATOM 9866 C CA . TYR B 1 449 ? -6.73 28.156 31.578 1 97.06 449 TYR B CA 1
ATOM 9867 C C . TYR B 1 449 ? -6.984 29.344 30.656 1 97.06 449 TYR B C 1
ATOM 9869 O O . TYR B 1 449 ? -6.043 29.984 30.188 1 97.06 449 TYR B O 1
ATOM 9877 N N . SER B 1 450 ? -8.227 29.625 30.375 1 97.75 450 SER B N 1
ATOM 9878 C CA . SER B 1 450 ? -8.617 30.781 29.578 1 97.75 450 SER B CA 1
ATOM 9879 C C . SER B 1 450 ? -8.039 32.062 30.156 1 97.75 450 SER B C 1
ATOM 9881 O O . SER B 1 450 ? -7.613 32.938 29.406 1 97.75 450 SER B O 1
ATOM 9883 N N . GLU B 1 451 ? -8.07 32.125 31.406 1 96.56 451 GLU B N 1
ATOM 9884 C CA . GLU B 1 451 ? -7.543 33.344 32.062 1 96.56 451 GLU B CA 1
ATOM 9885 C C . GLU B 1 451 ? -6.047 33.5 31.797 1 96.56 451 GLU B C 1
ATOM 9887 O O . GLU B 1 451 ? -5.555 34.625 31.641 1 96.56 451 GLU B O 1
ATOM 9892 N N . ARG B 1 452 ? -5.332 32.469 31.875 1 95.62 452 ARG B N 1
ATOM 9893 C CA . ARG B 1 452 ? -3.906 32.5 31.578 1 95.62 452 ARG B CA 1
ATOM 9894 C C . ARG B 1 452 ? -3.67 32.938 30.125 1 95.62 452 ARG B C 1
ATOM 9896 O O . ARG B 1 452 ? -2.771 33.719 29.844 1 95.62 452 ARG B O 1
ATOM 9903 N N . ILE B 1 453 ? -4.43 32.406 29.203 1 97.69 453 ILE B N 1
ATOM 9904 C CA . ILE B 1 453 ? -4.324 32.75 27.797 1 97.69 453 ILE B CA 1
ATOM 9905 C C . ILE B 1 453 ? -4.656 34.25 27.625 1 97.69 453 ILE B C 1
ATOM 9907 O O . ILE B 1 453 ? -3.971 34.969 26.875 1 97.69 453 ILE B O 1
ATOM 9911 N N . ARG B 1 454 ? -5.719 34.656 28.297 1 97.12 454 ARG B N 1
ATOM 9912 C CA . ARG B 1 454 ? -6.133 36.062 28.234 1 97.12 454 ARG B CA 1
ATOM 9913 C C . ARG B 1 454 ? -4.996 36.969 28.656 1 97.12 454 ARG B C 1
ATOM 9915 O O . ARG B 1 454 ? -4.77 38.031 28.016 1 97.12 454 ARG B O 1
ATOM 9922 N N . GLN B 1 455 ? -4.316 36.594 29.672 1 96.19 455 GLN B N 1
ATOM 9923 C CA . GLN B 1 455 ? -3.201 37.406 30.156 1 96.19 455 GLN B CA 1
ATOM 9924 C C . GLN B 1 455 ? -2.119 37.531 29.094 1 96.19 455 GLN B C 1
ATOM 9926 O O . GLN B 1 455 ? -1.541 38.625 28.938 1 96.19 455 GLN B O 1
ATOM 9931 N N . LEU B 1 456 ? -1.81 36.438 28.406 1 96.69 456 LEU B N 1
ATOM 9932 C CA . LEU B 1 456 ? -0.823 36.5 27.328 1 96.69 456 LEU B CA 1
ATOM 9933 C C . LEU B 1 456 ? -1.292 37.438 26.203 1 96.69 456 LEU B C 1
ATOM 9935 O O . LEU B 1 456 ? -0.505 38.219 25.672 1 96.69 456 LEU B O 1
ATOM 9939 N N . LEU B 1 457 ? -2.576 37.344 25.875 1 97.62 457 LEU B N 1
ATOM 9940 C CA . LEU B 1 457 ? -3.145 38.156 24.812 1 97.62 457 LEU B CA 1
ATOM 9941 C C . LEU B 1 457 ? -3.158 39.625 25.203 1 97.62 457 LEU B C 1
ATOM 9943 O O . LEU B 1 457 ? -2.865 40.5 24.391 1 97.62 457 LEU B O 1
ATOM 9947 N N . GLU B 1 458 ? -3.463 39.906 26.453 1 96.56 458 GLU B N 1
ATOM 9948 C CA . GLU B 1 458 ? -3.5 41.25 26.953 1 96.56 458 GLU B CA 1
ATOM 9949 C C . GLU B 1 458 ? -2.1 41.875 27.016 1 96.56 458 GLU B C 1
ATOM 9951 O O . GLU B 1 458 ? -1.929 43.062 26.859 1 96.56 458 GLU B O 1
ATOM 9956 N N . LEU B 1 459 ? -1.175 41 27.25 1 95.81 459 LEU B N 1
ATOM 9957 C CA . LEU B 1 459 ? 0.214 41.438 27.266 1 95.81 459 LEU B CA 1
ATOM 9958 C C . LEU B 1 459 ? 0.659 41.875 25.875 1 95.81 459 LEU B C 1
ATOM 9960 O O . LEU B 1 459 ? 1.552 42.719 25.734 1 95.81 459 LEU B O 1
ATOM 9964 N N . GLY B 1 460 ? 0.107 41.219 24.828 1 96.81 460 GLY B N 1
ATOM 9965 C CA . GLY B 1 460 ? 0.436 41.656 23.484 1 96.81 460 GLY B CA 1
ATOM 9966 C C . GLY B 1 460 ? 0.459 40.531 22.469 1 96.81 460 GLY B C 1
ATOM 9967 O O . GLY B 1 460 ? 0.566 40.75 21.266 1 96.81 460 GLY B O 1
ATOM 9968 N N . ALA B 1 461 ? 0.416 39.25 22.891 1 97.38 461 ALA B N 1
ATOM 9969 C CA . ALA B 1 461 ? 0.36 38.156 21.953 1 97.38 461 ALA B CA 1
ATOM 9970 C C . ALA B 1 461 ? -0.869 38.25 21.047 1 97.38 461 ALA B C 1
ATOM 9972 O O . ALA B 1 461 ? -1.912 38.75 21.469 1 97.38 461 ALA B O 1
ATOM 9973 N N . ASP B 1 462 ? -0.769 37.844 19.828 1 97.94 462 ASP B N 1
ATOM 9974 C CA . ASP B 1 462 ? -1.885 37.906 18.891 1 97.94 462 ASP B CA 1
ATOM 9975 C C . ASP B 1 462 ? -2.539 36.531 18.719 1 97.94 462 ASP B C 1
ATOM 9977 O O . ASP B 1 462 ? -3.715 36.438 18.359 1 97.94 462 ASP B O 1
ATOM 9981 N N . THR B 1 463 ? -1.812 35.5 18.844 1 97.94 463 THR B N 1
ATOM 9982 C CA . THR B 1 463 ? -2.332 34.125 18.781 1 97.94 463 THR B CA 1
ATOM 9983 C C . THR B 1 463 ? -1.456 33.156 19.578 1 97.94 463 THR B C 1
ATOM 9985 O O . THR B 1 463 ? -0.492 33.594 20.219 1 97.94 463 THR B O 1
ATOM 9988 N N . ILE B 1 464 ? -1.896 31.859 19.578 1 97.75 464 ILE B N 1
ATOM 9989 C CA . ILE B 1 464 ? -1.272 30.875 20.469 1 97.75 464 ILE B CA 1
ATOM 9990 C C . ILE B 1 464 ? -0.927 29.625 19.672 1 97.75 464 ILE B C 1
ATOM 9992 O O . ILE B 1 464 ? -1.717 29.172 18.844 1 97.75 464 ILE B O 1
ATOM 9996 N N . LYS B 1 465 ? 0.283 29.109 19.812 1 96.75 465 LYS B N 1
ATOM 9997 C CA . LYS B 1 465 ? 0.595 27.75 19.422 1 96.75 465 LYS B CA 1
ATOM 9998 C C . LYS B 1 465 ? 0.162 26.75 20.5 1 96.75 465 LYS B C 1
ATOM 10000 O O . LYS B 1 465 ? 0.688 26.766 21.609 1 96.75 465 LYS B O 1
ATOM 10005 N N . THR B 1 466 ? -0.829 25.969 20.172 1 96.5 466 THR B N 1
ATOM 10006 C CA . THR B 1 466 ? -1.278 24.922 21.078 1 96.5 466 THR B CA 1
ATOM 10007 C C . THR B 1 466 ? -0.511 23.625 20.828 1 96.5 466 THR B C 1
ATOM 10009 O O . THR B 1 466 ? -0.946 22.781 20.031 1 96.5 466 THR B O 1
ATOM 10012 N N . ASP B 1 467 ? 0.554 23.469 21.562 1 92.06 467 ASP B N 1
ATOM 10013 C CA . ASP B 1 467 ? 1.418 22.297 21.422 1 92.06 467 ASP B CA 1
ATOM 10014 C C . ASP B 1 467 ? 0.917 21.141 22.281 1 92.06 467 ASP B C 1
ATOM 10016 O O . ASP B 1 467 ? 0.219 21.359 23.281 1 92.06 467 ASP B O 1
ATOM 10020 N N . TYR B 1 468 ? 1.129 19.984 21.859 1 89.56 468 TYR B N 1
ATOM 10021 C CA . TYR B 1 468 ? 0.806 18.75 22.578 1 89.56 468 TYR B CA 1
ATOM 10022 C C . TYR B 1 468 ? -0.703 18.578 22.703 1 89.56 468 TYR B C 1
ATOM 10024 O O . TYR B 1 468 ? -1.463 19.031 21.844 1 89.56 468 TYR B O 1
ATOM 10032 N N . GLY B 1 469 ? -1.141 17.828 23.656 1 89.31 469 GLY B N 1
ATOM 10033 C CA . GLY B 1 469 ? -2.527 17.438 23.875 1 89.31 469 GLY B CA 1
ATOM 10034 C C . GLY B 1 469 ? -2.758 15.945 23.75 1 89.31 469 GLY B C 1
ATOM 10035 O O . GLY B 1 469 ? -3.775 15.43 24.219 1 89.31 469 GLY B O 1
ATOM 10036 N N . GLU B 1 470 ? -1.831 15.258 23.203 1 88.38 470 GLU B N 1
ATOM 10037 C CA . GLU B 1 470 ? -1.985 13.828 22.969 1 88.38 470 GLU B CA 1
ATOM 10038 C C . GLU B 1 470 ? -1.597 13.016 24.203 1 88.38 470 GLU B C 1
ATOM 10040 O O . GLU B 1 470 ? -1.728 11.789 24.219 1 88.38 470 GLU B O 1
ATOM 10045 N N . GLY B 1 471 ? -1.236 13.648 25.328 1 83.69 471 GLY B N 1
ATOM 10046 C CA . GLY B 1 471 ? -0.766 12.938 26.5 1 83.69 471 GLY B CA 1
ATOM 10047 C C . GLY B 1 471 ? -1.842 12.75 27.547 1 83.69 471 GLY B C 1
ATOM 10048 O O . GLY B 1 471 ? -1.559 12.289 28.656 1 83.69 471 GLY B O 1
ATOM 10049 N N . ALA B 1 472 ? -3.057 13.117 27.234 1 85.12 472 ALA B N 1
ATOM 10050 C CA . ALA B 1 472 ? -4.141 12.906 28.188 1 85.12 472 ALA B CA 1
ATOM 10051 C C . ALA B 1 472 ? -4.363 11.422 28.453 1 85.12 472 ALA B C 1
ATOM 10053 O O . ALA B 1 472 ? -4.469 10.625 27.516 1 85.12 472 ALA B O 1
ATOM 10054 N N . PRO B 1 473 ? -4.414 11.07 29.672 1 83.94 473 PRO B N 1
ATOM 10055 C CA . PRO B 1 473 ? -4.5 9.641 29.969 1 83.94 473 PRO B CA 1
ATOM 10056 C C . PRO B 1 473 ? -5.852 9.039 29.594 1 83.94 473 PRO B C 1
ATOM 10058 O O . PRO B 1 473 ? -6.895 9.641 29.844 1 83.94 473 PRO B O 1
ATOM 10061 N N . GLU B 1 474 ? -5.793 7.941 29.062 1 84.38 474 GLU B N 1
ATOM 10062 C CA . GLU B 1 474 ? -7.004 7.223 28.672 1 84.38 474 GLU B CA 1
ATOM 10063 C C . GLU B 1 474 ? -7.824 6.812 29.891 1 84.38 474 GLU B C 1
ATOM 10065 O O . GLU B 1 474 ? -9.055 6.82 29.844 1 84.38 474 GLU B O 1
ATOM 10070 N N . ASN B 1 475 ? -7.16 6.43 30.984 1 84 475 ASN B N 1
ATOM 10071 C CA . ASN B 1 475 ? -7.824 6.004 32.219 1 84 475 ASN B CA 1
ATOM 10072 C C . ASN B 1 475 ? -7.855 7.121 33.25 1 84 475 ASN B C 1
ATOM 10074 O O . ASN B 1 475 ? -7.879 6.855 34.469 1 84 475 ASN B O 1
ATOM 10078 N N . GLY B 1 476 ? -7.84 8.289 32.781 1 87.56 476 GLY B N 1
ATOM 10079 C CA . GLY B 1 476 ? -7.859 9.43 33.656 1 87.56 476 GLY B CA 1
ATOM 10080 C C . GLY B 1 476 ? -9.203 9.633 34.344 1 87.56 476 GLY B C 1
ATOM 10081 O O . GLY B 1 476 ? -10.242 9.297 33.781 1 87.56 476 GLY B O 1
ATOM 10082 N N . GLU B 1 477 ? -9.133 10.047 35.594 1 90 477 GLU B N 1
ATOM 10083 C CA . GLU B 1 477 ? -10.312 10.516 36.312 1 90 477 GLU B CA 1
ATOM 10084 C C . GLU B 1 477 ? -10.594 11.984 36 1 90 477 GLU B C 1
ATOM 10086 O O . GLU B 1 477 ? -10.023 12.875 36.656 1 90 477 GLU B O 1
ATOM 10091 N N . TYR B 1 478 ? -11.5 12.227 35.125 1 92.31 478 TYR B N 1
ATOM 10092 C CA . TYR B 1 478 ? -11.906 13.57 34.75 1 92.31 478 TYR B CA 1
ATOM 10093 C C . TYR B 1 478 ? -13.117 14.031 35.562 1 92.31 478 TYR B C 1
ATOM 10095 O O . TYR B 1 478 ? -13.75 13.227 36.25 1 92.31 478 TYR B O 1
ATOM 10103 N N . SER B 1 479 ? -13.414 15.227 35.438 1 90.31 479 SER B N 1
ATOM 10104 C CA . SER B 1 479 ? -14.57 15.758 36.156 1 90.31 479 SER B CA 1
ATOM 10105 C C . SER B 1 479 ? -15.859 15.078 35.719 1 90.31 479 SER B C 1
ATOM 10107 O O . SER B 1 479 ? -16.781 14.898 36.531 1 90.31 479 SER B O 1
ATOM 10109 N N . VAL B 1 480 ? -15.852 14.68 34.5 1 88.88 480 VAL B N 1
ATOM 10110 C CA . VAL B 1 480 ? -17.047 14.055 33.969 1 88.88 480 VAL B CA 1
ATOM 10111 C C . VAL B 1 480 ? -16.984 12.547 34.156 1 88.88 480 VAL B C 1
ATOM 10113 O O . VAL B 1 480 ? -17.906 11.82 33.781 1 88.88 480 VAL B O 1
ATOM 10116 N N . GLY B 1 481 ? -15.969 12.102 34.75 1 86.44 481 GLY B N 1
ATOM 10117 C CA . GLY B 1 481 ? -15.836 10.68 35.031 1 86.44 481 GLY B CA 1
ATOM 10118 C C . GLY B 1 481 ? -14.719 10.016 34.25 1 86.44 481 GLY B C 1
ATOM 10119 O O . GLY B 1 481 ? -13.977 10.688 33.531 1 86.44 481 GLY B O 1
ATOM 10120 N N . ILE B 1 482 ? -14.609 8.727 34.531 1 82.69 482 ILE B N 1
ATOM 10121 C CA . ILE B 1 482 ? -13.625 7.93 33.812 1 82.69 482 ILE B CA 1
ATOM 10122 C C . ILE B 1 482 ? -14.219 7.441 32.469 1 82.69 482 ILE B C 1
ATOM 10124 O O . ILE B 1 482 ? -15.188 6.68 32.469 1 82.69 482 ILE B O 1
ATOM 10128 N N . ASN B 1 483 ? -13.641 7.969 31.406 1 85 483 ASN B N 1
ATOM 10129 C CA . ASN B 1 483 ? -14.047 7.625 30.047 1 85 483 ASN B CA 1
ATOM 10130 C C . ASN B 1 483 ? -12.867 7.656 29.078 1 85 483 ASN B C 1
ATOM 10132 O O . ASN B 1 483 ? -12.328 8.727 28.781 1 85 483 ASN B O 1
ATOM 10136 N N . PRO B 1 484 ? -12.523 6.5 28.516 1 87.25 484 PRO B N 1
ATOM 10137 C CA . PRO B 1 484 ? -11.352 6.422 27.641 1 87.25 484 PRO B CA 1
ATOM 10138 C C . PRO B 1 484 ? -11.492 7.273 26.375 1 87.25 484 PRO B C 1
ATOM 10140 O O . PRO B 1 484 ? -10.484 7.637 25.766 1 87.25 484 PRO B O 1
ATOM 10143 N N . CYS B 1 485 ? -12.695 7.645 26.047 1 90.25 485 CYS B N 1
ATOM 10144 C CA . CYS B 1 485 ? -12.93 8.414 24.828 1 90.25 485 CYS B CA 1
ATOM 10145 C C . CYS B 1 485 ? -12.406 9.836 24.984 1 90.25 485 CYS B C 1
ATOM 10147 O O . CYS B 1 485 ? -12.156 10.523 23.984 1 90.25 485 CYS B O 1
ATOM 10149 N N . ILE B 1 486 ? -12.211 10.227 26.203 1 92.44 486 ILE B N 1
ATOM 10150 C CA . ILE B 1 486 ? -11.773 11.594 26.453 1 92.44 486 ILE B CA 1
ATOM 10151 C C . ILE B 1 486 ? -10.359 11.797 25.906 1 92.44 486 ILE B C 1
ATOM 10153 O O . ILE B 1 486 ? -9.984 12.914 25.547 1 92.44 486 ILE B O 1
ATOM 10157 N N . HIS B 1 487 ? -9.656 10.711 25.812 1 92.75 487 HIS B N 1
ATOM 10158 C CA . HIS B 1 487 ? -8.289 10.812 25.312 1 92.75 487 HIS B CA 1
ATOM 10159 C C . HIS B 1 487 ? -8.266 11.508 23.953 1 92.75 487 HIS B C 1
ATOM 10161 O O . HIS B 1 487 ? -7.52 12.469 23.766 1 92.75 487 HIS B O 1
ATOM 10167 N N . ASN B 1 488 ? -9.078 11.07 22.984 1 94.38 488 ASN B N 1
ATOM 10168 C CA . ASN B 1 488 ? -9.109 11.664 21.656 1 94.38 488 ASN B CA 1
ATOM 10169 C C . ASN B 1 488 ? -9.836 13.008 21.656 1 94.38 488 ASN B C 1
ATOM 10171 O O . ASN B 1 488 ? -9.594 13.852 20.797 1 94.38 488 ASN B O 1
ATOM 10175 N N . LEU B 1 489 ? -10.703 13.195 22.609 1 95.06 489 LEU B N 1
ATOM 10176 C CA . LEU B 1 489 ? -11.477 14.43 22.719 1 95.06 489 LEU B CA 1
ATOM 10177 C C . LEU B 1 489 ? -10.648 15.547 23.344 1 95.06 489 LEU B C 1
ATOM 10179 O O . LEU B 1 489 ? -10.867 16.719 23.062 1 95.06 489 LEU B O 1
ATOM 10183 N N . TYR B 1 490 ? -9.719 15.172 24.156 1 94.31 490 TYR B N 1
ATOM 10184 C CA . TYR B 1 490 ? -8.969 16.094 24.984 1 94.31 490 TYR B CA 1
ATOM 10185 C C . TYR B 1 490 ? -8.336 17.203 24.156 1 94.31 490 TYR B C 1
ATOM 10187 O O . TYR B 1 490 ? -8.516 18.391 24.453 1 94.31 490 TYR B O 1
ATOM 10195 N N . PRO B 1 491 ? -7.613 16.875 23.094 1 96.31 491 PRO B N 1
ATOM 10196 C CA . PRO B 1 491 ? -7.02 17.969 22.312 1 96.31 491 PRO B CA 1
ATOM 10197 C C . PRO B 1 491 ? -8.062 18.875 21.672 1 96.31 491 PRO B C 1
ATOM 10199 O O . PRO B 1 491 ? -7.797 20.062 21.438 1 96.31 491 PRO B O 1
ATOM 10202 N N . VAL B 1 492 ? -9.227 18.391 21.391 1 96.19 492 VAL B N 1
ATOM 10203 C CA . VAL B 1 492 ? -10.297 19.203 20.828 1 96.19 492 VAL B CA 1
ATOM 10204 C C . VAL B 1 492 ? -10.758 20.234 21.859 1 96.19 492 VAL B C 1
ATOM 10206 O O . VAL B 1 492 ? -10.906 21.406 21.531 1 96.19 492 VAL B O 1
ATOM 10209 N N . LEU B 1 493 ? -10.969 19.75 23.062 1 95.5 493 LEU B N 1
ATOM 10210 C CA . LEU B 1 493 ? -11.391 20.641 24.125 1 95.5 493 LEU B CA 1
ATOM 10211 C C . LEU B 1 493 ? -10.32 21.688 24.406 1 95.5 493 LEU B C 1
ATOM 10213 O O . LEU B 1 493 ? -10.625 22.875 24.578 1 95.5 493 LEU B O 1
ATOM 10217 N N . TYR B 1 494 ? -9.086 21.266 24.469 1 96.38 494 TYR B N 1
ATOM 10218 C CA . TYR B 1 494 ? -7.938 22.141 24.688 1 96.38 494 TYR B CA 1
ATOM 10219 C C . TYR B 1 494 ? -7.902 23.266 23.656 1 96.38 494 TYR B C 1
ATOM 10221 O O . TYR B 1 494 ? -7.859 24.438 24.016 1 96.38 494 TYR B O 1
ATOM 10229 N N . ASN B 1 495 ? -7.996 22.906 22.406 1 97.69 495 ASN B N 1
ATOM 10230 C CA . ASN B 1 495 ? -7.922 23.891 21.328 1 97.69 495 ASN B CA 1
ATOM 10231 C C . ASN B 1 495 ? -9.164 24.781 21.297 1 97.69 495 ASN B C 1
ATOM 10233 O O . ASN B 1 495 ? -9.078 25.969 20.984 1 97.69 495 ASN B O 1
ATOM 10237 N N . LYS B 1 496 ? -10.305 24.219 21.609 1 96.38 496 LYS B N 1
ATOM 10238 C CA . LYS B 1 496 ? -11.531 25.016 21.672 1 96.38 496 LYS B CA 1
ATOM 10239 C C . LYS B 1 496 ? -11.414 26.125 22.703 1 96.38 496 LYS B C 1
ATOM 10241 O O . LYS B 1 496 ? -11.773 27.266 22.422 1 96.38 496 LYS B O 1
ATOM 10246 N N . VAL B 1 497 ? -10.898 25.781 23.875 1 97.31 497 VAL B N 1
ATOM 10247 C CA . VAL B 1 497 ? -10.758 26.75 24.953 1 97.31 497 VAL B CA 1
ATOM 10248 C C . VAL B 1 497 ? -9.859 27.906 24.5 1 97.31 497 VAL B C 1
ATOM 10250 O O . VAL B 1 497 ? -10.195 29.078 24.672 1 97.31 497 VAL B O 1
ATOM 10253 N N . VAL B 1 498 ? -8.734 27.562 23.906 1 98.12 498 VAL B N 1
ATOM 10254 C CA . VAL B 1 498 ? -7.773 28.578 23.469 1 98.12 498 VAL B CA 1
ATOM 10255 C C . VAL B 1 498 ? -8.375 29.391 22.328 1 98.12 498 VAL B C 1
ATOM 10257 O O . VAL B 1 498 ? -8.305 30.625 22.344 1 98.12 498 VAL B O 1
ATOM 10260 N N . TYR B 1 499 ? -8.977 28.734 21.375 1 97.88 499 TYR B N 1
ATOM 10261 C CA . TYR B 1 499 ? -9.547 29.375 20.188 1 97.88 499 TYR B CA 1
ATOM 10262 C C . TYR B 1 499 ? -10.633 30.375 20.578 1 97.88 499 TYR B C 1
ATOM 10264 O O . TYR B 1 499 ? -10.648 31.5 20.094 1 97.88 499 TYR B O 1
ATOM 10272 N N . GLU B 1 500 ? -11.5 29.953 21.422 1 97.06 500 GLU B N 1
ATOM 10273 C CA . GLU B 1 500 ? -12.609 30.812 21.844 1 97.06 500 GLU B CA 1
ATOM 10274 C C . GLU B 1 500 ? -12.109 31.984 22.688 1 97.06 500 GLU B C 1
ATOM 10276 O O . GLU B 1 500 ? -12.672 33.094 22.641 1 97.06 500 GLU B O 1
ATOM 10281 N N . THR B 1 501 ? -11.086 31.703 23.484 1 98 501 THR B N 1
ATOM 10282 C CA . THR B 1 501 ? -10.484 32.812 24.234 1 98 501 THR B CA 1
ATOM 10283 C C . THR B 1 501 ? -9.93 33.875 23.281 1 98 501 THR B C 1
ATOM 10285 O O . THR B 1 501 ? -10.141 35.062 23.5 1 98 501 THR B O 1
ATOM 10288 N N . ILE B 1 502 ? -9.219 33.438 22.266 1 98.25 502 ILE B N 1
ATOM 10289 C CA . ILE B 1 502 ? -8.68 34.375 21.281 1 98.25 502 ILE B CA 1
ATOM 10290 C C . ILE B 1 502 ? -9.828 35.125 20.609 1 98.25 502 ILE B C 1
ATOM 10292 O O . ILE B 1 502 ? -9.75 36.344 20.406 1 98.25 502 ILE B O 1
ATOM 10296 N N . ARG B 1 503 ? -10.875 34.406 20.234 1 96.75 503 ARG B N 1
ATOM 10297 C CA . ARG B 1 503 ? -12.039 35.031 19.594 1 96.75 503 ARG B CA 1
ATOM 10298 C C . ARG B 1 503 ? -12.617 36.156 20.453 1 96.75 503 ARG B C 1
ATOM 10300 O O . ARG B 1 503 ? -12.938 37.219 19.938 1 96.75 503 ARG B O 1
ATOM 10307 N N . SER B 1 504 ? -12.727 35.906 21.688 1 96.38 504 SER B N 1
ATOM 10308 C CA . SER B 1 504 ? -13.359 36.844 22.594 1 96.38 504 SER B CA 1
ATOM 10309 C C . SER B 1 504 ? -12.555 38.125 22.703 1 96.38 504 SER B C 1
ATOM 10311 O O . SER B 1 504 ? -13.125 39.219 22.891 1 96.38 504 SER B O 1
ATOM 10313 N N . LEU B 1 505 ? -11.281 38.031 22.5 1 96.06 505 LEU B N 1
ATOM 10314 C CA . LEU B 1 505 ? -10.438 39.188 22.719 1 96.06 505 LEU B CA 1
ATOM 10315 C C . LEU B 1 505 ? -10 39.812 21.406 1 96.06 505 LEU B C 1
ATOM 10317 O O . LEU B 1 505 ? -9.844 41.031 21.297 1 96.06 505 LEU B O 1
ATOM 10321 N N . LYS B 1 506 ? -9.766 39 20.406 1 93.56 506 LYS B N 1
ATOM 10322 C CA . LYS B 1 506 ? -9.156 39.469 19.172 1 93.56 506 LYS B CA 1
ATOM 10323 C C . LYS B 1 506 ? -10.172 39.469 18.031 1 93.56 506 LYS B C 1
ATOM 10325 O O . LYS B 1 506 ? -9.945 40.094 17 1 93.56 506 LYS B O 1
ATOM 10330 N N . GLY B 1 507 ? -11.281 38.812 18.125 1 90.38 507 GLY B N 1
ATOM 10331 C CA . GLY B 1 507 ? -12.328 38.781 17.125 1 90.38 507 GLY B CA 1
ATOM 10332 C C . GLY B 1 507 ? -12.086 37.719 16.062 1 90.38 507 GLY B C 1
ATOM 10333 O O . GLY B 1 507 ? -12.992 36.938 15.727 1 90.38 507 GLY B O 1
ATOM 10334 N N . GLU B 1 508 ? -10.945 37.656 15.445 1 91.75 508 GLU B N 1
ATOM 10335 C CA . GLU B 1 508 ? -10.586 36.656 14.445 1 91.75 508 GLU B CA 1
ATOM 10336 C C . GLU B 1 508 ? -9.578 35.656 15 1 91.75 508 GLU B C 1
ATOM 10338 O O . GLU B 1 508 ? -8.367 35.875 14.93 1 91.75 508 GLU B O 1
ATOM 10343 N N . PRO B 1 509 ? -10.039 34.531 15.328 1 95.69 509 PRO B N 1
ATOM 10344 C CA . PRO B 1 509 ? -9.156 33.594 16.031 1 95.69 509 PRO B CA 1
ATOM 10345 C C . PRO B 1 509 ? -8.391 32.688 15.078 1 95.69 509 PRO B C 1
ATOM 10347 O O . PRO B 1 509 ? -8.852 32.406 13.961 1 95.69 509 PRO B O 1
ATOM 10350 N N . ILE B 1 510 ? -7.258 32.281 15.422 1 97.5 510 ILE B N 1
ATOM 10351 C CA . ILE B 1 510 ? -6.453 31.219 14.812 1 97.5 510 ILE B CA 1
ATOM 10352 C C . ILE B 1 510 ? -5.57 30.562 15.875 1 97.5 510 ILE B C 1
ATOM 10354 O O . ILE B 1 510 ? -5.156 31.219 16.828 1 97.5 510 ILE B O 1
ATOM 10358 N N . VAL B 1 511 ? -5.395 29.312 15.789 1 97.62 511 VAL B N 1
ATOM 10359 C CA . VAL B 1 511 ? -4.441 28.609 16.625 1 97.62 511 VAL B CA 1
ATOM 10360 C C . VAL B 1 511 ? -3.49 27.781 15.758 1 97.62 511 VAL B C 1
ATOM 10362 O O . VAL B 1 511 ? -3.865 27.344 14.672 1 97.62 511 VAL B O 1
ATOM 10365 N N . TRP B 1 512 ? -2.26 27.719 16.125 1 97.31 512 TRP B N 1
ATOM 10366 C CA . TRP B 1 512 ? -1.283 26.828 15.492 1 97.31 512 TRP B CA 1
ATOM 10367 C C . TRP B 1 512 ? -1.126 25.547 16.281 1 97.31 512 TRP B C 1
ATOM 10369 O O . TRP B 1 512 ? -0.255 25.438 17.156 1 97.31 512 TRP B O 1
ATOM 10379 N N . GLY B 1 513 ? -1.917 24.531 15.93 1 96.31 513 GLY B N 1
ATOM 10380 C CA . GLY B 1 513 ? -1.966 23.328 16.75 1 96.31 513 GLY B CA 1
ATOM 10381 C C . GLY B 1 513 ? -1.491 22.078 16.031 1 96.31 513 GLY B C 1
ATOM 10382 O O . GLY B 1 513 ? -1.34 22.094 14.805 1 96.31 513 GLY B O 1
ATOM 10383 N N . ARG B 1 514 ? -1.212 20.938 16.75 1 92.19 514 ARG B N 1
ATOM 10384 C CA . ARG B 1 514 ? -0.774 19.703 16.078 1 92.19 514 ARG B CA 1
ATOM 10385 C C . ARG B 1 514 ? -1.713 18.547 16.391 1 92.19 514 ARG B C 1
ATOM 10387 O O . ARG B 1 514 ? -2.139 17.828 15.492 1 92.19 514 ARG B O 1
ATOM 10394 N N . SER B 1 515 ? -2.184 18.375 17.719 1 93.75 515 SER B N 1
ATOM 10395 C CA . SER B 1 515 ? -3.004 17.219 18.062 1 93.75 515 SER B CA 1
ATOM 10396 C C . SER B 1 515 ? -4.488 17.516 17.859 1 93.75 515 SER B C 1
ATOM 10398 O O . SER B 1 515 ? -4.918 18.656 17.984 1 93.75 515 SER B O 1
ATOM 10400 N N . GLY B 1 516 ? -5.246 16.438 17.547 1 95.88 516 GLY B N 1
ATOM 10401 C CA . GLY B 1 516 ? -6.672 16.672 17.359 1 95.88 516 GLY B CA 1
ATOM 10402 C C . GLY B 1 516 ? -7.453 15.383 17.156 1 95.88 516 GLY B C 1
ATOM 10403 O O . GLY B 1 516 ? -6.945 14.43 16.562 1 95.88 516 GLY B O 1
ATOM 10404 N N . GLY B 1 517 ? -8.656 15.352 17.656 1 96.19 517 GLY B N 1
ATOM 10405 C CA . GLY B 1 517 ? -9.672 14.359 17.344 1 96.19 517 GLY B CA 1
ATOM 10406 C C . GLY B 1 517 ? -10.758 14.891 16.422 1 96.19 517 GLY B C 1
ATOM 10407 O O . GLY B 1 517 ? -10.656 16.016 15.922 1 96.19 517 GLY B O 1
ATOM 10408 N N . LEU B 1 518 ? -11.766 14.086 16.219 1 95.44 518 LEU B N 1
ATOM 10409 C CA . LEU B 1 518 ? -12.859 14.445 15.328 1 95.44 518 LEU B CA 1
ATOM 10410 C C . LEU B 1 518 ? -13.406 15.828 15.672 1 95.44 518 LEU B C 1
ATOM 10412 O O . LEU B 1 518 ? -13.75 16.094 16.828 1 95.44 518 LEU B O 1
ATOM 10416 N N . GLY B 1 519 ? -13.383 16.734 14.656 1 94.75 519 GLY B N 1
ATOM 10417 C CA . GLY B 1 519 ? -13.914 18.078 14.859 1 94.75 519 GLY B CA 1
ATOM 10418 C C . GLY B 1 519 ? -12.836 19.141 15.016 1 94.75 519 GLY B C 1
ATOM 10419 O O . GLY B 1 519 ? -13.117 20.328 14.984 1 94.75 519 GLY B O 1
ATOM 10420 N N . ILE B 1 520 ? -11.586 18.75 15.078 1 96.88 520 ILE B N 1
ATOM 10421 C CA . ILE B 1 520 ? -10.484 19.672 15.336 1 96.88 520 ILE B CA 1
ATOM 10422 C C . ILE B 1 520 ? -10.383 20.688 14.195 1 96.88 520 ILE B C 1
ATOM 10424 O O . ILE B 1 520 ? -9.828 21.766 14.367 1 96.88 520 ILE B O 1
ATOM 10428 N N . HIS B 1 521 ? -10.945 20.344 13 1 96.56 521 HIS B N 1
ATOM 10429 C CA . HIS B 1 521 ? -10.852 21.203 11.828 1 96.56 521 HIS B CA 1
ATOM 10430 C C . HIS B 1 521 ? -11.602 22.516 12.039 1 96.56 521 HIS B C 1
ATOM 10432 O O . HIS B 1 521 ? -11.406 23.484 11.289 1 96.56 521 HIS B O 1
ATOM 10438 N N . LYS B 1 522 ? -12.43 22.625 13.039 1 95.69 522 LYS B N 1
ATOM 10439 C CA . LYS B 1 522 ? -13.18 23.828 13.367 1 95.69 522 LYS B CA 1
ATOM 10440 C C . LYS B 1 522 ? -12.266 24.906 13.953 1 95.69 522 LYS B C 1
ATOM 10442 O O . LYS B 1 522 ? -12.625 26.078 13.992 1 95.69 522 LYS B O 1
ATOM 10447 N N . TYR B 1 523 ? -11.125 24.438 14.438 1 96.62 523 TYR B N 1
ATOM 10448 C CA . TYR B 1 523 ? -10.195 25.328 15.117 1 96.62 523 TYR B CA 1
ATOM 10449 C C . TYR B 1 523 ? -8.859 25.391 14.391 1 96.62 523 TYR B C 1
ATOM 10451 O O . TYR B 1 523 ? -7.844 24.906 14.906 1 96.62 523 TYR B O 1
ATOM 10459 N N . PRO B 1 524 ? -8.781 25.938 13.273 1 96.19 524 PRO B N 1
ATOM 10460 C CA . PRO B 1 524 ? -7.543 26.016 12.5 1 96.19 524 PRO B CA 1
ATOM 10461 C C . PRO B 1 524 ? -6.461 26.844 13.18 1 96.19 524 PRO B C 1
ATOM 10463 O O . PRO B 1 524 ? -6.777 27.75 13.969 1 96.19 524 PRO B O 1
ATOM 10466 N N . ILE B 1 525 ? -5.164 26.344 12.82 1 96.5 525 ILE B N 1
ATOM 10467 C CA . ILE B 1 525 ? -4.742 25.406 11.789 1 96.5 525 ILE B CA 1
ATOM 10468 C C . ILE B 1 525 ? -4.059 24.203 12.438 1 96.5 525 ILE B C 1
ATOM 10470 O O . ILE B 1 525 ? -3.826 24.188 13.648 1 96.5 525 ILE B O 1
ATOM 10474 N N . ARG B 1 526 ? -3.711 23.109 11.578 1 96.31 526 ARG B N 1
ATOM 10475 C CA . ARG B 1 526 ? -2.961 21.953 12.023 1 96.31 526 ARG B CA 1
ATOM 10476 C C . ARG B 1 526 ? -1.615 21.859 11.312 1 96.31 526 ARG B C 1
ATOM 10478 O O . ARG B 1 526 ? -1.543 22 10.094 1 96.31 526 ARG B O 1
ATOM 10485 N N . TRP B 1 527 ? -0.571 21.688 12.086 1 95.19 527 TRP B N 1
ATOM 10486 C CA . TRP B 1 527 ? 0.711 21.422 11.438 1 95.19 527 TRP B CA 1
ATOM 10487 C C . TRP B 1 527 ? 1.16 19.984 11.672 1 95.19 527 TRP B C 1
ATOM 10489 O O . TRP B 1 527 ? 0.731 19.344 12.633 1 95.19 527 TRP B O 1
ATOM 10499 N N . THR B 1 528 ? 2.027 19.422 10.859 1 94.19 528 THR B N 1
ATOM 10500 C CA . THR B 1 528 ? 2.346 18 10.781 1 94.19 528 THR B CA 1
ATOM 10501 C C . THR B 1 528 ? 3.361 17.609 11.852 1 94.19 528 THR B C 1
ATOM 10503 O O . THR B 1 528 ? 3.869 16.5 11.852 1 94.19 528 THR B O 1
ATOM 10506 N N . GLY B 1 529 ? 3.732 18.469 12.719 1 91.56 529 GLY B N 1
ATOM 10507 C CA . GLY B 1 529 ? 4.586 18.094 13.828 1 91.56 529 GLY B CA 1
ATOM 10508 C C . GLY B 1 529 ? 6.062 18.141 13.492 1 91.56 529 GLY B C 1
ATOM 10509 O O . GLY B 1 529 ? 6.52 19.062 12.812 1 91.56 529 GLY B O 1
ATOM 10510 N N . ASP B 1 530 ? 6.859 17.109 14.039 1 87.19 530 ASP B N 1
ATOM 10511 C CA . ASP B 1 530 ? 8.305 17.25 14.156 1 87.19 530 ASP B CA 1
ATOM 10512 C C . ASP B 1 530 ? 9.031 16.234 13.273 1 87.19 530 ASP B C 1
ATOM 10514 O O . ASP B 1 530 ? 9.773 15.375 13.781 1 87.19 530 ASP B O 1
ATOM 10518 N N . PRO B 1 531 ? 9 16.469 12 1 88.94 531 PRO B N 1
ATOM 10519 C CA . PRO B 1 531 ? 9.711 15.516 11.133 1 88.94 531 PRO B CA 1
ATOM 10520 C C . PRO B 1 531 ? 11.227 15.695 11.18 1 88.94 531 PRO B C 1
ATOM 10522 O O . PRO B 1 531 ? 11.711 16.797 11.438 1 88.94 531 PRO B O 1
ATOM 10525 N N . ASP B 1 532 ? 11.953 14.633 10.844 1 84.75 532 ASP B N 1
ATOM 10526 C CA . ASP B 1 532 ? 13.391 14.75 10.656 1 84.75 532 ASP B CA 1
ATOM 10527 C C . ASP B 1 532 ? 13.719 15.523 9.383 1 84.75 532 ASP B C 1
ATOM 10529 O O . ASP B 1 532 ? 12.977 15.461 8.398 1 84.75 532 ASP B O 1
ATOM 10533 N N . SER B 1 533 ? 14.844 16.172 9.438 1 90.12 533 SER B N 1
ATOM 10534 C CA . SER B 1 533 ? 15.281 16.953 8.281 1 90.12 533 SER B CA 1
ATOM 10535 C C . SER B 1 533 ? 15.922 16.062 7.223 1 90.12 533 SER B C 1
ATOM 10537 O O . SER B 1 533 ? 17.125 16.141 6.977 1 90.12 533 SER B O 1
ATOM 10539 N N . THR B 1 534 ? 15.133 15.227 6.594 1 87.88 534 THR B N 1
ATOM 10540 C CA . THR B 1 534 ? 15.516 14.297 5.539 1 87.88 534 THR B CA 1
ATOM 10541 C C . THR B 1 534 ? 14.5 14.32 4.402 1 87.88 534 THR B C 1
ATOM 10543 O O . THR B 1 534 ? 13.367 14.773 4.586 1 87.88 534 THR B O 1
ATOM 10546 N N . PRO B 1 535 ? 14.891 13.906 3.244 1 89.69 535 PRO B N 1
ATOM 10547 C CA . PRO B 1 535 ? 13.914 13.82 2.158 1 89.69 535 PRO B CA 1
ATOM 10548 C C . PRO B 1 535 ? 12.703 12.969 2.525 1 89.69 535 PRO B C 1
ATOM 10550 O O . PRO B 1 535 ? 11.578 13.297 2.141 1 89.69 535 PRO B O 1
ATOM 10553 N N . ARG B 1 536 ? 12.898 11.922 3.273 1 87.38 536 ARG B N 1
ATOM 10554 C CA . ARG B 1 536 ? 11.789 11.094 3.715 1 87.38 536 ARG B CA 1
ATOM 10555 C C . ARG B 1 536 ? 10.867 11.859 4.66 1 87.38 536 ARG B C 1
ATOM 10557 O O . ARG B 1 536 ? 9.656 11.672 4.645 1 87.38 536 ARG B O 1
ATOM 10564 N N . GLY B 1 537 ? 11.547 12.602 5.566 1 91 537 GLY B N 1
ATOM 10565 C CA . GLY B 1 537 ? 10.742 13.445 6.434 1 91 537 GLY B CA 1
ATOM 10566 C C . GLY B 1 537 ? 9.898 14.461 5.676 1 91 537 GLY B C 1
ATOM 10567 O O . GLY B 1 537 ? 8.75 14.711 6.031 1 91 537 GLY B O 1
ATOM 10568 N N . MET B 1 538 ? 10.469 15 4.633 1 95.56 538 MET B N 1
ATOM 10569 C CA . MET B 1 538 ? 9.758 15.969 3.795 1 95.56 538 MET B CA 1
ATOM 10570 C C . MET B 1 538 ? 8.57 15.312 3.096 1 95.56 538 MET B C 1
ATOM 10572 O O . MET B 1 538 ? 7.461 15.844 3.119 1 95.56 538 MET B O 1
ATOM 10576 N N . ALA B 1 539 ? 8.812 14.164 2.543 1 94.31 539 ALA B N 1
ATOM 10577 C CA . ALA B 1 539 ? 7.75 13.43 1.859 1 94.31 539 ALA B CA 1
ATOM 10578 C C . ALA B 1 539 ? 6.641 13.047 2.828 1 94.31 539 ALA B C 1
ATOM 10580 O O . ALA B 1 539 ? 5.457 13.117 2.486 1 94.31 539 ALA B O 1
ATOM 10581 N N . ALA B 1 540 ? 7.004 12.641 3.984 1 93.69 540 ALA B N 1
ATOM 10582 C CA . ALA B 1 540 ? 6.031 12.258 5.004 1 93.69 540 ALA B CA 1
ATOM 10583 C C . ALA B 1 540 ? 5.176 13.461 5.418 1 93.69 540 ALA B C 1
ATOM 10585 O O . ALA B 1 540 ? 3.969 13.32 5.629 1 93.69 540 ALA B O 1
ATOM 10586 N N . SER B 1 541 ? 5.828 14.562 5.559 1 95.5 541 SER B N 1
ATOM 10587 C CA . SER B 1 541 ? 5.098 15.781 5.918 1 95.5 541 SER B CA 1
ATOM 10588 C C . SER B 1 541 ? 4.051 16.125 4.863 1 95.5 541 SER B C 1
ATOM 10590 O O . SER B 1 541 ? 2.932 16.516 5.199 1 95.5 541 SER B O 1
ATOM 10592 N N . LEU B 1 542 ? 4.453 15.984 3.66 1 97.25 542 LEU B N 1
ATOM 10593 C CA . LEU B 1 542 ? 3.494 16.266 2.598 1 97.25 542 LEU B CA 1
ATOM 10594 C C . LEU B 1 542 ? 2.324 15.281 2.654 1 97.25 542 LEU B C 1
ATOM 10596 O O . LEU B 1 542 ? 1.168 15.688 2.504 1 97.25 542 LEU B O 1
ATOM 10600 N N . ARG B 1 543 ? 2.594 14.016 2.812 1 95.81 543 ARG B N 1
ATOM 10601 C CA . ARG B 1 543 ? 1.513 13.039 2.922 1 95.81 543 ARG B CA 1
ATOM 10602 C C . ARG B 1 543 ? 0.584 13.383 4.082 1 95.81 543 ARG B C 1
ATOM 10604 O O . ARG B 1 543 ? -0.63 13.188 3.99 1 95.81 543 ARG B O 1
ATOM 10611 N N . GLY B 1 544 ? 1.183 13.844 5.188 1 96.19 544 GLY B N 1
ATOM 10612 C CA . GLY B 1 544 ? 0.357 14.297 6.297 1 96.19 544 GLY B CA 1
ATOM 10613 C C . GLY B 1 544 ? -0.605 15.398 5.906 1 96.19 544 GLY B C 1
ATOM 10614 O O . GLY B 1 544 ? -1.788 15.352 6.254 1 96.19 544 GLY B O 1
ATOM 10615 N N . VAL B 1 545 ? -0.101 16.359 5.18 1 97.88 545 VAL B N 1
ATOM 10616 C CA . VAL B 1 545 ? -0.903 17.5 4.727 1 97.88 545 VAL B CA 1
ATOM 10617 C C . VAL B 1 545 ? -2.029 17 3.82 1 97.88 545 VAL B C 1
ATOM 10619 O O . VAL B 1 545 ? -3.188 17.391 3.99 1 97.88 545 VAL B O 1
ATOM 10622 N N . LEU B 1 546 ? -1.667 16.156 2.928 1 98.38 546 LEU B N 1
ATOM 10623 C CA . LEU B 1 546 ? -2.648 15.664 1.965 1 98.38 546 LEU B CA 1
ATOM 10624 C C . LEU B 1 546 ? -3.676 14.766 2.645 1 98.38 546 LEU B C 1
ATOM 10626 O O . LEU B 1 546 ? -4.855 14.781 2.291 1 98.38 546 LEU B O 1
ATOM 10630 N N . SER B 1 547 ? -3.213 13.984 3.564 1 97.44 547 SER B N 1
ATOM 10631 C CA . SER B 1 547 ? -4.141 13.156 4.32 1 97.44 547 SER B CA 1
ATOM 10632 C C . SER B 1 547 ? -5.133 14.008 5.109 1 97.44 547 SER B C 1
ATOM 10634 O O . SER B 1 547 ? -6.32 13.68 5.18 1 97.44 547 SER B O 1
ATOM 10636 N N . MET B 1 548 ? -4.664 15.039 5.711 1 98.06 548 MET B N 1
ATOM 10637 C CA . MET B 1 548 ? -5.551 15.961 6.418 1 98.06 548 MET B CA 1
ATOM 10638 C C . MET B 1 548 ? -6.574 16.578 5.465 1 98.06 548 MET B C 1
ATOM 10640 O O . MET B 1 548 ? -7.758 16.672 5.793 1 98.06 548 MET B O 1
ATOM 10644 N N . ALA B 1 549 ? -6.133 16.891 4.348 1 98.5 549 ALA B N 1
ATOM 10645 C CA . ALA B 1 549 ? -7.043 17.469 3.361 1 98.5 549 ALA B CA 1
ATOM 10646 C C . ALA B 1 549 ? -8.164 16.5 3.012 1 98.5 549 ALA B C 1
ATOM 10648 O O . ALA B 1 549 ? -9.328 16.891 2.918 1 98.5 549 ALA B O 1
ATOM 10649 N N . THR B 1 550 ? -7.844 15.234 2.857 1 98.5 550 THR B N 1
ATOM 10650 C CA . THR B 1 550 ? -8.836 14.219 2.52 1 98.5 550 THR B CA 1
ATOM 10651 C C . THR B 1 550 ? -9.773 13.969 3.697 1 98.5 550 THR B C 1
ATOM 10653 O O . THR B 1 550 ? -10.789 13.289 3.553 1 98.5 550 THR B O 1
ATOM 10656 N N . SER B 1 551 ? -9.469 14.586 4.816 1 98.12 551 SER B N 1
ATOM 10657 C CA . SER B 1 551 ? -10.266 14.398 6.023 1 98.12 551 SER B CA 1
ATOM 10658 C C . SER B 1 551 ? -11.023 15.664 6.383 1 98.12 551 SER B C 1
ATOM 10660 O O . SER B 1 551 ? -11.562 15.781 7.488 1 98.12 551 SER B O 1
ATOM 10662 N N . GLY B 1 552 ? -10.977 16.641 5.531 1 97.62 552 GLY B N 1
ATOM 10663 C CA . GLY B 1 552 ? -11.75 17.859 5.746 1 97.62 552 GLY B CA 1
ATOM 10664 C C . GLY B 1 552 ? -11 18.891 6.555 1 97.62 552 GLY B C 1
ATOM 10665 O O . GLY B 1 552 ? -11.586 19.891 6.996 1 97.62 552 GLY B O 1
ATOM 10666 N N . ILE B 1 553 ? -9.773 18.688 6.785 1 98 553 ILE B N 1
ATOM 10667 C CA . ILE B 1 553 ? -8.961 19.719 7.438 1 98 553 ILE B CA 1
ATOM 10668 C C . ILE B 1 553 ? -8.43 20.688 6.398 1 98 553 ILE B C 1
ATOM 10670 O O . ILE B 1 553 ? -7.508 20.375 5.645 1 98 553 ILE B O 1
ATOM 10674 N N . MET B 1 554 ? -8.938 21.844 6.461 1 97.06 554 MET B N 1
ATOM 10675 C CA . MET B 1 554 ? -8.797 22.844 5.406 1 97.06 554 MET B CA 1
ATOM 10676 C C . MET B 1 554 ? -7.395 23.453 5.406 1 97.06 554 MET B C 1
ATOM 10678 O O . MET B 1 554 ? -6.867 23.812 4.355 1 97.06 554 MET B O 1
ATOM 10682 N N . TYR B 1 555 ? -6.816 23.641 6.59 1 97.75 555 TYR B N 1
ATOM 10683 C CA . TYR B 1 555 ? -5.578 24.391 6.742 1 97.75 555 TYR B CA 1
ATOM 10684 C C . TYR B 1 555 ? -4.508 23.547 7.43 1 97.75 555 TYR B C 1
ATOM 10686 O O . TYR B 1 555 ? -4.742 23 8.508 1 97.75 555 TYR B O 1
ATOM 10694 N N . SER B 1 556 ? -3.434 23.422 6.762 1 96.44 556 SER B N 1
ATOM 10695 C CA . SER B 1 556 ? -2.334 22.656 7.344 1 96.44 556 SER B CA 1
ATOM 10696 C C . SER B 1 556 ? -0.984 23.266 6.984 1 96.44 556 SER B C 1
ATOM 10698 O O . SER B 1 556 ? -0.892 24.094 6.066 1 96.44 556 SER B O 1
ATOM 10700 N N . SER B 1 557 ? -0.002 22.938 7.73 1 97 557 SER B N 1
ATOM 10701 C CA . SER B 1 557 ? 1.35 23.438 7.52 1 97 557 SER B CA 1
ATOM 10702 C C . SER B 1 557 ? 2.398 22.391 7.875 1 97 557 SER B C 1
ATOM 10704 O O . SER B 1 557 ? 2.057 21.281 8.273 1 97 557 SER B O 1
ATOM 10706 N N . VAL B 1 558 ? 3.643 22.766 7.547 1 96.94 558 VAL B N 1
ATOM 10707 C CA . VAL B 1 558 ? 4.805 21.938 7.875 1 96.94 558 VAL B CA 1
ATOM 10708 C C . VAL B 1 558 ? 5.906 22.812 8.461 1 96.94 558 VAL B C 1
ATOM 10710 O O . VAL B 1 558 ? 5.871 24.047 8.32 1 96.94 558 VAL B O 1
ATOM 10713 N N . ASP B 1 559 ? 6.816 22.234 9.188 1 95.94 559 ASP B N 1
ATOM 10714 C CA . ASP B 1 559 ? 8.039 22.938 9.562 1 95.94 559 ASP B CA 1
ATOM 10715 C C . ASP B 1 559 ? 9.047 22.938 8.414 1 95.94 559 ASP B C 1
ATOM 10717 O O . ASP B 1 559 ? 9.711 21.922 8.164 1 95.94 559 ASP B O 1
ATOM 10721 N N . ILE B 1 560 ? 9.188 24.047 7.805 1 97.5 560 ILE B N 1
ATOM 10722 C CA . ILE B 1 560 ? 10.047 24.141 6.633 1 97.5 560 ILE B CA 1
ATOM 10723 C C . ILE B 1 560 ? 11.484 23.797 7.023 1 97.5 560 ILE B C 1
ATOM 10725 O O . ILE B 1 560 ? 12.047 24.375 7.949 1 97.5 560 ILE B O 1
ATOM 10729 N N . GLY B 1 561 ? 12.062 22.875 6.316 1 95.62 561 GLY B N 1
ATOM 10730 C CA . GLY B 1 561 ? 13.398 22.375 6.602 1 95.62 561 GLY B CA 1
ATOM 10731 C C . GLY B 1 561 ? 13.391 21.203 7.566 1 95.62 561 GLY B C 1
ATOM 10732 O O . GLY B 1 561 ? 14.445 20.641 7.883 1 95.62 561 GLY B O 1
ATOM 10733 N N . GLY B 1 562 ? 12.219 20.781 7.992 1 92.62 562 GLY B N 1
ATOM 10734 C CA . GLY B 1 562 ? 12.125 19.75 9.016 1 92.62 562 GLY B CA 1
ATOM 10735 C C . GLY B 1 562 ? 12.352 20.297 10.422 1 92.62 562 GLY B C 1
ATOM 10736 O O . GLY B 1 562 ? 12.75 21.453 10.594 1 92.62 562 GLY B O 1
ATOM 10737 N N . TYR B 1 563 ? 12.078 19.453 11.391 1 89.75 563 TYR B N 1
ATOM 10738 C CA . TYR B 1 563 ? 12.258 19.891 12.773 1 89.75 563 TYR B CA 1
ATOM 10739 C C . TYR B 1 563 ? 13.57 19.375 13.344 1 89.75 563 TYR B C 1
ATOM 10741 O O . TYR B 1 563 ? 14.406 20.156 13.805 1 89.75 563 TYR B O 1
ATOM 10749 N N . GLY B 1 564 ? 13.703 18.062 13.273 1 82.62 564 GLY B N 1
ATOM 10750 C CA . GLY B 1 564 ? 14.898 17.469 13.844 1 82.62 564 GLY B CA 1
ATOM 10751 C C . GLY B 1 564 ? 16.094 17.5 12.906 1 82.62 564 GLY B C 1
ATOM 10752 O O . GLY B 1 564 ? 15.969 17.188 11.719 1 82.62 564 GLY B O 1
ATOM 10753 N N . GLY B 1 565 ? 17.219 17.953 13.414 1 81.06 565 GLY B N 1
ATOM 10754 C CA . GLY B 1 565 ? 18.438 17.969 12.617 1 81.06 565 GLY B CA 1
ATOM 10755 C C . GLY B 1 565 ? 18.594 19.234 11.797 1 81.06 565 GLY B C 1
ATOM 10756 O O . GLY B 1 565 ? 17.797 20.156 11.914 1 81.06 565 GLY B O 1
ATOM 10757 N N . LYS B 1 566 ? 19.672 19.312 11.078 1 88.06 566 LYS B N 1
ATOM 10758 C CA . LYS B 1 566 ? 19.938 20.422 10.172 1 88.06 566 LYS B CA 1
ATOM 10759 C C . LYS B 1 566 ? 19.812 19.984 8.719 1 88.06 566 LYS B C 1
ATOM 10761 O O . LYS B 1 566 ? 20.484 19.062 8.273 1 88.06 566 LYS B O 1
ATOM 10766 N N . PRO B 1 567 ? 18.969 20.547 8 1 93.69 567 PRO B N 1
ATOM 10767 C CA . PRO B 1 567 ? 18.828 20.172 6.59 1 93.69 567 PRO B CA 1
ATOM 10768 C C . PRO B 1 567 ? 20.047 20.578 5.754 1 93.69 567 PRO B C 1
ATOM 10770 O O . PRO B 1 567 ? 20.719 21.562 6.07 1 93.69 567 PRO B O 1
ATOM 10773 N N . THR B 1 568 ? 20.391 19.75 4.723 1 93.88 568 THR B N 1
ATOM 10774 C CA . THR B 1 568 ? 21.328 20.219 3.703 1 93.88 568 THR B CA 1
ATOM 10775 C C . THR B 1 568 ? 20.781 21.438 2.975 1 93.88 568 THR B C 1
ATOM 10777 O O . THR B 1 568 ? 19.594 21.734 3.07 1 93.88 568 THR B O 1
ATOM 10780 N N . VAL B 1 569 ? 21.609 22.156 2.305 1 96.88 569 VAL B N 1
ATOM 10781 C CA . VAL B 1 569 ? 21.188 23.344 1.557 1 96.88 569 VAL B CA 1
ATOM 10782 C C . VAL B 1 569 ? 20.109 22.969 0.552 1 96.88 569 VAL B C 1
ATOM 10784 O O . VAL B 1 569 ? 19.078 23.641 0.447 1 96.88 569 VAL B O 1
ATOM 10787 N N . GLU B 1 570 ? 20.328 21.844 -0.164 1 96.38 570 GLU B N 1
ATOM 10788 C CA . GLU B 1 570 ? 19.344 21.406 -1.15 1 96.38 570 GLU B CA 1
ATOM 10789 C C . GLU B 1 570 ? 18 21.094 -0.496 1 96.38 570 GLU B C 1
ATOM 10791 O O . GLU B 1 570 ? 16.953 21.531 -0.978 1 96.38 570 GLU B O 1
ATOM 10796 N N . LEU B 1 571 ? 18.031 20.328 0.584 1 95.88 571 LEU B N 1
ATOM 10797 C CA . LEU B 1 571 ? 16.797 19.938 1.262 1 95.88 571 LEU B CA 1
ATOM 10798 C C . LEU B 1 571 ? 16.062 21.172 1.783 1 95.88 571 LEU B C 1
ATOM 10800 O O . LEU B 1 571 ? 14.828 21.234 1.703 1 95.88 571 LEU B O 1
ATOM 10804 N N . TYR B 1 572 ? 16.828 22.125 2.318 1 97.94 572 TYR B N 1
ATOM 10805 C CA . TYR B 1 572 ? 16.234 23.344 2.852 1 97.94 572 TYR B CA 1
ATOM 10806 C C . TYR B 1 572 ? 15.469 24.094 1.768 1 97.94 572 TYR B C 1
ATOM 10808 O O . TYR B 1 572 ? 14.328 24.516 1.978 1 97.94 572 TYR B O 1
ATOM 10816 N N . VAL B 1 573 ? 16.094 24.266 0.668 1 98.44 573 VAL B N 1
ATOM 10817 C CA . VAL B 1 573 ? 15.484 25 -0.429 1 98.44 573 VAL B CA 1
ATOM 10818 C C . VAL B 1 573 ? 14.258 24.25 -0.943 1 98.44 573 VAL B C 1
ATOM 10820 O O . VAL B 1 573 ? 13.203 24.844 -1.149 1 98.44 573 VAL B O 1
ATOM 10823 N N . ARG B 1 574 ? 14.414 22.938 -1.137 1 98.44 574 ARG B N 1
ATOM 10824 C CA . ARG B 1 574 ? 13.312 22.109 -1.628 1 98.44 574 ARG B CA 1
ATOM 10825 C C . ARG B 1 574 ? 12.133 22.141 -0.665 1 98.44 574 ARG B C 1
ATOM 10827 O O . ARG B 1 574 ? 10.977 22.266 -1.091 1 98.44 574 ARG B O 1
ATOM 10834 N N . TRP B 1 575 ? 12.438 22.094 0.581 1 98.5 575 TRP B N 1
ATOM 10835 C CA . TRP B 1 575 ? 11.391 22.125 1.597 1 98.5 575 TRP B CA 1
ATOM 10836 C C . TRP B 1 575 ? 10.703 23.484 1.625 1 98.5 575 TRP B C 1
ATOM 10838 O O . TRP B 1 575 ? 9.492 23.578 1.829 1 98.5 575 TRP B O 1
ATOM 10848 N N . ALA B 1 576 ? 11.453 24.531 1.462 1 98.69 576 ALA B N 1
ATOM 10849 C CA . ALA B 1 576 ? 10.883 25.875 1.415 1 98.69 576 ALA B CA 1
ATOM 10850 C C . ALA B 1 576 ? 9.945 26.031 0.224 1 98.69 576 ALA B C 1
ATOM 10852 O O . ALA B 1 576 ? 8.867 26.625 0.35 1 98.69 576 ALA B O 1
ATOM 10853 N N . GLN B 1 577 ? 10.422 25.516 -0.902 1 98.62 577 GLN B N 1
ATOM 10854 C CA . GLN B 1 577 ? 9.586 25.578 -2.098 1 98.62 577 GLN B CA 1
ATOM 10855 C C . GLN B 1 577 ? 8.227 24.922 -1.86 1 98.62 577 GLN B C 1
ATOM 10857 O O . GLN B 1 577 ? 7.188 25.469 -2.217 1 98.62 577 GLN B O 1
ATOM 10862 N N . MET B 1 578 ? 8.227 23.781 -1.228 1 98.5 578 MET B N 1
ATOM 10863 C CA . MET B 1 578 ? 6.996 23.062 -0.915 1 98.5 578 MET B CA 1
ATOM 10864 C C . MET B 1 578 ? 6.199 23.797 0.161 1 98.5 578 MET B C 1
ATOM 10866 O O . MET B 1 578 ? 5.008 24.062 -0.017 1 98.5 578 MET B O 1
ATOM 10870 N N . GLY B 1 579 ? 6.852 24.172 1.219 1 98.56 579 GLY B N 1
ATOM 10871 C CA . GLY B 1 579 ? 6.191 24.75 2.381 1 98.56 579 GLY B CA 1
ATOM 10872 C C . GLY B 1 579 ? 5.559 26.094 2.102 1 98.56 579 GLY B C 1
ATOM 10873 O O . GLY B 1 579 ? 4.566 26.469 2.73 1 98.56 579 GLY B O 1
ATOM 10874 N N . LEU B 1 580 ? 6.109 26.859 1.161 1 98.75 580 LEU B N 1
ATOM 10875 C CA . LEU B 1 580 ? 5.621 28.188 0.846 1 98.75 580 LEU B CA 1
ATOM 10876 C C . LEU B 1 580 ? 4.457 28.125 -0.137 1 98.75 580 LEU B C 1
ATOM 10878 O O . LEU B 1 580 ? 3.816 29.156 -0.408 1 98.75 580 LEU B O 1
ATOM 10882 N N . LEU B 1 581 ? 4.215 26.922 -0.602 1 98.56 581 LEU B N 1
ATOM 10883 C CA . LEU B 1 581 ? 3.08 26.734 -1.495 1 98.56 581 LEU B CA 1
ATOM 10884 C C . LEU B 1 581 ? 2.053 25.797 -0.866 1 98.56 581 LEU B C 1
ATOM 10886 O O . LEU B 1 581 ? 1.456 24.969 -1.557 1 98.56 581 LEU B O 1
ATOM 10890 N N . LEU B 1 582 ? 1.917 25.828 0.452 1 98.44 582 LEU B N 1
ATOM 10891 C CA . LEU B 1 582 ? 0.862 25.203 1.244 1 98.44 582 LEU B CA 1
ATOM 10892 C C . LEU B 1 582 ? -0.104 26.25 1.785 1 98.44 582 LEU B C 1
ATOM 10894 O O . LEU B 1 582 ? -0.072 27.406 1.361 1 98.44 582 LEU B O 1
ATOM 10898 N N . SER B 1 583 ? -1.04 25.812 2.623 1 97.75 583 SER B N 1
ATOM 10899 C CA . SER B 1 583 ? -2.006 26.781 3.154 1 97.75 583 SER B CA 1
ATOM 10900 C C . SER B 1 583 ? -1.33 27.797 4.062 1 97.75 583 SER B C 1
ATOM 10902 O O . SER B 1 583 ? -1.633 28.984 3.998 1 97.75 583 SER B O 1
ATOM 10904 N N . HIS B 1 584 ? -0.507 27.281 4.938 1 98.31 584 HIS B N 1
ATOM 10905 C CA . HIS B 1 584 ? 0.263 28.125 5.844 1 98.31 584 HIS B CA 1
ATOM 10906 C C . HIS B 1 584 ? 1.73 27.719 5.867 1 98.31 584 HIS B C 1
ATOM 10908 O O . HIS B 1 584 ? 2.068 26.594 5.504 1 98.31 584 HIS B O 1
ATOM 10914 N N . SER B 1 585 ? 2.609 28.703 6.258 1 98.25 585 SER B N 1
ATOM 10915 C CA . SER B 1 585 ? 4.043 28.469 6.129 1 98.25 585 SER B CA 1
ATOM 10916 C C . SER B 1 585 ? 4.797 28.953 7.363 1 98.25 585 SER B C 1
ATOM 10918 O O . SER B 1 585 ? 4.547 30.047 7.859 1 98.25 585 SER B O 1
ATOM 10920 N N . ARG B 1 586 ? 5.699 28.078 7.805 1 97.69 586 ARG B N 1
ATOM 10921 C CA . ARG B 1 586 ? 6.5 28.453 8.961 1 97.69 586 ARG B CA 1
ATOM 10922 C C . ARG B 1 586 ? 7.914 27.906 8.859 1 97.69 586 ARG B C 1
ATOM 10924 O O . ARG B 1 586 ? 8.109 26.75 8.469 1 97.69 586 ARG B O 1
ATOM 10931 N N . PHE B 1 587 ? 8.914 28.781 9.117 1 97.19 587 PHE B N 1
ATOM 10932 C CA . PHE B 1 587 ? 10.297 28.344 9.305 1 97.19 587 PHE B CA 1
ATOM 10933 C C . PHE B 1 587 ? 10.57 28.047 10.773 1 97.19 587 PHE B C 1
ATOM 10935 O O . PHE B 1 587 ? 10.609 28.953 11.602 1 97.19 587 PHE B O 1
ATOM 10942 N N . HIS B 1 588 ? 10.719 26.781 11.109 1 94.19 588 HIS B N 1
ATOM 10943 C CA . HIS B 1 588 ? 10.852 26.344 12.492 1 94.19 588 HIS B CA 1
ATOM 10944 C C . HIS B 1 588 ? 11.633 25.031 12.586 1 94.19 588 HIS B C 1
ATOM 10946 O O . HIS B 1 588 ? 11.484 24.156 11.727 1 94.19 588 HIS B O 1
ATOM 10952 N N . GLY B 1 589 ? 12.5 24.906 13.516 1 88.25 589 GLY B N 1
ATOM 10953 C CA . GLY B 1 589 ? 13.25 23.688 13.742 1 88.25 589 GLY B CA 1
ATOM 10954 C C . GLY B 1 589 ? 14.281 23.812 14.852 1 88.25 589 GLY B C 1
ATOM 10955 O O . GLY B 1 589 ? 14.414 24.875 15.461 1 88.25 589 GLY B O 1
ATOM 10956 N N . VAL B 1 590 ? 15.031 22.75 15.07 1 82.5 590 VAL B N 1
ATOM 10957 C CA . VAL B 1 590 ? 15.969 22.703 16.188 1 82.5 590 VAL B CA 1
ATOM 10958 C C . VAL B 1 590 ? 17.281 23.375 15.781 1 82.5 590 VAL B C 1
ATOM 10960 O O . VAL B 1 590 ? 18.109 23.703 16.641 1 82.5 590 VAL B O 1
ATOM 10963 N N . SER B 1 591 ? 17.5 23.547 14.516 1 85.62 591 SER B N 1
ATOM 10964 C CA . SER B 1 591 ? 18.641 24.281 13.992 1 85.62 591 SER B CA 1
ATOM 10965 C C . SER B 1 591 ? 18.188 25.547 13.258 1 85.62 591 SER B C 1
ATOM 10967 O O . SER B 1 591 ? 17 25.875 13.242 1 85.62 591 SER B O 1
ATOM 10969 N N . GLU B 1 592 ? 19.141 26.297 12.695 1 88.88 592 GLU B N 1
ATOM 10970 C CA . GLU B 1 592 ? 18.812 27.516 11.961 1 88.88 592 GLU B CA 1
ATOM 10971 C C . GLU B 1 592 ? 17.828 27.219 10.836 1 88.88 592 GLU B C 1
ATOM 10973 O O . GLU B 1 592 ? 17.984 26.25 10.094 1 88.88 592 GLU B O 1
ATOM 10978 N N . ARG B 1 593 ? 16.781 28.078 10.797 1 93.25 593 ARG B N 1
ATOM 10979 C CA . ARG B 1 593 ? 15.812 27.906 9.727 1 93.25 593 ARG B CA 1
ATOM 10980 C C . ARG B 1 593 ? 15.633 29.219 8.953 1 93.25 593 ARG B C 1
ATOM 10982 O O . ARG B 1 593 ? 14.789 29.297 8.055 1 93.25 593 ARG B O 1
ATOM 10989 N N . GLU B 1 594 ? 16.422 30.25 9.359 1 93.31 594 GLU B N 1
ATOM 10990 C CA . GLU B 1 594 ? 16.391 31.484 8.594 1 93.31 594 GLU B CA 1
ATOM 10991 C C . GLU B 1 594 ? 17.109 31.328 7.262 1 93.31 594 GLU B C 1
ATOM 10993 O O . GLU B 1 594 ? 18.172 30.719 7.195 1 93.31 594 GLU B O 1
ATOM 10998 N N . PRO B 1 595 ? 16.594 31.844 6.227 1 95.69 595 PRO B N 1
ATOM 10999 C CA . PRO B 1 595 ? 17.125 31.609 4.887 1 95.69 595 PRO B CA 1
ATOM 11000 C C . PRO B 1 595 ? 18.578 32.031 4.75 1 95.69 595 PRO B C 1
ATOM 11002 O O . PRO B 1 595 ? 19.344 31.422 4.008 1 95.69 595 PRO B O 1
ATOM 11005 N N . TRP B 1 596 ? 19.062 33.062 5.438 1 95.5 596 TRP B N 1
ATOM 11006 C CA . TRP B 1 596 ? 20.406 33.625 5.262 1 95.5 596 TRP B CA 1
ATOM 11007 C C . TRP B 1 596 ? 21.438 32.719 5.91 1 95.5 596 TRP B C 1
ATOM 11009 O O . TRP B 1 596 ? 22.641 32.938 5.773 1 95.5 596 TRP B O 1
ATOM 11019 N N . SER B 1 597 ? 21.016 31.656 6.582 1 94 597 SER B N 1
ATOM 11020 C CA . SER B 1 597 ? 21.938 30.703 7.191 1 94 597 SER B CA 1
ATOM 11021 C C . SER B 1 597 ? 22.375 29.625 6.191 1 94 597 SER B C 1
ATOM 11023 O O . SER B 1 597 ? 23.203 28.766 6.512 1 94 597 SER B O 1
ATOM 11025 N N . TYR B 1 598 ? 21.969 29.672 4.945 1 96.5 598 TYR B N 1
ATOM 11026 C CA . TYR B 1 598 ? 22.188 28.562 4.031 1 96.5 598 TYR B CA 1
ATOM 11027 C C . TYR B 1 598 ? 22.891 29.031 2.766 1 96.5 598 TYR B C 1
ATOM 11029 O O . TYR B 1 598 ? 22.859 28.359 1.736 1 96.5 598 TYR B O 1
ATOM 11037 N N . GLY B 1 599 ? 23.484 30.188 2.836 1 96.31 599 GLY B N 1
ATOM 11038 C CA . GLY B 1 599 ? 24.25 30.688 1.71 1 96.31 599 GLY B CA 1
ATOM 11039 C C . GLY B 1 599 ? 23.453 31.641 0.831 1 96.31 599 GLY B C 1
ATOM 11040 O O . GLY B 1 599 ? 22.219 31.672 0.896 1 96.31 599 GLY B O 1
ATOM 11041 N N . GLU B 1 600 ? 24.078 32.312 -0.043 1 97 600 GLU B N 1
ATOM 11042 C CA . GLU B 1 600 ? 23.484 33.375 -0.826 1 97 600 GLU B CA 1
ATOM 11043 C C . GLU B 1 600 ? 22.531 32.844 -1.878 1 97 600 GLU B C 1
ATOM 11045 O O . GLU B 1 600 ? 21.484 33.438 -2.146 1 97 600 GLU B O 1
ATOM 11050 N N . GLU B 1 601 ? 22.938 31.797 -2.48 1 96.94 601 GLU B N 1
ATOM 11051 C CA . GLU B 1 601 ? 22.062 31.203 -3.494 1 96.94 601 GLU B CA 1
ATOM 11052 C C . GLU B 1 601 ? 20.734 30.734 -2.883 1 96.94 601 GLU B C 1
ATOM 11054 O O . GLU B 1 601 ? 19.656 31.047 -3.404 1 96.94 601 GLU B O 1
ATOM 11059 N N . ALA B 1 602 ? 20.844 30 -1.792 1 97.75 602 ALA B N 1
ATOM 11060 C CA . ALA B 1 602 ? 19.656 29.531 -1.1 1 97.75 602 ALA B CA 1
ATOM 11061 C C . ALA B 1 602 ? 18.797 30.688 -0.622 1 97.75 602 ALA B C 1
ATOM 11063 O O . ALA B 1 602 ? 17.562 30.656 -0.742 1 97.75 602 ALA B O 1
ATOM 11064 N N . TYR B 1 603 ? 19.469 31.703 -0.125 1 98 603 TYR B N 1
ATOM 11065 C CA . TYR B 1 603 ? 18.781 32.906 0.342 1 98 603 TYR B CA 1
ATOM 11066 C C . TYR B 1 603 ? 17.969 33.531 -0.784 1 98 603 TYR B C 1
ATOM 11068 O O . TYR B 1 603 ? 16.797 33.844 -0.61 1 98 603 TYR B O 1
ATOM 11076 N N . SER B 1 604 ? 18.625 33.656 -1.873 1 98.12 604 SER B N 1
ATOM 11077 C CA . SER B 1 604 ? 17.969 34.312 -3.01 1 98.12 604 SER B CA 1
ATOM 11078 C C . SER B 1 604 ? 16.781 33.5 -3.5 1 98.12 604 SER B C 1
ATOM 11080 O O . SER B 1 604 ? 15.727 34.062 -3.814 1 98.12 604 SER B O 1
ATOM 11082 N N . ILE B 1 605 ? 16.938 32.219 -3.619 1 98.38 605 ILE B N 1
ATOM 11083 C CA . ILE B 1 605 ? 15.875 31.344 -4.109 1 98.38 605 ILE B CA 1
ATOM 11084 C C . ILE B 1 605 ? 14.703 31.375 -3.137 1 98.38 605 ILE B C 1
ATOM 11086 O O . ILE B 1 605 ? 13.555 31.547 -3.549 1 98.38 605 ILE B O 1
ATOM 11090 N N . VAL B 1 606 ? 14.945 31.234 -1.835 1 98.56 606 VAL B N 1
ATOM 11091 C CA . VAL B 1 606 ? 13.898 31.172 -0.824 1 98.56 606 VAL B CA 1
ATOM 11092 C C . VAL B 1 606 ? 13.18 32.531 -0.74 1 98.56 606 VAL B C 1
ATOM 11094 O O . VAL B 1 606 ? 11.953 32.562 -0.634 1 98.56 606 VAL B O 1
ATOM 11097 N N . LYS B 1 607 ? 13.945 33.656 -0.802 1 98.19 607 LYS B N 1
ATOM 11098 C CA . LYS B 1 607 ? 13.328 34.969 -0.831 1 98.19 607 LYS B CA 1
ATOM 11099 C C . LYS B 1 607 ? 12.383 35.094 -2.018 1 98.19 607 LYS B C 1
ATOM 11101 O O . LYS B 1 607 ? 11.297 35.688 -1.887 1 98.19 607 LYS B O 1
ATOM 11106 N N . GLY B 1 608 ? 12.859 34.594 -3.135 1 97.75 608 GLY B N 1
ATOM 11107 C CA . GLY B 1 608 ? 12 34.625 -4.309 1 97.75 608 GLY B CA 1
ATOM 11108 C C . GLY B 1 608 ? 10.688 33.906 -4.102 1 97.75 608 GLY B C 1
ATOM 11109 O O . GLY B 1 608 ? 9.633 34.375 -4.535 1 97.75 608 GLY B O 1
ATOM 11110 N N . PHE B 1 609 ? 10.672 32.781 -3.479 1 98.5 609 PHE B N 1
ATOM 11111 C CA . PHE B 1 609 ? 9.461 32 -3.254 1 98.5 609 PHE B CA 1
ATOM 11112 C C . PHE B 1 609 ? 8.602 32.625 -2.172 1 98.5 609 PHE B C 1
ATOM 11114 O O . PHE B 1 609 ? 7.375 32.531 -2.205 1 98.5 609 PHE B O 1
ATOM 11121 N N . ILE B 1 610 ? 9.211 33.281 -1.157 1 98.56 610 ILE B N 1
ATOM 11122 C CA . ILE B 1 610 ? 8.438 34.062 -0.191 1 98.56 610 ILE B CA 1
ATOM 11123 C C . ILE B 1 610 ? 7.656 35.156 -0.913 1 98.56 610 ILE B C 1
ATOM 11125 O O . ILE B 1 610 ? 6.461 35.312 -0.678 1 98.56 610 ILE B O 1
ATOM 11129 N N . LYS B 1 611 ? 8.344 35.812 -1.774 1 97.62 611 LYS B N 1
ATOM 11130 C CA . LYS B 1 611 ? 7.695 36.875 -2.541 1 97.62 611 LYS B CA 1
ATOM 11131 C C . LYS B 1 611 ? 6.602 36.312 -3.441 1 97.62 611 LYS B C 1
ATOM 11133 O O . LYS B 1 611 ? 5.555 36.938 -3.625 1 97.62 611 LYS B O 1
ATOM 11138 N N . LEU B 1 612 ? 6.887 35.125 -4.023 1 97.12 612 LEU B N 1
ATOM 11139 C CA . LEU B 1 612 ? 5.859 34.5 -4.828 1 97.12 612 LEU B CA 1
ATOM 11140 C C . LEU B 1 612 ? 4.609 34.219 -3.998 1 97.12 612 LEU B C 1
ATOM 11142 O O . LEU B 1 612 ? 3.49 34.469 -4.449 1 97.12 612 LEU B O 1
ATOM 11146 N N . ARG B 1 613 ? 4.758 33.719 -2.809 1 97.94 613 ARG B N 1
ATOM 11147 C CA . ARG B 1 613 ? 3.615 33.469 -1.935 1 97.94 613 ARG B CA 1
ATOM 11148 C C . ARG B 1 613 ? 2.83 34.75 -1.675 1 97.94 613 ARG B C 1
ATOM 11150 O O . ARG B 1 613 ? 1.602 34.75 -1.78 1 97.94 613 ARG B O 1
ATOM 11157 N N . TYR B 1 614 ? 3.512 35.75 -1.342 1 97.5 614 TYR B N 1
ATOM 11158 C CA . TYR B 1 614 ? 2.84 37 -1.032 1 97.5 614 TYR B CA 1
ATOM 11159 C C . TYR B 1 614 ? 2.092 37.531 -2.248 1 97.5 614 TYR B C 1
ATOM 11161 O O . TYR B 1 614 ? 0.991 38.094 -2.121 1 97.5 614 TYR B O 1
ATOM 11169 N N . SER B 1 615 ? 2.711 37.375 -3.377 1 96.19 615 SER B N 1
ATOM 11170 C CA . SER B 1 615 ? 2.027 37.812 -4.59 1 96.19 615 SER B CA 1
ATOM 11171 C C . SER B 1 615 ? 0.777 36.969 -4.848 1 96.19 615 SER B C 1
ATOM 11173 O O . SER B 1 615 ? -0.194 37.438 -5.43 1 96.19 615 SER B O 1
ATOM 11175 N N . LEU B 1 616 ? 0.74 35.719 -4.418 1 96.94 616 LEU B N 1
ATOM 11176 C CA . LEU B 1 616 ? -0.333 34.75 -4.691 1 96.94 616 LEU B CA 1
ATOM 11177 C C . LEU B 1 616 ? -1.43 34.844 -3.637 1 96.94 616 LEU B C 1
ATOM 11179 O O . LEU B 1 616 ? -2.455 34.188 -3.736 1 96.94 616 LEU B O 1
ATOM 11183 N N . ILE B 1 617 ? -1.371 35.688 -2.674 1 96.56 617 ILE B N 1
ATOM 11184 C CA . ILE B 1 617 ? -2.283 35.719 -1.535 1 96.56 617 ILE B CA 1
ATOM 11185 C C . ILE B 1 617 ? -3.707 35.969 -2.021 1 96.56 617 ILE B C 1
ATOM 11187 O O . ILE B 1 617 ? -4.656 35.344 -1.549 1 96.56 617 ILE B O 1
ATOM 11191 N N . PRO B 1 618 ? -3.947 36.938 -2.994 1 93.56 618 PRO B N 1
ATOM 11192 C CA . PRO B 1 618 ? -5.324 37.062 -3.479 1 93.56 618 PRO B CA 1
ATOM 11193 C C . PRO B 1 618 ? -5.887 35.781 -4.051 1 93.56 618 PRO B C 1
ATOM 11195 O O . PRO B 1 618 ? -7.059 35.469 -3.824 1 93.56 618 PRO B O 1
ATOM 11198 N N . TYR B 1 619 ? -5.062 35.031 -4.777 1 94.62 619 TYR B N 1
ATOM 11199 C CA . TYR B 1 619 ? -5.477 33.719 -5.297 1 94.62 619 TYR B CA 1
ATOM 11200 C C . TYR B 1 619 ? -5.754 32.75 -4.16 1 94.62 619 TYR B C 1
ATOM 11202 O O . TYR B 1 619 ? -6.812 32.125 -4.121 1 94.62 619 TYR B O 1
ATOM 11210 N N . ILE B 1 620 ? -4.832 32.625 -3.229 1 97.19 620 ILE B N 1
ATOM 11211 C CA . ILE B 1 620 ? -4.938 31.719 -2.107 1 97.19 620 ILE B CA 1
ATOM 11212 C C . ILE B 1 620 ? -6.207 32.031 -1.31 1 97.19 620 ILE B C 1
ATOM 11214 O O . ILE B 1 620 ? -6.996 31.109 -1.021 1 97.19 620 ILE B O 1
ATOM 11218 N N . TYR B 1 621 ? -6.375 33.25 -1.003 1 95.69 621 TYR B N 1
ATOM 11219 C CA . TYR B 1 621 ? -7.523 33.656 -0.195 1 95.69 621 TYR B CA 1
ATOM 11220 C C . TYR B 1 621 ? -8.828 33.375 -0.929 1 95.69 621 TYR B C 1
ATOM 11222 O O . TYR B 1 621 ? -9.797 32.906 -0.332 1 95.69 621 TYR B O 1
ATOM 11230 N N . SER B 1 622 ? -8.906 33.719 -2.191 1 94.75 622 SER B N 1
ATOM 11231 C CA . SER B 1 622 ? -10.109 33.469 -2.975 1 94.75 622 SER B CA 1
ATOM 11232 C C . SER B 1 622 ? -10.414 31.969 -3.025 1 94.75 622 SER B C 1
ATOM 11234 O O . SER B 1 622 ? -11.578 31.562 -2.992 1 94.75 622 SER B O 1
ATOM 11236 N N . GLN B 1 623 ? -9.359 31.172 -3.164 1 96.31 623 GLN B N 1
ATOM 11237 C CA . GLN B 1 623 ? -9.539 29.719 -3.23 1 96.31 623 GLN B CA 1
ATOM 11238 C C . GLN B 1 623 ? -10 29.172 -1.889 1 96.31 623 GLN B C 1
ATOM 11240 O O . GLN B 1 623 ? -10.727 28.172 -1.841 1 96.31 623 GLN B O 1
ATOM 11245 N N . VAL B 1 624 ? -9.586 29.766 -0.778 1 97.12 624 VAL B N 1
ATOM 11246 C CA . VAL B 1 624 ? -10.086 29.391 0.538 1 97.12 624 VAL B CA 1
ATOM 11247 C C . VAL B 1 624 ? -11.594 29.609 0.598 1 97.12 624 VAL B C 1
ATOM 11249 O O . VAL B 1 624 ? -12.336 28.719 1.021 1 97.12 624 VAL B O 1
ATOM 11252 N N . ILE B 1 625 ? -12.047 30.766 0.137 1 95.81 625 ILE B N 1
ATOM 11253 C CA . ILE B 1 625 ? -13.461 31.109 0.163 1 95.81 625 ILE B CA 1
ATOM 11254 C C . ILE B 1 625 ? -14.242 30.125 -0.713 1 95.81 625 ILE B C 1
ATOM 11256 O O . ILE B 1 625 ? -15.281 29.594 -0.296 1 95.81 625 ILE B O 1
ATOM 11260 N N . GLU B 1 626 ? -13.727 29.875 -1.847 1 94.5 626 GLU B N 1
ATOM 11261 C CA . GLU B 1 626 ? -14.375 28.953 -2.764 1 94.5 626 GLU B CA 1
ATOM 11262 C C . GLU B 1 626 ? -14.391 27.531 -2.195 1 94.5 626 GLU B C 1
ATOM 11264 O O . GLU B 1 626 ? -15.383 26.812 -2.328 1 94.5 626 GLU B O 1
ATOM 11269 N N . GLY B 1 627 ? -13.273 27.156 -1.654 1 96.38 627 GLY B N 1
ATOM 11270 C CA . GLY B 1 627 ? -13.172 25.828 -1.074 1 96.38 627 GLY B CA 1
ATOM 11271 C C . GLY B 1 627 ? -14.172 25.578 0.044 1 96.38 627 GLY B C 1
ATOM 11272 O O . GLY B 1 627 ? -14.742 24.5 0.147 1 96.38 627 GLY B O 1
ATOM 11273 N N . LEU B 1 628 ? -14.391 26.562 0.9 1 95.88 628 LEU B N 1
ATOM 11274 C CA . LEU B 1 628 ? -15.344 26.453 1.996 1 95.88 628 LEU B CA 1
ATOM 11275 C C . LEU B 1 628 ? -16.766 26.297 1.463 1 95.88 628 LEU B C 1
ATOM 11277 O O . LEU B 1 628 ? -17.594 25.625 2.084 1 95.88 628 LEU B O 1
ATOM 11281 N N . ARG B 1 629 ? -16.984 26.828 0.318 1 94.19 629 ARG B N 1
ATOM 11282 C CA . ARG B 1 629 ? -18.297 26.734 -0.307 1 94.19 629 ARG B CA 1
ATOM 11283 C C . ARG B 1 629 ? -18.484 25.391 -0.991 1 94.19 629 ARG B C 1
ATOM 11285 O O . ARG B 1 629 ? -19.578 24.812 -0.964 1 94.19 629 ARG B O 1
ATOM 11292 N N . THR B 1 630 ? -17.453 24.797 -1.514 1 95.56 630 THR B N 1
ATOM 11293 C CA . THR B 1 630 ? -17.594 23.656 -2.414 1 95.56 630 THR B CA 1
ATOM 11294 C C . THR B 1 630 ? -17.172 22.359 -1.725 1 95.56 630 THR B C 1
ATOM 11296 O O . THR B 1 630 ? -17.469 21.266 -2.211 1 95.56 630 THR B O 1
ATOM 11299 N N . GLY B 1 631 ? -16.484 22.438 -0.654 1 96.94 631 GLY B N 1
ATOM 11300 C CA . GLY B 1 631 ? -15.969 21.266 0.022 1 96.94 631 GLY B CA 1
ATOM 11301 C C . GLY B 1 631 ? -14.586 20.859 -0.454 1 96.94 631 GLY B C 1
ATOM 11302 O O . GLY B 1 631 ? -14.188 19.703 -0.302 1 96.94 631 GLY B O 1
ATOM 11303 N N . LYS B 1 632 ? -13.844 21.812 -1.056 1 97 632 LYS B N 1
ATOM 11304 C CA . LYS B 1 632 ? -12.5 21.531 -1.557 1 97 632 LYS B CA 1
ATOM 11305 C C . LYS B 1 632 ? -11.438 22.203 -0.679 1 97 632 LYS B C 1
ATOM 11307 O O . LYS B 1 632 ? -11.242 23.422 -0.749 1 97 632 LYS B O 1
ATOM 11312 N N . PRO B 1 633 ? -10.703 21.422 0.093 1 97.56 633 PRO B N 1
ATOM 11313 C CA . PRO B 1 633 ? -9.586 22.016 0.827 1 97.56 633 PRO B CA 1
ATOM 11314 C C . PRO B 1 633 ? -8.602 22.734 -0.089 1 97.56 633 PRO B C 1
ATOM 11316 O O . PRO B 1 633 ? -8.453 22.375 -1.258 1 97.56 633 PRO B O 1
ATOM 11319 N N . LEU B 1 634 ? -7.949 23.766 0.408 1 97.88 634 LEU B N 1
ATOM 11320 C CA . LEU B 1 634 ? -7.055 24.594 -0.38 1 97.88 634 LEU B CA 1
ATOM 11321 C C . LEU B 1 634 ? -5.961 23.766 -1.035 1 97.88 634 LEU B C 1
ATOM 11323 O O . LEU B 1 634 ? -5.668 23.938 -2.221 1 97.88 634 LEU B O 1
ATOM 11327 N N . VAL B 1 635 ? -5.293 22.953 -0.221 1 98.44 635 VAL B N 1
ATOM 11328 C CA . VAL B 1 635 ? -4.285 22 -0.673 1 98.44 635 VAL B CA 1
ATOM 11329 C C . VAL B 1 635 ? -4.84 20.578 -0.593 1 98.44 635 VAL B C 1
ATOM 11331 O O . VAL B 1 635 ? -5.285 20.141 0.469 1 98.44 635 VAL B O 1
ATOM 11334 N N . ARG B 1 636 ? -4.832 19.891 -1.748 1 98.62 636 ARG B N 1
ATOM 11335 C CA . ARG B 1 636 ? -5.445 18.562 -1.732 1 98.62 636 ARG B CA 1
ATOM 11336 C C . ARG B 1 636 ? -4.832 17.672 -2.801 1 98.62 636 ARG B C 1
ATOM 11338 O O . ARG B 1 636 ? -4.324 18.156 -3.812 1 98.62 636 ARG B O 1
ATOM 11345 N N . PRO B 1 637 ? -4.859 16.359 -2.598 1 98.69 637 PRO B N 1
ATOM 11346 C CA . PRO B 1 637 ? -4.309 15.445 -3.605 1 98.69 637 PRO B CA 1
ATOM 11347 C C . PRO B 1 637 ? -5.121 15.43 -4.898 1 98.69 637 PRO B C 1
ATOM 11349 O O . PRO B 1 637 ? -6.305 15.781 -4.891 1 98.69 637 PRO B O 1
ATOM 11352 N N . LEU B 1 638 ? -4.523 14.969 -5.973 1 98.5 638 LEU B N 1
ATOM 11353 C CA . LEU B 1 638 ? -5.121 14.992 -7.305 1 98.5 638 LEU B CA 1
ATOM 11354 C C . LEU B 1 638 ? -6.395 14.148 -7.344 1 98.5 638 LEU B C 1
ATOM 11356 O O . LEU B 1 638 ? -7.336 14.469 -8.07 1 98.5 638 LEU B O 1
ATOM 11360 N N . VAL B 1 639 ? -6.453 13.078 -6.559 1 98.06 639 VAL B N 1
ATOM 11361 C CA . VAL B 1 639 ? -7.566 12.133 -6.605 1 98.06 639 VAL B CA 1
ATOM 11362 C C . VAL B 1 639 ? -8.859 12.844 -6.191 1 98.06 639 VAL B C 1
ATOM 11364 O O . VAL B 1 639 ? -9.953 12.43 -6.59 1 98.06 639 VAL B O 1
ATOM 11367 N N . MET B 1 640 ? -8.789 13.906 -5.449 1 98.19 640 MET B N 1
ATOM 11368 C CA . MET B 1 640 ? -9.992 14.617 -5.039 1 98.19 640 MET B CA 1
ATOM 11369 C C . MET B 1 640 ? -10.594 15.391 -6.207 1 98.19 640 MET B C 1
ATOM 11371 O O . MET B 1 640 ? -11.812 15.57 -6.281 1 98.19 640 MET B O 1
ATOM 11375 N N . ASP B 1 641 ? -9.742 15.828 -7.109 1 97.5 641 ASP B N 1
ATOM 11376 C CA . ASP B 1 641 ? -10.203 16.594 -8.266 1 97.5 641 ASP B CA 1
ATOM 11377 C C . ASP B 1 641 ? -10.469 15.664 -9.461 1 97.5 641 ASP B C 1
ATOM 11379 O O . ASP B 1 641 ? -11.289 15.984 -10.32 1 97.5 641 ASP B O 1
ATOM 11383 N N . TYR B 1 642 ? -9.773 14.562 -9.469 1 96.38 642 TYR B N 1
ATOM 11384 C CA . TYR B 1 642 ? -9.859 13.641 -10.602 1 96.38 642 TYR B CA 1
ATOM 11385 C C . TYR B 1 642 ? -10.109 12.219 -10.117 1 96.38 642 TYR B C 1
ATOM 11387 O O . TYR B 1 642 ? -9.359 11.297 -10.461 1 96.38 642 TYR B O 1
ATOM 11395 N N . PRO B 1 643 ? -11.234 12 -9.469 1 93.38 643 PRO B N 1
ATOM 11396 C CA . PRO B 1 643 ? -11.484 10.703 -8.852 1 93.38 643 PRO B CA 1
ATOM 11397 C C . PRO B 1 643 ? -11.68 9.586 -9.875 1 93.38 643 PRO B C 1
ATOM 11399 O O . PRO B 1 643 ? -11.5 8.406 -9.555 1 93.38 643 PRO B O 1
ATOM 11402 N N . SER B 1 644 ? -12.062 9.898 -11.094 1 91.12 644 SER B N 1
ATOM 11403 C CA . SER B 1 644 ? -12.289 8.891 -12.125 1 91.12 644 SER B CA 1
ATOM 11404 C C . SER B 1 644 ? -10.984 8.477 -12.789 1 91.12 644 SER B C 1
ATOM 11406 O O . SER B 1 644 ? -10.938 7.48 -13.516 1 91.12 644 SER B O 1
ATOM 11408 N N . ASP B 1 645 ? -9.938 9.312 -12.609 1 93.25 645 ASP B N 1
ATOM 11409 C CA . ASP B 1 645 ? -8.602 9 -13.109 1 93.25 645 ASP B CA 1
ATOM 11410 C C . ASP B 1 645 ? -7.863 8.078 -12.141 1 93.25 645 ASP B C 1
ATOM 11412 O O . ASP B 1 645 ? -7.324 8.531 -11.125 1 93.25 645 ASP B O 1
ATOM 11416 N N . GLU B 1 646 ? -7.73 6.785 -12.5 1 91.44 646 GLU B N 1
ATOM 11417 C CA . GLU B 1 646 ? -7.215 5.773 -11.578 1 91.44 646 GLU B CA 1
ATOM 11418 C C . GLU B 1 646 ? -5.742 6.02 -11.258 1 91.44 646 GLU B C 1
ATOM 11420 O O . GLU B 1 646 ? -5.258 5.617 -10.195 1 91.44 646 GLU B O 1
ATOM 11425 N N . VAL B 1 647 ? -4.992 6.703 -12.117 1 92.81 647 VAL B N 1
ATOM 11426 C CA . VAL B 1 647 ? -3.58 6.984 -11.883 1 92.81 647 VAL B CA 1
ATOM 11427 C C . VAL B 1 647 ? -3.428 7.883 -10.656 1 92.81 647 VAL B C 1
ATOM 11429 O O . VAL B 1 647 ? -2.473 7.742 -9.891 1 92.81 647 VAL B O 1
ATOM 11432 N N . THR B 1 648 ? -4.371 8.781 -10.484 1 96.69 648 THR B N 1
ATOM 11433 C CA . THR B 1 648 ? -4.254 9.773 -9.414 1 96.69 648 THR B CA 1
ATOM 11434 C C . THR B 1 648 ? -4.441 9.109 -8.047 1 96.69 648 THR B C 1
ATOM 11436 O O . THR B 1 648 ? -4.09 9.695 -7.02 1 96.69 648 THR B O 1
ATOM 11439 N N . ARG B 1 649 ? -4.969 7.914 -8.016 1 95.38 649 ARG B N 1
ATOM 11440 C CA . ARG B 1 649 ? -5.32 7.262 -6.758 1 95.38 649 ARG B CA 1
ATOM 11441 C C . ARG B 1 649 ? -4.078 6.973 -5.922 1 95.38 649 ARG B C 1
ATOM 11443 O O . ARG B 1 649 ? -4.145 6.934 -4.691 1 95.38 649 ARG B O 1
ATOM 11450 N N . ASP B 1 650 ? -2.951 6.863 -6.602 1 93.81 650 ASP B N 1
ATOM 11451 C CA . ASP B 1 650 ? -1.743 6.512 -5.863 1 93.81 650 ASP B CA 1
ATOM 11452 C C . ASP B 1 650 ? -0.69 7.609 -5.973 1 93.81 650 ASP B C 1
ATOM 11454 O O . ASP B 1 650 ? 0.483 7.387 -5.668 1 93.81 650 ASP B O 1
ATOM 11458 N N . ILE B 1 651 ? -1.07 8.773 -6.469 1 96.56 651 ILE B N 1
ATOM 11459 C CA . ILE B 1 651 ? -0.169 9.914 -6.465 1 96.56 651 ILE B CA 1
ATOM 11460 C C . ILE B 1 651 ? -0.248 10.633 -5.117 1 96.56 651 ILE B C 1
ATOM 11462 O O . ILE B 1 651 ? -1.312 11.109 -4.723 1 96.56 651 ILE B O 1
ATOM 11466 N N . GLU B 1 652 ? 0.839 10.656 -4.441 1 96.06 652 GLU B N 1
ATOM 11467 C CA . GLU B 1 652 ? 0.845 11.211 -3.09 1 96.06 652 GLU B CA 1
ATOM 11468 C C . GLU B 1 652 ? 1.908 12.289 -2.941 1 96.06 652 GLU B C 1
ATOM 11470 O O . GLU B 1 652 ? 2.227 12.711 -1.826 1 96.06 652 GLU B O 1
ATOM 11475 N N . ASP B 1 653 ? 2.508 12.727 -4.062 1 96.62 653 ASP B N 1
ATOM 11476 C CA . ASP B 1 653 ? 3.59 13.711 -4.012 1 96.62 653 ASP B CA 1
ATOM 11477 C C . ASP B 1 653 ? 3.32 14.875 -4.957 1 96.62 653 ASP B C 1
ATOM 11479 O O . ASP B 1 653 ? 4.234 15.625 -5.305 1 96.62 653 ASP B O 1
ATOM 11483 N N . GLU B 1 654 ? 2.139 14.953 -5.508 1 98.25 654 GLU B N 1
ATOM 11484 C CA . GLU B 1 654 ? 1.592 16.078 -6.262 1 98.25 654 GLU B CA 1
ATOM 11485 C C . GLU B 1 654 ? 0.271 16.547 -5.664 1 98.25 654 GLU B C 1
ATOM 11487 O O . GLU B 1 654 ? -0.498 15.75 -5.129 1 98.25 654 GLU B O 1
ATOM 11492 N N . TYR B 1 655 ? 0.013 17.844 -5.77 1 98.75 655 TYR B N 1
ATOM 11493 C CA . TYR B 1 655 ? -1.24 18.328 -5.199 1 98.75 655 TYR B CA 1
ATOM 11494 C C . TYR B 1 655 ? -1.731 19.562 -5.934 1 98.75 655 TYR B C 1
ATOM 11496 O O . TYR B 1 655 ? -0.976 20.188 -6.68 1 98.75 655 TYR B O 1
ATOM 11504 N N . MET B 1 656 ? -2.98 19.797 -5.73 1 98.69 656 MET B N 1
ATOM 11505 C CA . MET B 1 656 ? -3.578 21.031 -6.211 1 98.69 656 MET B CA 1
ATOM 11506 C C . MET B 1 656 ? -3.498 22.125 -5.145 1 98.69 656 MET B C 1
ATOM 11508 O O . MET B 1 656 ? -3.744 21.859 -3.965 1 98.69 656 MET B O 1
ATOM 11512 N N . LEU B 1 657 ? -3.084 23.266 -5.543 1 98.62 657 LEU B N 1
ATOM 11513 C CA . LEU B 1 657 ? -3.242 24.5 -4.773 1 98.62 657 LEU B CA 1
ATOM 11514 C C . LEU B 1 657 ? -4.363 25.359 -5.348 1 98.62 657 LEU B C 1
ATOM 11516 O O . LEU B 1 657 ? -4.141 26.125 -6.285 1 98.62 657 LEU B O 1
ATOM 11520 N N . GLY B 1 658 ? -5.527 25.234 -4.715 1 97.38 658 GLY B N 1
ATOM 11521 C CA . GLY B 1 658 ? -6.715 25.812 -5.332 1 97.38 658 GLY B CA 1
ATOM 11522 C C . GLY B 1 658 ? -7.141 25.078 -6.594 1 97.38 658 GLY B C 1
ATOM 11523 O O . GLY B 1 658 ? -6.727 23.938 -6.832 1 97.38 658 GLY B O 1
ATOM 11524 N N . GLU B 1 659 ? -7.973 25.688 -7.332 1 95.19 659 GLU B N 1
ATOM 11525 C CA . GLU B 1 659 ? -8.602 25.078 -8.492 1 95.19 659 GLU B CA 1
ATOM 11526 C C . GLU B 1 659 ? -7.629 24.969 -9.664 1 95.19 659 GLU B C 1
ATOM 11528 O O . GLU B 1 659 ? -7.777 24.109 -10.531 1 95.19 659 GLU B O 1
ATOM 11533 N N . TYR B 1 660 ? -6.539 25.766 -9.609 1 95 660 TYR B N 1
ATOM 11534 C CA . TYR B 1 660 ? -5.938 25.984 -10.922 1 95 660 TYR B CA 1
ATOM 11535 C C . TYR B 1 660 ? -4.465 25.594 -10.914 1 95 660 TYR B C 1
ATOM 11537 O O . TYR B 1 660 ? -3.865 25.406 -11.977 1 95 660 TYR B O 1
ATOM 11545 N N . MET B 1 661 ? -3.832 25.453 -9.805 1 97.88 661 MET B N 1
ATOM 11546 C CA . MET B 1 661 ? -2.389 25.234 -9.789 1 97.88 661 MET B CA 1
ATOM 11547 C C . MET B 1 661 ? -2.061 23.812 -9.305 1 97.88 661 MET B C 1
ATOM 11549 O O . MET B 1 661 ? -2.539 23.391 -8.25 1 97.88 661 MET B O 1
ATOM 11553 N N . LEU B 1 662 ? -1.326 23.094 -10.086 1 98.62 662 LEU B N 1
ATOM 11554 C CA . LEU B 1 662 ? -0.771 21.797 -9.703 1 98.62 662 LEU B CA 1
ATOM 11555 C C . LEU B 1 662 ? 0.694 21.938 -9.297 1 98.62 662 LEU B C 1
ATOM 11557 O O . LEU B 1 662 ? 1.51 22.438 -10.078 1 98.62 662 LEU B O 1
ATOM 11561 N N . ILE B 1 663 ? 1.038 21.547 -8.086 1 98.81 663 ILE B N 1
ATOM 11562 C CA . ILE B 1 663 ? 2.393 21.641 -7.555 1 98.81 663 ILE B CA 1
ATOM 11563 C C . ILE B 1 663 ? 2.992 20.25 -7.406 1 98.81 663 ILE B C 1
ATOM 11565 O O . ILE B 1 663 ? 2.33 19.328 -6.91 1 98.81 663 ILE B O 1
ATOM 11569 N N . ALA B 1 664 ? 4.195 20.062 -7.895 1 98.38 664 ALA B N 1
ATOM 11570 C CA . ALA B 1 664 ? 4.922 18.812 -7.766 1 98.38 664 ALA B CA 1
ATOM 11571 C C . ALA B 1 664 ? 6.297 19.031 -7.133 1 98.38 664 ALA B C 1
ATOM 11573 O O . ALA B 1 664 ? 7.297 19.172 -7.844 1 98.38 664 ALA B O 1
ATOM 11574 N N . PRO B 1 665 ? 6.391 18.938 -5.828 1 98.19 665 PRO B N 1
ATOM 11575 C CA . PRO B 1 665 ? 7.656 19.203 -5.133 1 98.19 665 PRO B CA 1
ATOM 11576 C C . PRO B 1 665 ? 8.734 18.172 -5.469 1 98.19 665 PRO B C 1
ATOM 11578 O O . PRO B 1 665 ? 8.414 17.031 -5.828 1 98.19 665 PRO B O 1
ATOM 11581 N N . VAL B 1 666 ? 9.953 18.594 -5.387 1 96.62 666 VAL B N 1
ATOM 11582 C CA . VAL B 1 666 ? 11.117 17.734 -5.562 1 96.62 666 VAL B CA 1
ATOM 11583 C C . VAL B 1 666 ? 11.734 17.422 -4.203 1 96.62 666 VAL B C 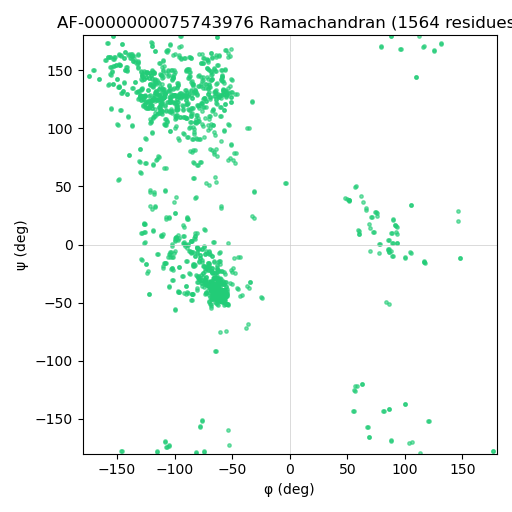1
ATOM 11585 O O . VAL B 1 666 ? 12.086 18.344 -3.449 1 96.62 666 VAL B O 1
ATOM 11588 N N . PHE B 1 667 ? 11.867 16.156 -3.908 1 93.31 667 PHE B N 1
ATOM 11589 C CA . PHE B 1 667 ? 12.383 15.797 -2.594 1 93.31 667 PHE B CA 1
ATOM 11590 C C . PHE B 1 667 ? 13.898 15.672 -2.625 1 93.31 667 PHE B C 1
ATOM 11592 O O . PHE B 1 667 ? 14.57 15.898 -1.615 1 93.31 667 PHE B O 1
ATOM 11599 N N . SER B 1 668 ? 14.398 15.188 -3.717 1 87.38 668 SER B N 1
ATOM 11600 C CA . SER B 1 668 ? 15.836 15.086 -3.938 1 87.38 668 SER B CA 1
ATOM 11601 C C . SER B 1 668 ? 16.172 15.062 -5.426 1 87.38 668 SER B C 1
ATOM 11603 O O . SER B 1 668 ? 15.367 14.586 -6.238 1 87.38 668 SER B O 1
ATOM 11605 N N . GLY B 1 669 ? 17.281 15.633 -5.691 1 87.06 669 GLY B N 1
ATOM 11606 C CA . GLY B 1 669 ? 17.719 15.625 -7.078 1 87.06 669 GLY B CA 1
ATOM 11607 C C . GLY B 1 669 ? 17.188 16.797 -7.883 1 87.06 669 GLY B C 1
ATOM 11608 O O . GLY B 1 669 ? 16.688 17.766 -7.312 1 87.06 669 GLY B O 1
ATOM 11609 N N . ASP B 1 670 ? 17.391 16.688 -9.25 1 91.69 670 ASP B N 1
ATOM 11610 C CA . ASP B 1 670 ? 17.062 17.844 -10.07 1 91.69 670 ASP B CA 1
ATOM 11611 C C . ASP B 1 670 ? 16.094 17.484 -11.188 1 91.69 670 ASP B C 1
ATOM 11613 O O . ASP B 1 670 ? 16.047 18.156 -12.219 1 91.69 670 ASP B O 1
ATOM 11617 N N . ALA B 1 671 ? 15.523 16.406 -10.977 1 90.19 671 ALA B N 1
ATOM 11618 C CA . ALA B 1 671 ? 14.516 15.969 -11.953 1 90.19 671 ALA B CA 1
ATOM 11619 C C . ALA B 1 671 ? 13.453 15.102 -11.289 1 90.19 671 ALA B C 1
ATOM 11621 O O . ALA B 1 671 ? 13.68 14.547 -10.211 1 90.19 671 ALA B O 1
ATOM 11622 N N . ARG B 1 672 ? 12.297 15.086 -11.867 1 92.25 672 ARG B N 1
ATOM 11623 C CA . ARG B 1 672 ? 11.234 14.195 -11.406 1 92.25 672 ARG B CA 1
ATOM 11624 C C . ARG B 1 672 ? 10.211 13.945 -12.508 1 92.25 672 ARG B C 1
ATOM 11626 O O . ARG B 1 672 ? 10.141 14.703 -13.477 1 92.25 672 ARG B O 1
ATOM 11633 N N . SER B 1 673 ? 9.492 12.891 -12.273 1 91.62 673 SER B N 1
ATOM 11634 C CA . SER B 1 673 ? 8.312 12.641 -13.094 1 91.62 673 SER B CA 1
ATOM 11635 C C . SER B 1 673 ? 7.102 13.398 -12.562 1 91.62 673 SER B C 1
ATOM 11637 O O . SER B 1 673 ? 6.902 13.484 -11.352 1 91.62 673 SER B O 1
ATOM 11639 N N . VAL B 1 674 ? 6.316 13.992 -13.461 1 96.5 674 VAL B N 1
ATOM 11640 C CA . VAL B 1 674 ? 5.09 14.695 -13.102 1 96.5 674 VAL B CA 1
ATOM 11641 C C . VAL B 1 674 ? 3.92 14.148 -13.922 1 96.5 674 VAL B C 1
ATOM 11643 O O . VAL B 1 674 ? 4.031 13.984 -15.133 1 96.5 674 VAL B O 1
ATOM 11646 N N . TYR B 1 675 ? 2.863 13.781 -13.234 1 96.62 675 TYR B N 1
ATOM 11647 C CA . TYR B 1 675 ? 1.633 13.367 -13.898 1 96.62 675 TYR B CA 1
ATOM 11648 C C . TYR B 1 675 ? 0.684 14.547 -14.07 1 96.62 675 TYR B C 1
ATOM 11650 O O . TYR B 1 675 ? 0.409 15.273 -13.117 1 96.62 675 TYR B O 1
ATOM 11658 N N . LEU B 1 676 ? 0.222 14.758 -15.273 1 97.44 676 LEU B N 1
ATOM 11659 C CA . LEU B 1 676 ? -0.777 15.781 -15.57 1 97.44 676 LEU B CA 1
ATOM 11660 C C . LEU B 1 676 ? -2.094 15.141 -16 1 97.44 676 LEU B C 1
ATOM 11662 O O . LEU B 1 676 ? -2.15 14.438 -17 1 97.44 676 LEU B O 1
ATOM 11666 N N . PRO B 1 677 ? -3.137 15.336 -15.219 1 96.62 677 PRO B N 1
ATOM 11667 C CA . PRO B 1 677 ? -4.441 14.766 -15.57 1 96.62 677 PRO B CA 1
ATOM 11668 C C . PRO B 1 677 ? -5.004 15.336 -16.875 1 96.62 677 PRO B C 1
ATOM 11670 O O . PRO B 1 677 ? -4.363 16.188 -17.5 1 96.62 677 PRO B O 1
ATOM 11673 N N . GLU B 1 678 ? -6.191 14.836 -17.266 1 95.38 678 GLU B N 1
ATOM 11674 C CA . GLU B 1 678 ? -6.824 15.242 -18.516 1 95.38 678 GLU B CA 1
ATOM 11675 C C . GLU B 1 678 ? -6.988 16.766 -18.578 1 95.38 678 GLU B C 1
ATOM 11677 O O . GLU B 1 678 ? -7.383 17.391 -17.594 1 95.38 678 GLU B O 1
ATOM 11682 N N . GLY B 1 679 ? -6.605 17.344 -19.641 1 93.62 679 GLY B N 1
ATOM 11683 C CA . GLY B 1 679 ? -6.715 18.781 -19.875 1 93.62 679 GLY B CA 1
ATOM 11684 C C . GLY B 1 679 ? -5.43 19.406 -20.391 1 93.62 679 GLY B C 1
ATOM 11685 O O . GLY B 1 679 ? -4.426 18.703 -20.562 1 93.62 679 GLY B O 1
ATOM 11686 N N . ASN B 1 680 ? -5.512 20.656 -20.75 1 91.75 680 ASN B N 1
ATOM 11687 C CA . ASN B 1 680 ? -4.316 21.422 -21.094 1 91.75 680 ASN B CA 1
ATOM 11688 C C . ASN B 1 680 ? -3.705 22.094 -19.875 1 91.75 680 ASN B C 1
ATOM 11690 O O . ASN B 1 680 ? -4.418 22.703 -19.078 1 91.75 680 ASN B O 1
ATOM 11694 N N . TRP B 1 681 ? -2.42 21.938 -19.703 1 94.81 681 TRP B N 1
ATOM 11695 C CA . TRP B 1 681 ? -1.688 22.484 -18.562 1 94.81 681 TRP B CA 1
ATOM 11696 C C . TRP B 1 681 ? -0.555 23.391 -19.031 1 94.81 681 TRP B C 1
ATOM 11698 O O . TRP B 1 681 ? 0.189 23.031 -19.953 1 94.81 681 TRP B O 1
ATOM 11708 N N . TYR B 1 682 ? -0.444 24.562 -18.438 1 92.25 682 TYR B N 1
ATOM 11709 C CA . TYR B 1 682 ? 0.655 25.484 -18.703 1 92.25 682 TYR B CA 1
ATOM 11710 C C . TYR B 1 682 ? 1.772 25.312 -17.688 1 92.25 682 TYR B C 1
ATOM 11712 O O . TYR B 1 682 ? 1.528 25.344 -16.469 1 92.25 682 TYR B O 1
ATOM 11720 N N . ASP B 1 683 ? 2.975 25.094 -18.188 1 93.88 683 ASP B N 1
ATOM 11721 C CA . ASP B 1 683 ? 4.113 25.203 -17.281 1 93.88 683 ASP B CA 1
ATOM 11722 C C . ASP B 1 683 ? 4.25 26.625 -16.734 1 93.88 683 ASP B C 1
ATOM 11724 O O . ASP B 1 683 ? 4.406 27.578 -17.5 1 93.88 683 ASP B O 1
ATOM 11728 N N . TYR B 1 684 ? 4.203 26.797 -15.5 1 94.12 684 TYR B N 1
ATOM 11729 C CA . TYR B 1 684 ? 4.156 28.094 -14.859 1 94.12 684 TYR B CA 1
ATOM 11730 C C . TYR B 1 684 ? 5.375 28.938 -15.234 1 94.12 684 TYR B C 1
ATOM 11732 O O . TYR B 1 684 ? 5.281 30.156 -15.359 1 94.12 684 TYR B O 1
ATOM 11740 N N . TRP B 1 685 ? 6.516 28.312 -15.422 1 92.19 685 TRP B N 1
ATOM 11741 C CA . TRP B 1 685 ? 7.781 29.016 -15.617 1 92.19 685 TRP B CA 1
ATOM 11742 C C . TRP B 1 685 ? 8.016 29.312 -17.094 1 92.19 685 TRP B C 1
ATOM 11744 O O . TRP B 1 685 ? 8.438 30.422 -17.438 1 92.19 685 TRP B O 1
ATOM 11754 N N . SER B 1 686 ? 7.688 28.328 -17.984 1 88.25 686 SER B N 1
ATOM 11755 C CA . SER B 1 686 ? 7.996 28.484 -19.391 1 88.25 686 SER B CA 1
ATOM 11756 C C . SER B 1 686 ? 6.75 28.859 -20.188 1 88.25 686 SER B C 1
ATOM 11758 O O . SER B 1 686 ? 6.852 29.297 -21.344 1 88.25 686 SER B O 1
ATOM 11760 N N . MET B 1 687 ? 5.582 28.609 -19.703 1 88.44 687 MET B N 1
ATOM 11761 C CA . MET B 1 687 ? 4.297 28.875 -20.328 1 88.44 687 MET B CA 1
ATOM 11762 C C . MET B 1 687 ? 4.035 27.906 -21.469 1 88.44 687 MET B C 1
ATOM 11764 O O . MET B 1 687 ? 3.074 28.062 -22.234 1 88.44 687 MET B O 1
ATOM 11768 N N . SER B 1 688 ? 4.879 26.891 -21.547 1 88.25 688 SER B N 1
ATOM 11769 C CA . SER B 1 688 ? 4.613 25.844 -22.531 1 88.25 688 SER B CA 1
ATOM 11770 C C . SER B 1 688 ? 3.352 25.062 -22.172 1 88.25 688 SER B C 1
ATOM 11772 O O . SER B 1 688 ? 3.062 24.844 -21 1 88.25 688 SER B O 1
ATOM 11774 N N . ILE B 1 689 ? 2.59 24.703 -23.203 1 91.12 689 ILE B N 1
ATOM 11775 C CA . ILE B 1 689 ? 1.344 23.969 -23 1 91.12 689 ILE B CA 1
ATOM 11776 C C . ILE B 1 689 ? 1.593 22.469 -23.141 1 91.12 689 ILE B C 1
ATOM 11778 O O . ILE B 1 689 ? 2.242 22.031 -24.094 1 91.12 689 ILE B O 1
ATOM 11782 N N . ILE B 1 690 ? 1.15 21.688 -22.203 1 92.56 690 ILE B N 1
ATOM 11783 C CA . ILE B 1 690 ? 1.239 20.234 -22.234 1 92.56 690 ILE B CA 1
ATOM 11784 C C . ILE B 1 690 ? -0.159 19.625 -22.109 1 92.56 690 ILE B C 1
ATOM 11786 O O . ILE B 1 690 ? -0.928 19.984 -21.219 1 92.56 690 ILE B O 1
ATOM 11790 N N . ARG B 1 691 ? -0.541 18.703 -23.047 1 91.94 691 ARG B N 1
ATOM 11791 C CA . ARG B 1 691 ? -1.85 18.062 -23.016 1 91.94 691 ARG B CA 1
ATOM 11792 C C . ARG B 1 691 ? -1.811 16.766 -22.203 1 91.94 691 ARG B C 1
ATOM 11794 O O . ARG B 1 691 ? -0.971 15.906 -22.453 1 91.94 691 ARG B O 1
ATOM 11801 N N . GLY B 1 692 ? -2.695 16.719 -21.203 1 92.94 692 GLY B N 1
ATOM 11802 C CA . GLY B 1 692 ? -2.875 15.484 -20.453 1 92.94 692 GLY B CA 1
ATOM 11803 C C . GLY B 1 692 ? -4.02 14.633 -20.984 1 92.94 692 GLY B C 1
ATOM 11804 O O . GLY B 1 692 ? -4.719 15.023 -21.906 1 92.94 692 GLY B O 1
ATOM 11805 N N . PRO B 1 693 ? -4.305 13.422 -20.375 1 94.56 693 PRO B N 1
ATOM 11806 C CA . PRO B 1 693 ? -3.484 12.859 -19.297 1 94.56 693 PRO B CA 1
ATOM 11807 C C . PRO B 1 693 ? -2.125 12.367 -19.797 1 94.56 693 PRO B C 1
ATOM 11809 O O . PRO B 1 693 ? -2.035 11.75 -20.859 1 94.56 693 PRO B O 1
ATOM 11812 N N . THR B 1 694 ? -1.081 12.672 -19.125 1 93.31 694 THR B N 1
ATOM 11813 C CA . THR B 1 694 ? 0.258 12.242 -19.516 1 93.31 694 THR B CA 1
ATOM 11814 C C . THR B 1 694 ? 1.217 12.328 -18.328 1 93.31 694 THR B C 1
ATOM 11816 O O . THR B 1 694 ? 0.878 12.891 -17.297 1 93.31 694 THR B O 1
ATOM 11819 N N . THR B 1 695 ? 2.299 11.609 -18.391 1 92.94 695 THR B N 1
ATOM 11820 C CA . THR B 1 695 ? 3.426 11.75 -17.469 1 92.94 695 THR B CA 1
ATOM 11821 C C . THR B 1 695 ? 4.637 12.344 -18.188 1 92.94 695 THR B C 1
ATOM 11823 O O . THR B 1 695 ? 4.98 11.922 -19.297 1 92.94 695 THR B O 1
ATOM 11826 N N . ILE B 1 696 ? 5.238 13.32 -17.562 1 93.44 696 ILE B N 1
ATOM 11827 C CA . ILE B 1 696 ? 6.406 13.953 -18.172 1 93.44 696 ILE B CA 1
ATOM 11828 C C . ILE B 1 696 ? 7.582 13.898 -17.203 1 93.44 696 ILE B C 1
ATOM 11830 O O . ILE B 1 696 ? 7.395 13.883 -15.984 1 93.44 696 ILE B O 1
ATOM 11834 N N . ASN B 1 697 ? 8.797 13.797 -17.719 1 90.56 697 ASN B N 1
ATOM 11835 C CA . ASN B 1 697 ? 10.016 13.961 -16.938 1 90.56 697 ASN B CA 1
ATOM 11836 C C . ASN B 1 697 ? 10.523 15.398 -16.984 1 90.56 697 ASN B C 1
ATOM 11838 O O . ASN B 1 697 ? 10.82 15.922 -18.062 1 90.56 697 ASN B O 1
ATOM 11842 N N . VAL B 1 698 ? 10.586 15.977 -15.875 1 94.44 698 VAL B N 1
ATOM 11843 C CA . VAL B 1 698 ? 10.875 17.406 -15.844 1 94.44 698 VAL B CA 1
ATOM 11844 C C . VAL B 1 698 ? 12.195 17.656 -15.125 1 94.44 698 VAL B C 1
ATOM 11846 O O . VAL B 1 698 ? 12.453 17.078 -14.07 1 94.44 698 VAL B O 1
ATOM 11849 N N . HIS B 1 699 ? 13.039 18.406 -15.789 1 93.44 699 HIS B N 1
ATOM 11850 C CA . HIS B 1 699 ? 14.219 18.922 -15.109 1 93.44 699 HIS B CA 1
ATOM 11851 C C . HIS B 1 699 ? 13.836 20.062 -14.156 1 93.44 699 HIS B C 1
ATOM 11853 O O . HIS B 1 699 ? 13.125 20.984 -14.539 1 93.44 699 HIS B O 1
ATOM 11859 N N . SER B 1 700 ? 14.242 19.922 -12.914 1 95.06 700 SER B N 1
ATOM 11860 C CA . SER B 1 700 ? 13.906 20.906 -11.891 1 95.06 700 SER B CA 1
ATOM 11861 C C . SER B 1 700 ? 15.141 21.344 -11.117 1 95.06 700 SER B C 1
ATOM 11863 O O . SER B 1 700 ? 15.367 20.891 -9.992 1 95.06 700 SER B O 1
ATOM 11865 N N . PRO B 1 701 ? 15.883 22.312 -11.742 1 95.88 701 PRO B N 1
ATOM 11866 C CA . PRO B 1 701 ? 17.016 22.844 -10.977 1 95.88 701 PRO B CA 1
ATOM 11867 C C . PRO B 1 701 ? 16.594 23.391 -9.609 1 95.88 701 PRO B C 1
ATOM 11869 O O . PRO B 1 701 ? 15.398 23.547 -9.344 1 95.88 701 PRO B O 1
ATOM 11872 N N . LEU B 1 702 ? 17.531 23.656 -8.75 1 96.38 702 LEU B N 1
ATOM 11873 C CA . LEU B 1 702 ? 17.281 24.047 -7.375 1 96.38 702 LEU B CA 1
ATOM 11874 C C . LEU B 1 702 ? 16.391 25.281 -7.32 1 96.38 702 LEU B C 1
ATOM 11876 O O . LEU B 1 702 ? 15.625 25.469 -6.371 1 96.38 702 LEU B O 1
ATOM 11880 N N . SER B 1 703 ? 16.406 26.062 -8.32 1 96.5 703 SER B N 1
ATOM 11881 C CA . SER B 1 703 ? 15.711 27.344 -8.32 1 96.5 703 SER B CA 1
ATOM 11882 C C . SER B 1 703 ? 14.258 27.188 -8.75 1 96.5 703 SER B C 1
ATOM 11884 O O . SER B 1 703 ? 13.492 28.156 -8.727 1 96.5 703 SER B O 1
ATOM 11886 N N . ARG B 1 704 ? 13.875 26.016 -9.148 1 95.44 704 ARG B N 1
ATOM 11887 C CA . ARG B 1 704 ? 12.516 25.859 -9.664 1 95.44 704 ARG B CA 1
ATOM 11888 C C . ARG B 1 704 ? 11.844 24.625 -9.07 1 95.44 704 ARG B C 1
ATOM 11890 O O . ARG B 1 704 ? 12.5 23.594 -8.859 1 95.44 704 ARG B O 1
ATOM 11897 N N . VAL B 1 705 ? 10.602 24.797 -8.766 1 97.56 705 VAL B N 1
ATOM 11898 C CA . VAL B 1 705 ? 9.727 23.672 -8.453 1 97.56 705 VAL B CA 1
ATOM 11899 C C . VAL B 1 705 ? 8.656 23.531 -9.539 1 97.56 705 VAL B C 1
ATOM 11901 O O . VAL B 1 705 ? 8.141 24.547 -10.039 1 97.56 705 VAL B O 1
ATOM 11904 N N . PRO B 1 706 ? 8.391 22.312 -10.055 1 98.12 706 PRO B N 1
ATOM 11905 C CA . PRO B 1 706 ? 7.359 22.172 -11.086 1 98.12 706 PRO B CA 1
ATOM 11906 C C . PRO B 1 706 ? 6 22.703 -10.625 1 98.12 706 PRO B C 1
ATOM 11908 O O . PRO B 1 706 ? 5.477 22.266 -9.602 1 98.12 706 PRO B O 1
ATOM 11911 N N . ILE B 1 707 ? 5.484 23.656 -11.328 1 98.25 707 ILE B N 1
ATOM 11912 C CA . ILE B 1 707 ? 4.164 24.25 -11.156 1 98.25 707 ILE B CA 1
ATOM 11913 C C . ILE B 1 707 ? 3.443 24.297 -12.508 1 98.25 707 ILE B C 1
ATOM 11915 O O . ILE B 1 707 ? 4.008 24.75 -13.5 1 98.25 707 ILE B O 1
ATOM 11919 N N . TYR B 1 708 ? 2.279 23.797 -12.5 1 97.25 708 TYR B N 1
ATOM 11920 C CA . TYR B 1 708 ? 1.475 23.828 -13.711 1 97.25 708 TYR B CA 1
ATOM 11921 C C . TYR B 1 708 ? 0.13 24.5 -13.461 1 97.25 708 TYR B C 1
ATOM 11923 O O . TYR B 1 708 ? -0.436 24.375 -12.367 1 97.25 708 TYR B O 1
ATOM 11931 N N . VAL B 1 709 ? -0.372 25.219 -14.414 1 95.25 709 VAL B N 1
ATOM 11932 C CA . VAL B 1 709 ? -1.633 25.953 -14.312 1 95.25 709 VAL B CA 1
ATOM 11933 C C . VAL B 1 709 ? -2.633 25.391 -15.328 1 95.25 709 VAL B C 1
ATOM 11935 O O . VAL B 1 709 ? -2.307 25.219 -16.5 1 95.25 709 VAL B O 1
ATOM 11938 N N . LYS B 1 710 ? -3.77 25.109 -14.883 1 93.12 710 LYS B N 1
ATOM 11939 C CA . LYS B 1 710 ? -4.828 24.531 -15.703 1 93.12 710 LYS B CA 1
ATOM 11940 C C . LYS B 1 710 ? -5.32 25.531 -16.75 1 93.12 710 LYS B C 1
ATOM 11942 O O . LYS B 1 710 ? -5.441 26.719 -16.453 1 93.12 710 LYS B O 1
ATOM 11947 N N . ASP B 1 711 ? -5.602 25.031 -17.875 1 88.44 711 ASP B N 1
ATOM 11948 C CA . ASP B 1 711 ? -6.25 25.844 -18.906 1 88.44 711 ASP B CA 1
ATOM 11949 C C . ASP B 1 711 ? -7.574 26.406 -18.391 1 88.44 711 ASP B C 1
ATOM 11951 O O . ASP B 1 711 ? -8.32 25.719 -17.688 1 88.44 711 ASP B O 1
ATOM 11955 N N . GLY B 1 712 ? -7.789 27.703 -18.609 1 83.06 712 GLY B N 1
ATOM 11956 C CA . GLY B 1 712 ? -9 28.359 -18.125 1 83.06 712 GLY B CA 1
ATOM 11957 C C . GLY B 1 712 ? -8.82 29 -16.75 1 83.06 712 GLY B C 1
ATOM 11958 O O . GLY B 1 712 ? -9.773 29.562 -16.203 1 83.06 712 GLY B O 1
ATOM 11959 N N . ALA B 1 713 ? -7.617 29.031 -16.312 1 88.19 713 ALA B N 1
ATOM 11960 C CA . ALA B 1 713 ? -7.336 29.516 -14.961 1 88.19 713 ALA B CA 1
ATOM 11961 C C . ALA B 1 713 ? -7.359 31.047 -14.906 1 88.19 713 ALA B C 1
ATOM 11963 O O . ALA B 1 713 ? -7.02 31.719 -15.883 1 88.19 713 ALA B O 1
ATOM 11964 N N . LEU B 1 714 ? -7.797 31.547 -13.828 1 84.88 714 LEU B N 1
ATOM 11965 C CA . LEU B 1 714 ? -7.648 32.938 -13.406 1 84.88 714 LEU B CA 1
ATOM 11966 C C . LEU B 1 714 ? -6.84 33.031 -12.117 1 84.88 714 LEU B C 1
ATOM 11968 O O . LEU B 1 714 ? -7.312 32.625 -11.047 1 84.88 714 LEU B O 1
ATOM 11972 N N . ILE B 1 715 ? -5.664 33.562 -12.266 1 90.44 715 ILE B N 1
ATOM 11973 C CA . ILE B 1 715 ? -4.812 33.688 -11.086 1 90.44 715 ILE B CA 1
ATOM 11974 C C . ILE B 1 715 ? -4.656 35.156 -10.703 1 90.44 715 ILE B C 1
ATOM 11976 O O . ILE B 1 715 ? -4.117 35.938 -11.484 1 90.44 715 ILE B O 1
ATOM 11980 N N . ALA B 1 716 ? -5.172 35.5 -9.555 1 89.75 716 ALA B N 1
ATOM 11981 C CA . ALA B 1 716 ? -5.02 36.875 -9.039 1 89.75 716 ALA B CA 1
ATOM 11982 C C . ALA B 1 716 ? -3.74 37 -8.227 1 89.75 716 ALA B C 1
ATOM 11984 O O . ALA B 1 716 ? -3.486 36.219 -7.316 1 89.75 716 ALA B O 1
ATOM 11985 N N . TYR B 1 717 ? -2.947 37.969 -8.57 1 91.94 717 TYR B N 1
ATOM 11986 C CA . TYR B 1 717 ? -1.737 38.312 -7.836 1 91.94 717 TYR B CA 1
ATOM 11987 C C . TYR B 1 717 ? -1.882 39.688 -7.168 1 91.94 717 TYR B C 1
ATOM 11989 O O . TYR B 1 717 ? -2.594 40.562 -7.672 1 91.94 717 TYR B O 1
ATOM 11997 N N . SER B 1 718 ? -1.239 39.781 -6.004 1 92.81 718 SER B N 1
ATOM 11998 C CA . SER B 1 718 ? -1.094 41.125 -5.461 1 92.81 718 SER B CA 1
ATOM 11999 C C . SER B 1 718 ? -0.118 41.938 -6.289 1 92.81 718 SER B C 1
ATOM 12001 O O . SER B 1 718 ? 0.962 41.469 -6.648 1 92.81 718 SER B O 1
ATOM 12003 N N . ALA B 1 719 ? -0.464 43.125 -6.566 1 87.5 719 ALA B N 1
ATOM 12004 C CA . ALA B 1 719 ? 0.405 44.031 -7.324 1 87.5 719 ALA B CA 1
ATOM 12005 C C . ALA B 1 719 ? 1.325 44.812 -6.395 1 87.5 719 ALA B C 1
ATOM 12007 O O . ALA B 1 719 ? 2.176 45.562 -6.855 1 87.5 719 ALA B O 1
ATOM 12008 N N . VAL B 1 720 ? 1.151 44.594 -5.137 1 87.88 720 VAL B N 1
ATOM 12009 C CA . VAL B 1 720 ? 1.928 45.312 -4.141 1 87.88 720 VAL B CA 1
ATOM 12010 C C . VAL B 1 720 ? 3.041 44.406 -3.598 1 87.88 720 VAL B C 1
ATOM 12012 O O . VAL B 1 720 ? 2.824 43.219 -3.342 1 87.88 720 VAL B O 1
ATOM 12015 N N . ASP B 1 721 ? 4.227 44.969 -3.629 1 89 721 ASP B N 1
ATOM 12016 C CA . ASP B 1 721 ? 5.332 44.281 -2.951 1 89 721 ASP B CA 1
ATOM 12017 C C . ASP B 1 721 ? 5.309 44.562 -1.45 1 89 721 ASP B C 1
ATOM 12019 O O . ASP B 1 721 ? 5.941 45.5 -0.981 1 89 721 ASP B O 1
ATOM 12023 N N . SER B 1 722 ? 4.664 43.75 -0.723 1 90.38 722 SER B N 1
ATOM 12024 C CA . SER B 1 722 ? 4.418 44.031 0.69 1 90.38 722 SER B CA 1
ATOM 12025 C C . SER B 1 722 ? 5.324 43.156 1.579 1 90.38 722 SER B C 1
ATOM 12027 O O . SER B 1 722 ? 5.656 42.031 1.23 1 90.38 722 SER B O 1
ATOM 12029 N N . MET B 1 723 ? 5.711 43.781 2.678 1 94.56 723 MET B N 1
ATOM 12030 C CA . MET B 1 723 ? 6.512 43.062 3.684 1 94.56 723 MET B CA 1
ATOM 12031 C C . MET B 1 723 ? 5.617 42.375 4.703 1 94.56 723 MET B C 1
ATOM 12033 O O . MET B 1 723 ? 6.082 41.531 5.457 1 94.56 723 MET B O 1
ATOM 12037 N N . ASN B 1 724 ? 4.387 42.719 4.734 1 95 724 ASN B N 1
ATOM 12038 C CA . ASN B 1 724 ? 3.369 42.062 5.562 1 95 724 ASN B CA 1
ATOM 12039 C C . ASN B 1 724 ? 1.997 42.094 4.895 1 95 724 ASN B C 1
ATOM 12041 O O . ASN B 1 724 ? 1.803 42.812 3.908 1 95 724 ASN B O 1
ATOM 12045 N N . LEU B 1 725 ? 1.075 41.281 5.348 1 95.12 725 LEU B N 1
ATOM 12046 C CA . LEU B 1 725 ? -0.226 41.125 4.703 1 95.12 725 LEU B CA 1
ATOM 12047 C C . LEU B 1 725 ? -1.248 42.094 5.32 1 95.12 725 LEU B C 1
ATOM 12049 O O . LEU B 1 725 ? -1.858 41.781 6.344 1 95.12 725 LEU B O 1
ATOM 12053 N N . THR B 1 726 ? -1.434 43.219 4.73 1 90.5 726 THR B N 1
ATOM 12054 C CA . THR B 1 726 ? -2.529 44.125 4.996 1 90.5 726 THR B CA 1
ATOM 12055 C C . THR B 1 726 ? -3.584 44.062 3.898 1 90.5 726 THR B C 1
ATOM 12057 O O . THR B 1 726 ? -3.398 43.344 2.902 1 90.5 726 THR B O 1
ATOM 12060 N N . THR B 1 727 ? -4.641 44.688 4.094 1 87 727 THR B N 1
ATOM 12061 C CA . THR B 1 727 ? -5.73 44.625 3.127 1 87 727 THR B CA 1
ATOM 12062 C C . THR B 1 727 ? -5.285 45.156 1.773 1 87 727 THR B C 1
ATOM 12064 O O . THR B 1 727 ? -5.934 44.906 0.754 1 87 727 THR B O 1
ATOM 12067 N N . ASP B 1 728 ? -4.191 45.812 1.755 1 84.56 728 ASP B N 1
ATOM 12068 C CA . ASP B 1 728 ? -3.678 46.406 0.516 1 84.56 728 ASP B CA 1
ATOM 12069 C C . ASP B 1 728 ? -3.332 45.312 -0.497 1 84.56 728 ASP B C 1
ATOM 12071 O O . ASP B 1 728 ? -3.432 45.531 -1.706 1 84.56 728 ASP B O 1
ATOM 12075 N N . VAL B 1 729 ? -2.98 44.188 -0.008 1 88.81 729 VAL B N 1
ATOM 12076 C CA . VAL B 1 729 ? -2.578 43.094 -0.892 1 88.81 729 VAL B CA 1
ATOM 12077 C C . VAL B 1 729 ? -3.795 42.562 -1.651 1 88.81 729 VAL B C 1
ATOM 12079 O O . VAL B 1 729 ? -3.654 41.969 -2.715 1 88.81 729 VAL B O 1
ATOM 12082 N N . LEU B 1 730 ? -4.996 42.875 -1.193 1 88.12 730 LEU B N 1
ATOM 12083 C CA . LEU B 1 730 ? -6.227 42.406 -1.803 1 88.12 730 LEU B CA 1
ATOM 12084 C C . LEU B 1 730 ? -6.906 43.5 -2.619 1 88.12 730 LEU B C 1
ATOM 12086 O O . LEU B 1 730 ? -7.801 43.219 -3.42 1 88.12 730 LEU B O 1
ATOM 12090 N N . ASN B 1 731 ? -6.395 44.75 -2.465 1 83.44 731 ASN B N 1
ATOM 12091 C CA . ASN B 1 731 ? -7.066 45.875 -3.109 1 83.44 731 ASN B CA 1
ATOM 12092 C C . ASN B 1 731 ? -6.422 46.219 -4.445 1 83.44 731 ASN B C 1
ATOM 12094 O O . ASN B 1 731 ? -7.023 46.906 -5.273 1 83.44 731 ASN B O 1
ATOM 12098 N N . ASN B 1 732 ? -5.18 45.812 -4.711 1 82.81 732 ASN B N 1
ATOM 12099 C CA . ASN B 1 732 ? -4.449 46.031 -5.957 1 82.81 732 ASN B CA 1
ATOM 12100 C C . ASN B 1 732 ? -4.027 44.719 -6.594 1 82.81 732 ASN B C 1
ATOM 12102 O O . ASN B 1 732 ? -3.008 44.125 -6.211 1 82.81 732 ASN B O 1
ATOM 12106 N N . LEU B 1 733 ? -4.781 44.375 -7.676 1 85.75 733 LEU B N 1
ATOM 12107 C CA . LEU B 1 733 ? -4.598 43.031 -8.172 1 85.75 733 LEU B CA 1
ATOM 12108 C C . LEU B 1 733 ? -4.078 43.031 -9.602 1 85.75 733 LEU B C 1
ATOM 12110 O O . LEU B 1 733 ? -4.434 43.906 -10.391 1 85.75 733 LEU B O 1
ATOM 12114 N N . LEU B 1 734 ? -3.172 42.188 -9.867 1 83.69 734 LEU B N 1
ATOM 12115 C CA . LEU B 1 734 ? -2.832 41.719 -11.219 1 83.69 734 LEU B CA 1
ATOM 12116 C C . LEU B 1 734 ? -3.461 40.375 -11.508 1 83.69 734 LEU B C 1
ATOM 12118 O O . LEU B 1 734 ? -3.26 39.406 -10.758 1 83.69 734 LEU B O 1
ATOM 12122 N N . VAL B 1 735 ? -4.254 40.281 -12.539 1 83.44 735 VAL B N 1
ATOM 12123 C CA . VAL B 1 735 ? -4.941 39.031 -12.844 1 83.44 735 VAL B CA 1
ATOM 12124 C C . VAL B 1 735 ? -4.387 38.438 -14.133 1 83.44 735 VAL B C 1
ATOM 12126 O O . VAL B 1 735 ? -4.375 39.094 -15.172 1 83.44 735 VAL B O 1
ATOM 12129 N N . GLU B 1 736 ? -3.885 37.25 -14.031 1 83.69 736 GLU B N 1
ATOM 12130 C CA . GLU B 1 736 ? -3.441 36.5 -15.203 1 83.69 736 GLU B CA 1
ATOM 12131 C C . GLU B 1 736 ? -4.496 35.469 -15.641 1 83.69 736 GLU B C 1
ATOM 12133 O O . GLU B 1 736 ? -4.973 34.688 -14.828 1 83.69 736 GLU B O 1
ATOM 12138 N N . VAL B 1 737 ? -4.836 35.5 -16.875 1 82.38 737 VAL B N 1
ATOM 12139 C CA . VAL B 1 737 ? -5.832 34.594 -17.438 1 82.38 737 VAL B CA 1
ATOM 12140 C C . VAL B 1 737 ? -5.16 33.594 -18.391 1 82.38 737 VAL B C 1
ATOM 12142 O O . VAL B 1 737 ? -4.438 34 -19.312 1 82.38 737 VAL B O 1
ATOM 12145 N N . TYR B 1 738 ? -5.391 32.344 -18.125 1 82.94 738 TYR B N 1
ATOM 12146 C CA . TYR B 1 738 ? -4.848 31.281 -18.953 1 82.94 738 TYR B CA 1
ATOM 12147 C C . TYR B 1 738 ? -5.91 30.734 -19.906 1 82.94 738 TYR B C 1
ATOM 12149 O O . TYR B 1 738 ? -6.996 30.344 -19.469 1 82.94 738 TYR B O 1
ATOM 12157 N N . GLY B 1 739 ? -5.613 30.547 -21.203 1 76.5 739 GLY B N 1
ATOM 12158 C CA . GLY B 1 739 ? -6.527 29.969 -22.172 1 76.5 739 GLY B CA 1
ATOM 12159 C C . GLY B 1 739 ? -7.523 30.984 -22.719 1 76.5 739 GLY B C 1
ATOM 12160 O O . GLY B 1 739 ? -7.168 32.125 -23 1 76.5 739 GLY B O 1
ATOM 12161 N N . ASN B 1 740 ? -8.812 30.359 -22.922 1 65.38 740 ASN B N 1
ATOM 12162 C CA . ASN B 1 740 ? -9.734 31.172 -23.719 1 65.38 740 ASN B CA 1
ATOM 12163 C C . ASN B 1 740 ? -10.523 32.125 -22.844 1 65.38 740 ASN B C 1
ATOM 12165 O O . ASN B 1 740 ? -10.656 31.922 -21.625 1 65.38 740 ASN B O 1
ATOM 12169 N N . ALA B 1 741 ? -11 33.031 -23.484 1 59.28 741 ALA B N 1
ATOM 12170 C CA . ALA B 1 741 ? -11.82 34.125 -22.953 1 59.28 741 ALA B CA 1
ATOM 12171 C C . ALA B 1 741 ? -13.008 33.594 -22.172 1 59.28 741 ALA B C 1
ATOM 12173 O O . ALA B 1 741 ? -13.461 32.469 -22.406 1 59.28 741 ALA B O 1
ATOM 12174 N N . GLY B 1 742 ? -13.266 34.062 -20.938 1 68.31 742 GLY B N 1
ATOM 12175 C CA . GLY B 1 742 ? -14.453 33.688 -20.172 1 68.31 742 GLY B CA 1
ATOM 12176 C C . GLY B 1 742 ? -14.789 34.688 -19.094 1 68.31 742 GLY B C 1
ATOM 12177 O O . GLY B 1 742 ? -14.266 35.812 -19.078 1 68.31 742 GLY B O 1
ATOM 12178 N N . GLU B 1 743 ? -15.938 34.469 -18.453 1 70.31 743 GLU B N 1
ATOM 12179 C CA . GLU B 1 743 ? -16.359 35.25 -17.297 1 70.31 743 GLU B CA 1
ATOM 12180 C C . GLU B 1 743 ? -15.883 34.625 -15.992 1 70.31 743 GLU B C 1
ATOM 12182 O O . GLU B 1 743 ? -15.977 33.406 -15.82 1 70.31 743 GLU B O 1
ATOM 12187 N N . PHE B 1 744 ? -15.219 35.625 -15.219 1 73.94 744 PHE B N 1
ATOM 12188 C CA . PHE B 1 744 ? -14.68 35.094 -13.969 1 73.94 744 PHE B CA 1
ATOM 12189 C C . PHE B 1 744 ? -15.133 35.969 -12.781 1 73.94 744 PHE B C 1
ATOM 12191 O O . PHE B 1 744 ? -15.523 37.094 -12.961 1 73.94 744 PHE B O 1
ATOM 12198 N N . ASN B 1 745 ? -15.266 35.281 -11.688 1 78.56 745 ASN B N 1
ATOM 12199 C CA . ASN B 1 745 ? -15.484 35.938 -10.414 1 78.56 745 ASN B CA 1
ATOM 12200 C C . ASN B 1 745 ? -14.406 35.594 -9.398 1 78.56 745 ASN B C 1
ATOM 12202 O O . ASN B 1 745 ? -13.906 34.469 -9.383 1 78.56 745 ASN B O 1
ATOM 12206 N N . ILE B 1 746 ? -14.023 36.656 -8.703 1 84.5 746 ILE B N 1
ATOM 12207 C CA . ILE B 1 746 ? -13.102 36.469 -7.586 1 84.5 746 ILE B CA 1
ATOM 12208 C C . ILE B 1 746 ? -13.781 36.875 -6.281 1 84.5 746 ILE B C 1
ATOM 12210 O O . ILE B 1 746 ? -14.156 38.031 -6.102 1 84.5 746 ILE B O 1
ATOM 12214 N N . ASP B 1 747 ? -14.023 35.938 -5.43 1 87.62 747 ASP B N 1
ATOM 12215 C CA . ASP B 1 747 ? -14.625 36.156 -4.121 1 87.62 747 ASP B CA 1
ATOM 12216 C C . ASP B 1 747 ? -13.562 36.219 -3.027 1 87.62 747 ASP B C 1
ATOM 12218 O O . ASP B 1 747 ? -12.859 35.219 -2.793 1 87.62 747 ASP B O 1
ATOM 12222 N N . LEU B 1 748 ? -13.43 37.344 -2.387 1 88.25 748 LEU B N 1
ATOM 12223 C CA . LEU B 1 748 ? -12.438 37.562 -1.328 1 88.25 748 LEU B CA 1
ATOM 12224 C C . LEU B 1 748 ? -13.117 37.625 0.037 1 88.25 748 LEU B C 1
ATOM 12226 O O . LEU B 1 748 ? -12.609 38.281 0.956 1 88.25 748 LEU B O 1
ATOM 12230 N N . GLY B 1 749 ? -14.344 37.031 0.109 1 88 749 GLY B N 1
ATOM 12231 C CA . GLY B 1 749 ? -15.062 36.938 1.369 1 88 749 GLY B CA 1
ATOM 12232 C C . GLY B 1 749 ? -15.422 38.312 1.947 1 88 749 GLY B C 1
ATOM 12233 O O . GLY B 1 749 ? -16.031 39.125 1.267 1 88 749 GLY B O 1
ATOM 12234 N N . ARG B 1 750 ? -14.891 38.594 3.195 1 86.06 750 ARG B N 1
ATOM 12235 C CA . ARG B 1 750 ? -15.258 39.812 3.918 1 86.06 750 ARG B CA 1
ATOM 12236 C C . ARG B 1 750 ? -14.594 41.031 3.301 1 86.06 750 ARG B C 1
ATOM 12238 O O . ARG B 1 750 ? -14.969 42.156 3.6 1 86.06 750 ARG B O 1
ATOM 12245 N N . TYR B 1 751 ? -13.703 40.781 2.361 1 83.75 751 TYR B N 1
ATOM 12246 C CA . TYR B 1 751 ? -12.969 41.906 1.784 1 83.75 751 TYR B CA 1
ATOM 12247 C C . TYR B 1 751 ? -13.562 42.312 0.442 1 83.75 751 TYR B C 1
ATOM 12249 O O . TYR B 1 751 ? -13.109 43.25 -0.182 1 83.75 751 TYR B O 1
ATOM 12257 N N . GLY B 1 752 ? -14.492 41.5 0.008 1 81.56 752 GLY B N 1
ATOM 12258 C CA . GLY B 1 752 ? -15.211 41.906 -1.19 1 81.56 752 GLY B CA 1
ATOM 12259 C C . GLY B 1 752 ? -15.188 40.875 -2.283 1 81.56 752 GLY B C 1
ATOM 12260 O O . GLY B 1 752 ? -14.547 39.812 -2.135 1 81.56 752 GLY B O 1
ATOM 12261 N N . LYS B 1 753 ? -16.062 41.094 -3.297 1 82.25 753 LYS B N 1
ATOM 12262 C CA . LYS B 1 753 ? -16.188 40.219 -4.445 1 82.25 753 LYS B CA 1
ATOM 12263 C C . LYS B 1 753 ? -16.016 40.969 -5.754 1 82.25 753 LYS B C 1
ATOM 12265 O O . LYS B 1 753 ? -16.562 42.062 -5.922 1 82.25 753 LYS B O 1
ATOM 12270 N N . LEU B 1 754 ? -15.055 40.469 -6.484 1 76.88 754 LEU B N 1
ATOM 12271 C CA . LEU B 1 754 ? -14.922 41 -7.844 1 76.88 754 LEU B CA 1
ATOM 12272 C C . LEU B 1 754 ? -15.766 40.156 -8.812 1 76.88 754 LEU B C 1
ATOM 12274 O O . LEU B 1 754 ? -15.516 38.969 -9.008 1 76.88 754 LEU B O 1
ATOM 12278 N N . THR B 1 755 ? -16.781 40.75 -9.25 1 73.12 755 THR B N 1
ATOM 12279 C CA . THR B 1 755 ? -17.688 40 -10.117 1 73.12 755 THR B CA 1
ATOM 12280 C C . THR B 1 755 ? -17.625 40.531 -11.547 1 73.12 755 THR B C 1
ATOM 12282 O O . THR B 1 755 ? -17.219 41.688 -11.773 1 73.12 755 THR B O 1
ATOM 12285 N N . GLY B 1 756 ? -17.906 39.688 -12.43 1 65.12 756 GLY B N 1
ATOM 12286 C CA . GLY B 1 756 ? -18.125 40.062 -13.812 1 65.12 756 GLY B CA 1
ATOM 12287 C C . GLY B 1 756 ? -16.828 40.375 -14.562 1 65.12 756 GLY B C 1
ATOM 12288 O O . GLY B 1 756 ? -16.781 41.281 -15.383 1 65.12 756 GLY B O 1
ATOM 12289 N N . ILE B 1 757 ? -15.688 39.719 -14.062 1 70.56 757 ILE B N 1
ATOM 12290 C CA . ILE B 1 757 ? -14.469 39.875 -14.852 1 70.56 757 ILE B CA 1
ATOM 12291 C C . ILE B 1 757 ? -14.625 39.188 -16.203 1 70.56 757 ILE B C 1
ATOM 12293 O O . ILE B 1 757 ? -14.789 37.969 -16.266 1 70.56 757 ILE B O 1
ATOM 12297 N N . GLN B 1 758 ? -14.852 39.938 -17.219 1 67.88 758 GLN B N 1
ATOM 12298 C CA . GLN B 1 758 ? -15.008 39.375 -18.562 1 67.88 758 GLN B CA 1
ATOM 12299 C C . GLN B 1 758 ? -13.703 39.5 -19.359 1 67.88 758 GLN B C 1
ATOM 12301 O O . GLN B 1 758 ? -13.125 40.594 -19.453 1 67.88 758 GLN B O 1
ATOM 12306 N N . VAL B 1 759 ? -13.141 38.344 -19.578 1 66.5 759 VAL B N 1
ATOM 12307 C CA . VAL B 1 759 ? -11.914 38.281 -20.375 1 66.5 759 VAL B CA 1
ATOM 12308 C C . VAL B 1 759 ? -12.25 37.875 -21.812 1 66.5 759 VAL B C 1
ATOM 12310 O O . VAL B 1 759 ? -12.859 36.844 -22.047 1 66.5 759 VAL B O 1
ATOM 12313 N N . THR B 1 760 ? -12.156 38.812 -22.719 1 62.12 760 THR B N 1
ATOM 12314 C CA . THR B 1 760 ? -12.242 38.531 -24.141 1 62.12 760 THR B CA 1
ATOM 12315 C C . THR B 1 760 ? -10.852 38.469 -24.766 1 62.12 760 THR B C 1
ATOM 12317 O O . THR B 1 760 ? -9.852 38.75 -24.109 1 62.12 760 THR B O 1
ATOM 12320 N N . TYR B 1 761 ? -10.719 37.875 -26.031 1 57.69 761 TYR B N 1
ATOM 12321 C CA . TYR B 1 761 ? -9.43 37.719 -26.703 1 57.69 761 TYR B CA 1
ATOM 12322 C C . TYR B 1 761 ? -8.656 39.031 -26.719 1 57.69 761 TYR B C 1
ATOM 12324 O O . TYR B 1 761 ? -7.426 39.031 -26.656 1 57.69 761 TYR B O 1
ATOM 12332 N N . ASP B 1 762 ? -9.359 40.219 -26.609 1 56.69 762 ASP B N 1
ATOM 12333 C CA . ASP B 1 762 ? -8.633 41.469 -26.812 1 56.69 762 ASP B CA 1
ATOM 12334 C C . ASP B 1 762 ? -8.875 42.438 -25.656 1 56.69 762 ASP B C 1
ATOM 12336 O O . ASP B 1 762 ? -8.258 43.5 -25.578 1 56.69 762 ASP B O 1
ATOM 12340 N N . LYS B 1 763 ? -9.852 42.156 -24.828 1 59.25 763 LYS B N 1
ATOM 12341 C CA . LYS B 1 763 ? -10.172 43.156 -23.812 1 59.25 763 LYS B CA 1
ATOM 12342 C C . LYS B 1 763 ? -10.578 42.5 -22.5 1 59.25 763 LYS B C 1
ATOM 12344 O O . LYS B 1 763 ? -11.047 41.375 -22.484 1 59.25 763 LYS B O 1
ATOM 12349 N N . VAL B 1 764 ? -10.078 43.094 -21.266 1 60.03 764 VAL B N 1
ATOM 12350 C CA . VAL B 1 764 ? -10.523 42.688 -19.938 1 60.03 764 VAL B CA 1
ATOM 12351 C C . VAL B 1 764 ? -11.414 43.781 -19.344 1 60.03 764 VAL B C 1
ATOM 12353 O O . VAL B 1 764 ? -11.078 44.969 -19.406 1 60.03 764 VAL B O 1
ATOM 12356 N N . TYR B 1 765 ? -12.711 43.562 -19.078 1 61.59 765 TYR B N 1
ATOM 12357 C CA . TYR B 1 765 ? -13.602 44.438 -18.359 1 61.59 765 TYR B CA 1
ATOM 12358 C C . TYR B 1 765 ? -13.82 43.969 -16.922 1 61.59 765 TYR B C 1
ATOM 12360 O O . TYR B 1 765 ? -13.906 42.75 -16.688 1 61.59 765 TYR B O 1
ATOM 12368 N N . SER B 1 766 ? -13.352 44.719 -15.867 1 60.03 766 SER B N 1
ATOM 12369 C CA . SER B 1 766 ? -13.617 44.312 -14.492 1 60.03 766 SER B CA 1
ATOM 12370 C C . SER B 1 766 ? -14.578 45.281 -13.805 1 60.03 766 SER B C 1
ATOM 12372 O O . SER B 1 766 ? -14.586 46.469 -14.102 1 60.03 766 SER B O 1
ATOM 12374 N N . MET B 1 767 ? -15.602 44.688 -12.992 1 56.09 767 MET B N 1
ATOM 12375 C CA . MET B 1 767 ? -16.516 45.438 -12.141 1 56.09 767 MET B CA 1
ATOM 12376 C C . MET B 1 767 ? -16.047 45.438 -10.688 1 56.09 767 MET B C 1
ATOM 12378 O O . MET B 1 767 ? -15.445 44.438 -10.234 1 56.09 767 MET B O 1
ATOM 12382 N N . GLY B 1 768 ? -15.531 46.562 -10.008 1 54.78 768 GLY B N 1
ATOM 12383 C CA . GLY B 1 768 ? -15.438 46.594 -8.555 1 54.78 768 GLY B CA 1
ATOM 12384 C C . GLY B 1 768 ? -14.234 47.375 -8.055 1 54.78 768 GLY B C 1
ATOM 12385 O O . GLY B 1 768 ? -13.859 47.281 -6.891 1 54.78 768 GLY B O 1
ATOM 12386 N N . GLY B 1 769 ? -13.727 48.188 -8.852 1 57.31 769 GLY B N 1
ATOM 12387 C CA . GLY B 1 769 ? -12.719 49.125 -8.406 1 57.31 769 GLY B CA 1
ATOM 12388 C C . GLY B 1 769 ? -11.352 48.5 -8.234 1 57.31 769 GLY B C 1
ATOM 12389 O O . GLY B 1 769 ? -10.414 49.156 -7.773 1 57.31 769 GLY B O 1
ATOM 12390 N N . PHE B 1 770 ? -11.258 47.281 -8.352 1 63.69 770 PHE B N 1
ATOM 12391 C CA . PHE B 1 770 ? -9.93 46.656 -8.297 1 63.69 770 PHE B CA 1
ATOM 12392 C C . PHE B 1 770 ? -9.117 47.031 -9.531 1 63.69 770 PHE B C 1
ATOM 12394 O O . PHE B 1 770 ? -9.672 47.188 -10.625 1 63.69 770 PHE B O 1
ATOM 12401 N N . LYS B 1 771 ? -7.934 47.531 -9.297 1 63.28 771 LYS B N 1
ATOM 12402 C CA . LYS B 1 771 ? -7.043 47.688 -10.438 1 63.28 771 LYS B CA 1
ATOM 12403 C C . LYS B 1 771 ? -6.555 46.344 -10.961 1 63.28 771 LYS B C 1
ATOM 12405 O O . LYS B 1 771 ? -5.906 45.594 -10.234 1 63.28 771 LYS B O 1
ATOM 12410 N N . ILE B 1 772 ? -7.055 45.938 -12.141 1 63.56 772 ILE B N 1
ATOM 12411 C CA . ILE B 1 772 ? -6.734 44.625 -12.703 1 63.56 772 ILE B CA 1
ATOM 12412 C C . ILE B 1 772 ? -5.883 44.781 -13.961 1 63.56 772 ILE B C 1
ATOM 12414 O O . ILE B 1 772 ? -6.188 45.625 -14.812 1 63.56 772 ILE B O 1
ATOM 12418 N N . ARG B 1 773 ? -4.641 44.281 -13.875 1 64.12 773 ARG B N 1
ATOM 12419 C CA . ARG B 1 773 ? -3.867 44.062 -15.094 1 64.12 773 ARG B CA 1
ATOM 12420 C C . ARG B 1 773 ? -4.027 42.656 -15.625 1 64.12 773 ARG B C 1
ATOM 12422 O O . ARG B 1 773 ? -3.91 41.688 -14.867 1 64.12 773 ARG B O 1
ATOM 12429 N N . PHE B 1 774 ? -4.379 42.5 -16.984 1 62.91 774 PHE B N 1
ATOM 12430 C CA . PHE B 1 774 ? -4.648 41.219 -17.609 1 62.91 774 PHE B CA 1
ATOM 12431 C C . PHE B 1 774 ? -3.48 40.781 -18.484 1 62.91 774 PHE B C 1
ATOM 12433 O O . PHE B 1 774 ? -2.916 41.594 -19.219 1 62.91 774 PHE B O 1
ATOM 12440 N N . ILE B 1 775 ? -2.928 39.531 -18.141 1 62.34 775 ILE B N 1
ATOM 12441 C CA . ILE B 1 775 ? -1.9 38.906 -18.969 1 62.34 775 ILE B CA 1
ATOM 12442 C C . ILE B 1 775 ? -2.404 37.594 -19.531 1 62.34 775 ILE B C 1
ATOM 12444 O O . ILE B 1 775 ? -2.838 36.719 -18.766 1 62.34 775 ILE B O 1
ATOM 12448 N N . LYS B 1 776 ? -2.527 37.469 -20.938 1 61.97 776 LYS B N 1
ATOM 12449 C CA . LYS B 1 776 ? -2.92 36.219 -21.594 1 61.97 776 LYS B CA 1
ATOM 12450 C C . LYS B 1 776 ? -1.706 35.344 -21.859 1 61.97 776 LYS B C 1
ATOM 12452 O O . LYS B 1 776 ? -0.715 35.781 -22.438 1 61.97 776 LYS B O 1
ATOM 12457 N N . ALA B 1 777 ? -1.771 34.219 -21.172 1 62.41 777 ALA B N 1
ATOM 12458 C CA . ALA B 1 777 ? -0.725 33.25 -21.438 1 62.41 777 ALA B CA 1
ATOM 12459 C C . ALA B 1 777 ? -1.029 32.438 -22.703 1 62.41 777 ALA B C 1
ATOM 12461 O O . ALA B 1 777 ? -2.148 31.953 -22.891 1 62.41 777 ALA B O 1
ATOM 12462 N N . SER B 1 778 ? -0.327 32.719 -23.875 1 57.16 778 SER B N 1
ATOM 12463 C CA . SER B 1 778 ? -0.467 31.938 -25.109 1 57.16 778 SER B CA 1
ATOM 12464 C C . SER B 1 778 ? 0.685 30.953 -25.297 1 57.16 778 SER B C 1
ATOM 12466 O O . SER B 1 778 ? 1.733 31.094 -24.656 1 57.16 778 SER B O 1
ATOM 12468 N N . PRO B 1 779 ? 0.42 29.766 -25.906 1 53.38 779 PRO B N 1
ATOM 12469 C CA . PRO B 1 779 ? 1.499 28.797 -26.156 1 53.38 779 PRO B CA 1
ATOM 12470 C C . PRO B 1 779 ? 2.826 29.484 -26.484 1 53.38 779 PRO B C 1
ATOM 12472 O O . PRO B 1 779 ? 3.893 28.922 -26.234 1 53.38 779 PRO B O 1
ATOM 12475 N N . HIS B 1 780 ? 2.762 30.656 -27.141 1 49.72 780 HIS B N 1
ATOM 12476 C CA . HIS B 1 780 ? 3.98 31.328 -27.594 1 49.72 780 HIS B CA 1
ATOM 12477 C C . HIS B 1 780 ? 4.484 32.312 -26.562 1 49.72 780 HIS B C 1
ATOM 12479 O O . HIS B 1 780 ? 5.348 33.156 -26.859 1 49.72 780 HIS B O 1
ATOM 12485 N N . GLY B 1 781 ? 4.062 32.281 -25.391 1 50.97 781 GLY B N 1
ATOM 12486 C CA . GLY B 1 781 ? 4.547 33.156 -24.328 1 50.97 781 GLY B CA 1
ATOM 12487 C C . GLY B 1 781 ? 3.471 34.094 -23.781 1 50.97 781 GLY B C 1
ATOM 12488 O O . GLY B 1 781 ? 2.307 34 -24.172 1 50.97 781 GLY B O 1
ATOM 12489 N N . LEU B 1 782 ? 3.805 34.812 -22.656 1 49.38 782 LEU B N 1
ATOM 12490 C CA . LEU B 1 782 ? 2.926 35.75 -22 1 49.38 782 LEU B CA 1
ATOM 12491 C C . LEU B 1 782 ? 2.746 37 -22.859 1 49.38 782 LEU B C 1
ATOM 12493 O O . LEU B 1 782 ? 3.715 37.531 -23.422 1 49.38 782 LEU B O 1
ATOM 12497 N N . SER B 1 783 ? 1.612 37.219 -23.609 1 44.5 783 SER B N 1
ATOM 12498 C CA . SER B 1 783 ? 1.391 38.5 -24.266 1 44.5 783 SER B CA 1
ATOM 12499 C C . SER B 1 783 ? 0.61 39.438 -23.375 1 44.5 783 SER B C 1
ATOM 12501 O O . SER B 1 783 ? -0.343 39.031 -22.703 1 44.5 783 SER B O 1
ATOM 12503 N N . SER B 1 784 ? 1.36 40.438 -22.922 1 41.31 784 SER B N 1
ATOM 12504 C CA . SER B 1 784 ? 0.757 41.5 -22.156 1 41.31 784 SER B CA 1
ATOM 12505 C C . SER B 1 784 ? -0.287 42.25 -22.969 1 41.31 784 SER B C 1
ATOM 12507 O O . SER B 1 784 ? -0.09 42.5 -24.172 1 41.31 784 SER B O 1
#

Nearest PDB structures (foldseek):
  4kwu-assembly1_A  TM=7.993E-01  e=2.253E-55  Listeria monocytogenes EGD-e
  5f7c-assembly2_B  TM=8.042E-01  e=6.343E-45  Bacteroides thetaiotaomicron VPI-5482
  5i0g-assembly1_B  TM=7.466E-01  e=8.901E-45  Trueperella pyogenes
  5f7s-assembly2_B  TM=7.250E-01  e=4.037E-45  Trueperella pyogenes
  5f7s-assembly1_A  TM=7.257E-01  e=1.855E-44  Trueperella pyogenes

InterPro domains:
  IPR000322 Glycoside hydrolase family 31, TIM barrel domain [PF01055] (236-623)
  IPR011013 Galactose mutarotase-like domain superfamily [SSF74650] (80-202)
  IPR013780 Glycosyl hydrolase, all-beta [G3DSA:2.60.40.1180] (665-711)
  IPR017853 Glycoside hydrolase superfamily [SSF51445] (225-631)
  IPR025887 Glycoside hydrolase family 31, N-terminal domain [PF13802] (83-195)
  IPR048395 Glycosyl hydrolase family 31, C-terminal domain [PF21365] (631-715)
  IPR051816 Glycosyl Hydrolase Family 31 [PTHR43863] (84-738)

Radius of gyration: 35.61 Å; Cα contacts (8 Å, |Δi|>4): 3864; chains: 2; bounding box: 76×106×100 Å

Solvent-accessible surface area (backbone atoms only — not comparable to full-atom values): 78133 Å² total; per-residue (Å²): 140,79,78,86,62,81,65,78,48,87,40,61,93,97,52,78,40,57,50,72,61,70,40,58,61,70,54,58,66,50,62,69,68,30,44,78,75,44,76,46,54,21,20,42,74,89,38,27,25,39,38,38,35,27,40,41,88,53,93,29,58,29,33,39,43,38,54,40,85,44,85,74,82,38,61,73,48,77,48,77,48,75,57,90,76,30,39,38,41,35,32,18,51,64,30,33,48,34,35,25,45,87,84,39,78,54,42,31,20,66,39,100,51,75,88,20,24,48,32,62,59,87,74,30,29,35,41,34,28,56,40,58,83,88,54,38,30,40,28,37,18,33,37,28,42,72,58,44,39,57,52,34,70,47,60,32,51,38,31,69,46,78,30,49,28,23,79,45,15,36,21,26,25,59,34,38,36,35,65,65,19,35,28,43,35,46,47,50,35,46,71,31,40,40,31,36,10,44,66,32,46,38,39,23,36,37,42,32,62,60,79,46,44,34,35,43,29,49,39,80,44,55,27,44,43,33,36,35,48,27,74,50,47,49,61,60,69,83,57,47,73,41,64,58,32,39,29,42,42,80,57,46,58,58,74,48,47,78,88,67,67,64,28,47,64,52,53,52,49,50,55,48,48,40,54,74,69,68,47,58,36,17,32,44,37,45,48,53,64,51,34,47,48,58,55,60,44,56,57,61,60,56,33,47,72,50,70,44,51,72,68,52,37,47,48,50,49,50,43,19,65,73,70,16,75,79,41,26,56,56,39,48,50,48,36,36,72,75,34,46,68,40,33,50,46,35,52,68,67,55,48,60,45,71,80,47,40,58,90,42,69,36,83,54,37,79,52,58,47,59,48,36,51,51,40,44,73,74,52,30,45,33,32,38,52,44,47,64,39,22,34,65,85,36,69,53,27,51,54,33,54,77,66,67,26,42,22,15,39,94,87,33,62,30,59,52,46,50,57,71,34,62,44,81,62,62,78,37,70,56,55,56,38,38,26,28,37,58,21,64,71,27,46,67,31,41,48,55,53,35,49,56,51,48,51,47,42,72,48,48,39,70,36,40,27,43,42,62,39,44,66,51,55,42,78,26,41,38,76,82,41,75,47,53,31,45,26,26,40,41,18,33,47,52,49,48,49,52,36,51,46,38,28,74,74,67,66,61,38,48,31,54,24,39,33,22,15,70,57,36,41,48,56,40,32,37,33,63,60,48,22,35,34,42,50,51,28,52,51,21,44,48,18,17,45,33,17,19,18,58,46,56,29,50,42,34,33,47,36,26,28,21,20,42,60,71,43,54,59,66,46,30,44,37,31,38,60,43,29,50,64,48,58,26,31,33,28,31,28,23,30,89,46,59,54,77,79,51,43,68,66,46,25,52,44,51,50,51,45,52,52,50,36,59,23,34,40,41,34,53,48,22,28,43,47,51,16,72,72,54,25,40,40,32,41,27,37,44,30,59,80,36,55,86,43,70,74,32,50,75,46,60,64,40,28,27,49,39,94,34,32,39,40,39,63,54,63,62,81,44,51,48,79,44,78,41,62,75,45,50,30,25,32,66,87,73,34,44,70,44,72,33,36,28,62,45,79,43,82,28,52,92,83,46,65,55,39,32,33,35,59,60,28,74,48,35,24,21,66,52,94,60,54,46,60,52,73,60,39,69,50,31,33,30,34,36,37,28,62,67,57,48,78,42,69,46,43,48,62,97,79,39,62,38,43,64,29,35,36,48,96,85,48,75,49,75,50,70,84,56,50,72,47,70,32,43,46,39,75,91,32,76,47,113,140,78,80,87,65,79,66,79,50,87,44,61,91,94,52,80,41,58,55,72,61,71,39,58,61,71,53,59,65,51,61,69,67,29,44,77,74,45,73,48,53,22,21,44,74,87,40,26,26,38,38,39,34,27,40,41,89,54,92,28,57,28,33,40,42,37,55,39,84,44,85,75,82,38,60,72,48,77,46,78,48,74,57,91,78,31,39,38,38,35,32,18,50,64,30,34,48,35,35,25,45,88,84,38,80,54,43,32,19,64,40,99,50,75,88,21,23,47,33,60,60,85,74,29,29,35,40,34,29,56,41,58,84,89,54,37,31,38,29,37,18,32,37,29,42,72,55,44,37,58,51,37,68,47,58,33,51,38,30,68,45,78,29,47,28,23,78,46,16,35,20,24,26,58,34,39,36,35,63,64,19,37,28,42,35,47,48,51,36,47,71,30,41,41,32,36,9,43,66,30,47,38,40,24,36,38,42,34,64,59,80,45,43,34,34,43,29,46,38,81,45,56,27,44,44,35,36,35,48,25,73,53,47,48,60,58,70,83,59,48,71,42,63,58,33,41,30,42,42,80,57,48,56,58,75,48,48,77,88,67,70,66,28,46,64,53,53,51,50,50,54,49,48,40,55,75,69,69,47,57,34,18,30,42,37,44,49,53,64,52,33,46,49,59,54,62,41,57,58,59,61,55,34,46,73,49,69,44,51,73,68,52,36,48,48,49,50,50,43,19,62,73,70,16,75,80,40,27,55,54,40,48,50,47,36,36,72,74,35,45,67,38,32,51,47,34,52,68,68,55,50,61,44,71,80,46,40,55,90,44,70,36,82,55,38,81,50,58,48,59,48,37,51,52,41,44,72,73,52,28,44,33,32,38,50,44,48,62,39,22,34,65,83,35,70,54,27,51,55,32,54,77,66,67,26,42,21,16,39,94,87,32,62,30,59,50,45,48,58,68,35,61,46,82,61,61,78,38,69,54,55,56,39,38,24,28,37,59,20,64,71,26,44,66,32,41,49,54,51,37,50,54,51,47,49,47,41,71,48,47,38,70,37,41,27,42,42,62,38,44,66,50,56,40,77,24,41,37,76,81,41,75,45,53,30,46,25,27,39,42,18,33,46,52,49,47,48,53,36,51,47,40,27,75,74,66,66,62,38,48,30,54,25,42,33,22,17,68,55,34,43,47,55,41,31,37,34,64,59,48,22,35,34,42,52,52,29,51,51,20,44,48,18,17,44,33,19,20,18,59,48,56,31,54,41,34,33,46,35,25,29,22,19,42,57,69,42,52,62,68,47,31,44,37,30,39,60,45,30,52,67,48,58,27,31,34,28,30,26,22,31,89,48,57,54,78,78,50,44,69,67,46,24,51,46,49,49,49,45,52,50,49,37,58,22,34,41,42,36,52,50,23,28,45,49,49,16,72,72,54,25,39,40,33,41,27,38,45,30,61,80,35,55,85,44,72,74,32,49,75,46,60,64,42,30,27,50,38,95,34,33,39,40,40,63,55,61,63,79,48,53,47,77,46,77,40,63,76,46,50,30,25,32,66,88,73,34,42,70,46,73,34,37,26,63,44,80,42,80,29,52,92,82,47,66,55,40,32,33,34,60,61,27,75,45,34,24,20,66,52,92,59,53,45,61,53,72,61,40,68,52,31,32,31,34,35,38,29,62,67,58,46,79,41,72,47,44,47,64,97,78,39,64,37,43,64,29,34,35,47,97,85,46,76,50,74,52,72,82,57,50,69,46,72,34,42,48,38,75,91,31,77,47,112

Foldseek 3Di:
DDDPDQPQDPQDDPQPLHRPDQFLQPPPVQVVPWAWFDWFWADAARFIWIWTWTFTPAPFGKIKTFIGGDDDDGDFDWDWTDDVQKIWIFGRYHTWIFIDGPRHTLKIQQDPDDVSAWYDDPQKIKGKIFDDVLKFKAFFAFALPFRGCALHKAKQAAADPLQDRDRHFQETAQKMAMLSFKIKHKGGLFIKMWARQNVHRGMIMIIGGPGIMMMMTGGNFLLSVLLRLCVRRNFADDFDLQQQAEEEEPQLQPLQQVPDQQFLVNQLVVLVVCVVVPFFGAEYEYALSQPFAFPQAPLQVLCVVLVHDPVRSVVLVVCCVVPNQRHCVVSLVVCCVPPVPSSVVSSNPAPTLSAAAQLDGDPSYVQLLVSLVSSVVSNYAYEYEHEQKHWPSHPVQVVCVVVVQFWDDPNHFQFDLQCVCVDPPPVVCNNNTGITGGQLSDSVSLVVVLVSLLVVVVSRHLAYAYEDQQRDDLQIQHPVGGHSSVNQVRVQSVLVSRQVSSCVPPVRGAYEYAHHYRSSLRHDDHERDAHAQALSSLLSRLLSLQSNQSHNNQAYAYAQSGAHDGHALLQNLLSLLVRLLGSGHYHYYNRDRQQVVHDDVSNVLSSVSSQVSLFQSLVLLLLSVVCSVRSGRQKYFPCSVVVVPSVSSRDRQWIDRGDWKIWHGDSDDFKDKDADAAAWKAFPPLRAIDGDRDIDIDGHPSSGTTMITGAQDKGKTQPDRDSTDDLSSNQEIEIETEHAWDFDKGDNDPSDIWGGQTGHPVDTDTPDNRHYHYWYRDNVGIDD/DDDPDQPQDPQDDPFPLDRPDQFLQPPPVQVVVWAWFDWFWADAARFIWIWTWTFTPAPFTKIKTFIGGDDDDGDFDWDWTDDVQKIWIFGRYHTWIFIDGPRHTLKTQQDPDDVSAWYDDPQKIKGKIFDDVLKFKAFFAFALPFRGCALHKAKQAADDPLQDRDRHFQETAQKMAMLSFKIKHKGGLFIKMWARQNVHRGMIMIIGGPGIMMMMTGGNFLLSVLLRLCVRRNFADDFDLQQQAEEEEPQLQPLLQVVDQDFLVNQLVVLVVCVVLPFFHAEYEYALSQPFAPPQAPLQVLCVVLVDDPVRSVVLVVCCVVPNQRHCVVSLVVCCVVPVPSSVVSSRPAHTLRAAAQLDGDPSYVQLLVSLVSSVVSNYAYEYEHEQKHWPSHPVCVVCVVVVQFWDDPNHFQFDLQCVCVDPPPCVCNNNTGITGGQLSDSVSLVVVLVSLLVVVVSRHLAYAYEDQQRDDLQIQHPVGGHSSVNQVRVQSVLVSRQVSSCVPPVRGAYEYAHHYRSSLRHDDHERDAHAQALSSLLSRLLSLQSNQSHNNQAYAYAQSGAHDGHALLQNLLSLLVRLLGSGHYHYYNRDRQQVVHDDVSNVLSSVSSQVSLFQSLVLLLLSVVCSVRSGRQKYFPCSVVVVPSVSSRDRQWIDRGDWKIWHGDSDDFKDKDADAAAWKAFPPFRAIDGDRDIDIDGHPSSGTTMITGAQDKGKTQPDRDSTDDLSSNQEIEIETEHAWDFDKGDNDPSDIWGGQTGHPVDTDTPDNHHYHYWYRDNVGTDD